Protein AF-A0A2G6JMA1-F1 (afdb_monomer_lite)

Radius of gyration: 48.77 Å; chains: 1; bounding box: 118×67×152 Å

Foldseek 3Di:
DVVQVVLLVQLVVCVVVLVLVSSVVSLPPPVNVPPPSSVVSVVSSLVSLQVVLVVCVVVVVLVVSLVSLVVSCVSPVPPPCSVVSNVVSVVVVVVVVVVVVVQVVLVVQLVVCQQQQVLVSNVCSLVPPPRPDDPVRSVVSVVSSVVLVVQLVVLLVQLLVCLVVVPLVSNLVSLVSNCSSHVNDPVSVVSSCVSLVVSVVVLVVVLVVCVVVLVLLSSQVSLLSNCVSCVPDPCVVVSVVSLVVSLVSLLVVLLVCLLVPPLVVSLVSLVSRDPVSCPPPSSVVSNVLSVQLVCLLPPPQAALVVSLVSLVVSCVVRVRCNSVVSNVVSVVLVVVLVVLLVVLVVCVVVVNNVSSLVSLVVNCVSHVHHVVSVVSNVCSVPCVPPLPPQLVVLVVCQQQQLLVVSLVSLVPNQDDDPSRPSSVPCNVVSVVLVVVLVVQLVVLVVVVVVPDQLVVSVVSLSVSCSNHVPDPSSVVSNVSSVLNVVLVVLLVQLVVCLVVLDQVSNLVSVVVLPPPPSADCPDPVSLVSLLVSLVSNQVSLVVCVVVQQLVSLQSNLVSCVVCCVSNVHPNVVSNVSSVVLLVQLQVLLVVLVVCLVVLNLVSSVVSLVRSVSSHCPRPSSVVSVVVNVLLVVLLVLLVVLQVCLQPPLPSSVVSLVVSPPHRPNCVVSNVNSVVSNLQSAFCQLFWWKQWPQQGIATEHADQKFWEFDCVDPPCTSFHWPDPAHRGFKMWGWDADPPPGIWIKIAGDPPWQKDKPRHGDRMDTDDAQIWIQTNVHWIKGWHQLAPQAPKIKIATPPPIDGVNHGIYIHFYEQDPNRKQKEECDSSHNGHDNPDPPIKIWHHNHRSWIKIAACDWKAKPNDIDHGIDIHDAQIWIGHPPITMGIHGD

Secondary structure (DSSP, 8-state):
-HHHHHHHHHHHHHHHTT-HHHHHHHHTSTTTTT-HHHHHHHHHHHHHHHHHHHHHHHTT-HHHHHHHHHHHHHH-TTSTTHHHHHHHHHHHHHHHHHHHHHHHHHHHHHHHHHHTT-HHHHHHHHH-TT----HHHHHHHHHHHHHHHHHHHHHHHHHHHHHHTT-HHHHHHHHHHHHHH-SS-HHHHHHHHHHHHHHHHHHHHHHHHHHHTT-HHHHHHHHHHHHHH-TT-TTHHHHHHHHHHHHHHHHHHHHHHHHHT-HHHHHHHHHHS-HHHHT-HHHHHHHHHHHHHHHHHH--SS-HHHHHHHHHHHHHHH--TTHHHHHHHHHHHHHHHHHHHHHHHHHHHTT-HHHHHHHHHHHHHHSTT-HHHHHHHHHHTTTTTTTTTHHHHHHHHHHTT-HHHHHHHHTTSTTSSTTHHHHHHHHHHHHHHHHHHHHHHHHHHHHHHTT--HHHHHHHHHHHHTT----THHHHHHHHHHHHHHHHHHHHHHHHHHHTT-HHHHHHHHHHHHHTS-S-TT-HHHHHHHHHHHHHHHHHHHHHHHHT-HHHHHHHHHHTTTTHHHHT--HHHHHHHHHHHHHHHHHHHHHHHHHHHTT-HHHHHHHHHHHHHHHTT-HHHHHHHHHHHHHHHHHHHHHHHHHHTTT-HHHHHHHHHHT-S--GGGHHHHHHHHHHHHHT--GGG-EEEEETTTEEEEEE--SEEEEEETTSSS--SEEE-SSS-SS-EEEEEEEETTTEEEEEEEEPTT--EEETTEE-SEEE--TT-EEEETTTEEEEEE---TT---EEEEE-TT--BTTBSEEEEPPBSSGGGPEEEESSTT-SEE-SS--S-EEEEBSSTT-EEEEEEEEEEETTEEEEEEEEEPTT-EEEETTEEEEEEE-

Structure (mmCIF, N/CA/C/O backbone):
data_AF-A0A2G6JMA1-F1
#
_entry.id   AF-A0A2G6JMA1-F1
#
loop_
_atom_site.group_PDB
_atom_site.id
_atom_site.type_symbol
_atom_site.label_atom_id
_atom_site.label_alt_id
_atom_site.label_comp_id
_atom_site.label_asym_id
_atom_site.label_entity_id
_atom_site.label_seq_id
_atom_site.pdbx_PDB_ins_code
_atom_site.Cartn_x
_atom_site.Cartn_y
_atom_site.Cartn_z
_atom_site.occupancy
_atom_site.B_iso_or_equiv
_atom_site.auth_seq_id
_atom_site.auth_comp_id
_atom_site.auth_asym_id
_atom_site.auth_atom_id
_atom_site.pdbx_PDB_model_num
ATOM 1 N N . MET A 1 1 ? -59.636 -15.702 71.053 1.00 71.50 1 MET A N 1
ATOM 2 C CA . MET A 1 1 ? -58.741 -16.468 71.954 1.00 71.50 1 MET A CA 1
ATOM 3 C C . MET A 1 1 ? -58.230 -17.750 71.284 1.00 71.50 1 MET A C 1
ATOM 5 O O . MET A 1 1 ? -57.023 -17.906 71.169 1.00 71.50 1 MET A O 1
ATOM 9 N N . TRP A 1 2 ? -59.109 -18.609 70.748 1.00 84.81 2 TRP A N 1
ATOM 10 C CA . TRP A 1 2 ? -58.728 -19.860 70.062 1.00 84.81 2 TRP A CA 1
ATOM 11 C C . TRP A 1 2 ? -57.848 -19.692 68.809 1.00 84.81 2 TRP A C 1
ATOM 13 O O . TRP A 1 2 ? -56.889 -20.439 68.635 1.00 84.81 2 TRP A O 1
ATOM 23 N N . SER A 1 3 ? -58.101 -18.677 67.978 1.00 88.56 3 SER A N 1
ATOM 24 C CA . SER A 1 3 ? -57.303 -18.386 66.773 1.00 88.56 3 SER A CA 1
ATOM 25 C C . SER A 1 3 ? -55.820 -18.123 67.071 1.00 88.56 3 SER A C 1
ATOM 27 O O . SER A 1 3 ? -54.951 -18.647 66.378 1.00 88.56 3 SER A O 1
ATOM 29 N N . ARG A 1 4 ? -55.515 -17.398 68.156 1.00 93.81 4 ARG A N 1
ATOM 30 C CA . ARG A 1 4 ? -54.135 -17.143 68.615 1.00 93.81 4 ARG A CA 1
ATOM 31 C C . ARG A 1 4 ? -53.415 -18.421 69.029 1.00 93.81 4 ARG A C 1
ATOM 33 O O . ARG A 1 4 ? -52.266 -18.631 68.654 1.00 93.81 4 ARG A O 1
ATOM 40 N N . LEU A 1 5 ? -54.100 -19.291 69.774 1.00 94.56 5 LEU A N 1
ATOM 41 C CA . LEU A 1 5 ? -53.539 -20.563 70.230 1.00 94.56 5 LEU A CA 1
ATOM 42 C C . LEU A 1 5 ? -53.195 -21.481 69.047 1.00 94.56 5 LEU A C 1
ATOM 44 O O . LEU A 1 5 ? -52.125 -22.089 69.034 1.00 94.56 5 LEU A O 1
ATOM 48 N N . ILE A 1 6 ? -54.072 -21.543 68.038 1.00 94.31 6 ILE A N 1
ATOM 49 C CA . ILE A 1 6 ? -53.854 -22.334 66.818 1.00 94.31 6 ILE A CA 1
ATOM 50 C C . ILE A 1 6 ? -52.633 -21.817 66.047 1.00 94.31 6 ILE A C 1
ATOM 52 O O . ILE A 1 6 ? -51.782 -22.616 65.653 1.00 94.31 6 ILE A O 1
ATOM 56 N N . LEU A 1 7 ? -52.511 -20.498 65.866 1.00 96.25 7 LEU A N 1
ATOM 57 C CA . LEU A 1 7 ? -51.363 -19.901 65.178 1.00 96.25 7 LEU A CA 1
ATOM 58 C C . LEU A 1 7 ? -50.051 -20.138 65.949 1.00 96.25 7 LEU A C 1
ATOM 60 O O . LEU A 1 7 ? -49.067 -20.558 65.343 1.00 96.25 7 LEU A O 1
ATOM 64 N N . LEU A 1 8 ? -50.043 -19.998 67.282 1.00 96.25 8 LEU A N 1
ATOM 65 C CA . LEU A 1 8 ? -48.872 -20.311 68.119 1.00 96.25 8 LEU A CA 1
ATOM 66 C C . LEU A 1 8 ? -48.454 -21.786 68.011 1.00 96.25 8 LEU A C 1
ATOM 68 O O . LEU A 1 8 ? -47.272 -22.092 67.863 1.00 96.25 8 LEU A O 1
ATOM 72 N N . MET A 1 9 ? -49.416 -22.713 68.040 1.00 95.75 9 MET A N 1
ATOM 73 C CA . MET A 1 9 ? -49.160 -24.146 67.850 1.00 95.75 9 MET A CA 1
ATOM 74 C C . MET A 1 9 ? -48.597 -24.443 66.455 1.00 95.75 9 MET A C 1
ATOM 76 O O . MET A 1 9 ? -47.694 -25.270 66.317 1.00 95.75 9 MET A O 1
ATOM 80 N N . ARG A 1 10 ? -49.099 -23.757 65.419 1.00 96.81 10 ARG A N 1
ATOM 81 C CA . ARG A 1 10 ? -48.618 -23.892 64.038 1.00 96.81 10 ARG A CA 1
ATOM 82 C C . ARG A 1 10 ? -47.189 -23.372 63.886 1.00 96.81 10 ARG A C 1
ATOM 84 O O . ARG A 1 10 ? -46.372 -24.084 63.306 1.00 96.81 10 ARG A O 1
ATOM 91 N N . ALA A 1 11 ? -46.880 -22.205 64.454 1.00 96.81 11 ALA A N 1
ATOM 92 C CA . ALA A 1 11 ? -45.528 -21.648 64.491 1.00 96.81 11 ALA A CA 1
ATOM 93 C C . ALA A 1 11 ? -44.555 -22.596 65.207 1.00 96.81 11 ALA A C 1
ATOM 95 O O . ALA A 1 11 ? -43.541 -22.993 64.636 1.00 96.81 11 ALA A O 1
ATOM 96 N N . LYS A 1 12 ? -44.918 -23.070 66.406 1.00 97.12 12 LYS A N 1
ATOM 97 C CA . LYS A 1 12 ? -44.107 -24.013 67.192 1.00 97.12 12 LYS A CA 1
ATOM 98 C C . LYS A 1 12 ? -43.878 -25.344 66.470 1.00 97.12 12 LYS A C 1
ATOM 100 O O . LYS A 1 12 ? -42.779 -25.893 66.510 1.00 97.12 12 LYS A O 1
ATOM 105 N N . ARG A 1 13 ? -44.898 -25.876 65.784 1.00 97.06 13 ARG A N 1
ATOM 106 C CA . ARG A 1 13 ? -44.775 -27.098 64.969 1.00 97.06 13 ARG A CA 1
ATOM 107 C C . ARG A 1 13 ? -43.875 -26.879 63.750 1.00 97.06 13 ARG A C 1
ATOM 109 O O . ARG A 1 13 ? -43.132 -27.788 63.394 1.00 97.06 13 ARG A O 1
ATOM 116 N N . ALA A 1 14 ? -43.949 -25.719 63.098 1.00 96.31 14 ALA A N 1
ATOM 117 C CA . ALA A 1 14 ? -43.073 -25.389 61.977 1.00 96.31 14 ALA A CA 1
ATOM 118 C C . ALA A 1 14 ? -41.609 -25.260 62.426 1.00 96.31 14 ALA A C 1
ATOM 120 O O . ALA A 1 14 ? -40.741 -25.854 61.790 1.00 96.31 14 ALA A O 1
ATOM 121 N N . LEU A 1 15 ? -41.367 -24.589 63.557 1.00 96.81 15 LEU A N 1
ATOM 122 C CA . LEU A 1 15 ? -40.038 -24.406 64.141 1.00 96.81 15 LEU A CA 1
ATOM 123 C C . LEU A 1 15 ? -39.382 -25.745 64.509 1.00 96.81 15 LEU A C 1
ATOM 125 O O . LEU A 1 15 ? -38.291 -26.041 64.036 1.00 96.81 15 LEU A O 1
ATOM 129 N N . ARG A 1 16 ? -40.096 -26.622 65.231 1.00 95.38 16 ARG A N 1
ATOM 130 C CA . ARG A 1 16 ? -39.616 -27.980 65.569 1.00 95.38 16 ARG A CA 1
ATOM 131 C C . ARG A 1 16 ? -39.326 -28.861 64.355 1.00 95.38 16 ARG A C 1
ATOM 133 O O . ARG A 1 16 ? -38.529 -29.783 64.448 1.00 95.38 16 ARG A O 1
ATOM 140 N N . ALA A 1 17 ? -39.998 -28.605 63.236 1.00 95.00 17 ALA A N 1
ATOM 141 C CA . ALA A 1 17 ? -39.770 -29.317 61.984 1.00 95.00 17 ALA A CA 1
ATOM 142 C C . ALA A 1 17 ? -38.612 -28.722 61.156 1.00 95.00 17 ALA A C 1
ATOM 144 O O . ALA A 1 17 ? -38.448 -29.112 60.003 1.00 95.00 17 ALA A O 1
ATOM 145 N N . GLY A 1 18 ? -37.869 -27.735 61.679 1.00 93.81 18 GLY A N 1
ATOM 146 C CA . GLY A 1 18 ? -36.799 -27.041 60.955 1.00 93.81 18 GLY A CA 1
ATOM 147 C C . GLY A 1 18 ? -37.288 -26.166 59.794 1.00 93.81 18 GLY A C 1
ATOM 148 O O . GLY A 1 18 ? -36.485 -25.698 58.990 1.00 93.81 18 GLY A O 1
ATOM 149 N N . ARG A 1 19 ? -38.603 -25.927 59.679 1.00 96.69 19 ARG A N 1
ATOM 150 C CA . ARG A 1 19 ? -39.208 -25.096 58.623 1.00 96.69 19 ARG A CA 1
ATOM 151 C C . ARG A 1 19 ? -39.230 -23.634 59.059 1.00 96.69 19 ARG A C 1
ATOM 153 O O . ARG A 1 19 ? -40.298 -23.079 59.329 1.00 96.69 19 ARG A O 1
ATOM 160 N N . LEU A 1 20 ? -38.041 -23.043 59.160 1.00 95.75 20 LEU A N 1
ATOM 161 C CA . LEU A 1 20 ? -37.810 -21.719 59.747 1.00 95.75 20 LEU A CA 1
ATOM 162 C C . LEU A 1 20 ? -38.608 -20.614 59.030 1.00 95.75 20 LEU A C 1
ATOM 164 O O . LEU A 1 20 ? -39.230 -19.780 59.677 1.00 95.75 20 LEU A O 1
ATOM 168 N N . GLU A 1 21 ? -38.710 -20.671 57.703 1.00 95.25 21 GLU A N 1
ATOM 169 C CA . GLU A 1 21 ? -39.445 -19.704 56.874 1.00 95.25 21 GLU A CA 1
ATOM 170 C C . GLU A 1 21 ? -40.958 -19.788 57.117 1.00 95.25 21 GLU A C 1
ATOM 172 O O . GLU A 1 21 ? -41.652 -18.777 57.197 1.00 95.25 21 GLU A O 1
ATOM 177 N N . SER A 1 22 ? -41.475 -21.011 57.282 1.00 94.88 22 SER A N 1
ATOM 178 C CA . SER A 1 22 ? -42.887 -21.235 57.610 1.00 94.88 22 SER A CA 1
ATOM 179 C C . SER A 1 22 ? -43.213 -20.812 59.042 1.00 94.88 22 SER A C 1
ATOM 181 O O . SER A 1 22 ? -44.308 -20.318 59.293 1.00 94.88 22 SER A O 1
ATOM 183 N N . ALA A 1 23 ? -42.288 -21.018 59.984 1.00 96.44 23 ALA A N 1
ATOM 184 C CA . ALA A 1 23 ? -42.436 -20.547 61.358 1.00 96.44 23 ALA A CA 1
ATOM 185 C C . ALA A 1 23 ? -42.450 -19.014 61.412 1.00 96.44 23 ALA A C 1
ATOM 187 O O . ALA A 1 23 ? -43.322 -18.442 6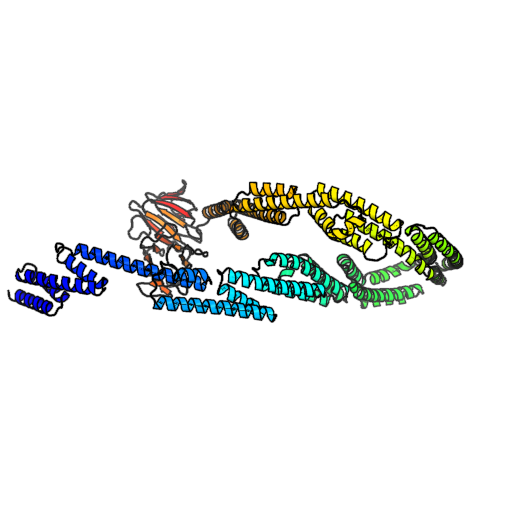2.064 1.00 96.44 23 ALA A O 1
ATOM 188 N N . LEU A 1 24 ? -41.551 -18.365 60.663 1.00 95.38 24 LEU A N 1
ATOM 189 C CA . LEU A 1 24 ? -41.462 -16.913 60.577 1.00 95.38 24 LEU A CA 1
ATOM 190 C C . LEU A 1 24 ? -42.749 -16.279 60.042 1.00 95.38 24 LEU A C 1
ATOM 192 O O . LEU A 1 24 ? -43.324 -15.420 60.704 1.00 95.38 24 LEU A O 1
ATOM 196 N N . ALA A 1 25 ? -43.240 -16.757 58.895 1.00 95.50 25 ALA A N 1
ATOM 197 C CA . ALA A 1 25 ? -44.446 -16.223 58.261 1.00 95.50 25 ALA A CA 1
ATOM 198 C C . ALA A 1 25 ? -45.680 -16.287 59.181 1.00 95.50 25 ALA A C 1
ATOM 200 O O . ALA A 1 25 ? -46.535 -15.408 59.143 1.00 95.50 25 ALA A O 1
ATOM 201 N N . VAL A 1 26 ? -45.771 -17.316 60.035 1.00 96.31 26 VAL A N 1
ATOM 202 C CA . VAL A 1 26 ? -46.852 -17.430 61.029 1.00 96.31 26 VAL A CA 1
ATOM 203 C C . VAL A 1 26 ? -46.634 -16.471 62.207 1.00 96.31 26 VAL A C 1
ATOM 205 O O . VAL A 1 26 ? -47.604 -15.933 62.732 1.00 96.31 26 VAL A O 1
ATOM 208 N N . LEU A 1 27 ? -45.389 -16.242 62.637 1.00 94.94 27 LEU A N 1
ATOM 209 C CA . LEU A 1 27 ? -45.054 -15.341 63.752 1.00 94.94 27 LEU A CA 1
ATOM 210 C C . LEU A 1 27 ? -45.127 -13.847 63.389 1.00 94.94 27 LEU A C 1
ATOM 212 O O . LEU A 1 27 ? -45.235 -13.019 64.301 1.00 94.94 27 LEU A O 1
ATOM 216 N N . GLU A 1 28 ? -45.071 -13.504 62.100 1.00 94.62 28 GLU A N 1
ATOM 217 C CA . GLU A 1 28 ? -45.293 -12.152 61.560 1.00 94.62 28 GLU A CA 1
ATOM 218 C C . GLU A 1 28 ? -46.781 -11.788 61.420 1.00 94.62 28 GLU A C 1
ATOM 220 O O . GLU A 1 28 ? -47.104 -10.619 61.196 1.00 94.62 28 GLU A O 1
ATOM 225 N N . ASP A 1 29 ? -47.694 -12.752 61.597 1.00 95.25 29 ASP A N 1
ATOM 226 C CA . ASP A 1 29 ? -49.136 -12.507 61.544 1.00 95.25 29 ASP A CA 1
ATOM 227 C C . ASP A 1 29 ? -49.530 -11.374 62.527 1.00 95.25 29 ASP A C 1
ATOM 229 O O . ASP A 1 29 ? -49.163 -11.431 63.713 1.00 95.25 29 ASP A O 1
ATOM 233 N N . PRO A 1 30 ? -50.289 -10.347 62.083 1.00 94.69 30 PRO A N 1
ATOM 234 C CA . PRO A 1 30 ? -50.688 -9.213 62.919 1.00 94.69 30 PRO A CA 1
ATOM 235 C C . PRO A 1 30 ? -51.347 -9.623 64.240 1.00 94.69 30 PRO A C 1
ATOM 237 O O . PRO A 1 30 ? -51.216 -8.928 65.248 1.00 94.69 30 PRO A O 1
ATOM 240 N N . VAL A 1 31 ? -52.028 -10.773 64.254 1.00 94.31 31 VAL A N 1
ATOM 241 C CA . VAL A 1 31 ? -52.735 -11.312 65.417 1.00 94.31 31 VAL A CA 1
ATOM 242 C C . VAL A 1 31 ? -51.767 -11.815 66.497 1.00 94.31 31 VAL A C 1
ATOM 244 O O . VAL A 1 31 ? -52.110 -11.779 67.682 1.00 94.31 31 VAL A O 1
ATOM 247 N N . LEU A 1 32 ? -50.565 -12.261 66.115 1.00 94.38 32 LEU A N 1
ATOM 248 C CA . LEU A 1 32 ? -49.519 -12.740 67.025 1.00 94.38 32 LEU A CA 1
ATOM 249 C C . LEU A 1 32 ? -48.448 -11.689 67.334 1.00 94.38 32 LEU A C 1
ATOM 251 O O . LEU A 1 32 ? -47.649 -11.903 68.248 1.00 94.38 32 LEU A O 1
ATOM 255 N N . ARG A 1 33 ? -48.426 -10.556 66.618 1.00 90.00 33 ARG A N 1
ATOM 256 C CA . ARG A 1 33 ? -47.310 -9.597 66.656 1.00 90.00 33 ARG A CA 1
ATOM 257 C C . ARG A 1 33 ? -46.893 -9.186 68.074 1.00 90.00 33 ARG A C 1
ATOM 259 O O . ARG A 1 33 ? -45.696 -9.173 68.363 1.00 90.00 33 ARG A O 1
ATOM 266 N N . ASN A 1 34 ? -47.887 -8.957 68.935 1.00 90.25 34 ASN A N 1
ATOM 267 C CA . ASN A 1 34 ? -47.745 -8.413 70.291 1.00 90.25 34 ASN A CA 1
ATOM 268 C C . ASN A 1 34 ? -47.918 -9.462 71.417 1.00 90.25 34 ASN A C 1
ATOM 270 O O . ASN A 1 34 ? -47.946 -9.101 72.591 1.00 90.25 34 ASN A O 1
ATOM 274 N N . GLU A 1 35 ? -48.076 -10.752 71.097 1.00 95.50 35 GLU A N 1
ATOM 275 C CA . GLU A 1 35 ? -48.242 -11.818 72.100 1.00 95.50 35 GLU A CA 1
ATOM 276 C C . GLU A 1 35 ? -46.899 -12.197 72.744 1.00 95.50 35 GLU A C 1
ATOM 278 O O . GLU A 1 35 ? -45.927 -12.498 72.050 1.00 95.50 35 GLU A O 1
ATOM 283 N N . ARG A 1 36 ? -46.849 -12.281 74.081 1.00 94.38 36 ARG A N 1
ATOM 284 C CA . ARG A 1 36 ? -45.621 -12.646 74.817 1.00 94.38 36 ARG A CA 1
ATOM 285 C C . ARG A 1 36 ? -45.080 -14.017 74.399 1.00 94.38 36 ARG A C 1
ATOM 287 O O . ARG A 1 36 ? -43.899 -14.144 74.121 1.00 94.38 36 ARG A O 1
ATOM 294 N N . ARG A 1 37 ? -45.959 -15.016 74.257 1.00 94.06 37 ARG A N 1
ATOM 295 C CA . ARG A 1 37 ? -45.575 -16.370 73.809 1.00 94.06 37 ARG A CA 1
ATOM 296 C C . ARG A 1 37 ? -45.053 -16.400 72.369 1.00 94.06 37 ARG A C 1
ATOM 298 O O . ARG A 1 37 ? -44.261 -17.271 72.029 1.00 94.06 37 ARG A O 1
ATOM 305 N N . ALA A 1 38 ? -45.515 -15.482 71.516 1.00 94.44 38 ALA A N 1
ATOM 306 C CA . ALA A 1 38 ? -44.993 -15.350 70.159 1.00 94.44 38 ALA A CA 1
ATOM 307 C C . ALA A 1 38 ? -43.583 -14.742 70.172 1.00 94.44 38 ALA A C 1
ATOM 309 O O . ALA A 1 38 ? -42.765 -15.110 69.336 1.00 94.44 38 ALA A O 1
ATOM 310 N N . ARG A 1 39 ? -43.286 -13.865 71.142 1.00 93.88 39 ARG A N 1
ATOM 311 C CA . ARG A 1 39 ? -41.944 -13.312 71.370 1.00 93.88 39 ARG A CA 1
ATOM 312 C C . ARG A 1 39 ? -40.936 -14.406 71.727 1.00 93.88 39 ARG A C 1
ATOM 314 O O . ARG A 1 39 ? -39.900 -14.479 71.083 1.00 93.88 39 ARG A O 1
ATOM 321 N N . ASP A 1 40 ? -41.290 -15.303 72.649 1.00 94.50 40 ASP A N 1
ATOM 322 C CA . ASP A 1 40 ? -40.425 -16.431 73.039 1.00 94.50 40 ASP A CA 1
ATOM 323 C C . ASP A 1 40 ? -40.126 -17.360 71.843 1.00 94.50 40 ASP A C 1
ATOM 325 O O . ASP A 1 40 ? -38.992 -17.778 71.632 1.00 94.50 40 ASP A O 1
ATOM 329 N N . LEU A 1 41 ? -41.137 -17.642 71.006 1.00 95.56 41 LEU A N 1
ATOM 330 C CA . LEU A 1 41 ? -40.956 -18.438 69.784 1.00 95.56 41 LEU A CA 1
ATOM 331 C C . LEU A 1 41 ? -40.134 -17.715 68.706 1.00 95.56 41 LEU A C 1
ATOM 333 O O . LEU A 1 41 ? -39.464 -18.384 67.921 1.00 95.56 41 LEU A O 1
ATOM 337 N N . ARG A 1 42 ? -40.186 -16.375 68.634 1.00 95.50 42 ARG A N 1
ATOM 338 C CA . ARG A 1 42 ? -39.303 -15.603 67.744 1.00 95.50 42 ARG A CA 1
ATOM 339 C C . ARG A 1 42 ? -37.853 -15.717 68.185 1.00 95.50 42 ARG A C 1
ATOM 341 O O . ARG A 1 42 ? -37.015 -15.929 67.323 1.00 95.50 42 ARG A O 1
ATOM 348 N N . GLU A 1 43 ? -37.565 -15.656 69.482 1.00 94.81 43 GLU A N 1
ATOM 349 C CA . GLU A 1 43 ? -36.198 -15.861 69.981 1.00 94.81 43 GLU A CA 1
ATOM 350 C C . GLU A 1 43 ? -35.648 -17.248 69.625 1.00 94.81 43 GLU A C 1
ATOM 352 O O . GLU A 1 43 ? -34.535 -17.369 69.113 1.00 94.81 43 GLU A O 1
ATOM 357 N N . GLU A 1 44 ? -36.452 -18.300 69.805 1.00 95.69 44 GLU A N 1
ATOM 358 C CA . GLU A 1 44 ? -36.069 -19.673 69.437 1.00 95.69 44 GLU A CA 1
ATOM 359 C C . GLU A 1 44 ? -35.843 -19.820 67.914 1.00 95.69 44 GLU A C 1
ATOM 361 O O . GLU A 1 44 ? -34.896 -20.477 67.466 1.00 95.69 44 GLU A O 1
ATOM 366 N N . LEU A 1 45 ? -36.679 -19.164 67.101 1.00 95.69 45 LEU A N 1
ATOM 367 C CA . LEU A 1 45 ? -36.522 -19.095 65.646 1.00 95.69 45 LEU A CA 1
ATOM 368 C C . LEU A 1 45 ? -35.247 -18.351 65.232 1.00 95.69 45 LEU A C 1
ATOM 370 O O . LEU A 1 45 ? -34.530 -18.837 64.356 1.00 95.69 45 LEU A O 1
ATOM 374 N N . LEU A 1 46 ? -34.967 -17.199 65.841 1.00 95.25 46 LEU A N 1
ATOM 375 C CA . LEU A 1 46 ? -33.768 -16.412 65.565 1.00 95.25 46 LEU A CA 1
ATOM 376 C C . LEU A 1 46 ? -32.504 -17.203 65.926 1.00 95.25 46 LEU A C 1
ATOM 378 O O . LEU A 1 46 ? -31.592 -17.275 65.108 1.00 95.25 46 LEU A O 1
ATOM 382 N N . GLY A 1 47 ? -32.481 -17.902 67.067 1.00 94.25 47 GLY A N 1
ATOM 383 C CA . GLY A 1 47 ? -31.370 -18.798 67.421 1.00 94.25 47 GLY A CA 1
ATOM 384 C C . GLY A 1 47 ? -31.166 -19.934 66.408 1.00 94.25 47 GLY A C 1
ATOM 385 O O . GLY A 1 47 ? -30.037 -20.252 66.037 1.00 94.25 47 GLY A O 1
ATOM 386 N N . SER A 1 48 ? -32.257 -20.500 65.883 1.00 95.50 48 SER A N 1
ATOM 387 C CA . SER A 1 48 ? -32.191 -21.547 64.852 1.00 95.50 48 SER A CA 1
ATOM 388 C C . SER A 1 48 ? -31.679 -21.022 63.501 1.00 95.50 48 SER A C 1
ATOM 390 O O . SER A 1 48 ? -30.912 -21.703 62.817 1.00 95.50 48 SER A O 1
ATOM 392 N N . LEU A 1 49 ? -32.094 -19.813 63.101 1.00 94.94 49 LEU A N 1
ATOM 393 C CA . LEU A 1 49 ? -31.596 -19.141 61.895 1.00 94.94 49 LEU A CA 1
ATOM 394 C C . LEU A 1 49 ? -30.109 -18.805 62.022 1.00 94.94 49 LEU A C 1
ATOM 396 O O . LEU A 1 49 ? -29.357 -18.992 61.069 1.00 94.94 49 LEU A O 1
ATOM 400 N N . GLU A 1 50 ? -29.681 -18.365 63.202 1.00 94.62 50 GLU A N 1
ATOM 401 C CA . GLU A 1 50 ? -28.286 -18.063 63.504 1.00 94.62 50 GLU A CA 1
ATOM 402 C C . GLU A 1 50 ? -27.397 -19.306 63.399 1.00 94.62 50 GLU A C 1
ATOM 404 O O . GLU A 1 50 ? -26.376 -19.280 62.711 1.00 94.62 50 GLU A O 1
ATOM 409 N N . GLN A 1 51 ? -27.826 -20.429 63.979 1.00 94.50 51 GLN A N 1
ATOM 410 C CA . GLN A 1 51 ? -27.104 -21.696 63.871 1.00 94.50 51 GLN A CA 1
ATOM 411 C C . GLN A 1 51 ? -27.011 -22.187 62.417 1.00 94.50 51 GLN A C 1
ATOM 413 O O . GLN A 1 51 ? -25.957 -22.653 61.983 1.00 94.50 51 GLN A O 1
ATOM 418 N N . ARG A 1 52 ? -28.091 -22.053 61.633 1.00 95.62 52 ARG A N 1
ATOM 419 C CA . ARG A 1 52 ? -28.098 -22.423 60.207 1.00 95.62 52 ARG A CA 1
ATOM 420 C C . ARG A 1 52 ? -27.177 -21.531 59.375 1.00 95.62 52 ARG A C 1
ATOM 422 O O . ARG A 1 52 ? -26.504 -22.030 58.472 1.00 95.62 52 ARG A O 1
ATOM 429 N N . CYS A 1 53 ? -27.145 -20.237 59.687 1.00 94.88 53 CYS A N 1
ATOM 430 C CA . CYS A 1 53 ? -26.252 -19.265 59.071 1.00 94.88 53 CYS A CA 1
ATOM 431 C C . CYS A 1 53 ? -24.782 -19.665 59.280 1.00 94.88 53 CYS A C 1
ATOM 433 O O . CYS A 1 53 ? -24.055 -19.835 58.300 1.00 94.88 53 CYS A O 1
ATOM 435 N N . LEU A 1 54 ? -24.387 -19.939 60.531 1.00 93.31 54 LEU A N 1
ATOM 436 C CA . LEU A 1 54 ? -23.039 -20.399 60.890 1.00 93.31 54 LEU A CA 1
ATOM 437 C C . LEU A 1 54 ? -22.676 -21.718 60.202 1.00 93.31 54 LEU A C 1
ATOM 439 O O . LEU A 1 54 ? -21.639 -21.817 59.553 1.00 93.31 54 LEU A O 1
ATOM 443 N N . GLN A 1 55 ? -23.575 -22.703 60.235 1.00 94.62 55 GLN A N 1
ATOM 444 C CA . GLN A 1 55 ? -23.344 -23.991 59.580 1.00 94.62 55 GLN A CA 1
ATOM 445 C C . GLN A 1 55 ? -23.130 -23.839 58.063 1.00 94.62 55 GLN A C 1
ATOM 447 O O . GLN A 1 55 ? -22.307 -24.532 57.465 1.00 94.62 55 GLN A O 1
ATOM 452 N N . ARG A 1 56 ? -23.868 -22.937 57.404 1.00 95.31 56 ARG A N 1
ATOM 453 C CA . ARG A 1 56 ? -23.690 -22.656 55.970 1.00 95.31 56 ARG A CA 1
ATOM 454 C C . ARG A 1 56 ? -22.385 -21.915 55.691 1.00 95.31 56 ARG A C 1
ATOM 456 O O . ARG A 1 56 ? -21.782 -22.174 54.651 1.00 95.31 56 ARG A O 1
ATOM 463 N N . GLN A 1 57 ? -21.958 -21.032 56.589 1.00 93.56 57 GLN A N 1
ATOM 464 C CA . GLN A 1 57 ? -20.666 -20.352 56.506 1.00 93.56 57 GLN A CA 1
ATOM 465 C C . GLN A 1 57 ? -19.510 -21.357 56.609 1.00 93.56 57 GLN A C 1
ATOM 467 O O . GLN A 1 57 ? -18.654 -21.368 55.729 1.00 93.56 57 GLN A O 1
AT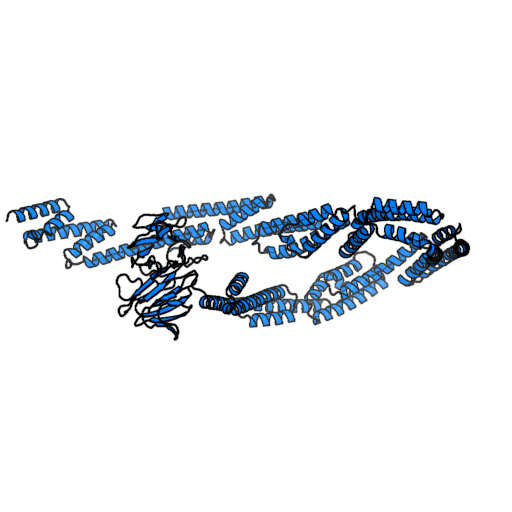OM 472 N N . GLU A 1 58 ? -19.543 -22.265 57.590 1.00 92.31 58 GLU A N 1
ATOM 473 C CA . GLU A 1 58 ? -18.553 -23.345 57.762 1.00 92.31 58 GLU A CA 1
ATOM 474 C C . GLU A 1 58 ? -18.494 -24.291 56.553 1.00 92.31 58 GLU A C 1
ATOM 476 O O . GLU A 1 58 ? -17.431 -24.771 56.175 1.00 92.31 58 GLU A O 1
ATOM 481 N N . GLN A 1 59 ? -19.632 -24.523 55.892 1.00 93.75 59 GLN A N 1
ATOM 482 C CA . GLN A 1 59 ? -19.710 -25.312 54.657 1.00 93.75 59 GLN A CA 1
ATOM 483 C C . GLN A 1 59 ? -19.234 -24.556 53.399 1.00 93.75 59 GLN A C 1
ATOM 485 O O . GLN A 1 59 ? -19.385 -25.078 52.293 1.00 93.75 59 GLN A O 1
ATOM 490 N N . GLY A 1 60 ? -18.753 -23.313 53.518 1.00 90.88 60 GLY A N 1
ATOM 491 C CA . GLY A 1 60 ? -18.370 -22.467 52.379 1.00 90.88 60 GLY A CA 1
ATOM 492 C C . GLY A 1 60 ? -19.553 -21.999 51.517 1.00 90.88 60 GLY A C 1
ATOM 493 O O . GLY A 1 60 ? -19.371 -21.441 50.435 1.00 90.88 60 GLY A O 1
ATOM 494 N N . ARG A 1 61 ? -20.800 -22.187 51.973 1.00 94.44 61 ARG A N 1
ATOM 495 C CA . ARG A 1 61 ? -22.029 -21.799 51.255 1.00 94.44 61 ARG A CA 1
ATOM 496 C C . ARG A 1 61 ? -22.383 -20.334 51.521 1.00 94.44 61 ARG A C 1
ATOM 498 O O . ARG A 1 61 ? -23.513 -20.015 51.898 1.00 94.44 61 ARG A O 1
ATOM 505 N N . LEU A 1 62 ? -21.425 -19.439 51.276 1.00 92.50 62 LEU A N 1
ATOM 506 C CA . LEU A 1 62 ? -21.466 -18.022 51.662 1.00 92.50 62 LEU A CA 1
ATOM 507 C C . LEU A 1 62 ? -22.720 -17.277 51.174 1.00 92.50 62 LEU A C 1
ATOM 509 O O . LEU A 1 62 ? -23.279 -16.481 51.916 1.00 92.50 62 LEU A O 1
ATOM 513 N N . ARG A 1 63 ? -23.237 -17.571 49.970 1.00 93.50 63 ARG A N 1
ATOM 514 C CA . ARG A 1 63 ? -24.482 -16.944 49.467 1.00 93.50 63 ARG A CA 1
ATOM 515 C C . ARG A 1 63 ? -25.717 -17.312 50.292 1.00 93.50 63 ARG A C 1
ATOM 517 O O . ARG A 1 63 ? -26.583 -16.470 50.511 1.00 93.50 63 ARG A O 1
ATOM 524 N N . LEU A 1 64 ? -25.813 -18.571 50.720 1.00 93.38 64 LEU A N 1
ATOM 525 C CA . LEU A 1 64 ? -26.930 -19.053 51.536 1.00 93.38 64 LEU A CA 1
ATOM 526 C C . LEU A 1 64 ? -26.789 -18.602 52.994 1.00 93.38 64 LEU A C 1
ATOM 528 O O . LEU A 1 64 ? -27.801 -18.348 53.641 1.00 93.38 64 LEU A O 1
ATOM 532 N N . ALA A 1 65 ? -25.554 -18.487 53.492 1.00 94.00 65 ALA A N 1
ATOM 533 C CA . ALA A 1 65 ? -25.261 -17.908 54.800 1.00 94.00 65 ALA A CA 1
ATOM 534 C C . ALA A 1 65 ? -25.620 -16.410 54.834 1.00 94.00 65 ALA A C 1
ATOM 536 O O . ALA A 1 65 ? -26.365 -15.984 55.708 1.00 94.00 65 ALA A O 1
ATOM 537 N N . LEU A 1 66 ? -25.228 -15.639 53.810 1.00 94.44 66 LEU A N 1
ATOM 538 C CA . LEU A 1 66 ? -25.569 -14.218 53.679 1.00 94.44 66 LEU A CA 1
ATOM 539 C C . LEU A 1 66 ? -27.087 -13.986 53.631 1.00 94.44 66 LEU A C 1
ATOM 541 O O . LEU A 1 66 ? -27.591 -13.037 54.228 1.00 94.44 66 LEU A O 1
ATOM 545 N N . ALA A 1 67 ? -27.829 -14.856 52.937 1.00 93.44 67 ALA A N 1
ATOM 546 C CA . ALA A 1 67 ? -29.288 -14.790 52.907 1.00 93.44 67 ALA A CA 1
ATOM 547 C C . ALA A 1 67 ? -29.907 -14.989 54.303 1.00 93.44 67 ALA A C 1
ATOM 549 O O . ALA A 1 67 ? -30.831 -14.261 54.663 1.00 93.44 67 ALA A O 1
ATOM 550 N N . ASP A 1 68 ? -29.379 -15.927 55.099 1.00 93.75 68 ASP A N 1
ATOM 551 C CA . ASP A 1 68 ? -29.817 -16.141 56.483 1.00 93.75 68 ASP A CA 1
ATOM 552 C C . ASP A 1 68 ? -29.403 -14.974 57.400 1.00 93.75 68 ASP A C 1
ATOM 554 O O . ASP A 1 68 ? -30.205 -14.543 58.226 1.00 93.75 68 ASP A O 1
ATOM 558 N N . ALA A 1 69 ? -28.202 -14.410 57.223 1.00 93.81 69 ALA A N 1
ATOM 559 C CA . ALA A 1 69 ? -27.705 -13.261 57.986 1.00 93.81 69 ALA A CA 1
ATOM 560 C C . ALA A 1 69 ? -28.534 -11.988 57.743 1.00 93.81 69 ALA A C 1
ATOM 562 O O . ALA A 1 69 ? -28.944 -11.325 58.694 1.00 93.81 69 ALA A O 1
ATOM 563 N N . ARG A 1 70 ? -28.868 -11.683 56.480 1.00 94.56 70 ARG A N 1
ATOM 564 C CA . ARG A 1 70 ? -29.777 -10.576 56.131 1.00 94.56 70 ARG A CA 1
ATOM 565 C C . ARG A 1 70 ? -31.162 -10.777 56.728 1.00 94.56 70 ARG A C 1
ATOM 567 O O . ARG A 1 70 ? -31.725 -9.837 57.275 1.00 94.56 70 ARG A O 1
ATOM 574 N N . ARG A 1 71 ? -31.676 -12.012 56.692 1.00 93.25 71 ARG A N 1
ATOM 575 C CA . ARG A 1 71 ? -32.957 -12.353 57.321 1.00 93.25 71 ARG A CA 1
ATOM 576 C C . ARG A 1 71 ? -32.920 -12.132 58.834 1.00 93.25 71 ARG A C 1
ATOM 578 O O . ARG A 1 71 ? -33.876 -11.603 59.380 1.00 93.25 71 ARG A O 1
ATOM 585 N N . LEU A 1 72 ? -31.835 -12.519 59.508 1.00 93.81 72 LEU A N 1
ATOM 586 C CA . LEU A 1 72 ? -31.639 -12.256 60.938 1.00 93.81 72 LEU A CA 1
ATOM 587 C C . LEU A 1 72 ? -31.646 -10.753 61.236 1.00 93.81 72 LEU A C 1
ATOM 589 O O . LEU A 1 72 ? -32.368 -10.326 62.130 1.00 93.81 72 LEU A O 1
ATOM 593 N N . HIS A 1 73 ? -30.915 -9.959 60.449 1.00 94.75 73 HIS A N 1
ATOM 594 C CA . HIS A 1 73 ? -30.841 -8.506 60.614 1.00 94.75 73 HIS A CA 1
ATOM 595 C C . HIS A 1 73 ? -32.178 -7.791 60.344 1.00 94.75 73 HIS A C 1
ATOM 597 O O . HIS A 1 73 ? -32.528 -6.857 61.057 1.00 94.75 73 HIS A O 1
ATOM 603 N N . GLU A 1 74 ? -32.958 -8.244 59.354 1.00 93.12 74 GLU A N 1
ATOM 604 C CA . GLU A 1 74 ? -34.313 -7.729 59.081 1.00 93.12 74 GLU A CA 1
ATOM 605 C C . GLU A 1 74 ? -35.277 -7.958 60.256 1.00 93.12 74 GLU A C 1
ATOM 607 O O . GLU A 1 74 ? -36.176 -7.148 60.490 1.00 93.12 74 GLU A O 1
ATOM 612 N N . LEU A 1 75 ? -35.116 -9.074 60.972 1.00 92.00 75 LEU A N 1
ATOM 613 C CA . LEU A 1 75 ? -36.000 -9.468 62.068 1.00 92.00 75 LEU A CA 1
ATOM 614 C C . LEU A 1 75 ? -35.615 -8.853 63.408 1.00 92.00 75 LEU A C 1
ATOM 616 O O . LEU A 1 75 ? -36.501 -8.562 64.214 1.00 92.00 75 LEU A O 1
ATOM 620 N N . ASP A 1 76 ? -34.318 -8.686 63.642 1.00 93.88 76 ASP A N 1
ATOM 621 C CA . ASP A 1 76 ? -33.774 -8.100 64.858 1.00 93.88 76 ASP A CA 1
ATOM 622 C C . ASP A 1 76 ? -32.476 -7.331 64.542 1.00 93.88 76 ASP A C 1
ATOM 624 O O . ASP A 1 76 ? -31.385 -7.912 64.546 1.00 93.88 76 ASP A O 1
ATOM 628 N N . PRO A 1 77 ? -32.579 -6.020 64.247 1.00 90.62 77 PRO A N 1
ATOM 629 C CA . PRO A 1 77 ? -31.423 -5.194 63.912 1.00 90.62 77 PRO A CA 1
ATOM 630 C C . PRO A 1 77 ? -30.413 -5.060 65.057 1.00 90.62 77 PRO A C 1
ATOM 632 O O . PRO A 1 77 ? -29.235 -4.828 64.791 1.00 90.62 77 PRO A O 1
ATOM 635 N N . GLU A 1 78 ? -30.865 -5.193 66.311 1.00 88.44 78 GLU A N 1
ATOM 636 C CA . GLU A 1 78 ? -30.036 -5.051 67.515 1.00 88.44 78 GLU A CA 1
ATOM 637 C C . GLU A 1 78 ? -29.334 -6.356 67.908 1.00 88.44 78 GLU A C 1
ATOM 639 O O . GLU A 1 78 ? -28.481 -6.348 68.799 1.00 88.44 78 GLU A O 1
ATOM 644 N N . ARG A 1 79 ? -29.650 -7.477 67.242 1.00 87.94 79 ARG A N 1
ATOM 645 C CA . ARG A 1 79 ? -28.998 -8.761 67.501 1.00 87.94 79 ARG A CA 1
ATOM 646 C C . ARG A 1 79 ? -27.514 -8.658 67.154 1.00 87.94 79 ARG A C 1
ATOM 648 O O . ARG A 1 79 ? -27.117 -8.681 65.986 1.00 87.94 79 ARG A O 1
ATOM 655 N N . LEU A 1 80 ? -26.719 -8.494 68.211 1.00 69.88 80 LEU A N 1
ATOM 656 C CA . LEU A 1 80 ? -25.285 -8.217 68.183 1.00 69.88 80 LEU A CA 1
ATOM 657 C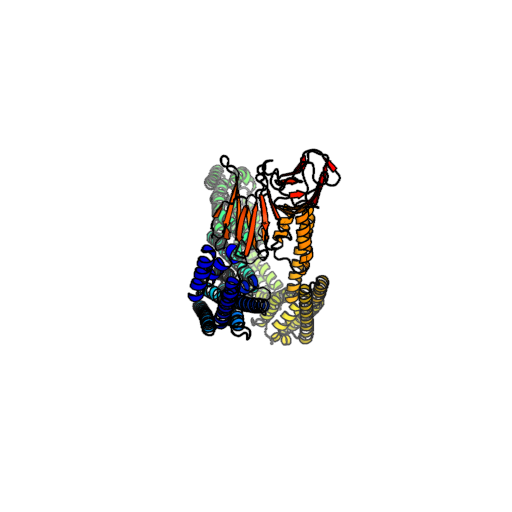 C . LEU A 1 80 ? -24.561 -9.130 67.183 1.00 69.88 80 LEU A C 1
ATOM 659 O O . LEU A 1 80 ? -24.587 -10.353 67.308 1.00 69.88 80 LEU A O 1
ATOM 663 N N . GLY A 1 81 ? -23.933 -8.513 66.180 1.00 85.19 81 GLY A N 1
ATOM 664 C CA . GLY A 1 81 ? -23.095 -9.182 65.181 1.00 85.19 81 GLY A CA 1
ATOM 665 C C . GLY A 1 81 ? -23.778 -9.563 63.861 1.00 85.19 81 GLY A C 1
ATOM 666 O O . GLY A 1 81 ? -23.087 -9.995 62.941 1.00 85.19 81 GLY A O 1
ATOM 667 N N . ALA A 1 82 ? -25.099 -9.397 63.693 1.00 87.00 82 ALA A N 1
ATOM 668 C CA . ALA A 1 82 ? -25.755 -9.721 62.415 1.00 87.00 82 ALA A CA 1
ATOM 669 C C . ALA A 1 82 ? -25.285 -8.810 61.262 1.00 87.00 82 ALA A C 1
ATOM 671 O O . ALA A 1 82 ? -25.017 -9.299 60.166 1.00 87.00 82 ALA A O 1
ATOM 672 N N . ALA A 1 83 ? -25.141 -7.505 61.520 1.00 87.75 83 ALA A N 1
ATOM 673 C CA . ALA A 1 83 ? -24.627 -6.541 60.544 1.00 87.75 83 ALA A CA 1
ATOM 674 C C . ALA A 1 83 ? -23.147 -6.796 60.202 1.00 87.75 83 ALA A C 1
ATOM 676 O O . ALA A 1 83 ? -22.798 -6.847 59.025 1.00 87.75 83 ALA A O 1
ATOM 677 N N . GLU A 1 84 ? -22.310 -7.047 61.214 1.00 91.00 84 GLU A N 1
ATOM 678 C CA . GLU A 1 84 ? -20.887 -7.378 61.039 1.00 91.00 84 GLU A CA 1
ATOM 679 C C . GLU A 1 84 ? -20.712 -8.653 60.197 1.00 91.00 84 GLU A C 1
ATOM 681 O O . GLU A 1 84 ? -19.964 -8.657 59.224 1.00 91.00 84 GLU A O 1
ATOM 686 N N . ARG A 1 85 ? -21.489 -9.712 60.470 1.00 90.44 85 ARG A N 1
ATOM 687 C CA . ARG A 1 85 ? -21.456 -10.951 59.670 1.00 90.44 85 ARG A CA 1
ATOM 688 C C . ARG A 1 85 ? -21.910 -10.752 58.225 1.00 90.44 85 ARG A C 1
ATOM 690 O O . ARG A 1 85 ? -21.374 -11.402 57.330 1.00 90.44 85 ARG A O 1
ATOM 697 N N . ILE A 1 86 ? -22.908 -9.897 57.979 1.00 93.19 86 ILE A N 1
ATOM 698 C CA . ILE A 1 86 ? -23.316 -9.541 56.609 1.00 93.19 86 ILE A CA 1
ATOM 699 C C . ILE A 1 86 ? -22.136 -8.898 55.884 1.00 93.19 86 ILE A C 1
ATOM 701 O O . ILE A 1 86 ? -21.821 -9.311 54.769 1.00 93.19 86 ILE A O 1
ATOM 705 N N . GLU A 1 87 ? -21.469 -7.936 56.521 1.00 91.81 87 GLU A N 1
ATOM 706 C CA . GLU A 1 87 ? -20.316 -7.243 55.950 1.00 91.81 87 GLU A CA 1
ATOM 707 C C . GLU A 1 87 ? -19.145 -8.201 55.682 1.00 91.81 87 GLU A C 1
ATOM 709 O O . GLU A 1 87 ? -18.601 -8.200 54.575 1.00 91.81 87 GLU A O 1
ATOM 714 N N . GLU A 1 88 ? -18.822 -9.091 56.626 1.00 92.25 88 GLU A N 1
ATOM 715 C CA . GLU A 1 88 ? -17.802 -10.137 56.469 1.00 92.25 88 GLU A CA 1
ATOM 716 C C . GLU A 1 88 ? -18.119 -11.091 55.308 1.00 92.25 88 GLU A C 1
ATOM 718 O O . GLU A 1 88 ? -17.258 -11.374 54.472 1.00 92.25 88 GLU A O 1
ATOM 723 N N . MET A 1 89 ? -19.360 -11.580 55.208 1.00 92.44 89 MET A N 1
ATOM 724 C CA . MET A 1 89 ? -19.773 -12.493 54.135 1.00 92.44 89 MET A CA 1
ATOM 725 C C . MET A 1 89 ? -19.821 -11.805 52.771 1.00 92.44 89 MET A C 1
ATOM 727 O O . MET A 1 89 ? -19.480 -12.421 51.761 1.00 92.44 89 MET A O 1
ATOM 731 N N . GLU A 1 90 ? -20.241 -10.540 52.714 1.00 91.75 90 GLU A N 1
ATOM 732 C CA . GLU A 1 90 ? -20.187 -9.736 51.494 1.00 91.75 90 GLU A CA 1
ATOM 733 C C . GLU A 1 90 ? -18.747 -9.462 51.067 1.00 91.75 90 GLU A C 1
ATOM 735 O O . GLU A 1 90 ? -18.442 -9.562 49.879 1.00 91.75 90 GLU A O 1
ATOM 740 N N . ALA A 1 91 ? -17.850 -9.167 52.012 1.00 90.88 91 ALA A N 1
ATOM 741 C CA . ALA A 1 91 ? -16.423 -9.031 51.748 1.00 90.88 91 ALA A CA 1
ATOM 742 C C . ALA A 1 91 ? -15.825 -10.345 51.222 1.00 90.88 91 ALA A C 1
ATOM 744 O O . ALA A 1 91 ? -15.160 -10.328 50.189 1.00 90.88 91 ALA A O 1
ATOM 745 N N . ALA A 1 92 ? -16.142 -11.486 51.841 1.00 89.56 92 ALA A N 1
ATOM 746 C CA . ALA A 1 92 ? -15.693 -12.801 51.387 1.00 89.56 92 ALA A CA 1
ATOM 747 C C . ALA A 1 92 ? -16.247 -13.172 49.997 1.00 89.56 92 ALA A C 1
ATOM 749 O O . ALA A 1 92 ? -15.518 -13.694 49.157 1.00 89.56 92 ALA A O 1
ATOM 750 N N . LEU A 1 93 ? -17.520 -12.869 49.711 1.00 89.56 93 LEU A N 1
ATOM 751 C CA . LEU A 1 93 ? -18.118 -13.085 48.387 1.00 89.56 93 LEU A CA 1
ATOM 752 C C . LEU A 1 93 ? -17.518 -12.171 47.315 1.00 89.56 93 LEU A C 1
ATOM 754 O O . LEU A 1 93 ? -17.352 -12.619 46.180 1.00 89.56 93 LEU A O 1
ATOM 758 N N . ARG A 1 94 ? -17.207 -10.912 47.653 1.00 88.81 94 ARG A N 1
ATOM 759 C CA . ARG A 1 94 ? -16.484 -9.994 46.761 1.00 88.81 94 ARG A CA 1
ATOM 760 C C . ARG A 1 94 ? -15.084 -10.524 46.473 1.00 88.81 94 ARG A C 1
ATOM 762 O O . ARG A 1 94 ? -14.763 -10.683 45.303 1.00 88.81 94 ARG A O 1
ATOM 769 N N . ALA A 1 95 ? -14.328 -10.901 47.504 1.00 87.12 95 ALA A N 1
ATOM 770 C CA . ALA A 1 95 ? -12.992 -11.476 47.359 1.00 87.12 95 ALA A CA 1
ATOM 771 C C . ALA A 1 95 ? -13.002 -12.732 46.469 1.00 87.12 95 ALA A C 1
ATOM 773 O O . ALA A 1 95 ? -12.279 -12.780 45.480 1.00 87.12 95 ALA A O 1
ATOM 774 N N . ALA A 1 96 ? -13.905 -13.687 46.723 1.00 85.50 96 ALA A N 1
ATOM 775 C CA . ALA A 1 96 ? -14.037 -14.894 45.902 1.00 85.50 96 ALA A CA 1
ATOM 776 C C . ALA A 1 96 ? -14.472 -14.595 44.451 1.00 85.50 96 ALA A C 1
ATOM 778 O O . ALA A 1 96 ? -14.050 -15.267 43.510 1.00 85.50 96 ALA A O 1
ATOM 779 N N . SER A 1 97 ? -15.327 -13.586 44.242 1.00 83.12 97 SER A N 1
ATOM 780 C CA . SER A 1 97 ? -15.725 -13.154 42.897 1.00 83.12 97 SER A CA 1
ATOM 781 C C . SER A 1 97 ? -14.589 -12.454 42.151 1.00 83.12 97 SER A C 1
ATOM 783 O O . SER A 1 97 ? -14.488 -12.609 40.936 1.00 83.12 97 SER A O 1
ATOM 785 N N . GLU A 1 98 ? -13.772 -11.662 42.842 1.00 86.62 98 GLU A N 1
ATOM 786 C CA . GLU A 1 98 ? -12.602 -10.982 42.282 1.00 86.62 98 GLU A CA 1
ATOM 787 C C . GLU A 1 98 ? -11.496 -11.981 41.934 1.00 86.62 98 GLU A C 1
ATOM 789 O O . GLU A 1 98 ? -10.913 -11.885 40.856 1.00 86.62 98 GLU A O 1
ATOM 794 N N . GLU A 1 99 ? -11.265 -12.975 42.792 1.00 87.38 99 GLU A N 1
ATOM 795 C CA . GLU A 1 99 ? -10.356 -14.099 42.551 1.00 87.38 99 GLU A CA 1
ATOM 796 C C . GLU A 1 99 ? -10.800 -14.911 41.326 1.00 87.38 99 GLU A C 1
ATOM 798 O O . GLU A 1 99 ? -10.041 -15.065 40.371 1.00 87.38 99 GLU A O 1
ATOM 803 N N . SER A 1 100 ? -12.076 -15.314 41.267 1.00 84.06 100 SER A N 1
ATOM 804 C CA . SER A 1 100 ? -12.628 -16.020 40.103 1.00 84.06 100 SER A CA 1
ATOM 805 C C . SER A 1 100 ? -12.552 -15.188 38.815 1.00 84.06 100 SER A C 1
ATOM 807 O O . SER A 1 100 ? -12.228 -15.728 37.758 1.00 84.06 100 SER A O 1
ATOM 809 N N . ALA A 1 101 ? -12.805 -13.876 38.880 1.00 83.06 101 ALA A N 1
ATOM 810 C CA . ALA A 1 101 ? -12.682 -12.992 37.722 1.00 83.06 101 ALA A CA 1
ATOM 811 C C . ALA A 1 101 ? -11.224 -12.828 37.263 1.00 83.06 101 ALA A C 1
ATOM 813 O O . ALA A 1 101 ? -10.971 -12.789 36.057 1.00 83.06 101 ALA A O 1
ATOM 814 N N . ARG A 1 102 ? -10.267 -12.760 38.201 1.00 87.69 102 ARG A N 1
ATOM 815 C CA . ARG A 1 102 ? -8.828 -12.740 37.900 1.00 87.69 102 ARG A CA 1
ATOM 816 C C . ARG A 1 102 ? -8.381 -14.036 37.236 1.00 87.69 102 ARG A C 1
ATOM 818 O O . ARG A 1 102 ? -7.699 -13.960 36.217 1.00 87.69 102 ARG A O 1
ATOM 825 N N . LEU A 1 103 ? -8.797 -15.190 37.757 1.00 87.25 103 LEU A N 1
ATOM 826 C CA . LEU A 1 103 ? -8.496 -16.500 37.171 1.00 87.25 103 LEU A CA 1
ATOM 827 C C . LEU A 1 103 ? -9.055 -16.629 35.751 1.00 87.25 103 LEU A C 1
ATOM 829 O O . LEU A 1 103 ? -8.329 -17.009 34.833 1.00 87.25 103 LEU A O 1
ATOM 833 N N . GLU A 1 104 ? -10.308 -16.224 35.534 1.00 87.81 104 GLU A N 1
ATOM 834 C CA . GLU A 1 104 ? -10.918 -16.244 34.200 1.00 87.81 104 GLU A CA 1
ATOM 835 C C . GLU A 1 104 ? -10.192 -15.290 33.238 1.00 87.81 104 GLU A C 1
ATOM 837 O O . GLU A 1 104 ? -9.919 -15.641 32.093 1.00 87.81 104 GLU A O 1
ATOM 842 N N . GLN A 1 105 ? -9.802 -14.099 33.702 1.00 88.88 105 GLN A N 1
ATOM 843 C CA . GLN A 1 105 ? -9.021 -13.155 32.901 1.00 88.88 105 GLN A CA 1
ATOM 844 C C . GLN A 1 105 ? -7.628 -13.705 32.552 1.00 88.88 105 GLN A C 1
ATOM 846 O O . GLN A 1 105 ? -7.167 -13.528 31.420 1.00 88.88 105 GLN A O 1
ATOM 851 N N . GLN A 1 106 ? -6.948 -14.367 33.493 1.00 91.00 106 GLN A N 1
ATOM 852 C CA . GLN A 1 106 ? -5.668 -15.038 33.245 1.00 91.00 106 GLN A CA 1
ATOM 853 C C . GLN A 1 106 ? -5.836 -16.164 32.219 1.00 91.00 106 GLN A C 1
ATOM 855 O O . GLN A 1 106 ? -5.040 -16.257 31.284 1.00 91.00 106 GLN A O 1
ATOM 860 N N . ARG A 1 107 ? -6.909 -16.954 32.328 1.00 92.06 107 ARG A N 1
ATOM 861 C CA . ARG A 1 107 ? -7.254 -18.013 31.373 1.00 92.06 107 ARG A CA 1
ATOM 862 C C . ARG A 1 107 ? -7.538 -17.465 29.977 1.00 92.06 107 ARG A C 1
ATOM 864 O O . ARG A 1 107 ? -6.981 -17.961 29.004 1.00 92.06 107 ARG A O 1
ATOM 871 N N . GLU A 1 108 ? -8.349 -16.418 29.859 1.00 91.62 108 GLU A N 1
ATOM 872 C CA . GLU A 1 108 ? -8.608 -15.755 28.575 1.00 91.62 108 GLU A CA 1
ATOM 873 C C . GLU A 1 108 ? -7.334 -15.171 27.963 1.00 91.62 108 GLU A C 1
ATOM 875 O O . GLU A 1 108 ? -7.146 -15.232 26.748 1.00 91.62 108 GLU A O 1
ATOM 880 N N . SER A 1 109 ? -6.452 -14.613 28.795 1.00 91.88 109 SER A N 1
ATOM 881 C CA . SER A 1 109 ? -5.164 -14.079 28.347 1.00 91.88 109 SER A CA 1
ATOM 882 C C . SER A 1 109 ? -4.252 -15.196 27.843 1.00 91.88 109 SER A C 1
ATOM 884 O O . SER A 1 109 ? -3.643 -15.044 26.786 1.00 91.88 109 SER A O 1
ATOM 886 N N . PHE A 1 110 ? -4.224 -16.339 28.536 1.00 95.62 110 PHE A N 1
ATOM 887 C CA . PHE A 1 110 ? -3.503 -17.536 28.110 1.00 95.62 110 PHE A CA 1
ATOM 888 C C . PHE A 1 110 ? -4.035 -18.077 26.778 1.00 95.62 110 PHE A C 1
ATOM 890 O O . PHE A 1 110 ? -3.258 -18.290 25.851 1.00 95.62 110 PHE A O 1
ATOM 897 N N . GLU A 1 111 ? -5.352 -18.256 26.646 1.00 93.88 111 GLU A N 1
ATOM 898 C CA . GLU A 1 111 ? -5.976 -18.767 25.417 1.00 93.88 111 GLU A CA 1
ATOM 899 C C . GLU A 1 111 ? -5.771 -17.807 24.239 1.00 93.88 111 GLU A C 1
ATOM 901 O O . GLU A 1 111 ? -5.481 -18.240 23.123 1.00 93.88 111 GLU A O 1
ATOM 906 N N . ARG A 1 112 ? -5.842 -16.492 24.483 1.00 92.81 112 ARG A N 1
ATOM 907 C CA . ARG A 1 112 ? -5.526 -15.477 23.471 1.00 92.81 112 ARG A CA 1
ATOM 908 C C . ARG A 1 112 ? -4.065 -15.558 23.040 1.00 92.81 112 ARG A C 1
ATOM 910 O O . ARG A 1 112 ? -3.798 -15.600 21.841 1.00 92.81 112 ARG A O 1
ATOM 917 N N . ALA A 1 113 ? -3.135 -15.623 23.994 1.00 91.75 113 ALA A N 1
ATOM 918 C CA . ALA A 1 113 ? -1.716 -15.782 23.699 1.00 91.75 113 ALA A CA 1
ATOM 919 C C . ALA A 1 113 ? -1.465 -17.066 22.885 1.00 91.75 113 ALA A C 1
ATOM 921 O O . ALA A 1 113 ? -0.805 -17.022 21.850 1.00 91.75 113 ALA A O 1
ATOM 922 N N . LEU A 1 114 ? -2.077 -18.192 23.266 1.00 93.50 114 LEU A N 1
ATOM 923 C CA . LEU A 1 114 ? -1.959 -19.469 22.558 1.00 93.50 114 LEU A CA 1
ATOM 924 C C . LEU A 1 114 ? -2.526 -19.415 21.124 1.00 93.50 114 LEU A C 1
ATOM 926 O O . LEU A 1 114 ? -1.924 -19.971 20.196 1.00 93.50 114 LEU A O 1
ATOM 930 N N . ALA A 1 115 ? -3.663 -18.738 20.930 1.00 90.00 115 ALA A N 1
ATOM 931 C CA . ALA A 1 115 ? -4.308 -18.560 19.628 1.00 90.00 115 ALA A CA 1
ATOM 932 C C . ALA A 1 115 ? -3.480 -17.681 18.676 1.00 90.00 115 ALA A C 1
ATOM 934 O O . ALA A 1 115 ? -3.385 -17.985 17.487 1.00 90.00 115 ALA A O 1
ATOM 935 N N . GLU A 1 116 ? -2.836 -16.642 19.205 1.00 89.69 116 GLU A N 1
ATOM 936 C CA . GLU A 1 116 ? -1.959 -15.717 18.469 1.00 89.69 116 GLU A CA 1
ATOM 937 C C . GLU A 1 116 ? -0.529 -16.262 18.271 1.00 89.69 116 GLU A C 1
ATOM 939 O O . GLU A 1 116 ? 0.328 -15.595 17.685 1.00 89.69 116 GLU A O 1
ATOM 944 N N . GLY A 1 117 ? -0.249 -17.473 18.768 1.00 90.62 117 GLY A N 1
ATOM 945 C CA . GLY A 1 117 ? 1.070 -18.100 18.696 1.00 90.62 117 GLY A CA 1
ATOM 946 C C . GLY A 1 117 ? 2.094 -17.510 19.671 1.00 90.62 117 GLY A C 1
ATOM 947 O O . GLY A 1 117 ? 3.286 -17.764 19.520 1.00 90.62 117 GLY A O 1
ATOM 948 N N . ARG A 1 118 ? 1.670 -16.738 20.676 1.00 94.12 118 ARG A N 1
ATOM 949 C CA . ARG A 1 118 ? 2.538 -16.170 21.716 1.00 94.12 118 ARG A CA 1
ATOM 950 C C . ARG A 1 118 ? 2.841 -17.208 22.811 1.00 94.12 118 ARG A C 1
ATOM 952 O O . ARG A 1 118 ? 2.287 -17.178 23.909 1.00 94.12 118 ARG A O 1
ATOM 959 N N . LEU A 1 119 ? 3.660 -18.210 22.479 1.00 93.88 119 LEU A N 1
ATOM 960 C CA . LEU A 1 119 ? 3.914 -19.395 23.311 1.00 93.88 119 LEU A CA 1
ATOM 961 C C . LEU A 1 119 ? 4.827 -19.136 24.516 1.00 93.88 119 LEU A C 1
ATOM 963 O O . LEU A 1 119 ? 4.802 -19.930 25.464 1.00 93.88 119 LEU A O 1
ATOM 967 N N . ASN A 1 120 ? 5.673 -18.105 24.473 1.00 92.12 120 ASN A N 1
ATOM 968 C CA . ASN A 1 120 ? 6.463 -17.692 25.632 1.00 92.12 120 ASN A CA 1
ATOM 969 C C . ASN A 1 120 ? 5.581 -16.928 26.607 1.00 92.12 120 ASN A C 1
ATOM 971 O O . ASN A 1 120 ? 5.564 -17.276 27.778 1.00 92.12 120 ASN A O 1
ATOM 975 N N . GLU A 1 121 ? 4.756 -16.006 26.115 1.00 92.94 121 GLU A N 1
ATOM 976 C CA . GLU A 1 121 ? 3.787 -15.307 26.962 1.00 92.94 121 GLU A CA 1
ATOM 977 C C . GLU A 1 121 ? 2.796 -16.276 27.616 1.00 92.94 121 GLU A C 1
ATOM 979 O O . GLU A 1 121 ? 2.572 -16.211 28.820 1.00 92.94 121 GLU A O 1
ATOM 984 N N . ALA A 1 122 ? 2.273 -17.251 26.864 1.00 94.69 122 ALA A N 1
ATOM 985 C CA . ALA A 1 122 ? 1.436 -18.311 27.424 1.00 94.69 122 ALA A CA 1
ATOM 986 C C . ALA A 1 122 ? 2.176 -19.141 28.497 1.00 94.69 122 ALA A C 1
ATOM 988 O O . ALA A 1 122 ? 1.579 -19.539 29.497 1.00 94.69 122 ALA A O 1
ATOM 989 N N . ARG A 1 123 ? 3.486 -19.387 28.330 1.00 95.50 123 ARG A N 1
ATOM 990 C CA . ARG A 1 123 ? 4.309 -20.053 29.356 1.00 95.50 123 ARG A CA 1
ATOM 991 C C . ARG A 1 123 ? 4.471 -19.178 30.590 1.00 95.50 123 ARG A C 1
ATOM 993 O O . ARG A 1 123 ? 4.335 -19.685 31.696 1.00 95.50 123 ARG A O 1
ATOM 1000 N N . ASP A 1 124 ? 4.777 -17.906 30.396 1.00 94.06 124 ASP A N 1
ATOM 1001 C CA . ASP A 1 124 ? 5.039 -16.962 31.475 1.00 94.06 124 ASP A CA 1
ATOM 1002 C C . ASP A 1 124 ? 3.761 -16.719 32.288 1.00 94.06 124 ASP A C 1
ATOM 1004 O O . ASP A 1 124 ? 3.822 -16.670 33.512 1.00 94.06 124 ASP A O 1
ATOM 1008 N N . LEU A 1 125 ? 2.587 -16.714 31.644 1.00 94.06 125 LEU A N 1
ATOM 1009 C CA . LEU A 1 125 ? 1.286 -16.704 32.320 1.00 94.06 125 LEU A CA 1
ATOM 1010 C C . LEU A 1 125 ? 1.057 -17.951 33.196 1.00 94.06 125 LEU A C 1
ATOM 1012 O O . LEU A 1 125 ? 0.513 -17.815 34.287 1.00 94.06 125 LEU A O 1
ATOM 1016 N N . LEU A 1 126 ? 1.499 -19.142 32.767 1.00 94.12 126 LEU A N 1
ATOM 1017 C CA . LEU A 1 126 ? 1.425 -20.381 33.567 1.00 94.12 126 LEU A CA 1
ATOM 1018 C C . LEU A 1 126 ? 2.500 -20.486 34.660 1.00 94.12 126 LEU A C 1
ATOM 1020 O O . LEU A 1 126 ? 2.321 -21.195 35.649 1.00 94.12 126 LEU A O 1
ATOM 1024 N N . GLN A 1 127 ? 3.657 -19.856 34.454 1.00 93.69 127 GLN A N 1
ATOM 1025 C CA . GLN A 1 127 ? 4.782 -19.882 35.392 1.00 93.69 127 GLN A CA 1
ATOM 1026 C C . GLN A 1 127 ? 4.749 -18.724 36.386 1.00 93.69 127 GLN A C 1
ATOM 1028 O O . GLN A 1 127 ? 5.467 -18.775 37.385 1.00 93.69 127 GLN A O 1
ATOM 1033 N N . SER A 1 128 ? 3.934 -17.700 36.127 1.00 91.19 128 SER A N 1
ATOM 1034 C CA . SER A 1 128 ? 3.811 -16.546 37.002 1.00 91.19 128 SER A CA 1
ATOM 1035 C C . SER A 1 128 ? 3.442 -17.002 38.416 1.00 91.19 128 SER A C 1
ATOM 1037 O O . SER A 1 128 ? 2.467 -17.743 38.577 1.00 91.19 128 SER A O 1
ATOM 1039 N N . PRO A 1 129 ? 4.157 -16.545 39.459 1.00 84.38 129 PRO A N 1
ATOM 1040 C CA . PRO A 1 129 ? 3.813 -16.874 40.841 1.00 84.38 129 PRO A CA 1
ATOM 1041 C C . PRO A 1 129 ? 2.431 -16.339 41.247 1.00 84.38 129 PRO A C 1
ATOM 1043 O O . PRO A 1 129 ? 1.883 -16.779 42.248 1.00 84.38 129 PRO A O 1
ATOM 1046 N N . SER A 1 130 ? 1.858 -15.418 40.464 1.00 81.38 130 SER A N 1
ATOM 1047 C CA . SER A 1 130 ? 0.491 -14.910 40.626 1.00 81.38 130 SER A CA 1
ATOM 1048 C C . SER A 1 130 ? -0.591 -15.746 39.928 1.00 81.38 130 SER A C 1
ATOM 1050 O O . SER A 1 130 ? -1.745 -15.321 39.887 1.00 81.38 130 SER A O 1
ATOM 1052 N N . SER A 1 131 ? -0.237 -16.886 39.327 1.00 79.62 131 SER A N 1
ATOM 1053 C CA . SER A 1 131 ? -1.209 -17.786 38.706 1.00 79.62 131 SER A CA 1
ATOM 1054 C C . SER A 1 131 ? -1.739 -18.786 39.734 1.00 79.62 131 SER A C 1
ATOM 1056 O O . SER A 1 131 ? -1.037 -19.689 40.183 1.00 79.62 131 SER A O 1
ATOM 1058 N N . GLU A 1 132 ? -3.000 -18.614 40.119 1.00 88.44 132 GLU A N 1
ATOM 1059 C CA . GLU A 1 132 ? -3.691 -19.441 41.118 1.00 88.44 132 GLU A CA 1
ATOM 1060 C C . GLU A 1 132 ? -4.472 -20.594 40.454 1.00 88.44 132 GLU A C 1
ATOM 1062 O O . GLU A 1 132 ? -5.545 -20.992 40.905 1.00 88.44 132 GLU A O 1
ATOM 1067 N N . PHE A 1 133 ? -3.961 -21.140 39.345 1.00 89.62 133 PHE A N 1
ATOM 1068 C CA . PHE A 1 133 ? -4.612 -22.268 38.677 1.00 89.62 133 PHE A CA 1
ATOM 1069 C C . PHE A 1 133 ? -4.614 -23.504 39.579 1.00 89.62 133 PHE A C 1
ATOM 1071 O O . PHE A 1 133 ? -3.594 -23.863 40.176 1.00 89.62 133 PHE A O 1
ATOM 1078 N N . SER A 1 134 ? -5.748 -24.207 39.616 1.00 91.50 134 SER A N 1
ATOM 1079 C CA . SER A 1 134 ? -5.815 -25.519 40.264 1.00 91.50 134 SER A CA 1
ATOM 1080 C C . SER A 1 134 ? -4.832 -26.500 39.608 1.00 91.50 134 SER A C 1
ATOM 1082 O O . SER A 1 134 ? -4.496 -26.363 38.431 1.00 91.50 134 SER A O 1
ATOM 1084 N N . GLY A 1 135 ? -4.370 -27.514 40.347 1.00 92.50 135 GLY A N 1
ATOM 1085 C CA . GLY A 1 135 ? -3.397 -28.483 39.823 1.00 92.50 135 GLY A CA 1
ATOM 1086 C C . GLY A 1 135 ? -3.866 -29.191 38.543 1.00 92.50 135 GLY A C 1
ATOM 1087 O O . GLY A 1 135 ? -3.082 -29.345 37.609 1.00 92.50 135 GLY A O 1
ATOM 1088 N N . GLU A 1 136 ? -5.148 -29.559 38.470 1.00 92.50 136 GLU A N 1
ATOM 1089 C CA . GLU A 1 136 ? -5.748 -30.187 37.284 1.00 92.50 136 GLU A CA 1
ATOM 1090 C C . GLU A 1 136 ? -5.855 -29.213 36.104 1.00 92.50 136 GLU A C 1
ATOM 1092 O O . GLU A 1 136 ? -5.511 -29.558 34.972 1.00 92.50 136 GLU A O 1
ATOM 1097 N N . GLU A 1 137 ? -6.289 -27.974 36.355 1.00 91.94 137 GLU A N 1
ATOM 1098 C CA . GLU A 1 137 ? -6.404 -26.952 35.313 1.00 91.94 137 GLU A CA 1
ATOM 1099 C C . GLU A 1 137 ? -5.034 -26.574 34.752 1.00 91.94 137 GLU A C 1
ATOM 1101 O O . GLU A 1 137 ? -4.851 -26.523 33.536 1.00 91.94 137 GLU A O 1
ATOM 1106 N N . ARG A 1 138 ? -4.042 -26.401 35.629 1.00 94.81 138 ARG A N 1
ATOM 1107 C CA . ARG A 1 138 ? -2.658 -26.152 35.233 1.00 94.81 138 ARG A CA 1
ATOM 1108 C C . ARG A 1 138 ? -2.127 -27.275 34.346 1.00 94.81 138 ARG A C 1
ATOM 1110 O O . ARG A 1 138 ? -1.578 -26.980 33.290 1.00 94.81 138 ARG A O 1
ATOM 1117 N N . GLN A 1 139 ? -2.347 -28.539 34.714 1.00 94.00 139 GLN A N 1
ATOM 1118 C CA . GLN A 1 139 ? -1.955 -29.685 33.883 1.00 94.00 139 GLN A CA 1
ATOM 1119 C C . GLN A 1 139 ? -2.647 -29.672 32.511 1.00 94.00 139 GLN A C 1
ATOM 1121 O O . GLN A 1 139 ? -2.004 -29.938 31.495 1.00 94.00 139 GLN A O 1
ATOM 1126 N N . ALA A 1 140 ? -3.936 -29.325 32.451 1.00 93.75 140 ALA A N 1
ATOM 1127 C CA . ALA A 1 140 ? -4.670 -29.229 31.190 1.00 93.75 140 ALA A CA 1
ATOM 1128 C C . ALA A 1 140 ? -4.140 -28.101 30.281 1.00 93.75 140 ALA A C 1
ATOM 1130 O O . ALA A 1 140 ? -3.990 -28.298 29.071 1.00 93.75 140 ALA A O 1
ATOM 1131 N N . LEU A 1 141 ? -3.824 -26.929 30.842 1.00 94.12 141 LEU A N 1
ATOM 1132 C CA . LEU A 1 141 ? -3.245 -25.804 30.098 1.00 94.12 141 LEU A CA 1
ATOM 1133 C C . LEU A 1 141 ? -1.796 -26.090 29.665 1.00 94.12 141 LEU A C 1
ATOM 1135 O O . LEU A 1 141 ? -1.418 -25.780 28.533 1.00 94.12 141 LEU A O 1
ATOM 1139 N N . GLU A 1 142 ? -0.999 -26.740 30.517 1.00 95.75 142 GLU A N 1
ATOM 1140 C CA . GLU A 1 142 ? 0.354 -27.206 30.186 1.00 95.75 142 GLU A CA 1
ATOM 1141 C C . GLU A 1 142 ? 0.332 -28.223 29.036 1.00 95.75 142 GLU A C 1
ATOM 1143 O O . GLU A 1 142 ? 1.143 -28.115 28.112 1.00 95.75 142 GLU A O 1
ATOM 1148 N N . LEU A 1 143 ? -0.632 -29.153 29.033 1.00 95.75 143 LEU A N 1
ATOM 1149 C CA . LEU A 1 143 ? -0.832 -30.102 27.936 1.00 95.75 143 LEU A CA 1
ATOM 1150 C C . LEU A 1 143 ? -1.157 -29.377 26.623 1.00 95.75 143 LEU A C 1
ATOM 1152 O O . LEU A 1 143 ? -0.516 -29.649 25.609 1.00 95.75 143 LEU A O 1
ATOM 1156 N N . ARG A 1 144 ? -2.073 -28.399 26.637 1.00 95.44 144 ARG A N 1
ATOM 1157 C CA . ARG A 1 144 ? -2.402 -27.583 25.450 1.00 95.44 144 ARG A CA 1
ATOM 1158 C C . ARG A 1 144 ? -1.198 -26.804 24.925 1.00 95.44 144 ARG A C 1
ATOM 1160 O O . ARG A 1 144 ? -0.954 -26.776 23.718 1.00 95.44 144 ARG A O 1
ATOM 1167 N N . LEU A 1 145 ? -0.417 -26.192 25.818 1.00 95.38 145 LEU A N 1
ATOM 1168 C CA . LEU A 1 145 ? 0.815 -25.494 25.446 1.00 95.38 145 LEU A CA 1
ATOM 1169 C C . LEU A 1 145 ? 1.834 -26.464 24.828 1.00 95.38 145 LEU A C 1
ATOM 1171 O O . LEU A 1 145 ? 2.468 -26.138 23.820 1.00 95.38 145 LEU A O 1
ATOM 1175 N N . ALA A 1 146 ? 1.980 -27.663 25.399 1.00 93.81 146 ALA A N 1
ATOM 1176 C CA . ALA A 1 146 ? 2.859 -28.707 24.882 1.00 93.81 146 ALA A CA 1
ATOM 1177 C C . ALA A 1 146 ? 2.406 -29.212 23.502 1.00 93.81 146 ALA A C 1
ATOM 1179 O O . ALA A 1 146 ? 3.234 -29.337 22.598 1.00 93.81 146 ALA A O 1
ATOM 1180 N N . GLU A 1 147 ? 1.105 -29.430 23.299 1.00 94.88 147 GLU A N 1
ATOM 1181 C CA . GLU A 1 147 ? 0.519 -29.790 22.004 1.00 94.88 147 GLU A CA 1
ATOM 1182 C C . GLU A 1 147 ? 0.752 -28.700 20.957 1.00 94.88 147 GLU A C 1
ATOM 1184 O O . GLU A 1 147 ? 1.196 -28.999 19.846 1.00 94.88 147 GLU A O 1
ATOM 1189 N N . ARG A 1 148 ? 0.551 -27.426 21.316 1.00 93.94 148 ARG A N 1
ATOM 1190 C CA . ARG A 1 148 ? 0.801 -26.291 20.416 1.00 93.94 148 ARG A CA 1
ATOM 1191 C C . ARG A 1 148 ? 2.278 -26.188 20.035 1.00 93.94 148 ARG A C 1
ATOM 1193 O O . ARG A 1 148 ? 2.588 -26.036 18.856 1.00 93.94 148 ARG A O 1
ATOM 1200 N N . ARG A 1 149 ? 3.202 -26.356 20.992 1.00 93.62 149 ARG A N 1
ATOM 1201 C CA . ARG A 1 149 ? 4.660 -26.408 20.743 1.00 93.62 149 ARG A CA 1
ATOM 1202 C C . ARG A 1 149 ? 5.066 -27.582 19.866 1.00 93.62 149 ARG A C 1
ATOM 1204 O O . ARG A 1 149 ? 5.922 -27.429 18.989 1.00 93.62 149 ARG A O 1
ATOM 1211 N N . LYS A 1 150 ? 4.461 -28.750 20.087 1.00 94.06 150 LYS A N 1
ATOM 1212 C CA . LYS A 1 150 ? 4.660 -29.934 19.250 1.00 94.06 150 LYS A CA 1
ATOM 1213 C C . LYS A 1 150 ? 4.179 -29.656 17.828 1.00 94.06 150 LYS A C 1
ATOM 1215 O O . LYS A 1 150 ? 4.933 -29.912 16.896 1.00 94.06 150 LYS A O 1
ATOM 1220 N N . GLY A 1 151 ? 3.000 -29.054 17.671 1.00 93.31 151 GLY A N 1
ATOM 1221 C CA . GLY A 1 151 ? 2.469 -28.609 16.383 1.00 93.31 151 GLY A CA 1
ATOM 1222 C C . GLY A 1 151 ? 3.400 -27.617 15.686 1.00 93.31 151 GLY A C 1
ATOM 1223 O O . GLY A 1 151 ? 3.752 -27.828 14.530 1.00 93.31 151 GLY A O 1
ATOM 1224 N N . ALA A 1 152 ? 3.881 -26.588 16.396 1.00 91.06 152 ALA A N 1
ATOM 1225 C CA . ALA A 1 152 ? 4.823 -25.599 15.861 1.00 91.06 152 ALA A CA 1
ATOM 1226 C C . ALA A 1 152 ? 6.131 -26.260 15.394 1.00 91.06 152 ALA A C 1
ATOM 1228 O O . ALA A 1 152 ? 6.634 -25.976 14.309 1.00 91.06 152 ALA A O 1
ATOM 1229 N N . SER A 1 153 ? 6.655 -27.198 16.188 1.00 91.06 153 SER A N 1
ATOM 1230 C CA . SER A 1 153 ? 7.861 -27.958 15.843 1.00 91.06 153 SER A CA 1
ATOM 1231 C C . SER A 1 153 ? 7.632 -28.873 14.638 1.00 91.06 153 SER A C 1
ATOM 1233 O O . SER A 1 153 ? 8.482 -28.953 13.757 1.00 91.06 153 SER A O 1
ATOM 1235 N N . GLN A 1 154 ? 6.474 -29.533 14.551 1.00 94.62 154 GLN A N 1
ATOM 1236 C CA . GLN A 1 154 ? 6.093 -30.350 13.397 1.00 94.62 154 GLN A CA 1
ATOM 1237 C C . GLN A 1 154 ? 5.883 -29.504 12.138 1.00 94.62 154 GLN A C 1
ATOM 1239 O O . GLN A 1 154 ? 6.255 -29.941 11.052 1.00 94.62 154 GLN A O 1
ATOM 1244 N N . ALA A 1 155 ? 5.316 -28.301 12.262 1.00 91.56 155 ALA A N 1
ATOM 1245 C CA . ALA A 1 155 ? 5.195 -27.341 11.170 1.00 91.56 155 ALA A CA 1
ATOM 1246 C C . ALA A 1 155 ? 6.577 -26.869 10.698 1.00 91.56 155 ALA A C 1
ATOM 1248 O O . ALA A 1 155 ? 6.827 -26.876 9.501 1.00 91.56 155 ALA A O 1
ATOM 1249 N N . LEU A 1 156 ? 7.521 -26.590 11.608 1.00 89.75 156 LEU A N 1
ATOM 1250 C CA . LEU A 1 156 ? 8.918 -26.317 11.245 1.00 89.75 156 LEU A CA 1
ATOM 1251 C C . LEU A 1 156 ? 9.597 -27.500 10.550 1.00 89.75 156 LEU A C 1
ATOM 1253 O O . LEU A 1 156 ? 10.316 -27.300 9.577 1.00 89.75 156 LEU A O 1
ATOM 1257 N N . VAL A 1 157 ? 9.389 -28.732 11.024 1.00 93.25 157 VAL A N 1
ATOM 1258 C CA . VAL A 1 157 ? 9.937 -29.933 10.372 1.00 93.25 157 VAL A CA 1
ATOM 1259 C C . VAL A 1 157 ? 9.327 -30.115 8.982 1.00 93.25 157 VAL A C 1
ATOM 1261 O O . VAL A 1 157 ? 10.060 -30.418 8.043 1.00 93.25 157 VAL A O 1
ATOM 1264 N N . ARG A 1 158 ? 8.017 -29.883 8.821 1.00 93.69 158 ARG A N 1
ATOM 1265 C CA . ARG A 1 158 ? 7.342 -29.882 7.514 1.00 93.69 158 ARG A CA 1
ATOM 1266 C C . ARG A 1 158 ? 7.864 -28.771 6.611 1.00 93.69 158 ARG A C 1
ATOM 1268 O O . ARG A 1 158 ? 8.150 -29.062 5.460 1.00 93.69 158 ARG A O 1
ATOM 1275 N N . ALA A 1 159 ? 8.064 -27.560 7.128 1.00 87.88 159 ALA A N 1
ATOM 1276 C CA . ALA A 1 159 ? 8.643 -26.443 6.388 1.00 87.88 159 ALA A CA 1
ATOM 1277 C C . ALA A 1 159 ? 10.061 -26.789 5.932 1.00 87.88 159 ALA A C 1
ATOM 1279 O O . ALA A 1 159 ? 10.353 -26.718 4.748 1.00 87.88 159 ALA A O 1
ATOM 1280 N N . ARG A 1 160 ? 10.911 -27.293 6.835 1.00 90.75 160 ARG A N 1
ATOM 1281 C CA . ARG A 1 160 ? 12.268 -27.749 6.507 1.00 90.75 160 ARG A CA 1
ATOM 1282 C C . ARG A 1 160 ? 12.264 -28.859 5.458 1.00 90.75 160 ARG A C 1
ATOM 1284 O O . ARG A 1 160 ? 13.050 -28.790 4.524 1.00 90.75 160 ARG A O 1
ATOM 1291 N N . LYS A 1 161 ? 11.382 -29.856 5.594 1.00 92.56 161 LYS A N 1
ATOM 1292 C CA . LYS A 1 161 ? 11.230 -30.946 4.620 1.00 92.56 161 LYS A CA 1
ATOM 1293 C C . LYS A 1 161 ? 10.728 -30.426 3.272 1.00 92.56 161 LYS A C 1
ATOM 1295 O O . LYS A 1 161 ? 11.199 -30.889 2.243 1.00 92.56 161 LYS A O 1
ATOM 1300 N N . ALA A 1 162 ? 9.779 -29.494 3.262 1.00 88.38 162 ALA A N 1
ATOM 1301 C CA . ALA A 1 162 ? 9.227 -28.914 2.044 1.00 88.38 162 ALA A CA 1
ATOM 1302 C C . ALA A 1 162 ? 10.250 -28.024 1.327 1.00 88.38 162 ALA A C 1
ATOM 1304 O O . ALA A 1 162 ? 10.371 -28.128 0.111 1.00 88.38 162 ALA A O 1
ATOM 1305 N N . VAL A 1 163 ? 11.033 -27.236 2.074 1.00 83.19 163 VAL A N 1
ATOM 1306 C CA . VAL A 1 163 ? 12.191 -26.487 1.561 1.00 83.19 163 VAL A CA 1
ATOM 1307 C C . VAL A 1 163 ? 13.205 -27.460 0.957 1.00 83.19 163 VAL A C 1
ATOM 1309 O O . VAL A 1 163 ? 13.469 -27.380 -0.236 1.00 83.19 163 VAL A O 1
ATOM 1312 N N . SER A 1 164 ? 13.651 -28.476 1.709 1.00 84.94 164 SER A N 1
ATOM 1313 C CA . SER A 1 164 ? 14.637 -29.450 1.211 1.00 84.94 164 SER A CA 1
ATOM 1314 C C . SER A 1 164 ? 14.132 -30.327 0.059 1.00 84.94 164 SER A C 1
ATOM 1316 O O . SER A 1 164 ? 14.935 -30.907 -0.659 1.00 84.94 164 SER A O 1
ATOM 1318 N N . SER A 1 165 ? 12.812 -30.476 -0.090 1.00 88.00 165 SER A N 1
ATOM 1319 C CA . SER A 1 165 ? 12.184 -31.228 -1.189 1.00 88.00 165 SER A CA 1
ATOM 1320 C C . SER A 1 165 ? 11.768 -30.330 -2.360 1.00 88.00 165 SER A C 1
ATOM 1322 O O . SER A 1 165 ? 11.168 -30.826 -3.307 1.00 88.00 165 SER A O 1
ATOM 1324 N N . GLY A 1 166 ? 12.023 -29.017 -2.294 1.00 83.00 166 GLY A N 1
ATOM 1325 C CA . GLY A 1 166 ? 11.684 -28.074 -3.361 1.00 83.00 166 GLY A CA 1
ATOM 1326 C C . GLY A 1 166 ? 10.181 -27.861 -3.585 1.00 83.00 166 GLY A C 1
ATOM 1327 O O . GLY A 1 166 ? 9.784 -27.537 -4.699 1.00 83.00 166 GLY A O 1
ATOM 1328 N N . LEU A 1 167 ? 9.333 -28.025 -2.561 1.00 85.06 167 LEU A N 1
ATOM 1329 C CA . LEU A 1 167 ? 7.867 -27.904 -2.647 1.00 85.06 167 LEU A CA 1
ATOM 1330 C C . LEU A 1 167 ? 7.386 -26.537 -2.102 1.00 85.06 167 LEU A C 1
ATOM 1332 O O . LEU A 1 167 ? 7.035 -26.442 -0.923 1.00 85.06 167 LEU A O 1
ATOM 1336 N N . PRO A 1 168 ? 7.344 -25.460 -2.916 1.00 76.12 168 PRO A N 1
ATOM 1337 C CA . PRO A 1 168 ? 7.149 -24.088 -2.432 1.00 76.12 168 PRO A CA 1
ATOM 1338 C C . PRO A 1 168 ? 5.770 -23.835 -1.816 1.00 76.12 168 PRO A C 1
ATOM 1340 O O . PRO A 1 168 ? 5.664 -23.116 -0.826 1.00 76.12 168 PRO A O 1
ATOM 1343 N N . SER A 1 169 ? 4.710 -24.442 -2.358 1.00 78.38 169 SER A N 1
ATOM 1344 C CA . SER A 1 169 ? 3.353 -24.311 -1.814 1.00 78.38 169 SER A CA 1
ATOM 1345 C C . SER A 1 169 ? 3.243 -24.921 -0.415 1.00 78.38 169 SER A C 1
ATOM 1347 O O . SER A 1 169 ? 2.722 -24.281 0.496 1.00 78.38 169 SER A O 1
ATOM 1349 N N . GLN A 1 170 ? 3.814 -26.113 -0.221 1.00 87.19 170 GLN A N 1
ATOM 1350 C CA . GLN A 1 170 ? 3.857 -26.787 1.078 1.00 87.19 170 GLN A CA 1
ATOM 1351 C C . GLN A 1 170 ? 4.785 -26.070 2.061 1.00 87.19 170 GLN A C 1
ATOM 1353 O O . GLN A 1 170 ? 4.459 -25.977 3.241 1.00 87.19 170 GLN A O 1
ATOM 1358 N N . ALA A 1 171 ? 5.917 -25.533 1.589 1.00 82.31 171 ALA A N 1
ATOM 1359 C CA . ALA A 1 171 ? 6.814 -24.724 2.410 1.00 82.31 171 ALA A CA 1
ATOM 1360 C C . ALA A 1 171 ? 6.090 -23.471 2.912 1.00 82.31 171 ALA A C 1
ATOM 1362 O O . ALA A 1 171 ? 6.103 -23.210 4.110 1.00 82.31 171 ALA A O 1
ATOM 1363 N N . ARG A 1 172 ? 5.367 -22.761 2.034 1.00 79.00 172 ARG A N 1
ATOM 1364 C CA . ARG A 1 172 ? 4.551 -21.593 2.394 1.00 79.00 172 ARG A CA 1
ATOM 1365 C C . ARG A 1 172 ? 3.466 -21.936 3.406 1.00 79.00 172 ARG A C 1
ATOM 1367 O O . ARG A 1 172 ? 3.316 -21.227 4.399 1.00 79.00 172 ARG A O 1
ATOM 1374 N N . GLU A 1 173 ? 2.701 -22.996 3.159 1.00 84.75 173 GLU A N 1
ATOM 1375 C CA . GLU A 1 173 ? 1.652 -23.429 4.080 1.00 84.75 173 GLU A CA 1
ATOM 1376 C C . GLU A 1 173 ? 2.250 -23.773 5.447 1.00 84.75 173 GLU A C 1
ATOM 1378 O O . GLU A 1 173 ? 1.774 -23.270 6.463 1.00 84.75 173 GLU A O 1
ATOM 1383 N N . ALA A 1 174 ? 3.358 -24.517 5.468 1.00 87.19 174 ALA A N 1
ATOM 1384 C CA . ALA A 1 174 ? 4.061 -24.889 6.687 1.00 87.19 174 ALA A CA 1
ATOM 1385 C C . ALA A 1 174 ? 4.711 -23.690 7.400 1.00 87.19 174 ALA A C 1
ATOM 1387 O O . ALA A 1 174 ? 4.676 -23.646 8.626 1.00 87.19 174 ALA A O 1
ATOM 1388 N N . PHE A 1 175 ? 5.249 -22.693 6.684 1.00 82.44 175 PHE A N 1
ATOM 1389 C CA . PHE A 1 175 ? 5.752 -21.441 7.263 1.00 82.44 175 PHE A CA 1
ATOM 1390 C C . PHE A 1 175 ? 4.617 -20.599 7.848 1.00 82.44 175 PHE A C 1
ATOM 1392 O O . PHE A 1 175 ? 4.736 -20.093 8.962 1.00 82.44 175 PHE A O 1
ATOM 1399 N N . GLY A 1 176 ? 3.495 -20.476 7.136 1.00 84.75 176 GLY A N 1
ATOM 1400 C CA . GLY A 1 176 ? 2.309 -19.774 7.622 1.00 84.75 176 GLY A CA 1
ATOM 1401 C C . GLY A 1 176 ? 1.661 -20.479 8.814 1.00 84.75 176 GLY A C 1
ATOM 1402 O O . GLY A 1 176 ? 1.162 -19.825 9.727 1.00 84.75 176 GLY A O 1
ATOM 1403 N N . GLU A 1 177 ? 1.666 -21.810 8.833 1.00 89.88 177 GLU A N 1
ATOM 1404 C CA . GLU A 1 177 ? 1.243 -22.615 9.979 1.00 89.88 177 GLU A CA 1
ATOM 1405 C C . GLU A 1 177 ? 2.219 -22.435 11.153 1.00 89.88 177 GLU A C 1
ATOM 1407 O O . GLU A 1 177 ? 1.788 -22.123 12.258 1.00 89.88 177 GLU A O 1
ATOM 1412 N N . ALA A 1 178 ? 3.530 -22.512 10.909 1.00 87.56 178 ALA A N 1
ATOM 1413 C CA . ALA A 1 178 ? 4.580 -22.294 11.903 1.00 87.56 178 ALA A CA 1
ATOM 1414 C C . ALA A 1 178 ? 4.491 -20.901 12.553 1.00 87.56 178 ALA A C 1
ATOM 1416 O O . ALA A 1 178 ? 4.499 -20.820 13.778 1.00 87.56 178 ALA A O 1
ATOM 1417 N N . ARG A 1 179 ? 4.326 -19.824 11.767 1.00 86.38 179 ARG A N 1
ATOM 1418 C CA . ARG A 1 179 ? 4.153 -18.446 12.275 1.00 86.38 179 ARG A CA 1
ATOM 1419 C C . ARG A 1 179 ? 2.874 -18.287 13.102 1.00 86.38 179 ARG A C 1
ATOM 1421 O O . ARG A 1 179 ? 2.904 -17.649 14.147 1.00 86.38 179 ARG A O 1
ATOM 1428 N N . ARG A 1 180 ? 1.760 -18.894 12.668 1.00 88.00 180 ARG A N 1
ATOM 1429 C CA . ARG A 1 180 ? 0.488 -18.899 13.423 1.00 88.00 180 ARG A CA 1
ATOM 1430 C C . ARG A 1 180 ? 0.578 -19.698 14.722 1.00 88.00 180 ARG A C 1
ATOM 1432 O O . ARG A 1 180 ? -0.120 -19.400 15.686 1.00 88.00 180 ARG A O 1
ATOM 1439 N N . LEU A 1 181 ? 1.398 -20.745 14.735 1.00 90.12 181 LEU A N 1
ATOM 1440 C CA . LEU A 1 181 ? 1.603 -21.595 15.901 1.00 90.12 181 LEU A CA 1
ATOM 1441 C C . LEU A 1 181 ? 2.606 -20.990 16.889 1.00 90.12 181 LEU A C 1
ATOM 1443 O O . LEU A 1 181 ? 2.463 -21.238 18.084 1.00 90.12 181 LEU A O 1
ATOM 1447 N N . CYS A 1 182 ? 3.598 -20.226 16.418 1.00 88.81 182 CYS A N 1
ATOM 1448 C CA . CYS A 1 182 ? 4.622 -19.605 17.252 1.00 88.81 182 CYS A CA 1
ATOM 1449 C C . CYS A 1 182 ? 5.155 -18.291 16.643 1.00 88.81 182 CYS A C 1
ATOM 1451 O O . CYS A 1 182 ? 5.908 -18.303 15.668 1.00 88.81 182 CYS A O 1
ATOM 1453 N N . SER A 1 183 ? 4.779 -17.161 17.240 1.00 85.81 183 SER A N 1
ATOM 1454 C CA . SER A 1 183 ? 5.098 -15.804 16.781 1.00 85.81 183 SER A CA 1
ATOM 1455 C C . SER A 1 183 ? 6.115 -15.075 17.671 1.00 85.81 183 SER A C 1
ATOM 1457 O O . SER A 1 183 ? 6.860 -14.231 17.178 1.00 85.81 183 SER A O 1
ATOM 1459 N N . ASP A 1 184 ? 6.201 -15.419 18.960 1.00 85.75 184 ASP A N 1
ATOM 1460 C CA . ASP A 1 184 ? 6.974 -14.683 19.976 1.00 85.75 184 ASP A CA 1
ATOM 1461 C C . ASP A 1 184 ? 8.286 -15.356 20.414 1.00 85.75 184 ASP A C 1
ATOM 1463 O O . ASP A 1 184 ? 9.072 -14.776 21.167 1.00 85.75 184 ASP A O 1
ATOM 1467 N N . SER A 1 185 ? 8.554 -16.586 19.975 1.00 85.31 185 SER A N 1
ATOM 1468 C CA . SER A 1 185 ? 9.787 -17.273 20.352 1.00 85.31 185 SER A CA 1
ATOM 1469 C C . SER A 1 185 ? 10.943 -16.826 19.475 1.00 85.31 185 SER A C 1
ATOM 1471 O O . SER A 1 185 ? 10.983 -17.150 18.293 1.00 85.31 185 SER A O 1
ATOM 1473 N N . LEU A 1 186 ? 11.915 -16.123 20.066 1.00 76.25 186 LEU A N 1
ATOM 1474 C CA . LEU A 1 186 ? 13.132 -15.683 19.376 1.00 76.25 186 LEU A CA 1
ATOM 1475 C C . LEU A 1 186 ? 13.876 -16.853 18.735 1.00 76.25 186 LEU A C 1
ATOM 1477 O O . LEU A 1 186 ? 14.179 -16.784 17.556 1.00 76.25 186 LEU A O 1
ATOM 1481 N N . SER A 1 187 ? 14.072 -17.967 19.446 1.00 78.25 187 SER A N 1
ATOM 1482 C CA . SER A 1 187 ? 14.759 -19.135 18.872 1.00 78.25 187 SER A CA 1
ATOM 1483 C C . SER A 1 187 ? 13.958 -19.801 17.748 1.00 78.25 187 SER A C 1
ATOM 1485 O O . SER A 1 187 ? 14.533 -20.339 16.802 1.00 78.25 187 SER A O 1
ATOM 1487 N N . PHE A 1 188 ? 12.623 -19.761 17.815 1.00 81.62 188 PHE A N 1
ATOM 1488 C CA . PHE A 1 188 ? 11.761 -20.220 16.728 1.00 81.62 188 PHE A CA 1
ATOM 1489 C C . PHE A 1 188 ? 11.842 -19.279 15.532 1.00 81.62 188 PHE A C 1
ATOM 1491 O O . PHE A 1 188 ? 12.000 -19.743 14.408 1.00 81.62 188 PHE A O 1
ATOM 1498 N N . ARG A 1 189 ? 11.782 -17.968 15.777 1.00 78.75 189 ARG A N 1
ATOM 1499 C CA . ARG A 1 189 ? 11.899 -16.921 14.769 1.00 78.75 189 ARG A CA 1
ATOM 1500 C C . ARG A 1 189 ? 13.268 -16.959 14.113 1.00 78.75 189 ARG A C 1
ATOM 1502 O O . ARG A 1 189 ? 13.309 -16.916 12.904 1.00 78.75 189 ARG A O 1
ATOM 1509 N N . GLU A 1 190 ? 14.357 -17.133 14.849 1.00 80.31 190 GLU A N 1
ATOM 1510 C CA . GLU A 1 190 ? 15.710 -17.310 14.312 1.00 80.31 190 GLU A CA 1
ATOM 1511 C C . GLU A 1 190 ? 15.830 -18.579 13.471 1.00 80.31 190 GLU A C 1
ATOM 1513 O O . GLU A 1 190 ? 16.432 -18.545 12.406 1.00 80.31 190 GLU A O 1
ATOM 1518 N N . ARG A 1 191 ? 15.224 -19.701 13.887 1.00 82.44 191 ARG A N 1
ATOM 1519 C CA . ARG A 1 191 ? 15.184 -20.920 13.057 1.00 82.44 191 ARG A CA 1
ATOM 1520 C C . ARG A 1 191 ? 14.330 -20.734 11.810 1.00 82.44 191 ARG A C 1
ATOM 1522 O O . ARG A 1 191 ? 14.695 -21.235 10.755 1.00 82.44 191 ARG A O 1
ATOM 1529 N N . LEU A 1 192 ? 13.200 -20.042 11.926 1.00 79.12 192 LEU A N 1
ATOM 1530 C CA . LEU A 1 192 ? 12.288 -19.769 10.822 1.00 79.12 192 LEU A CA 1
ATOM 1531 C C . LEU A 1 192 ? 12.885 -18.741 9.857 1.00 79.12 192 LEU A C 1
ATOM 1533 O O . LEU A 1 192 ? 12.764 -18.938 8.661 1.00 79.12 192 LEU A O 1
ATOM 1537 N N . LEU A 1 193 ? 13.570 -17.714 10.360 1.00 76.81 193 LEU A N 1
ATOM 1538 C CA . LEU A 1 193 ? 14.365 -16.751 9.602 1.00 76.81 193 LEU A CA 1
ATOM 1539 C C . LEU A 1 193 ? 15.579 -17.432 8.993 1.00 76.81 193 LEU A C 1
ATOM 1541 O O . LEU A 1 193 ? 15.878 -17.175 7.850 1.00 76.81 193 LEU A O 1
ATOM 1545 N N . GLY A 1 194 ? 16.246 -18.349 9.689 1.00 81.56 194 GLY A N 1
ATOM 1546 C CA . GLY A 1 194 ? 17.330 -19.142 9.117 1.00 81.56 194 GLY A CA 1
ATOM 1547 C C . GLY A 1 194 ? 16.834 -20.046 7.988 1.00 81.56 194 GLY A C 1
ATOM 1548 O O . GLY A 1 194 ? 17.485 -20.147 6.957 1.00 81.56 194 GLY A O 1
ATOM 1549 N N . LEU A 1 195 ? 15.662 -20.672 8.140 1.00 79.81 195 LEU A N 1
ATOM 1550 C CA . LEU A 1 195 ? 15.024 -21.470 7.088 1.00 79.81 195 LEU A CA 1
ATOM 1551 C C . LEU A 1 195 ? 14.485 -20.607 5.943 1.00 79.81 195 LEU A C 1
ATOM 1553 O O . LEU A 1 195 ? 14.641 -21.006 4.801 1.00 79.81 195 LEU A O 1
ATOM 1557 N N . SER A 1 196 ? 13.877 -19.458 6.236 1.00 76.44 196 SER A N 1
ATOM 1558 C CA . SER A 1 196 ? 13.358 -18.500 5.252 1.00 76.44 196 SER A CA 1
ATOM 1559 C C . SER A 1 196 ? 14.502 -17.807 4.527 1.00 76.44 196 SER A C 1
ATOM 1561 O O . SER A 1 196 ? 14.441 -17.741 3.319 1.00 76.44 196 SER A O 1
ATOM 1563 N N . ALA A 1 197 ? 15.596 -17.448 5.195 1.00 78.12 197 ALA A N 1
ATOM 1564 C CA . ALA A 1 197 ? 16.813 -16.921 4.584 1.00 78.12 197 ALA A CA 1
ATOM 1565 C C . ALA A 1 197 ? 17.556 -17.997 3.790 1.00 78.12 197 ALA A C 1
ATOM 1567 O O . ALA A 1 197 ? 18.072 -17.708 2.723 1.00 78.12 197 ALA A O 1
ATOM 1568 N N . ASN A 1 198 ? 17.610 -19.250 4.256 1.00 79.00 198 ASN A N 1
ATOM 1569 C CA . ASN A 1 198 ? 18.157 -20.347 3.452 1.00 79.00 198 ASN A CA 1
ATOM 1570 C C . ASN A 1 198 ? 17.280 -20.623 2.231 1.00 79.00 198 ASN A C 1
ATOM 1572 O O . ASN A 1 198 ? 17.811 -20.831 1.151 1.00 79.00 198 ASN A O 1
ATOM 1576 N N . TRP A 1 199 ? 15.959 -20.576 2.380 1.00 79.50 199 TRP A N 1
ATOM 1577 C CA . TRP A 1 199 ? 15.019 -20.740 1.279 1.00 79.50 199 TRP A CA 1
ATOM 1578 C C . TRP A 1 199 ? 15.053 -19.548 0.321 1.00 79.50 199 TRP A C 1
ATOM 1580 O O . TRP A 1 199 ? 15.064 -19.746 -0.883 1.00 79.50 199 TRP A O 1
ATOM 1590 N N . ALA A 1 200 ? 15.150 -18.324 0.830 1.00 78.81 200 ALA A N 1
ATOM 1591 C CA . ALA A 1 200 ? 15.341 -17.098 0.074 1.00 78.81 200 ALA A CA 1
ATOM 1592 C C . ALA A 1 200 ? 16.685 -17.138 -0.636 1.00 78.81 200 ALA A C 1
ATOM 1594 O O . ALA A 1 200 ? 16.724 -16.826 -1.808 1.00 78.81 200 ALA A O 1
ATOM 1595 N N . ARG A 1 201 ? 17.759 -17.624 -0.000 1.00 81.25 201 ARG A N 1
ATOM 1596 C CA . ARG A 1 201 ? 19.043 -17.897 -0.658 1.00 81.25 201 ARG A CA 1
ATOM 1597 C C . ARG A 1 201 ? 18.904 -18.965 -1.727 1.00 81.25 201 ARG A C 1
ATOM 1599 O O . ARG A 1 201 ? 19.430 -18.764 -2.804 1.00 81.25 201 ARG A O 1
ATOM 1606 N N . GLU A 1 202 ? 18.206 -20.070 -1.482 1.00 82.38 202 GLU A N 1
ATOM 1607 C CA . GLU A 1 202 ? 17.956 -21.110 -2.487 1.00 82.38 202 GLU A CA 1
ATOM 1608 C C . GLU A 1 202 ? 17.143 -20.566 -3.664 1.00 82.38 202 GLU A C 1
ATOM 1610 O O . GLU A 1 202 ? 17.500 -20.833 -4.802 1.00 82.38 202 GLU A O 1
ATOM 1615 N N . ARG A 1 203 ? 16.102 -19.761 -3.421 1.00 83.69 203 ARG A N 1
ATOM 1616 C CA . ARG A 1 203 ? 15.283 -19.112 -4.457 1.00 83.69 203 ARG A CA 1
ATOM 1617 C C . ARG A 1 203 ? 16.030 -17.994 -5.157 1.00 83.69 203 ARG A C 1
ATOM 1619 O O . ARG A 1 203 ? 15.914 -17.854 -6.361 1.00 83.69 203 ARG A O 1
ATOM 1626 N N . PHE A 1 204 ? 16.848 -17.245 -4.441 1.00 83.62 204 PHE A N 1
ATOM 1627 C CA . PHE A 1 204 ? 17.771 -16.264 -4.987 1.00 83.62 204 PHE A CA 1
ATOM 1628 C C . PHE A 1 204 ? 18.820 -16.958 -5.851 1.00 83.62 204 PHE A C 1
ATOM 1630 O O . PHE A 1 204 ? 19.114 -16.484 -6.938 1.00 83.62 204 PHE A O 1
ATOM 1637 N N . HIS A 1 205 ? 19.345 -18.106 -5.421 1.00 83.69 205 HIS A N 1
ATOM 1638 C CA . HIS A 1 205 ? 20.238 -18.948 -6.204 1.00 83.69 205 HIS A CA 1
ATOM 1639 C C . HIS A 1 205 ? 19.515 -19.596 -7.378 1.00 83.69 205 HIS A C 1
ATOM 1641 O O . HIS A 1 205 ? 20.131 -19.701 -8.418 1.00 83.69 205 HIS A O 1
ATOM 1647 N N . GLU A 1 206 ? 18.243 -19.977 -7.270 1.00 86.38 206 GLU A N 1
ATOM 1648 C CA . GLU A 1 206 ? 17.434 -20.501 -8.376 1.00 86.38 206 GLU A CA 1
ATOM 1649 C C . GLU A 1 206 ? 17.149 -19.406 -9.402 1.00 86.38 206 GLU A C 1
ATOM 1651 O O . GLU A 1 206 ? 17.359 -19.622 -10.587 1.00 86.38 206 GLU A O 1
ATOM 1656 N N . VAL A 1 207 ? 16.753 -18.211 -8.953 1.00 85.62 207 VAL A N 1
ATOM 1657 C CA . VAL A 1 207 ? 16.586 -17.024 -9.794 1.00 85.62 207 VAL A CA 1
ATOM 1658 C C . VAL A 1 207 ? 17.926 -16.685 -10.434 1.00 85.62 207 VAL A C 1
ATOM 1660 O O . VAL A 1 207 ? 17.992 -16.573 -11.646 1.00 85.62 207 VAL A O 1
ATOM 1663 N N . ARG A 1 208 ? 19.026 -16.604 -9.679 1.00 84.50 208 ARG A N 1
ATOM 1664 C CA . ARG A 1 208 ? 20.357 -16.313 -10.235 1.00 84.50 208 ARG A CA 1
ATOM 1665 C C . ARG A 1 208 ? 20.908 -17.425 -11.114 1.00 84.50 208 ARG A C 1
ATOM 1667 O O . ARG A 1 208 ? 21.602 -17.093 -12.061 1.00 84.50 208 ARG A O 1
ATOM 1674 N N . ALA A 1 209 ? 20.628 -18.693 -10.833 1.00 85.88 209 ALA A N 1
ATOM 1675 C CA . ALA A 1 209 ? 21.017 -19.825 -11.669 1.00 85.88 209 ALA A CA 1
ATOM 1676 C C . ALA A 1 209 ? 20.212 -19.807 -12.963 1.00 85.88 209 ALA A C 1
ATOM 1678 O O . ALA A 1 209 ? 20.804 -19.878 -14.027 1.00 85.88 209 ALA A O 1
ATOM 1679 N N . ALA A 1 210 ? 18.897 -19.585 -12.893 1.00 85.75 210 ALA A N 1
ATOM 1680 C CA . ALA A 1 210 ? 18.058 -19.379 -14.066 1.00 85.75 210 ALA A CA 1
ATOM 1681 C C . ALA A 1 210 ? 18.542 -18.173 -14.885 1.00 85.75 210 ALA A C 1
ATOM 1683 O O . ALA A 1 210 ? 18.702 -18.300 -16.092 1.00 85.75 210 ALA A O 1
ATOM 1684 N N . LEU A 1 211 ? 18.875 -17.040 -14.255 1.00 82.44 211 LEU A N 1
ATOM 1685 C CA . LEU A 1 211 ? 19.472 -15.887 -14.944 1.00 82.44 211 LEU A CA 1
ATOM 1686 C C . LEU A 1 211 ? 20.856 -16.223 -15.536 1.00 82.44 211 LEU A C 1
ATOM 1688 O O . LEU A 1 211 ? 21.145 -15.829 -16.660 1.00 82.44 211 LEU A O 1
ATOM 1692 N N . ALA A 1 212 ? 21.707 -16.965 -14.819 1.00 82.12 212 ALA A N 1
ATOM 1693 C CA . ALA A 1 212 ? 23.033 -17.381 -15.291 1.00 82.12 212 ALA A CA 1
ATOM 1694 C C . ALA A 1 212 ? 22.959 -18.392 -16.448 1.00 82.12 212 ALA A C 1
ATOM 1696 O O . ALA A 1 212 ? 23.824 -18.395 -17.318 1.00 82.12 212 ALA A O 1
ATOM 1697 N N . GLU A 1 213 ? 21.912 -19.214 -16.478 1.00 87.69 213 GLU A N 1
ATOM 1698 C CA . GLU A 1 213 ? 21.573 -20.145 -17.557 1.00 87.69 213 GLU A CA 1
ATOM 1699 C C . GLU A 1 213 ? 20.782 -19.468 -18.695 1.00 87.69 213 GLU A C 1
ATOM 1701 O O . GLU A 1 213 ? 20.416 -20.129 -19.664 1.00 87.69 213 GLU A O 1
ATOM 1706 N N . GLY A 1 214 ? 20.487 -18.164 -18.593 1.00 84.81 214 GLY A N 1
ATOM 1707 C CA . GLY A 1 214 ? 19.733 -17.405 -19.599 1.00 84.81 214 GLY A CA 1
ATOM 1708 C C . GLY A 1 214 ? 18.218 -17.664 -19.615 1.00 84.81 214 GLY A C 1
ATOM 1709 O O . GLY A 1 214 ? 17.516 -17.204 -20.513 1.00 84.81 214 GLY A O 1
ATOM 1710 N N . ARG A 1 215 ? 17.677 -18.367 -18.616 1.00 89.50 215 ARG A N 1
ATOM 1711 C CA . ARG A 1 215 ? 16.247 -18.673 -18.443 1.00 89.50 215 ARG A CA 1
ATOM 1712 C C . ARG A 1 215 ? 15.514 -17.534 -17.722 1.00 89.50 215 ARG A C 1
ATOM 1714 O O . ARG A 1 215 ? 14.979 -17.714 -16.628 1.00 89.50 215 ARG A O 1
ATOM 1721 N N . ALA A 1 216 ? 15.480 -16.339 -18.318 1.00 87.88 216 ALA A N 1
ATOM 1722 C CA . ALA A 1 216 ? 14.930 -15.145 -17.661 1.00 87.88 216 ALA A CA 1
ATOM 1723 C C . ALA A 1 216 ? 13.424 -15.250 -17.349 1.00 87.88 216 ALA A C 1
ATOM 1725 O O . ALA A 1 216 ? 12.975 -14.734 -16.326 1.00 87.88 216 ALA A O 1
ATOM 1726 N N . PHE A 1 217 ? 12.648 -15.966 -18.168 1.00 87.06 217 PHE A N 1
ATOM 1727 C CA . PHE A 1 217 ? 11.247 -16.273 -17.859 1.00 87.06 217 PHE A CA 1
ATOM 1728 C C . PHE A 1 217 ? 11.090 -17.161 -16.620 1.00 87.06 217 PHE A C 1
ATOM 1730 O O . PHE A 1 217 ? 10.304 -16.826 -15.735 1.00 87.06 217 PHE A O 1
ATOM 1737 N N . ASP A 1 218 ? 11.879 -18.230 -16.502 1.00 87.06 218 ASP A N 1
ATOM 1738 C CA . ASP A 1 218 ? 11.872 -19.085 -15.310 1.00 87.06 218 ASP A CA 1
ATOM 1739 C C . ASP A 1 218 ? 12.323 -18.300 -14.076 1.00 87.06 218 ASP A C 1
ATOM 1741 O O . ASP A 1 218 ? 11.732 -18.446 -13.012 1.00 87.06 218 ASP A O 1
ATOM 1745 N N . ALA A 1 219 ? 13.309 -17.408 -14.223 1.00 87.69 219 ALA A N 1
ATOM 1746 C CA . ALA A 1 219 ? 13.743 -16.506 -13.161 1.00 87.69 219 ALA A CA 1
ATOM 1747 C C . ALA A 1 219 ? 12.629 -15.535 -12.738 1.00 87.69 219 ALA A C 1
ATOM 1749 O O . ALA A 1 219 ? 12.424 -15.308 -11.548 1.00 87.69 219 ALA A O 1
ATOM 1750 N N . ALA A 1 220 ? 11.867 -14.989 -13.687 1.00 86.88 220 ALA A N 1
ATOM 1751 C CA . ALA A 1 220 ? 10.729 -14.120 -13.407 1.00 86.88 220 ALA A CA 1
ATOM 1752 C C . ALA A 1 220 ? 9.558 -14.860 -12.782 1.00 86.88 220 ALA A C 1
ATOM 1754 O O . ALA A 1 220 ? 8.922 -14.332 -11.873 1.00 86.88 220 ALA A O 1
ATOM 1755 N N . GLN A 1 221 ? 9.292 -16.087 -13.224 1.00 85.75 221 GLN A N 1
ATOM 1756 C CA . GLN A 1 221 ? 8.283 -16.946 -12.630 1.00 85.75 221 GLN A CA 1
ATOM 1757 C C . GLN A 1 221 ? 8.703 -17.369 -11.220 1.00 85.75 221 GLN A C 1
ATOM 1759 O O . GLN A 1 221 ? 7.895 -17.275 -10.302 1.00 85.75 221 GLN A O 1
ATOM 1764 N N . ALA A 1 222 ? 9.963 -17.760 -11.013 1.00 84.69 222 ALA A N 1
ATOM 1765 C CA . ALA A 1 222 ? 10.524 -18.095 -9.707 1.00 84.69 222 ALA A CA 1
ATOM 1766 C C . ALA A 1 222 ? 10.498 -16.889 -8.761 1.00 84.69 222 ALA A C 1
ATOM 1768 O O . ALA A 1 222 ? 10.057 -17.026 -7.622 1.00 84.69 222 ALA A O 1
ATOM 1769 N N . LEU A 1 223 ? 10.862 -15.695 -9.239 1.00 86.00 223 LEU A N 1
ATOM 1770 C CA . LEU A 1 223 ? 10.810 -14.459 -8.461 1.00 86.00 223 LEU A CA 1
ATOM 1771 C C . LEU A 1 223 ? 9.368 -14.019 -8.174 1.00 86.00 223 LEU A C 1
ATOM 1773 O O . LEU A 1 223 ? 9.060 -13.626 -7.055 1.00 86.00 223 LEU A O 1
ATOM 1777 N N . ALA A 1 224 ? 8.453 -14.119 -9.140 1.00 84.62 224 ALA A N 1
ATOM 1778 C CA . ALA A 1 224 ? 7.037 -13.833 -8.918 1.00 84.62 224 ALA A CA 1
ATOM 1779 C C . ALA A 1 224 ? 6.419 -14.816 -7.919 1.00 84.62 224 ALA A C 1
ATOM 1781 O O . ALA A 1 224 ? 5.693 -14.394 -7.021 1.00 84.62 224 ALA A O 1
ATOM 1782 N N . ASN A 1 225 ? 6.743 -16.106 -8.037 1.00 81.50 225 ASN A N 1
ATOM 1783 C CA . ASN A 1 225 ? 6.341 -17.139 -7.089 1.00 81.50 225 ASN A CA 1
ATOM 1784 C C . ASN A 1 225 ? 6.931 -16.856 -5.701 1.00 81.50 225 ASN A C 1
ATOM 1786 O O . ASN A 1 225 ? 6.213 -16.982 -4.712 1.00 81.50 225 ASN A O 1
ATOM 1790 N N . TRP A 1 226 ? 8.192 -16.417 -5.622 1.00 82.69 226 TRP A N 1
ATOM 1791 C CA . TRP A 1 226 ? 8.841 -16.013 -4.375 1.00 82.69 226 TRP A CA 1
ATOM 1792 C C . TRP A 1 226 ? 8.117 -14.820 -3.736 1.00 82.69 226 TRP A C 1
ATOM 1794 O O . TRP A 1 226 ? 7.617 -14.959 -2.618 1.00 82.69 226 TRP A O 1
ATOM 1804 N N . ILE A 1 227 ? 7.928 -13.717 -4.471 1.00 81.88 227 ILE A N 1
ATOM 1805 C CA . ILE A 1 227 ? 7.209 -12.511 -4.019 1.00 81.88 227 ILE A CA 1
ATOM 1806 C C . ILE A 1 227 ? 5.779 -12.848 -3.576 1.00 81.88 227 ILE A C 1
ATOM 1808 O O . ILE A 1 227 ? 5.309 -12.365 -2.547 1.00 81.88 227 ILE A O 1
ATOM 1812 N N . GLN A 1 228 ? 5.070 -13.695 -4.327 1.00 78.12 228 GLN A N 1
ATOM 1813 C CA . GLN A 1 228 ? 3.723 -14.132 -3.960 1.00 78.12 228 GLN A CA 1
ATOM 1814 C C . GLN A 1 228 ? 3.716 -15.046 -2.732 1.00 78.12 228 GLN A C 1
ATOM 1816 O O . GLN A 1 228 ? 2.729 -15.039 -1.990 1.00 78.12 228 GLN A O 1
ATOM 1821 N N . SER A 1 229 ? 4.763 -15.851 -2.529 1.00 70.44 229 SER A N 1
ATOM 1822 C CA . SER A 1 229 ? 4.873 -16.793 -1.414 1.00 70.44 229 SER A CA 1
ATOM 1823 C C . SER A 1 229 ? 5.235 -16.126 -0.086 1.00 70.44 229 SER A C 1
ATOM 1825 O O . SER A 1 229 ? 4.709 -16.550 0.943 1.00 70.44 229 SER A O 1
ATOM 1827 N N . GLU A 1 230 ? 6.026 -15.048 -0.109 1.00 72.94 230 GLU A N 1
ATOM 1828 C CA . GLU A 1 230 ? 6.460 -14.306 1.083 1.00 72.94 230 GLU A CA 1
ATOM 1829 C C . GLU A 1 230 ? 6.346 -12.778 0.903 1.00 72.94 230 GLU A C 1
ATOM 1831 O O . GLU A 1 230 ? 7.354 -12.074 0.896 1.00 72.94 230 GLU A O 1
ATOM 1836 N N . PRO A 1 231 ? 5.120 -12.223 0.828 1.00 64.12 231 PRO A N 1
ATOM 1837 C CA . PRO A 1 231 ? 4.896 -10.787 0.618 1.00 64.12 231 PRO A CA 1
ATOM 1838 C C . PRO A 1 231 ? 5.359 -9.892 1.783 1.00 64.12 231 PRO A C 1
ATOM 1840 O O . PRO A 1 231 ? 5.320 -8.671 1.666 1.00 64.12 231 PRO A O 1
ATOM 1843 N N . GLU A 1 232 ? 5.788 -10.484 2.899 1.00 63.56 232 GLU A N 1
ATOM 1844 C CA . GLU A 1 232 ? 6.256 -9.787 4.103 1.00 63.56 232 GLU A CA 1
ATOM 1845 C C . GLU A 1 232 ? 7.730 -10.081 4.433 1.00 63.56 232 GLU A C 1
ATOM 1847 O O . GLU A 1 232 ? 8.183 -9.732 5.521 1.00 63.56 232 GLU A O 1
ATOM 1852 N N . SER A 1 233 ? 8.478 -10.766 3.557 1.00 67.88 233 SER A N 1
ATOM 1853 C CA . SER A 1 233 ? 9.902 -11.013 3.819 1.00 67.88 233 SER A CA 1
ATOM 1854 C C . SER A 1 233 ? 10.687 -9.698 3.796 1.00 67.88 233 SER A C 1
ATOM 1856 O O . SER A 1 233 ? 10.521 -8.891 2.883 1.00 67.88 233 SER A O 1
ATOM 1858 N N . GLU A 1 234 ? 11.554 -9.472 4.786 1.00 65.56 234 GLU A N 1
ATOM 1859 C CA . GLU A 1 234 ? 12.487 -8.333 4.783 1.00 65.56 234 GLU A CA 1
ATOM 1860 C C . GLU A 1 234 ? 13.464 -8.415 3.591 1.00 65.56 234 GLU A C 1
ATOM 1862 O O . GLU A 1 234 ? 13.895 -7.381 3.077 1.00 65.56 234 GLU A O 1
ATOM 1867 N N . ASP A 1 235 ? 13.683 -9.622 3.056 1.00 66.25 235 ASP A N 1
ATOM 1868 C CA . ASP A 1 235 ? 14.486 -9.889 1.856 1.00 66.25 235 ASP A CA 1
ATOM 1869 C C . ASP A 1 235 ? 13.798 -9.418 0.555 1.00 66.25 235 ASP A C 1
ATOM 1871 O O . ASP A 1 235 ? 14.383 -9.477 -0.528 1.00 66.25 235 ASP A O 1
ATOM 1875 N N . LEU A 1 236 ? 12.565 -8.888 0.627 1.00 65.75 236 LEU A N 1
ATOM 1876 C CA . LEU A 1 236 ? 11.883 -8.283 -0.523 1.00 65.75 236 LEU A CA 1
ATOM 1877 C C . LEU A 1 236 ? 12.616 -7.061 -1.084 1.00 65.75 236 LEU A C 1
ATOM 1879 O O . LEU A 1 236 ? 12.353 -6.684 -2.222 1.00 65.75 236 LEU A O 1
ATOM 1883 N N . VAL A 1 237 ? 13.511 -6.438 -0.314 1.00 67.44 237 VAL A N 1
ATOM 1884 C CA . VAL A 1 237 ? 14.356 -5.343 -0.813 1.00 67.44 237 VAL A CA 1
ATOM 1885 C C . VAL A 1 237 ? 15.365 -5.876 -1.835 1.00 67.44 237 VAL A C 1
ATOM 1887 O O . VAL A 1 237 ? 15.427 -5.358 -2.945 1.00 67.44 237 VAL A O 1
ATOM 1890 N N . GLU A 1 238 ? 16.063 -6.974 -1.531 1.00 69.62 238 GLU A N 1
ATOM 1891 C CA . GLU A 1 238 ? 16.940 -7.641 -2.508 1.00 69.62 238 GLU A CA 1
ATOM 1892 C C . GLU A 1 238 ? 16.129 -8.240 -3.667 1.00 69.62 238 GLU A C 1
ATOM 1894 O O . GLU A 1 238 ? 16.549 -8.200 -4.826 1.00 69.62 238 GLU A O 1
ATOM 1899 N N . ALA A 1 239 ? 14.917 -8.734 -3.385 1.00 74.50 239 ALA A N 1
ATOM 1900 C CA . ALA A 1 239 ? 13.994 -9.197 -4.416 1.00 74.50 239 ALA A CA 1
ATOM 1901 C C . ALA A 1 239 ? 13.513 -8.063 -5.342 1.00 74.50 239 ALA A C 1
ATOM 1903 O O . ALA A 1 239 ? 13.175 -8.341 -6.488 1.00 74.50 239 ALA A O 1
ATOM 1904 N N . GLN A 1 240 ? 13.476 -6.803 -4.888 1.00 75.56 240 GLN A N 1
ATOM 1905 C CA . GLN A 1 240 ? 13.130 -5.642 -5.721 1.00 75.56 240 GLN A CA 1
ATOM 1906 C C . GLN A 1 240 ? 14.255 -5.285 -6.694 1.00 75.56 240 GLN A C 1
ATOM 1908 O O . GLN A 1 240 ? 13.977 -5.042 -7.870 1.00 75.56 240 GLN A O 1
ATOM 1913 N N . ASP A 1 241 ? 15.509 -5.326 -6.245 1.00 78.69 241 ASP A N 1
ATOM 1914 C CA . ASP A 1 241 ? 16.666 -5.141 -7.128 1.00 78.69 241 ASP A CA 1
ATOM 1915 C C . ASP A 1 241 ? 16.757 -6.284 -8.148 1.00 78.69 241 ASP A C 1
ATOM 1917 O O . ASP A 1 241 ? 16.948 -6.056 -9.347 1.00 78.69 241 ASP A O 1
ATOM 1921 N N . LEU A 1 242 ? 16.496 -7.521 -7.708 1.00 80.12 242 LEU A N 1
ATOM 1922 C CA . LEU A 1 242 ? 16.316 -8.650 -8.616 1.00 80.12 242 LEU A CA 1
ATOM 1923 C C . LEU A 1 242 ? 15.111 -8.470 -9.534 1.00 80.12 242 LEU A C 1
ATOM 1925 O O . LEU A 1 242 ? 15.183 -8.886 -10.676 1.00 80.12 242 LEU A O 1
ATOM 1929 N N . LEU A 1 243 ? 14.010 -7.864 -9.097 1.00 83.12 243 LEU A N 1
ATOM 1930 C CA . LEU A 1 243 ? 12.836 -7.641 -9.943 1.00 83.12 243 LEU A CA 1
ATOM 1931 C C . LEU A 1 243 ? 13.143 -6.676 -11.082 1.00 83.12 243 LEU A C 1
ATOM 1933 O O . LEU A 1 243 ? 12.674 -6.888 -12.201 1.00 83.12 243 LEU A O 1
ATOM 1937 N N . LEU A 1 244 ? 13.980 -5.671 -10.834 1.00 82.31 244 LEU A N 1
ATOM 1938 C CA . LEU A 1 244 ? 14.514 -4.824 -11.894 1.00 82.31 244 LEU A CA 1
ATOM 1939 C C . LEU A 1 244 ? 15.465 -5.615 -12.798 1.00 82.31 244 LEU A C 1
ATOM 1941 O O . LEU A 1 244 ? 15.256 -5.616 -14.006 1.00 82.31 244 LEU A O 1
ATOM 1945 N N . SER A 1 245 ? 16.423 -6.362 -12.241 1.00 83.50 245 SER A N 1
ATOM 1946 C CA . SER A 1 245 ? 17.393 -7.145 -13.027 1.00 83.50 245 SER A CA 1
ATOM 1947 C C . SER A 1 245 ? 16.738 -8.245 -13.876 1.00 83.50 245 SER A C 1
ATOM 1949 O O . SER A 1 245 ? 17.004 -8.370 -15.067 1.00 83.50 245 SER A O 1
ATOM 1951 N N . VAL A 1 246 ? 15.819 -9.012 -13.294 1.00 86.69 246 VAL A N 1
ATOM 1952 C CA . VAL A 1 246 ? 15.006 -10.033 -13.961 1.00 86.69 246 VAL A CA 1
ATOM 1953 C C . VAL A 1 246 ? 14.065 -9.378 -14.964 1.00 86.69 246 VAL A C 1
ATOM 1955 O O . VAL A 1 246 ? 13.886 -9.910 -16.050 1.00 86.69 246 VAL A O 1
ATOM 1958 N N . GLY A 1 247 ? 13.496 -8.211 -14.648 1.00 86.19 247 GLY A N 1
ATOM 1959 C CA . GLY A 1 247 ? 12.691 -7.433 -15.586 1.00 86.19 247 GLY A CA 1
ATOM 1960 C C . GLY A 1 247 ? 13.499 -6.950 -16.794 1.00 86.19 247 GLY A C 1
ATOM 1961 O O . GLY A 1 247 ? 13.006 -6.996 -17.918 1.00 86.19 247 GLY A O 1
ATOM 1962 N N . GLU A 1 248 ? 14.751 -6.542 -16.586 1.00 86.94 248 GLU A N 1
ATOM 1963 C CA . GLU A 1 248 ? 15.697 -6.169 -17.639 1.00 86.94 248 GLU A CA 1
ATOM 1964 C C . GLU A 1 248 ? 16.142 -7.376 -18.464 1.00 86.94 248 GLU A C 1
ATOM 1966 O O . GLU A 1 248 ? 16.184 -7.273 -19.687 1.00 86.94 248 GLU A O 1
ATOM 1971 N N . GLN A 1 249 ? 16.409 -8.526 -17.837 1.00 86.81 249 GLN A N 1
ATOM 1972 C CA . GLN A 1 249 ? 16.754 -9.760 -18.545 1.00 86.81 249 GLN A CA 1
ATOM 1973 C C . GLN A 1 249 ? 15.562 -10.361 -19.289 1.00 86.81 249 GLN A C 1
ATOM 1975 O O . GLN A 1 249 ? 15.733 -10.813 -20.410 1.00 86.81 249 GLN A O 1
ATOM 1980 N N . LEU A 1 250 ? 14.349 -10.306 -18.736 1.00 87.94 250 LEU A N 1
ATOM 1981 C CA . LEU A 1 250 ? 13.113 -10.626 -19.454 1.00 87.94 250 LEU A CA 1
ATOM 1982 C C . LEU A 1 250 ? 12.923 -9.684 -20.632 1.00 87.94 250 LEU A C 1
ATOM 1984 O O . LEU A 1 250 ? 12.586 -10.121 -21.724 1.00 87.94 250 LEU A O 1
ATOM 1988 N N . ALA A 1 251 ? 13.140 -8.383 -20.426 1.00 88.00 251 ALA A N 1
ATOM 1989 C CA . ALA A 1 251 ? 13.083 -7.422 -21.510 1.00 88.00 251 ALA A CA 1
ATOM 1990 C C . ALA A 1 251 ? 14.151 -7.733 -22.565 1.00 88.00 251 ALA A C 1
ATOM 1992 O O . ALA A 1 251 ? 13.866 -7.607 -23.750 1.00 88.00 251 ALA A O 1
ATOM 1993 N N . ALA A 1 252 ? 15.351 -8.158 -22.163 1.00 88.31 252 ALA A N 1
ATOM 1994 C CA . ALA A 1 252 ? 16.408 -8.593 -23.064 1.00 88.31 252 ALA A CA 1
ATOM 1995 C C . ALA A 1 252 ? 16.034 -9.889 -23.791 1.00 88.31 252 ALA A C 1
ATOM 1997 O O . ALA A 1 252 ? 16.196 -9.928 -24.998 1.00 88.31 252 ALA A O 1
ATOM 1998 N N . GLN A 1 253 ? 15.454 -10.885 -23.116 1.00 89.81 253 GLN A N 1
ATOM 1999 C CA . GLN A 1 253 ? 15.000 -12.147 -23.704 1.00 89.81 253 GLN A CA 1
ATOM 2000 C C . GLN A 1 253 ? 13.842 -11.917 -24.673 1.00 89.81 253 GLN A C 1
ATOM 2002 O O . GLN A 1 253 ? 13.890 -12.398 -25.789 1.00 89.81 253 GLN A O 1
ATOM 2007 N N . ILE A 1 254 ? 12.838 -11.119 -24.306 1.00 89.44 254 ILE A N 1
ATOM 2008 C CA . ILE A 1 254 ? 11.748 -10.726 -25.209 1.00 89.44 254 ILE A CA 1
ATOM 2009 C C . ILE A 1 254 ? 12.315 -9.958 -26.408 1.00 89.44 254 ILE A C 1
ATOM 2011 O O . ILE A 1 254 ? 11.888 -10.193 -27.534 1.00 89.44 254 ILE A O 1
ATOM 2015 N N . ARG A 1 255 ? 13.288 -9.058 -26.193 1.00 90.25 255 ARG A N 1
ATOM 2016 C CA . ARG A 1 255 ? 13.999 -8.396 -27.297 1.00 90.25 255 ARG A CA 1
ATOM 2017 C C . ARG A 1 255 ? 14.791 -9.394 -28.131 1.00 90.25 255 ARG A C 1
ATOM 2019 O O . ARG A 1 255 ? 14.852 -9.184 -29.328 1.00 90.25 255 ARG A O 1
ATOM 2026 N N . GLU A 1 256 ? 15.379 -10.424 -27.536 1.00 89.19 256 GLU A N 1
ATOM 2027 C CA . GLU A 1 256 ? 16.182 -11.435 -28.222 1.00 89.19 256 GLU A CA 1
ATOM 2028 C C . GLU A 1 256 ? 15.303 -12.393 -29.026 1.00 89.19 256 GLU A C 1
ATOM 2030 O O . GLU A 1 256 ? 15.522 -12.546 -30.213 1.00 89.19 256 GLU A O 1
ATOM 2035 N N . THR A 1 257 ? 14.205 -12.904 -28.472 1.00 88.38 257 THR A N 1
ATOM 2036 C CA . THR A 1 257 ? 13.200 -13.681 -29.216 1.00 88.38 257 THR A CA 1
ATOM 2037 C C . THR A 1 257 ? 12.576 -12.848 -30.338 1.00 88.38 257 THR A C 1
ATOM 2039 O O . THR A 1 257 ? 12.378 -13.325 -31.455 1.00 88.38 257 THR A O 1
ATOM 2042 N N . ALA A 1 258 ? 12.323 -11.560 -30.088 1.00 88.00 258 ALA A N 1
ATOM 2043 C CA . ALA A 1 258 ? 11.921 -10.634 -31.141 1.00 88.00 258 ALA A CA 1
ATOM 2044 C C . ALA A 1 258 ? 13.061 -10.379 -32.156 1.00 88.00 258 ALA A C 1
ATOM 2046 O O . ALA A 1 258 ? 12.796 -10.202 -33.343 1.00 88.00 258 ALA A O 1
ATOM 2047 N N . ARG A 1 259 ? 14.335 -10.401 -31.737 1.00 86.81 259 ARG A N 1
ATOM 2048 C CA . ARG A 1 259 ? 15.506 -10.355 -32.634 1.00 86.81 259 ARG A CA 1
ATOM 2049 C C . ARG A 1 259 ? 15.695 -11.636 -33.427 1.00 86.81 259 ARG A C 1
ATOM 2051 O O . ARG A 1 259 ? 16.233 -11.518 -34.518 1.00 86.81 259 ARG A O 1
ATOM 2058 N N . GLU A 1 260 ? 15.253 -12.785 -32.928 1.00 87.69 260 GLU A N 1
ATOM 2059 C CA . GLU A 1 260 ? 15.249 -14.090 -33.603 1.00 87.69 260 GLU A CA 1
ATOM 2060 C C . GLU A 1 260 ? 14.052 -14.246 -34.551 1.00 87.69 260 GLU A C 1
ATOM 2062 O O . GLU A 1 260 ? 14.119 -15.002 -35.519 1.00 87.69 260 GLU A O 1
ATOM 2067 N N . GLY A 1 261 ? 12.994 -13.454 -34.344 1.00 83.88 261 GLY A N 1
ATOM 2068 C CA . GLY A 1 261 ? 11.933 -13.213 -35.334 1.00 83.88 261 GLY A CA 1
ATOM 2069 C C . GLY A 1 261 ? 10.618 -13.857 -35.002 1.00 83.88 261 GLY A C 1
ATOM 2070 O O . GLY A 1 261 ? 9.647 -13.708 -35.743 1.00 83.88 261 GLY A O 1
ATOM 2071 N N . ASP A 1 262 ? 10.573 -14.547 -33.875 1.00 90.44 262 ASP A N 1
ATOM 2072 C CA . ASP A 1 262 ? 9.356 -15.137 -33.377 1.00 90.44 262 ASP A CA 1
ATOM 2073 C C . ASP A 1 262 ? 8.572 -14.082 -32.592 1.00 90.44 262 ASP A C 1
ATOM 2075 O O . ASP A 1 262 ? 8.527 -14.069 -31.366 1.00 90.44 262 ASP A O 1
ATOM 2079 N N . PHE A 1 263 ? 7.975 -13.125 -33.306 1.00 88.69 263 PHE A N 1
ATOM 2080 C CA . PHE A 1 263 ? 7.195 -12.043 -32.693 1.00 88.69 263 PHE A CA 1
ATOM 2081 C C . PHE A 1 263 ? 5.944 -12.553 -31.989 1.00 88.69 263 PHE A C 1
ATOM 2083 O O . PHE A 1 263 ? 5.493 -11.935 -31.028 1.00 88.69 263 PHE A O 1
ATOM 2090 N N . ALA A 1 264 ? 5.401 -13.687 -32.438 1.00 87.00 264 ALA A N 1
ATOM 2091 C CA . ALA A 1 264 ? 4.298 -14.353 -31.766 1.00 87.00 264 ALA A CA 1
ATOM 2092 C C . ALA A 1 264 ? 4.760 -14.938 -30.424 1.00 87.00 264 ALA A C 1
ATOM 2094 O O . ALA A 1 264 ? 4.100 -14.696 -29.412 1.00 87.00 264 ALA A O 1
ATOM 2095 N N . ALA A 1 265 ? 5.913 -15.618 -30.377 1.00 87.56 265 ALA A N 1
ATOM 2096 C CA . ALA A 1 265 ? 6.494 -16.089 -29.124 1.00 87.56 265 ALA A CA 1
ATOM 2097 C C . ALA A 1 265 ? 6.971 -14.938 -28.239 1.00 87.56 265 ALA A C 1
ATOM 2099 O O . ALA A 1 265 ? 6.702 -14.967 -27.046 1.00 87.56 265 ALA A O 1
ATOM 2100 N N . ALA A 1 266 ? 7.587 -13.887 -28.783 1.00 88.56 266 ALA A N 1
ATOM 2101 C CA . ALA A 1 266 ? 7.968 -12.696 -28.026 1.00 88.56 266 ALA A CA 1
ATOM 2102 C C . ALA A 1 266 ? 6.736 -11.989 -27.436 1.00 88.56 266 ALA A C 1
ATOM 2104 O O . ALA A 1 266 ? 6.772 -11.533 -26.292 1.00 88.56 266 ALA A O 1
ATOM 2105 N N . HIS A 1 267 ? 5.625 -11.920 -28.181 1.00 90.19 267 HIS A N 1
ATOM 2106 C CA . HIS A 1 267 ? 4.369 -11.346 -27.696 1.00 90.19 267 HIS A CA 1
ATOM 2107 C C . HIS A 1 267 ? 3.732 -12.246 -26.637 1.00 90.19 267 HIS A C 1
ATOM 2109 O O . HIS A 1 267 ? 3.269 -11.757 -25.606 1.00 90.19 267 HIS A O 1
ATOM 2115 N N . SER A 1 268 ? 3.759 -13.563 -26.858 1.00 89.75 268 SER A N 1
ATOM 2116 C CA . SER A 1 268 ? 3.308 -14.564 -25.895 1.00 89.75 268 SER A CA 1
ATOM 2117 C C . SER A 1 268 ? 4.119 -14.478 -24.601 1.00 89.75 268 SER A C 1
ATOM 2119 O O . SER A 1 268 ? 3.527 -14.376 -23.533 1.00 89.75 268 SER A O 1
ATOM 2121 N N . LEU A 1 269 ? 5.452 -14.409 -24.681 1.00 86.75 269 LEU A N 1
ATOM 2122 C CA . LEU A 1 269 ? 6.358 -14.193 -23.551 1.00 86.75 269 LEU A CA 1
ATOM 2123 C C . LEU A 1 269 ? 6.018 -12.889 -22.826 1.00 86.75 269 LEU A C 1
ATOM 2125 O O . LEU A 1 269 ? 5.839 -12.907 -21.613 1.00 86.75 269 LEU A O 1
ATOM 2129 N N . ALA A 1 270 ? 5.837 -11.781 -23.556 1.00 87.62 270 ALA A N 1
ATOM 2130 C CA . ALA A 1 270 ? 5.446 -10.488 -22.992 1.00 87.62 270 ALA A CA 1
ATOM 2131 C C . ALA A 1 270 ? 4.064 -10.511 -22.307 1.00 87.62 270 ALA A C 1
ATOM 2133 O O . ALA A 1 270 ? 3.852 -9.793 -21.329 1.00 87.62 270 ALA A O 1
ATOM 2134 N N . CYS A 1 271 ? 3.127 -11.331 -22.792 1.00 87.50 271 CYS A N 1
ATOM 2135 C CA . CYS A 1 271 ? 1.806 -11.528 -22.185 1.00 87.50 271 CYS A CA 1
ATOM 2136 C C . CYS A 1 271 ? 1.830 -12.479 -20.982 1.00 87.50 271 CYS A C 1
ATOM 2138 O O . CYS A 1 271 ? 1.005 -12.337 -20.082 1.00 87.50 271 CYS A O 1
ATOM 2140 N N . GLN A 1 272 ? 2.761 -13.433 -20.965 1.00 86.81 272 GLN A N 1
ATOM 2141 C CA . GLN A 1 272 ? 2.958 -14.390 -19.875 1.00 86.81 272 GLN A CA 1
ATOM 2142 C C . GLN A 1 272 ? 3.772 -13.806 -18.712 1.00 86.81 272 GLN A C 1
ATOM 2144 O O . GLN A 1 272 ? 3.831 -14.423 -17.650 1.00 86.81 272 GLN A O 1
ATOM 2149 N N . VAL A 1 273 ? 4.377 -12.621 -18.885 1.00 87.50 273 VAL A N 1
ATOM 2150 C CA . VAL A 1 273 ? 5.085 -11.897 -17.822 1.00 87.50 273 VAL A CA 1
ATOM 2151 C C . VAL A 1 273 ? 4.194 -11.796 -16.570 1.00 87.50 273 VAL A C 1
ATOM 2153 O O . VAL A 1 273 ? 3.106 -11.213 -16.638 1.00 87.50 273 VAL A O 1
ATOM 2156 N N . PRO A 1 274 ? 4.643 -12.309 -15.407 1.00 85.69 274 PRO A N 1
ATOM 2157 C CA . PRO A 1 274 ? 3.846 -12.277 -14.188 1.00 85.69 274 PRO A CA 1
ATOM 2158 C C . PRO A 1 274 ? 3.451 -10.855 -13.764 1.00 85.69 274 PRO A C 1
ATOM 2160 O O . PRO A 1 274 ? 4.201 -9.890 -13.925 1.00 85.69 274 PRO A O 1
ATOM 2163 N N . THR A 1 275 ? 2.286 -10.722 -13.128 1.00 84.56 275 THR A N 1
ATOM 2164 C CA . THR A 1 275 ? 1.664 -9.439 -12.750 1.00 84.56 275 THR A CA 1
ATOM 2165 C C . THR A 1 275 ? 2.571 -8.435 -12.016 1.00 84.56 275 THR A C 1
ATOM 2167 O O . THR A 1 275 ? 2.441 -7.240 -12.296 1.00 84.56 275 THR A O 1
ATOM 2170 N N . PRO A 1 276 ? 3.488 -8.840 -11.104 1.00 79.12 276 PRO A N 1
ATOM 2171 C CA . PRO A 1 276 ? 4.409 -7.904 -10.452 1.00 79.12 276 PRO A CA 1
ATOM 2172 C C . PRO A 1 276 ? 5.262 -7.106 -11.449 1.00 79.12 276 PRO A C 1
ATOM 2174 O O . PRO A 1 276 ? 5.498 -5.917 -11.247 1.00 79.12 276 PRO A O 1
ATOM 2177 N N . PHE A 1 277 ? 5.650 -7.733 -12.561 1.00 80.06 277 PHE A N 1
ATOM 2178 C CA . PHE A 1 277 ? 6.488 -7.144 -13.604 1.00 80.06 277 PHE A CA 1
ATOM 2179 C C . PHE A 1 277 ? 5.685 -6.324 -14.622 1.00 80.06 277 PHE A C 1
ATOM 2181 O O . PHE A 1 277 ? 6.217 -5.386 -15.211 1.00 80.06 277 PHE A O 1
ATOM 2188 N N . GLY A 1 278 ? 4.386 -6.599 -14.789 1.00 70.75 278 GLY A N 1
ATOM 2189 C CA . GLY A 1 278 ? 3.502 -5.836 -15.684 1.00 70.75 278 GLY A CA 1
ATOM 2190 C C . GLY A 1 278 ? 3.337 -4.356 -15.304 1.00 70.75 278 GLY A C 1
ATOM 2191 O O . GLY A 1 278 ? 2.911 -3.547 -16.127 1.00 70.75 278 GLY A O 1
ATOM 2192 N N . LYS A 1 279 ? 3.707 -3.980 -14.071 1.00 74.81 279 LYS A N 1
ATOM 2193 C CA . LYS A 1 279 ? 3.748 -2.585 -13.601 1.00 74.81 279 LYS A CA 1
ATOM 2194 C C . LYS A 1 279 ? 5.048 -1.855 -13.974 1.00 74.81 279 LYS A C 1
ATOM 2196 O O . LYS A 1 279 ? 5.108 -0.635 -13.831 1.00 74.81 279 LYS A O 1
ATOM 2201 N N . ILE A 1 280 ? 6.071 -2.561 -14.467 1.00 83.00 280 ILE A N 1
ATOM 2202 C CA . ILE A 1 280 ? 7.336 -1.961 -14.907 1.00 83.00 280 ILE A CA 1
ATOM 2203 C C . ILE A 1 280 ? 7.124 -1.295 -16.271 1.00 83.00 280 ILE A C 1
ATOM 2205 O O . ILE A 1 280 ? 6.817 -1.953 -17.268 1.00 83.00 280 ILE A O 1
ATOM 2209 N N . ALA A 1 281 ? 7.332 0.024 -16.334 1.00 75.94 281 ALA A N 1
ATOM 2210 C CA . ALA A 1 281 ? 7.078 0.825 -17.533 1.00 75.94 281 ALA A CA 1
ATOM 2211 C C . ALA A 1 281 ? 7.823 0.313 -18.784 1.00 75.94 281 ALA A C 1
ATOM 2213 O O . ALA A 1 281 ? 7.251 0.317 -19.874 1.00 75.94 281 ALA A O 1
ATOM 2214 N N . ALA A 1 282 ? 9.061 -0.170 -18.624 1.00 77.31 282 ALA A N 1
ATOM 2215 C CA . ALA A 1 282 ? 9.879 -0.693 -19.717 1.00 77.31 282 ALA A CA 1
ATOM 2216 C C . ALA A 1 282 ? 9.282 -1.957 -20.365 1.00 77.31 282 ALA A C 1
ATOM 2218 O O . ALA A 1 282 ? 9.249 -2.053 -21.590 1.00 77.31 282 ALA A O 1
ATOM 2219 N N . LEU A 1 283 ? 8.759 -2.898 -19.568 1.00 82.06 283 LEU A N 1
ATOM 2220 C CA . LEU A 1 283 ? 8.124 -4.120 -20.078 1.00 82.06 283 LEU A CA 1
ATOM 2221 C C . LEU A 1 283 ? 6.786 -3.822 -20.754 1.00 82.06 283 LEU A C 1
ATOM 2223 O O . LEU A 1 283 ? 6.471 -4.421 -21.778 1.00 82.06 283 LEU A O 1
ATOM 2227 N N . ARG A 1 284 ? 6.031 -2.843 -20.242 1.00 86.19 284 ARG A N 1
ATOM 2228 C CA . ARG A 1 284 ? 4.800 -2.377 -20.894 1.00 86.19 284 ARG A CA 1
ATOM 2229 C C . ARG A 1 284 ? 5.082 -1.778 -22.274 1.00 86.19 284 ARG A C 1
ATOM 2231 O O . ARG A 1 284 ? 4.458 -2.182 -23.248 1.00 86.19 284 ARG A O 1
ATOM 2238 N N . GLN A 1 285 ? 6.050 -0.864 -22.370 1.00 87.75 285 GLN A N 1
ATOM 2239 C CA . GLN A 1 285 ? 6.463 -0.283 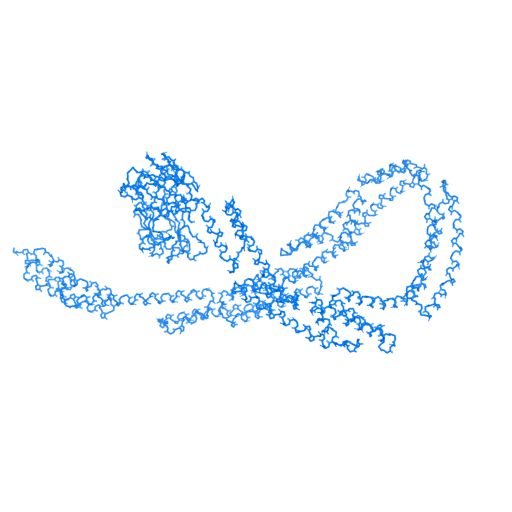-23.655 1.00 87.75 285 GLN A CA 1
ATOM 2240 C C . GLN A 1 285 ? 7.000 -1.348 -24.617 1.00 87.75 285 GLN A C 1
ATOM 2242 O O . GLN A 1 285 ? 6.748 -1.282 -25.818 1.00 87.75 285 GLN A O 1
ATOM 2247 N N . LEU A 1 286 ? 7.740 -2.332 -24.100 1.00 88.25 286 LEU A N 1
ATOM 2248 C CA . LEU A 1 286 ? 8.235 -3.450 -24.892 1.00 88.25 286 LEU A CA 1
ATOM 2249 C C . LEU A 1 286 ? 7.085 -4.300 -25.438 1.00 88.25 286 LEU A C 1
ATOM 2251 O O . LEU A 1 286 ? 7.076 -4.577 -26.631 1.00 88.25 286 LEU A O 1
ATOM 2255 N N . ARG A 1 287 ? 6.094 -4.640 -24.606 1.00 90.12 287 ARG A N 1
ATOM 2256 C CA . ARG A 1 287 ? 4.888 -5.365 -25.023 1.00 90.12 287 ARG A CA 1
ATOM 2257 C C . ARG A 1 287 ? 4.171 -4.650 -26.164 1.00 90.12 287 ARG A C 1
ATOM 2259 O O . ARG A 1 287 ? 3.917 -5.279 -27.181 1.00 90.12 287 ARG A O 1
ATOM 2266 N N . GLU A 1 288 ? 3.931 -3.345 -26.038 1.00 89.31 288 GLU A N 1
ATOM 2267 C CA . GLU A 1 288 ? 3.310 -2.545 -27.107 1.00 89.31 288 GLU A CA 1
ATOM 2268 C C . GLU A 1 288 ? 4.128 -2.578 -28.410 1.00 89.31 288 GLU A C 1
ATOM 2270 O O . GLU A 1 288 ? 3.567 -2.604 -29.503 1.00 89.31 288 GLU A O 1
ATOM 2275 N N . ARG A 1 289 ? 5.465 -2.568 -28.324 1.00 92.00 289 ARG A N 1
ATOM 2276 C CA . ARG A 1 289 ? 6.348 -2.652 -29.500 1.00 92.00 289 ARG A CA 1
ATOM 2277 C C . ARG A 1 289 ? 6.326 -4.041 -30.137 1.00 92.00 289 ARG A C 1
ATOM 2279 O O . ARG A 1 289 ? 6.321 -4.130 -31.361 1.00 92.00 289 ARG A O 1
ATOM 2286 N N . VAL A 1 290 ? 6.303 -5.107 -29.335 1.00 89.69 290 VAL A N 1
ATOM 2287 C CA . VAL A 1 290 ? 6.216 -6.487 -29.835 1.00 89.69 290 VAL A CA 1
ATOM 2288 C C . VAL A 1 290 ? 4.846 -6.743 -30.463 1.00 89.69 290 VAL A C 1
ATOM 2290 O O . VAL A 1 290 ? 4.771 -7.337 -31.529 1.00 89.69 290 VAL A O 1
ATOM 2293 N N . GLU A 1 291 ? 3.772 -6.234 -29.862 1.00 90.75 291 GLU A N 1
ATOM 2294 C CA . GLU A 1 291 ? 2.420 -6.286 -30.426 1.00 90.75 291 GLU A CA 1
ATOM 2295 C C . GLU A 1 291 ? 2.364 -5.579 -31.788 1.00 90.75 291 GLU A C 1
ATOM 2297 O O . GLU A 1 291 ? 1.910 -6.164 -32.770 1.00 90.75 291 GLU A O 1
ATOM 2302 N N . ARG A 1 292 ? 2.928 -4.365 -31.899 1.00 89.62 292 ARG A N 1
ATOM 2303 C CA . ARG A 1 292 ? 3.071 -3.674 -33.195 1.00 89.62 292 ARG A CA 1
ATOM 2304 C C . ARG A 1 292 ? 3.870 -4.497 -34.206 1.00 89.62 292 ARG A C 1
ATOM 2306 O O . ARG A 1 292 ? 3.484 -4.541 -35.368 1.00 89.62 292 ARG A O 1
ATOM 2313 N N . ALA A 1 293 ? 4.960 -5.144 -33.788 1.00 88.19 293 ALA A N 1
ATOM 2314 C CA . ALA A 1 293 ? 5.737 -6.027 -34.658 1.00 88.19 293 ALA A CA 1
ATOM 2315 C C . ALA A 1 293 ? 4.905 -7.220 -35.126 1.00 88.19 293 ALA A C 1
ATOM 2317 O O . ALA A 1 293 ? 4.891 -7.504 -36.315 1.00 88.19 293 ALA A O 1
ATOM 2318 N N . GLN A 1 294 ? 4.174 -7.877 -34.226 1.00 89.31 294 GLN A N 1
ATOM 2319 C CA . GLN A 1 294 ? 3.312 -9.006 -34.559 1.00 89.31 294 GLN A CA 1
ATOM 2320 C C . GLN A 1 294 ? 2.231 -8.606 -35.567 1.00 89.31 294 GLN A C 1
ATOM 2322 O O . GLN A 1 294 ? 2.021 -9.319 -36.544 1.00 89.31 294 GLN A O 1
ATOM 2327 N N . VAL A 1 295 ? 1.585 -7.454 -35.367 1.00 87.81 295 VAL A N 1
ATOM 2328 C CA . VAL A 1 295 ? 0.606 -6.909 -36.317 1.00 87.81 295 VAL A CA 1
ATOM 2329 C C . VAL A 1 295 ? 1.266 -6.666 -37.672 1.00 87.81 295 VAL A C 1
ATOM 2331 O O . VAL A 1 295 ? 0.799 -7.187 -38.678 1.00 87.81 295 VAL A O 1
ATOM 2334 N N . LEU A 1 296 ? 2.400 -5.961 -37.707 1.00 85.12 296 LEU A N 1
ATOM 2335 C CA . LEU A 1 296 ? 3.132 -5.712 -38.950 1.00 85.12 296 LEU A CA 1
ATOM 2336 C C . LEU A 1 296 ? 3.631 -7.003 -39.609 1.00 85.12 296 LEU A C 1
ATOM 2338 O O . LEU A 1 296 ? 3.761 -7.047 -40.822 1.00 85.12 296 LEU A O 1
ATOM 2342 N N . VAL A 1 297 ? 3.891 -8.068 -38.858 1.00 85.19 297 VAL A N 1
ATOM 2343 C CA . VAL A 1 297 ? 4.305 -9.379 -39.382 1.00 85.19 297 VAL A CA 1
ATOM 2344 C C . VAL A 1 297 ? 3.106 -10.208 -39.865 1.00 85.19 297 VAL A C 1
ATOM 2346 O O . VAL A 1 297 ? 3.256 -11.000 -40.792 1.00 85.19 297 VAL A O 1
ATOM 2349 N N . GLY A 1 298 ? 1.909 -9.975 -39.322 1.00 81.56 298 GLY A N 1
ATOM 2350 C CA . GLY A 1 298 ? 0.659 -10.616 -39.745 1.00 81.56 298 GLY A CA 1
ATOM 2351 C C . GLY A 1 298 ? -0.097 -9.902 -40.877 1.00 81.56 298 GLY A C 1
ATOM 2352 O O . GLY A 1 298 ? -0.855 -10.548 -41.595 1.00 81.56 298 GLY A O 1
ATOM 2353 N N . GLU A 1 299 ? 0.095 -8.593 -41.069 1.00 77.44 299 GLU A N 1
ATOM 2354 C CA . GLU A 1 299 ? -0.586 -7.799 -42.108 1.00 77.44 299 GLU A CA 1
ATOM 2355 C C . GLU A 1 299 ? -0.024 -8.078 -43.521 1.00 77.44 299 GLU A C 1
ATOM 2357 O O . GLU A 1 299 ? 0.857 -7.365 -43.992 1.00 77.44 299 GLU A O 1
ATOM 2362 N N . ALA A 1 300 ? -0.541 -9.089 -44.227 1.00 63.34 300 ALA A N 1
ATOM 2363 C CA . ALA A 1 300 ? -0.107 -9.433 -45.592 1.00 63.34 300 ALA A CA 1
ATOM 2364 C C . ALA A 1 300 ? -0.718 -8.560 -46.716 1.00 63.34 300 ALA A C 1
ATOM 2366 O O . ALA A 1 300 ? -0.195 -8.540 -47.826 1.00 63.34 300 ALA A O 1
ATOM 2367 N N . GLU A 1 301 ? -1.810 -7.833 -46.449 1.00 60.53 301 GLU A N 1
ATOM 2368 C CA . GLU A 1 301 ? -2.637 -7.189 -47.493 1.00 60.53 301 GLU A CA 1
ATOM 2369 C C . GLU A 1 301 ? -2.320 -5.699 -47.770 1.00 60.53 301 GLU A C 1
ATOM 2371 O O . GLU A 1 301 ? -2.904 -5.092 -48.669 1.00 60.53 301 GLU A O 1
ATOM 2376 N N . ARG A 1 302 ? -1.404 -5.068 -47.020 1.00 67.81 302 ARG A N 1
ATOM 2377 C CA . ARG A 1 302 ? -0.998 -3.657 -47.223 1.00 67.81 302 ARG A CA 1
ATOM 2378 C C . ARG A 1 302 ? 0.251 -3.538 -48.093 1.00 67.81 302 ARG A C 1
ATOM 2380 O O . ARG A 1 302 ? 0.988 -4.505 -48.205 1.00 67.81 302 ARG A O 1
ATOM 2387 N N . ASP A 1 303 ? 0.507 -2.338 -48.645 1.00 76.69 303 ASP A N 1
ATOM 2388 C CA . ASP A 1 303 ? 1.738 -2.023 -49.395 1.00 76.69 303 ASP A CA 1
ATOM 2389 C C . ASP A 1 303 ? 2.973 -2.545 -48.641 1.00 76.69 303 ASP A C 1
ATOM 2391 O O . ASP A 1 303 ? 3.328 -1.979 -47.591 1.00 76.69 303 ASP A O 1
ATOM 2395 N N . PRO A 1 304 ? 3.643 -3.589 -49.161 1.00 77.94 304 PRO A N 1
ATOM 2396 C CA . PRO A 1 304 ? 4.824 -4.166 -48.543 1.00 77.94 304 PRO A CA 1
ATOM 2397 C C . PRO A 1 304 ? 5.926 -3.131 -48.290 1.00 77.94 304 PRO A C 1
ATOM 2399 O O . PRO A 1 304 ? 6.706 -3.314 -47.363 1.00 77.94 304 PRO A O 1
ATOM 2402 N N . ARG A 1 305 ? 5.948 -1.982 -48.988 1.00 75.62 305 ARG A N 1
ATOM 2403 C CA . ARG A 1 305 ? 6.923 -0.901 -48.744 1.00 75.62 305 ARG A CA 1
ATOM 2404 C C . ARG A 1 305 ? 6.631 -0.042 -47.519 1.00 75.62 305 ARG A C 1
ATOM 2406 O O . ARG A 1 305 ? 7.542 0.235 -46.743 1.00 75.62 305 ARG A O 1
ATOM 2413 N N . ARG A 1 306 ? 5.372 0.337 -47.276 1.00 79.56 306 ARG A N 1
ATOM 2414 C CA . ARG A 1 306 ? 4.982 1.036 -46.030 1.00 79.56 306 ARG A CA 1
ATOM 2415 C C . ARG A 1 306 ? 5.092 0.114 -44.829 1.00 79.56 306 ARG A C 1
ATOM 2417 O O . ARG A 1 306 ? 5.513 0.532 -43.752 1.00 79.56 306 ARG A O 1
ATOM 2424 N N . ARG A 1 307 ? 4.760 -1.160 -45.040 1.00 82.56 307 ARG A N 1
ATOM 2425 C CA . ARG A 1 307 ? 5.017 -2.236 -44.090 1.00 82.56 307 ARG A CA 1
ATOM 2426 C C . ARG A 1 307 ? 6.515 -2.328 -43.789 1.00 82.56 307 ARG A C 1
ATOM 2428 O O . ARG A 1 307 ? 6.872 -2.306 -42.620 1.00 82.56 307 ARG A O 1
ATOM 2435 N N . VAL A 1 308 ? 7.389 -2.294 -44.800 1.00 77.50 308 VAL A N 1
ATOM 2436 C CA . VAL A 1 308 ? 8.856 -2.208 -44.649 1.00 77.50 308 VAL A CA 1
ATOM 2437 C C . VAL A 1 308 ? 9.287 -0.945 -43.897 1.00 77.50 308 VAL A C 1
ATOM 2439 O O . VAL A 1 308 ? 10.152 -1.037 -43.035 1.00 77.50 308 VAL A O 1
ATOM 2442 N N . GLU A 1 309 ? 8.687 0.226 -44.133 1.00 81.69 309 GLU A N 1
ATOM 2443 C CA . GLU A 1 309 ? 9.029 1.461 -43.409 1.00 81.69 309 GLU A CA 1
ATOM 2444 C C . GLU A 1 309 ? 8.611 1.414 -41.935 1.00 81.69 309 GLU A C 1
ATOM 2446 O O . GLU A 1 309 ? 9.399 1.770 -41.057 1.00 81.69 309 GLU A O 1
ATOM 2451 N N . ALA A 1 310 ? 7.403 0.935 -41.643 1.00 81.69 310 ALA A N 1
ATOM 2452 C CA . ALA A 1 310 ? 6.935 0.721 -40.281 1.00 81.69 310 ALA A CA 1
ATOM 2453 C C . ALA A 1 310 ? 7.771 -0.359 -39.576 1.00 81.69 310 ALA A C 1
ATOM 2455 O O . ALA A 1 310 ? 8.191 -0.143 -38.441 1.00 81.69 310 ALA A O 1
ATOM 2456 N N . LEU A 1 311 ? 8.099 -1.459 -40.267 1.00 83.19 311 LEU A N 1
ATOM 2457 C CA . LEU A 1 311 ? 9.013 -2.501 -39.794 1.00 83.19 311 LEU A CA 1
ATOM 2458 C C . LEU A 1 311 ? 10.425 -1.939 -39.570 1.00 83.19 311 LEU A C 1
ATOM 2460 O O . LEU A 1 311 ? 11.039 -2.295 -38.576 1.00 83.19 311 LEU A O 1
ATOM 2464 N N . ARG A 1 312 ? 10.919 -1.002 -40.396 1.00 80.38 312 ARG A N 1
ATOM 2465 C CA . ARG A 1 312 ? 12.218 -0.314 -40.225 1.00 80.38 312 ARG A CA 1
ATOM 2466 C C . ARG A 1 312 ? 12.204 0.723 -39.114 1.00 80.38 312 ARG A C 1
ATOM 2468 O O . ARG A 1 312 ? 13.191 0.873 -38.405 1.00 80.38 312 ARG A O 1
ATOM 2475 N N . ARG A 1 313 ? 11.129 1.496 -38.959 1.00 87.75 313 ARG A N 1
ATOM 2476 C CA . ARG A 1 313 ? 10.962 2.434 -37.839 1.00 87.75 313 ARG A CA 1
ATOM 2477 C C . ARG A 1 313 ? 10.912 1.653 -36.539 1.00 87.75 313 ARG A C 1
ATOM 2479 O O . ARG A 1 313 ? 11.651 1.975 -35.617 1.00 87.75 313 ARG A O 1
ATOM 2486 N N . LEU A 1 314 ? 10.115 0.592 -36.507 1.00 84.50 314 LEU A N 1
ATOM 2487 C CA . LEU A 1 314 ? 10.049 -0.308 -35.375 1.00 84.50 314 LEU A CA 1
ATOM 2488 C C . LEU A 1 314 ? 11.404 -0.981 -35.141 1.00 84.50 314 LEU A C 1
ATOM 2490 O O . LEU A 1 314 ? 11.878 -0.954 -34.014 1.00 84.50 314 LEU A O 1
ATOM 2494 N N . GLN A 1 315 ? 12.091 -1.464 -36.181 1.00 84.88 315 GLN A N 1
ATOM 2495 C CA . GLN A 1 315 ? 13.453 -2.010 -36.107 1.00 84.88 315 GLN A CA 1
ATOM 2496 C C . GLN A 1 315 ? 14.484 -0.971 -35.642 1.00 84.88 315 GLN A C 1
ATOM 2498 O O . GLN A 1 315 ? 15.421 -1.343 -34.955 1.00 84.88 315 GLN A O 1
ATOM 2503 N N . ARG A 1 316 ? 14.321 0.327 -35.923 1.00 83.56 316 ARG A N 1
ATOM 2504 C CA . ARG A 1 316 ? 15.178 1.402 -35.379 1.00 83.56 316 ARG A CA 1
ATOM 2505 C C . ARG A 1 316 ? 14.879 1.699 -33.914 1.00 83.56 316 ARG A C 1
ATOM 2507 O O . ARG A 1 316 ? 15.794 1.875 -33.120 1.00 83.56 316 ARG A O 1
ATOM 2514 N N . GLU A 1 317 ? 13.601 1.749 -33.552 1.00 83.50 317 GLU A N 1
ATOM 2515 C CA . GLU A 1 317 ? 13.152 1.973 -32.175 1.00 83.50 317 GLU A CA 1
ATOM 2516 C C . GLU A 1 317 ? 13.478 0.779 -31.253 1.00 83.50 317 GLU A C 1
ATOM 2518 O O . GLU A 1 317 ? 13.561 0.950 -30.032 1.00 83.50 317 GLU A O 1
ATOM 2523 N N . THR A 1 318 ? 13.644 -0.427 -31.818 1.00 84.00 318 THR A N 1
ATOM 2524 C CA . THR A 1 318 ? 13.799 -1.695 -31.075 1.00 84.00 318 THR A CA 1
ATOM 2525 C C . THR A 1 318 ? 15.128 -2.427 -31.287 1.00 84.00 318 THR A C 1
ATOM 2527 O O . THR A 1 318 ? 15.584 -3.107 -30.370 1.00 84.00 318 THR A O 1
ATOM 2530 N N . GLY A 1 319 ? 15.756 -2.303 -32.457 1.00 85.94 319 GLY A N 1
ATOM 2531 C CA . GLY A 1 319 ? 16.963 -3.034 -32.854 1.00 85.94 319 GLY A CA 1
ATOM 2532 C C . GLY A 1 319 ? 16.745 -4.519 -33.175 1.00 85.94 319 GLY A C 1
ATOM 2533 O O . GLY A 1 319 ? 17.637 -5.317 -32.899 1.00 85.94 319 GLY A O 1
ATOM 2534 N N . TRP A 1 320 ? 15.565 -4.928 -33.661 1.00 89.75 320 TRP A N 1
ATOM 2535 C CA . TRP A 1 320 ? 15.236 -6.345 -33.894 1.00 89.75 320 TRP A CA 1
ATOM 2536 C C . TRP A 1 320 ? 15.607 -6.838 -35.294 1.00 89.75 320 TRP A C 1
ATOM 2538 O O . TRP A 1 320 ? 15.001 -6.451 -36.294 1.00 89.75 320 TRP A O 1
ATOM 2548 N N . GLU A 1 321 ? 16.601 -7.718 -35.375 1.00 81.38 321 GLU A N 1
ATOM 2549 C CA . GLU A 1 321 ? 17.169 -8.160 -36.651 1.00 81.38 321 GLU A CA 1
ATOM 2550 C C . GLU A 1 321 ? 16.286 -9.117 -37.431 1.00 81.38 321 GLU A C 1
ATOM 2552 O O . GLU A 1 321 ? 16.319 -9.084 -38.653 1.00 81.38 321 GLU A O 1
ATOM 2557 N N . ALA A 1 322 ? 15.461 -9.930 -36.786 1.00 81.88 322 ALA A N 1
ATOM 2558 C CA . ALA A 1 322 ? 14.598 -10.854 -37.506 1.00 81.88 322 ALA A CA 1
ATOM 2559 C C . ALA A 1 322 ? 13.240 -10.287 -37.897 1.00 81.88 322 ALA A C 1
ATOM 2561 O O . ALA A 1 322 ? 12.554 -10.899 -38.722 1.00 81.88 322 ALA A O 1
ATOM 2562 N N . LEU A 1 323 ? 12.933 -9.046 -37.483 1.00 84.19 323 LEU A N 1
ATOM 2563 C CA . LEU A 1 323 ? 12.052 -8.233 -38.316 1.00 84.19 323 LEU A CA 1
ATOM 2564 C C . LEU A 1 323 ? 12.648 -8.236 -39.712 1.00 84.19 323 LEU A C 1
ATOM 2566 O O . LEU A 1 323 ? 11.887 -8.401 -40.630 1.00 84.19 323 LEU A O 1
ATOM 2570 N N . GLY A 1 324 ? 13.977 -8.241 -39.854 1.00 78.56 324 GLY A N 1
ATOM 2571 C CA . GLY A 1 324 ? 14.748 -8.454 -41.073 1.00 78.56 324 GLY A CA 1
ATOM 2572 C C . GLY A 1 324 ? 14.399 -9.685 -41.907 1.00 78.56 324 GLY A C 1
ATOM 2573 O O . GLY A 1 324 ? 14.652 -9.628 -43.091 1.00 78.56 324 GLY A O 1
ATOM 2574 N N . ALA A 1 325 ? 13.838 -10.786 -41.390 1.00 72.94 325 ALA A N 1
ATOM 2575 C CA . ALA A 1 325 ? 13.415 -11.916 -42.235 1.00 72.94 325 ALA A CA 1
ATOM 2576 C C . ALA A 1 325 ? 12.040 -11.668 -42.864 1.00 72.94 325 ALA A C 1
ATOM 2578 O O . ALA A 1 325 ? 11.873 -11.874 -44.058 1.00 72.94 325 ALA A O 1
ATOM 2579 N N . VAL A 1 326 ? 11.092 -11.157 -42.075 1.00 79.69 326 VAL A N 1
ATOM 2580 C CA . VAL A 1 326 ? 9.774 -10.694 -42.544 1.00 79.69 326 VAL A CA 1
ATOM 2581 C C . VAL A 1 326 ? 9.906 -9.406 -43.339 1.00 79.69 326 VAL A C 1
ATOM 2583 O O . VAL A 1 326 ? 9.136 -9.168 -44.249 1.00 79.69 326 VAL A O 1
ATOM 2586 N N . LEU A 1 327 ? 10.907 -8.599 -43.019 1.00 82.81 327 LEU A N 1
ATOM 2587 C CA . LEU A 1 327 ? 11.364 -7.444 -43.754 1.00 82.81 327 LEU A CA 1
ATOM 2588 C C . LEU A 1 327 ? 11.984 -7.960 -45.033 1.00 82.81 327 LEU A C 1
ATOM 2590 O O . LEU A 1 327 ? 11.502 -7.525 -46.037 1.00 82.81 327 LEU A O 1
ATOM 2594 N N . ARG A 1 328 ? 12.889 -8.951 -45.043 1.00 78.12 328 ARG A N 1
ATOM 2595 C CA . ARG A 1 328 ? 13.434 -9.586 -46.260 1.00 78.12 328 ARG A CA 1
ATOM 2596 C C . ARG A 1 328 ? 12.358 -10.230 -47.117 1.00 78.12 328 ARG A C 1
ATOM 2598 O O . ARG A 1 328 ? 12.480 -10.202 -48.327 1.00 78.12 328 ARG A O 1
ATOM 2605 N N . GLN A 1 329 ? 11.330 -10.820 -46.513 1.00 82.56 329 GLN A N 1
ATOM 2606 C CA . GLN A 1 329 ? 10.174 -11.365 -47.214 1.00 82.56 329 GLN A CA 1
ATOM 2607 C C . GLN A 1 329 ? 9.294 -10.237 -47.731 1.00 82.56 329 GLN A C 1
ATOM 2609 O O . GLN A 1 329 ? 8.969 -10.251 -48.896 1.00 82.56 329 GLN A O 1
ATOM 2614 N N . SER A 1 330 ? 8.965 -9.237 -46.921 1.00 82.19 330 SER A N 1
ATOM 2615 C CA . SER A 1 330 ? 8.245 -8.029 -47.338 1.00 82.19 330 SER A CA 1
ATOM 2616 C C . SER A 1 330 ? 9.089 -7.180 -48.286 1.00 82.19 330 SER A C 1
ATOM 2618 O O . SER A 1 330 ? 8.530 -6.360 -48.980 1.00 82.19 330 SER A O 1
ATOM 2620 N N . GLU A 1 331 ? 10.407 -7.379 -48.335 1.00 79.81 331 GLU A N 1
ATOM 2621 C CA . GLU A 1 331 ? 11.428 -6.820 -49.231 1.00 79.81 331 GLU A CA 1
ATOM 2622 C C . GLU A 1 331 ? 11.633 -7.747 -50.431 1.00 79.81 331 GLU A C 1
ATOM 2624 O O . GLU A 1 331 ? 12.192 -7.314 -51.423 1.00 79.81 331 GLU A O 1
ATOM 2629 N N . ALA A 1 332 ? 11.179 -9.002 -50.379 1.00 78.88 332 ALA A N 1
ATOM 2630 C CA . ALA A 1 332 ? 11.133 -9.947 -51.490 1.00 78.88 332 ALA A CA 1
ATOM 2631 C C . ALA A 1 332 ? 9.760 -9.940 -52.163 1.00 78.88 332 ALA A C 1
ATOM 2633 O O . ALA A 1 332 ? 9.708 -10.233 -53.343 1.00 78.88 332 ALA A O 1
ATOM 2634 N N . GLU A 1 333 ? 8.701 -9.581 -51.433 1.00 80.69 333 GLU A N 1
ATOM 2635 C CA . GLU A 1 333 ? 7.349 -9.215 -51.855 1.00 80.69 333 GLU A CA 1
ATOM 2636 C C . GLU A 1 333 ? 7.374 -7.775 -52.332 1.00 80.69 333 GLU A C 1
ATOM 2638 O O . GLU A 1 333 ? 7.001 -7.544 -53.462 1.00 80.69 333 GLU A O 1
ATOM 2643 N N . ALA A 1 334 ? 7.931 -6.820 -51.573 1.00 81.56 334 ALA A N 1
ATOM 2644 C CA . ALA A 1 334 ? 8.309 -5.525 -52.136 1.00 81.56 334 ALA A CA 1
ATOM 2645 C C . ALA A 1 334 ? 9.339 -5.725 -53.232 1.00 81.56 334 ALA A C 1
ATOM 2647 O O . ALA A 1 334 ? 9.311 -4.970 -54.171 1.00 81.56 334 ALA A O 1
ATOM 2648 N N . GLY A 1 335 ? 10.164 -6.768 -53.171 1.00 75.00 335 GLY A N 1
ATOM 2649 C CA . GLY A 1 335 ? 11.100 -7.162 -54.216 1.00 75.00 335 GLY A CA 1
ATOM 2650 C C . GLY A 1 335 ? 10.437 -7.867 -55.395 1.00 75.00 335 GLY A C 1
ATOM 2651 O O . GLY A 1 335 ? 11.033 -7.942 -56.457 1.00 75.00 335 GLY A O 1
ATOM 2652 N N . GLU A 1 336 ? 9.233 -8.414 -55.238 1.00 80.31 336 GLU A N 1
ATOM 2653 C CA . GLU A 1 336 ? 8.436 -9.079 -56.273 1.00 80.31 336 GLU A CA 1
ATOM 2654 C C . GLU A 1 336 ? 7.525 -8.052 -56.920 1.00 80.31 336 GLU A C 1
ATOM 2656 O O . GLU A 1 336 ? 7.419 -8.050 -58.133 1.00 80.31 336 GLU A O 1
ATOM 2661 N N . ILE A 1 337 ? 6.955 -7.146 -56.131 1.00 76.81 337 ILE A N 1
ATOM 2662 C CA . ILE A 1 337 ? 6.459 -5.836 -56.526 1.00 76.81 337 ILE A CA 1
ATOM 2663 C C . ILE A 1 337 ? 7.563 -5.152 -57.312 1.00 76.81 337 ILE A C 1
ATOM 2665 O O . ILE A 1 337 ? 7.367 -4.942 -58.485 1.00 76.81 337 ILE A O 1
ATOM 2669 N N . ASP A 1 338 ? 8.746 -4.913 -56.754 1.00 73.38 338 ASP A N 1
ATOM 2670 C CA . ASP A 1 338 ? 9.860 -4.219 -57.402 1.00 73.38 338 ASP A CA 1
ATOM 2671 C C . ASP A 1 338 ? 10.301 -4.964 -58.644 1.00 73.38 338 ASP A C 1
ATOM 2673 O O . ASP A 1 338 ? 10.602 -4.311 -59.622 1.00 73.38 338 ASP A O 1
ATOM 2677 N N . ARG A 1 339 ? 10.319 -6.302 -58.647 1.00 75.38 339 ARG A N 1
ATOM 2678 C CA . ARG A 1 339 ? 10.695 -7.112 -59.812 1.00 75.38 339 ARG A CA 1
ATOM 2679 C C . ARG A 1 339 ? 9.598 -7.184 -60.858 1.00 75.38 339 ARG A C 1
ATOM 2681 O O . ARG A 1 339 ? 9.923 -7.247 -62.021 1.00 75.38 339 ARG A O 1
ATOM 2688 N N . SER A 1 340 ? 8.329 -7.157 -60.486 1.00 75.50 340 SER A N 1
ATOM 2689 C CA . SER A 1 340 ? 7.192 -7.116 -61.411 1.00 75.50 340 SER A CA 1
ATOM 2690 C C . SER A 1 340 ? 6.980 -5.700 -61.941 1.00 75.50 340 SER A C 1
ATOM 2692 O O . SER A 1 340 ? 6.613 -5.517 -63.088 1.00 75.50 340 SER A O 1
ATOM 2694 N N . LEU A 1 341 ? 7.292 -4.695 -61.132 1.00 74.81 341 LEU A N 1
ATOM 2695 C CA . LEU A 1 341 ? 7.476 -3.302 -61.497 1.00 74.81 341 LEU A CA 1
ATOM 2696 C C . LEU A 1 341 ? 8.762 -3.102 -62.296 1.00 74.81 341 LEU A C 1
ATOM 2698 O O . LEU A 1 341 ? 8.830 -2.199 -63.116 1.00 74.81 341 LEU A O 1
ATOM 2702 N N . GLN A 1 342 ? 9.762 -3.958 -62.104 1.00 69.81 342 GLN A N 1
ATOM 2703 C CA . GLN A 1 342 ? 10.971 -4.011 -62.911 1.00 69.81 342 GLN A CA 1
ATOM 2704 C C . GLN A 1 342 ? 10.692 -4.725 -64.221 1.00 69.81 342 GLN A C 1
ATOM 2706 O O . GLN A 1 342 ? 11.139 -4.245 -65.230 1.00 69.81 342 GLN A O 1
ATOM 2711 N N . GLU A 1 343 ? 9.916 -5.803 -64.250 1.00 73.12 343 GLU A N 1
ATOM 2712 C CA . GLU A 1 343 ? 9.455 -6.472 -65.468 1.00 73.12 343 GLU A CA 1
ATOM 2713 C C . GLU A 1 343 ? 8.547 -5.543 -66.251 1.00 73.12 343 GLU A C 1
ATOM 2715 O O . GLU A 1 343 ? 8.650 -5.472 -67.471 1.00 73.12 343 GLU A O 1
ATOM 2720 N N . ALA A 1 344 ? 7.693 -4.813 -65.529 1.00 65.75 344 ALA A N 1
ATOM 2721 C CA . ALA A 1 344 ? 6.986 -3.678 -66.055 1.00 65.75 344 ALA A CA 1
ATOM 2722 C C . ALA A 1 344 ? 7.987 -2.747 -66.719 1.00 65.75 344 ALA A C 1
ATOM 2724 O O . ALA A 1 344 ? 8.020 -2.751 -67.942 1.00 65.75 344 ALA A O 1
ATOM 2725 N N . ARG A 1 345 ? 8.853 -2.066 -65.947 1.00 66.38 345 ARG A N 1
ATOM 2726 C CA . ARG A 1 345 ? 9.930 -1.171 -66.424 1.00 66.38 345 ARG A CA 1
ATOM 2727 C C . ARG A 1 345 ? 10.717 -1.765 -67.599 1.00 66.38 345 ARG A C 1
ATOM 2729 O O . ARG A 1 345 ? 10.931 -1.060 -68.566 1.00 66.38 345 ARG A O 1
ATOM 2736 N N . ASP A 1 346 ? 11.070 -3.046 -67.581 1.00 64.69 346 ASP A N 1
ATOM 2737 C CA . ASP A 1 346 ? 11.870 -3.773 -68.575 1.00 64.69 346 ASP A CA 1
ATOM 2738 C C . ASP A 1 346 ? 11.125 -3.924 -69.906 1.00 64.69 346 ASP A C 1
ATOM 2740 O O . ASP A 1 346 ? 11.719 -3.861 -70.985 1.00 64.69 346 ASP A O 1
ATOM 2744 N N . LEU A 1 347 ? 9.812 -4.138 -69.849 1.00 59.09 347 LEU A N 1
ATOM 2745 C CA . LEU A 1 347 ? 8.954 -4.118 -71.025 1.00 59.09 347 LEU A CA 1
ATOM 2746 C C . LEU A 1 347 ? 8.875 -2.693 -71.590 1.00 59.09 347 LEU A C 1
ATOM 2748 O O . LEU A 1 347 ? 9.048 -2.515 -72.794 1.00 59.09 347 LEU A O 1
ATOM 2752 N N . LEU A 1 348 ? 8.775 -1.654 -70.756 1.00 53.00 348 LEU A N 1
ATOM 2753 C CA . LEU A 1 348 ? 8.865 -0.278 -71.277 1.00 53.00 348 LEU A CA 1
ATOM 2754 C C . LEU A 1 348 ? 10.276 0.095 -71.749 1.00 53.00 348 LEU A C 1
ATOM 2756 O O . LEU A 1 348 ? 10.419 0.850 -72.710 1.00 53.00 348 LEU A O 1
ATOM 2760 N N . GLU A 1 349 ? 11.328 -0.481 -71.163 1.00 48.50 349 GLU A N 1
ATOM 2761 C CA . GLU A 1 349 ? 12.723 -0.296 -71.570 1.00 48.50 349 GLU A CA 1
ATOM 2762 C C . GLU A 1 349 ? 12.985 -0.880 -72.961 1.00 48.50 349 GLU A C 1
ATOM 2764 O O . GLU A 1 349 ? 13.761 -0.297 -73.724 1.00 48.50 349 GLU A O 1
ATOM 2769 N N . LYS A 1 350 ? 12.295 -1.962 -73.337 1.00 51.94 350 LYS A N 1
ATOM 2770 C CA . LYS A 1 350 ? 12.293 -2.520 -74.702 1.00 51.94 350 LYS A CA 1
ATOM 2771 C C . LYS A 1 350 ? 11.509 -1.662 -75.703 1.00 51.94 350 LYS A C 1
ATOM 2773 O O . LYS A 1 350 ? 11.500 -1.962 -76.892 1.00 51.94 350 LYS A O 1
ATOM 2778 N N . GLY A 1 351 ? 10.892 -0.574 -75.235 1.00 52.84 351 GLY A N 1
ATOM 2779 C CA . GLY A 1 351 ? 9.974 0.266 -76.005 1.00 52.84 351 GLY A CA 1
ATOM 2780 C C . GLY A 1 351 ? 8.569 -0.328 -76.090 1.00 52.84 351 GLY A C 1
ATOM 2781 O O . GLY A 1 351 ? 7.699 0.231 -76.753 1.00 52.84 351 GLY A O 1
ATOM 2782 N N . GLU A 1 352 ? 8.339 -1.443 -75.399 1.00 52.03 352 GLU A N 1
ATOM 2783 C CA . GLU A 1 352 ? 7.082 -2.185 -75.361 1.00 52.03 352 GLU A CA 1
ATOM 2784 C C . GLU A 1 352 ? 6.244 -1.694 -74.175 1.00 52.03 352 GLU A C 1
ATOM 2786 O O . GLU A 1 352 ? 5.929 -2.416 -73.227 1.00 52.03 352 GLU A O 1
ATOM 2791 N N . VAL A 1 353 ? 5.911 -0.404 -74.239 1.00 60.97 353 VAL A N 1
ATOM 2792 C CA . VAL A 1 353 ? 5.320 0.394 -73.155 1.00 60.97 353 VAL A CA 1
ATOM 2793 C C . VAL A 1 353 ? 4.061 -0.258 -72.554 1.00 60.97 353 VAL A C 1
ATOM 2795 O O . VAL A 1 353 ? 3.863 -0.277 -71.341 1.00 60.97 353 VAL A O 1
ATOM 2798 N N . GLU A 1 354 ? 3.240 -0.870 -73.403 1.00 56.88 354 GLU A N 1
ATOM 2799 C CA . GLU A 1 354 ? 1.965 -1.510 -73.051 1.00 56.88 354 GLU A CA 1
ATOM 2800 C C . GLU A 1 354 ? 2.131 -2.798 -72.238 1.00 56.88 354 GLU A C 1
ATOM 2802 O O . GLU A 1 354 ? 1.402 -3.040 -71.275 1.00 56.88 354 GLU A O 1
ATOM 2807 N N . ALA A 1 355 ? 3.130 -3.613 -72.585 1.00 61.66 355 ALA A N 1
ATOM 2808 C CA . ALA A 1 355 ? 3.408 -4.835 -71.846 1.00 61.66 355 ALA A CA 1
ATOM 2809 C C . ALA A 1 355 ? 3.943 -4.493 -70.447 1.00 61.66 355 ALA A C 1
ATOM 2811 O O . ALA A 1 355 ? 3.617 -5.163 -69.465 1.00 61.66 355 ALA A O 1
ATOM 2812 N N . GLY A 1 356 ? 4.686 -3.388 -70.344 1.00 61.47 356 GLY A N 1
ATOM 2813 C CA . GLY A 1 356 ? 5.169 -2.902 -69.070 1.00 61.47 356 GLY A CA 1
ATOM 2814 C C . GLY A 1 356 ? 4.072 -2.353 -68.170 1.00 61.47 356 GLY A C 1
ATOM 2815 O O . GLY A 1 356 ? 4.032 -2.670 -66.986 1.00 61.47 356 GLY A O 1
ATOM 2816 N N . ARG A 1 357 ? 3.090 -1.649 -68.735 1.00 66.62 357 ARG A N 1
ATOM 2817 C CA . ARG A 1 357 ? 1.911 -1.183 -67.994 1.00 66.62 357 ARG A CA 1
ATOM 2818 C C . ARG A 1 357 ? 1.085 -2.333 -67.408 1.00 66.62 357 ARG A C 1
ATOM 2820 O O . ARG A 1 357 ? 0.749 -2.305 -66.229 1.00 66.62 357 ARG A O 1
ATOM 2827 N N . ALA A 1 358 ? 0.847 -3.385 -68.191 1.00 72.44 358 ALA A N 1
ATOM 2828 C CA . ALA A 1 358 ? 0.089 -4.554 -67.739 1.00 72.44 358 ALA A CA 1
ATOM 2829 C C . ALA A 1 358 ? 0.761 -5.277 -66.557 1.00 72.44 358 ALA A C 1
ATOM 2831 O O . ALA A 1 358 ? 0.095 -5.871 -65.706 1.00 72.44 358 ALA A O 1
ATOM 2832 N N . LYS A 1 359 ? 2.093 -5.205 -66.475 1.00 75.56 359 LYS A N 1
ATOM 2833 C CA . LYS A 1 359 ? 2.845 -5.742 -65.342 1.00 75.56 359 LYS A CA 1
ATOM 2834 C C . LYS A 1 359 ? 2.745 -4.880 -64.087 1.00 75.56 359 LYS A C 1
ATOM 2836 O O . LYS A 1 359 ? 2.724 -5.443 -62.997 1.00 75.56 359 LYS A O 1
ATOM 2841 N N . VAL A 1 360 ? 2.602 -3.562 -64.225 1.00 68.94 360 VAL A N 1
ATOM 2842 C CA . VAL A 1 360 ? 2.298 -2.669 -63.096 1.00 68.94 360 VAL A CA 1
ATOM 2843 C C . VAL A 1 360 ? 0.900 -2.937 -62.524 1.00 68.94 360 VAL A C 1
ATOM 2845 O O . VAL A 1 360 ? 0.744 -2.986 -61.306 1.00 68.94 360 VAL A O 1
ATOM 2848 N N . ASP A 1 361 ? -0.097 -3.203 -63.371 1.00 71.19 361 ASP A N 1
ATOM 2849 C CA . ASP A 1 361 ? -1.467 -3.516 -62.928 1.00 71.19 361 ASP A CA 1
ATOM 2850 C C . ASP A 1 361 ? -1.547 -4.875 -62.207 1.00 71.19 361 ASP A C 1
ATOM 2852 O O . ASP A 1 361 ? -2.195 -5.001 -61.168 1.00 71.19 361 ASP A O 1
ATOM 2856 N N . ALA A 1 362 ? -0.778 -5.869 -62.668 1.00 78.94 362 ALA A N 1
ATOM 2857 C CA . ALA A 1 362 ? -0.658 -7.162 -61.989 1.00 78.94 362 ALA A CA 1
ATOM 2858 C C . ALA A 1 362 ? -0.030 -7.055 -60.582 1.00 78.94 362 ALA A C 1
ATOM 2860 O O . ALA A 1 362 ? -0.330 -7.864 -59.700 1.00 78.94 362 ALA A O 1
ATOM 2861 N N . VAL A 1 363 ? 0.828 -6.054 -60.351 1.00 76.75 363 VAL A N 1
ATOM 2862 C CA . VAL A 1 363 ? 1.379 -5.742 -59.022 1.00 76.75 363 VAL A CA 1
ATOM 2863 C C . VAL A 1 363 ? 0.321 -5.138 -58.102 1.00 76.75 363 VAL A C 1
ATOM 2865 O O . VAL A 1 363 ? 0.292 -5.453 -56.911 1.00 76.75 363 VAL A O 1
ATOM 2868 N N . LEU A 1 364 ? -0.571 -4.311 -58.646 1.00 72.75 364 LEU A N 1
ATOM 2869 C CA . LEU A 1 364 ? -1.645 -3.663 -57.897 1.00 72.75 364 LEU A CA 1
ATOM 2870 C C . LEU A 1 364 ? -2.789 -4.626 -57.556 1.00 72.75 364 LEU A C 1
ATOM 2872 O O . LEU A 1 364 ? -3.372 -4.491 -56.489 1.00 72.75 364 LEU A O 1
ATOM 2876 N N . ASP A 1 365 ? -3.059 -5.644 -58.371 1.00 77.81 365 ASP A N 1
ATOM 2877 C CA . ASP A 1 365 ? -4.070 -6.666 -58.049 1.00 77.81 365 ASP A CA 1
ATOM 2878 C C . ASP A 1 365 ? -3.635 -7.598 -56.912 1.00 77.81 365 ASP A C 1
ATOM 2880 O O . ASP A 1 365 ? -4.448 -8.013 -56.084 1.00 77.81 365 ASP A O 1
ATOM 2884 N N . ARG A 1 366 ? -2.339 -7.923 -56.847 1.00 75.94 366 ARG A N 1
ATOM 2885 C CA . ARG A 1 366 ? -1.796 -8.794 -55.798 1.00 75.94 366 ARG A CA 1
ATOM 2886 C C . ARG A 1 366 ? -1.476 -8.039 -54.505 1.00 75.94 366 ARG A C 1
ATOM 2888 O O . ARG A 1 366 ? -1.586 -8.624 -53.432 1.00 75.94 366 ARG A O 1
ATOM 2895 N N . TRP A 1 367 ? -1.146 -6.749 -54.593 1.00 83.19 367 TRP A N 1
ATOM 2896 C CA . TRP A 1 367 ? -0.931 -5.867 -53.443 1.00 83.19 367 TRP A CA 1
ATOM 2897 C C . TRP A 1 367 ? -1.575 -4.499 -53.687 1.00 83.19 367 TRP A C 1
ATOM 2899 O O . TRP A 1 367 ? -0.908 -3.515 -54.020 1.00 83.19 367 TRP A O 1
ATOM 2909 N N . ALA A 1 368 ? -2.889 -4.435 -53.449 1.00 76.00 368 ALA A N 1
ATOM 2910 C CA . ALA A 1 368 ? -3.756 -3.282 -53.731 1.00 76.00 368 ALA A CA 1
ATOM 2911 C C . ALA A 1 368 ? -3.281 -1.942 -53.152 1.00 76.00 368 ALA A C 1
ATOM 2913 O O . ALA A 1 368 ? -3.659 -0.878 -53.650 1.00 76.00 368 ALA A O 1
ATOM 2914 N N . GLY A 1 369 ? -2.445 -1.971 -52.112 1.00 74.00 369 GLY A N 1
ATOM 2915 C CA . GLY A 1 369 ? -1.890 -0.781 -51.479 1.00 74.00 369 GLY A CA 1
ATOM 2916 C C . GLY A 1 369 ? -0.670 -0.155 -52.164 1.00 74.00 369 GLY A C 1
ATOM 2917 O O . GLY A 1 369 ? -0.287 0.922 -51.724 1.00 74.00 369 GLY A O 1
ATOM 2918 N N . CYS A 1 370 ? -0.047 -0.783 -53.171 1.00 74.69 370 CYS A N 1
ATOM 2919 C CA . CYS A 1 370 ? 1.314 -0.430 -53.593 1.00 74.69 370 CYS A CA 1
ATOM 2920 C C . CYS A 1 370 ? 1.443 0.938 -54.292 1.00 74.69 370 CYS A C 1
ATOM 2922 O O . CYS A 1 370 ? 1.138 1.089 -55.476 1.00 74.69 370 CYS A O 1
ATOM 2924 N N . GLU A 1 371 ? 1.932 1.949 -53.570 1.00 72.62 371 GLU A N 1
ATOM 2925 C CA . GLU A 1 371 ? 1.925 3.335 -54.051 1.00 72.62 371 GLU A CA 1
ATOM 2926 C C . GLU A 1 371 ? 2.951 3.615 -55.142 1.00 72.62 371 GLU A C 1
ATOM 2928 O O . GLU A 1 371 ? 2.678 4.450 -55.987 1.00 72.62 371 GLU A O 1
ATOM 2933 N N . GLU A 1 372 ? 4.089 2.921 -55.192 1.00 68.94 372 GLU A N 1
ATOM 2934 C CA . GLU A 1 372 ? 5.042 3.104 -56.301 1.00 68.94 372 GLU A CA 1
ATOM 2935 C C . GLU A 1 372 ? 4.651 2.294 -57.520 1.00 68.94 372 GLU A C 1
ATOM 2937 O O . GLU A 1 372 ? 5.085 2.637 -58.596 1.00 68.94 372 GLU A O 1
ATOM 2942 N N . ALA A 1 373 ? 3.876 1.218 -57.383 1.00 71.19 373 ALA A N 1
ATOM 2943 C CA . ALA A 1 373 ? 3.261 0.597 -58.545 1.00 71.19 373 ALA A CA 1
ATOM 2944 C C . ALA A 1 373 ? 2.282 1.591 -59.171 1.00 71.19 373 ALA A C 1
ATOM 2946 O O . ALA A 1 373 ? 2.378 1.868 -60.360 1.00 71.19 373 ALA A O 1
ATOM 2947 N N . ARG A 1 374 ? 1.450 2.251 -58.349 1.00 70.75 374 ARG A N 1
ATOM 2948 C CA . ARG A 1 374 ? 0.665 3.413 -58.798 1.00 70.75 374 ARG A CA 1
ATOM 2949 C C . ARG A 1 374 ? 1.577 4.500 -59.376 1.00 70.75 374 ARG A C 1
ATOM 2951 O O . ARG A 1 374 ? 1.337 4.926 -60.492 1.00 70.75 374 ARG A O 1
ATOM 2958 N N . ALA A 1 375 ? 2.681 4.836 -58.705 1.00 63.56 375 ALA A N 1
ATOM 2959 C CA . ALA A 1 375 ? 3.619 5.868 -59.144 1.00 63.56 375 ALA A CA 1
ATOM 2960 C C . ALA A 1 375 ? 4.541 5.457 -60.302 1.00 63.56 375 ALA A C 1
ATOM 2962 O O . ALA A 1 375 ? 5.236 6.305 -60.826 1.00 63.56 375 ALA A O 1
ATOM 2963 N N . LEU A 1 376 ? 4.594 4.185 -60.694 1.00 62.00 376 LEU A N 1
ATOM 2964 C CA . LEU A 1 376 ? 5.253 3.661 -61.890 1.00 62.00 376 LEU A CA 1
ATOM 2965 C C . LEU A 1 376 ? 4.265 3.587 -63.026 1.00 62.00 376 LEU A C 1
ATOM 2967 O O . LEU A 1 376 ? 4.619 3.875 -64.150 1.00 62.00 376 LEU A O 1
ATOM 2971 N N . LEU A 1 377 ? 3.010 3.262 -62.745 1.00 64.25 377 LEU A N 1
ATOM 2972 C CA . LEU A 1 377 ? 1.940 3.535 -63.684 1.00 64.25 377 LEU A CA 1
ATOM 2973 C C . LEU A 1 377 ? 1.965 5.033 -64.026 1.00 64.25 377 LEU A C 1
ATOM 2975 O O . LEU A 1 377 ? 1.951 5.367 -65.202 1.00 64.25 377 LEU A O 1
ATOM 2979 N N . ASP A 1 378 ? 2.165 5.898 -63.021 1.00 54.81 378 ASP A N 1
ATOM 2980 C CA . ASP A 1 378 ? 2.418 7.343 -63.164 1.00 54.81 378 ASP A CA 1
ATOM 2981 C C . ASP A 1 378 ? 3.850 7.674 -63.639 1.00 54.81 378 ASP A C 1
ATOM 2983 O O . ASP A 1 378 ? 4.097 8.729 -64.211 1.00 54.81 378 ASP A O 1
ATOM 2987 N N . GLY A 1 379 ? 4.794 6.763 -63.412 1.00 52.00 379 GLY A N 1
ATOM 2988 C CA . GLY A 1 379 ? 6.242 6.901 -63.576 1.00 52.00 379 GLY A CA 1
ATOM 2989 C C . GLY A 1 379 ? 6.746 6.378 -64.905 1.00 52.00 379 GLY A C 1
ATOM 2990 O O . GLY A 1 379 ? 7.857 6.642 -65.284 1.00 52.00 379 GLY A O 1
ATOM 2991 N N . LEU A 1 380 ? 5.946 5.645 -65.653 1.00 54.50 380 LEU A N 1
ATOM 2992 C CA . LEU A 1 380 ? 6.142 5.217 -67.039 1.00 54.50 380 LEU A CA 1
ATOM 2993 C C . LEU A 1 380 ? 5.446 6.147 -68.000 1.00 54.50 380 LEU A C 1
ATOM 2995 O O . LEU A 1 380 ? 5.892 6.352 -69.124 1.00 54.50 380 LEU A O 1
ATOM 2999 N N . LEU A 1 381 ? 4.441 6.820 -67.455 1.00 45.41 381 LEU A N 1
ATOM 3000 C CA . LEU A 1 381 ? 4.123 8.172 -67.840 1.00 45.41 381 LEU A CA 1
ATOM 3001 C C . LEU A 1 381 ? 5.329 9.140 -67.551 1.00 45.41 381 LEU A C 1
ATOM 3003 O O . LEU A 1 381 ? 5.223 10.309 -67.916 1.00 45.41 381 LEU A O 1
ATOM 3007 N N . GLU A 1 382 ? 6.488 8.678 -66.995 1.00 41.22 382 GLU A N 1
ATOM 3008 C CA . GLU A 1 382 ? 7.681 9.470 -66.575 1.00 41.22 382 GLU A CA 1
ATOM 3009 C C . GLU A 1 382 ? 9.135 8.949 -66.944 1.00 41.22 382 GLU A C 1
ATOM 3011 O O . GLU A 1 382 ? 9.957 9.806 -67.241 1.00 41.22 382 GLU A O 1
ATOM 3016 N N . ASP A 1 383 ? 9.496 7.637 -67.010 1.00 51.75 383 ASP A N 1
ATOM 3017 C CA . ASP A 1 383 ? 10.817 6.928 -67.196 1.00 51.75 383 ASP A CA 1
ATOM 3018 C C . ASP A 1 383 ? 11.415 7.094 -68.606 1.00 51.75 383 ASP A C 1
ATOM 3020 O O . ASP A 1 383 ? 12.579 6.821 -68.910 1.00 51.75 383 ASP A O 1
ATOM 3024 N N . GLU A 1 384 ? 10.643 7.727 -69.472 1.00 48.62 384 GLU A N 1
ATOM 3025 C CA . GLU A 1 384 ? 11.199 8.526 -70.554 1.00 48.62 384 GLU A CA 1
ATOM 3026 C C . GLU A 1 384 ? 12.242 9.564 -70.068 1.00 48.62 384 GLU A C 1
ATOM 3028 O O . GLU A 1 384 ? 13.080 9.992 -70.865 1.00 48.62 384 GLU A O 1
ATOM 3033 N N . ARG A 1 385 ? 12.244 9.938 -68.775 1.00 40.19 385 ARG A N 1
ATOM 3034 C CA . ARG A 1 385 ? 13.153 10.912 -68.143 1.00 40.19 385 ARG A CA 1
ATOM 3035 C C . ARG A 1 385 ? 14.462 10.325 -67.562 1.00 40.19 385 ARG A C 1
ATOM 3037 O O . ARG A 1 385 ? 15.429 11.082 -67.505 1.00 40.19 385 ARG A O 1
ATOM 3044 N N . ASP A 1 386 ? 14.556 9.036 -67.184 1.00 44.66 386 ASP A N 1
ATOM 3045 C CA . ASP A 1 386 ? 15.594 8.524 -66.243 1.00 44.66 386 ASP A CA 1
ATOM 3046 C C . ASP A 1 386 ? 16.727 7.650 -66.839 1.00 44.66 386 ASP A C 1
ATOM 3048 O O . ASP A 1 386 ? 17.790 7.496 -66.226 1.00 44.66 386 ASP A O 1
ATOM 3052 N N . ARG A 1 387 ? 16.609 7.172 -68.094 1.00 54.47 387 ARG A N 1
ATOM 3053 C CA . ARG A 1 387 ? 17.715 6.540 -68.876 1.00 54.47 387 ARG A CA 1
ATOM 3054 C C . ARG A 1 387 ? 19.056 7.318 -68.824 1.00 54.47 387 ARG A C 1
ATOM 3056 O O . ARG A 1 387 ? 20.107 6.770 -69.153 1.00 54.47 387 ARG A O 1
ATOM 3063 N N . GLN A 1 388 ? 19.031 8.579 -68.404 1.00 47.75 388 GLN A N 1
ATOM 3064 C CA . GLN A 1 388 ? 20.149 9.485 -68.151 1.00 47.75 388 GLN A CA 1
ATOM 3065 C C . GLN A 1 388 ? 21.049 9.121 -66.944 1.00 47.75 388 GLN A C 1
ATOM 3067 O O . GLN A 1 388 ? 22.261 9.328 -67.022 1.00 47.75 388 GLN A O 1
ATOM 3072 N N . GLN A 1 389 ? 20.501 8.596 -65.840 1.00 49.19 389 GLN A N 1
ATOM 3073 C CA . GLN A 1 389 ? 21.187 8.563 -64.533 1.00 49.19 389 GLN A CA 1
ATOM 3074 C C . GLN A 1 389 ? 22.105 7.335 -64.346 1.00 49.19 389 GLN A C 1
ATOM 3076 O O . GLN A 1 389 ? 23.183 7.420 -63.759 1.00 49.19 389 GLN A O 1
ATOM 3081 N N . ARG A 1 390 ? 21.749 6.170 -64.912 1.00 58.62 390 ARG A N 1
ATOM 3082 C CA . ARG A 1 390 ? 22.528 4.909 -64.788 1.00 58.62 390 ARG A CA 1
ATOM 3083 C C . ARG A 1 390 ? 23.938 4.981 -65.373 1.00 58.62 390 ARG A C 1
ATOM 3085 O O . ARG A 1 390 ? 24.859 4.317 -64.899 1.00 58.62 390 ARG A O 1
ATOM 3092 N N . LEU A 1 391 ? 24.128 5.823 -66.376 1.00 57.44 391 LEU A N 1
ATOM 3093 C CA . LEU A 1 391 ? 25.433 6.161 -66.930 1.00 57.44 391 LEU A CA 1
ATOM 3094 C C . LEU A 1 391 ? 26.406 6.727 -65.876 1.00 57.44 391 LEU A C 1
ATOM 3096 O O . LEU A 1 391 ? 27.622 6.666 -66.059 1.00 57.44 391 LEU A O 1
ATOM 3100 N N . GLU A 1 392 ? 25.886 7.257 -64.767 1.00 54.44 392 GLU A N 1
ATOM 3101 C CA . GLU A 1 392 ? 26.642 7.885 -63.685 1.00 54.44 392 GLU A CA 1
ATOM 3102 C C . GLU A 1 392 ? 27.078 6.892 -62.593 1.00 54.44 392 GLU A C 1
ATOM 3104 O O . GLU A 1 392 ? 28.208 6.985 -62.126 1.00 54.44 392 GLU A O 1
ATOM 3109 N N . SER A 1 393 ? 26.278 5.878 -62.240 1.00 63.00 393 SER A N 1
ATOM 3110 C CA . SER A 1 393 ? 26.642 4.867 -61.217 1.00 63.00 393 SER A CA 1
ATOM 3111 C C . SER A 1 393 ? 27.774 3.939 -61.664 1.00 63.00 393 SER A C 1
ATOM 3113 O O . SER A 1 393 ? 28.631 3.538 -60.883 1.00 63.00 393 SER A O 1
ATOM 3115 N N . ALA A 1 394 ? 27.845 3.671 -62.958 1.00 63.66 394 ALA A N 1
ATOM 3116 C CA . ALA A 1 394 ? 28.881 2.839 -63.534 1.00 63.66 394 ALA A CA 1
ATOM 3117 C C . ALA A 1 394 ? 30.231 3.614 -63.630 1.00 63.66 394 ALA A C 1
ATOM 3119 O O . ALA A 1 394 ? 31.311 3.022 -63.622 1.00 63.66 394 ALA A O 1
ATOM 3120 N N . ARG A 1 395 ? 30.184 4.959 -63.593 1.00 59.12 395 ARG A N 1
ATOM 3121 C CA . ARG A 1 395 ? 31.335 5.824 -63.258 1.00 59.12 395 ARG A CA 1
ATOM 3122 C C . ARG A 1 395 ? 31.672 5.764 -61.766 1.00 59.12 395 ARG A C 1
ATOM 3124 O O . ARG A 1 395 ? 32.823 5.991 -61.414 1.00 59.12 395 ARG A O 1
ATOM 3131 N N . GLU A 1 396 ? 30.697 5.461 -60.912 1.00 62.31 396 GLU A N 1
ATOM 3132 C CA . GLU A 1 396 ? 30.828 5.431 -59.453 1.00 62.31 396 GLU A CA 1
ATOM 3133 C C . GLU A 1 396 ? 31.501 4.161 -58.931 1.00 62.31 396 GLU A C 1
ATOM 3135 O O . GLU A 1 396 ? 32.437 4.273 -58.157 1.00 62.31 396 GLU A O 1
ATOM 3140 N N . ASP A 1 397 ? 31.172 2.964 -59.419 1.00 62.03 397 ASP A N 1
ATOM 3141 C CA . ASP A 1 397 ? 31.894 1.734 -59.028 1.00 62.03 397 ASP A CA 1
ATOM 3142 C C . ASP A 1 397 ? 33.384 1.772 -59.418 1.00 62.03 397 ASP A C 1
ATOM 3144 O O . ASP A 1 397 ? 34.255 1.180 -58.772 1.00 62.03 397 ASP A O 1
ATOM 3148 N N . LEU A 1 398 ? 33.672 2.512 -60.489 1.00 63.75 398 LEU A N 1
ATOM 3149 C CA . LEU A 1 398 ? 35.009 2.852 -60.974 1.00 63.75 398 LEU A CA 1
ATOM 3150 C C . LEU A 1 398 ? 35.729 3.767 -59.987 1.00 63.75 398 LEU A C 1
ATOM 3152 O O . LEU A 1 398 ? 36.936 3.642 -59.784 1.00 63.75 398 LEU A O 1
ATOM 3156 N N . ARG A 1 399 ? 34.961 4.687 -59.389 1.00 55.50 399 ARG A N 1
ATOM 3157 C CA . ARG A 1 399 ? 35.403 5.621 -58.355 1.00 55.50 399 ARG A CA 1
ATOM 3158 C C . ARG A 1 399 ? 35.578 4.933 -56.997 1.00 55.50 399 ARG A C 1
ATOM 3160 O O . ARG A 1 399 ? 36.563 5.241 -56.338 1.00 55.50 399 ARG A O 1
ATOM 3167 N N . VAL A 1 400 ? 34.720 3.985 -56.596 1.00 58.56 400 VAL A N 1
ATOM 3168 C CA . VAL A 1 400 ? 34.882 3.184 -55.354 1.00 58.56 400 VAL A CA 1
ATOM 3169 C C . VAL A 1 400 ? 35.777 1.954 -55.531 1.00 58.56 400 VAL A C 1
ATOM 3171 O O . VAL A 1 400 ? 35.876 1.117 -54.635 1.00 58.56 400 VAL A O 1
ATOM 3174 N N . GLY A 1 401 ? 36.423 1.849 -56.695 1.00 65.44 401 GLY A N 1
ATOM 3175 C CA . GLY A 1 401 ? 37.470 0.885 -57.010 1.00 65.44 401 GLY A CA 1
ATOM 3176 C C . GLY A 1 401 ? 37.086 -0.558 -56.761 1.00 65.44 401 GLY A C 1
ATOM 3177 O O . GLY A 1 401 ? 37.929 -1.417 -56.559 1.00 65.44 401 GLY A O 1
ATOM 3178 N N . ARG A 1 402 ? 35.813 -0.897 -56.906 1.00 72.81 402 ARG A N 1
ATOM 3179 C CA . ARG A 1 402 ? 35.436 -2.279 -57.194 1.00 72.81 402 ARG A CA 1
ATOM 3180 C C . ARG A 1 402 ? 35.676 -2.489 -58.664 1.00 72.81 402 ARG A C 1
ATOM 3182 O O . ARG A 1 402 ? 34.745 -2.606 -59.449 1.00 72.81 402 ARG A O 1
ATOM 3189 N N . LEU A 1 403 ? 36.945 -2.454 -59.052 1.00 71.44 403 LEU A N 1
ATOM 3190 C CA . LEU A 1 403 ? 37.326 -2.348 -60.453 1.00 71.44 403 LEU A CA 1
ATOM 3191 C C . LEU A 1 403 ? 36.725 -3.496 -61.256 1.00 71.44 403 LEU A C 1
ATOM 3193 O O . LEU A 1 403 ? 36.153 -3.277 -62.313 1.00 71.44 403 LEU A O 1
ATOM 3197 N N . ARG A 1 404 ? 36.717 -4.706 -60.700 1.00 66.00 404 ARG A N 1
ATOM 3198 C CA . ARG A 1 404 ? 36.089 -5.863 -61.350 1.00 66.00 404 ARG A CA 1
ATOM 3199 C C . ARG A 1 404 ? 34.560 -5.751 -61.495 1.00 66.00 404 ARG A C 1
ATOM 3201 O O . ARG A 1 404 ? 33.966 -6.450 -62.310 1.00 66.00 404 ARG A O 1
ATOM 3208 N N . GLN A 1 405 ? 33.916 -4.876 -60.727 1.00 65.69 405 GLN A N 1
ATOM 3209 C CA . GLN A 1 405 ? 32.466 -4.683 -60.651 1.00 65.69 405 GLN A CA 1
ATOM 3210 C C . GLN A 1 405 ? 31.981 -3.464 -61.456 1.00 65.69 405 GLN A C 1
ATOM 3212 O O . GLN A 1 405 ? 30.980 -3.571 -62.160 1.00 65.69 405 GLN A O 1
ATOM 3217 N N . ALA A 1 406 ? 32.742 -2.366 -61.472 1.00 70.50 406 ALA A N 1
ATOM 3218 C CA . ALA A 1 406 ? 32.518 -1.198 -62.332 1.00 70.50 406 ALA A CA 1
ATOM 3219 C C . ALA A 1 406 ? 32.543 -1.556 -63.818 1.00 70.50 406 ALA A C 1
ATOM 3221 O O . ALA A 1 406 ? 31.678 -1.166 -64.605 1.00 70.50 406 ALA A O 1
ATOM 3222 N N . GLU A 1 407 ? 33.538 -2.364 -64.187 1.00 72.12 407 GLU A N 1
ATOM 3223 C CA . GLU A 1 407 ? 33.708 -2.898 -65.537 1.00 72.12 407 GLU A CA 1
ATOM 3224 C C . GLU A 1 407 ? 32.484 -3.695 -65.955 1.00 72.12 407 GLU A C 1
ATOM 3226 O O . GLU A 1 407 ? 31.987 -3.604 -67.073 1.00 72.12 407 GLU A O 1
ATOM 3231 N N . LYS A 1 408 ? 31.915 -4.404 -64.989 1.00 63.94 408 LYS A N 1
ATOM 3232 C CA . LYS A 1 408 ? 30.729 -5.217 -65.177 1.00 63.94 408 LYS A CA 1
ATOM 3233 C C . LYS A 1 408 ? 29.458 -4.385 -65.390 1.00 63.94 408 LYS A C 1
ATOM 3235 O O . LYS A 1 408 ? 28.553 -4.875 -66.060 1.00 63.94 408 LYS A O 1
ATOM 3240 N N . GLN A 1 409 ? 29.361 -3.168 -64.844 1.00 65.69 409 GLN A N 1
ATOM 3241 C CA . GLN A 1 409 ? 28.178 -2.297 -64.951 1.00 65.69 409 GLN A CA 1
ATOM 3242 C C . GLN A 1 409 ? 28.160 -1.453 -66.230 1.00 65.69 409 GLN A C 1
ATOM 3244 O O . GLN A 1 409 ? 27.142 -1.394 -66.916 1.00 65.69 409 GLN A O 1
ATOM 3249 N N . LEU A 1 410 ? 29.283 -0.830 -66.592 1.00 65.19 410 LEU A N 1
ATOM 3250 C CA . LEU A 1 410 ? 29.375 0.038 -67.771 1.00 65.19 410 LEU A CA 1
ATOM 3251 C C . LEU A 1 410 ? 29.176 -0.710 -69.090 1.00 65.19 410 LEU A C 1
ATOM 3253 O O . LEU A 1 410 ? 28.615 -0.160 -70.030 1.00 65.19 410 LEU A O 1
ATOM 3257 N N . LEU A 1 411 ? 29.563 -1.985 -69.158 1.00 60.97 411 LEU A N 1
ATOM 3258 C CA . LEU A 1 411 ? 29.304 -2.846 -70.318 1.00 60.97 411 LEU A CA 1
ATOM 3259 C C . LEU A 1 411 ? 27.805 -3.001 -70.621 1.00 60.97 411 LEU A C 1
ATOM 3261 O O . LEU A 1 411 ? 27.458 -3.346 -71.746 1.00 60.97 411 LEU A O 1
ATOM 3265 N N . ARG A 1 412 ? 26.914 -2.727 -69.656 1.00 59.88 412 ARG A N 1
ATOM 3266 C CA . ARG A 1 412 ? 25.471 -3.018 -69.744 1.00 59.88 412 ARG A CA 1
ATOM 3267 C C . ARG A 1 412 ? 24.622 -1.899 -70.339 1.00 59.88 412 ARG A C 1
ATOM 3269 O O . ARG A 1 412 ? 23.522 -2.162 -70.797 1.00 59.88 412 ARG A O 1
ATOM 3276 N N . LEU A 1 413 ? 25.115 -0.664 -70.361 1.00 61.66 413 LEU A N 1
ATOM 3277 C CA . LEU A 1 413 ? 24.374 0.488 -70.898 1.00 61.66 413 LEU A CA 1
ATOM 3278 C C . LEU A 1 413 ? 24.556 0.666 -72.411 1.00 61.66 413 LEU A C 1
ATOM 3280 O O . LEU A 1 413 ? 23.918 1.503 -73.024 1.00 61.66 413 LEU A O 1
ATOM 3284 N N . VAL A 1 414 ? 25.415 -0.143 -73.018 1.00 61.09 414 VAL A N 1
ATOM 3285 C CA . VAL A 1 414 ? 26.000 0.011 -74.355 1.00 61.09 414 VAL A CA 1
ATOM 3286 C C . VAL A 1 414 ? 25.065 -0.365 -75.519 1.00 61.09 414 VAL A C 1
ATOM 3288 O O . VAL A 1 414 ? 25.392 -0.095 -76.679 1.00 61.09 414 VAL A O 1
ATOM 3291 N N . SER A 1 415 ? 23.906 -0.960 -75.231 1.00 50.88 415 SER A N 1
ATOM 3292 C CA . SER A 1 415 ? 23.138 -1.795 -76.168 1.00 50.88 415 SER A CA 1
ATOM 3293 C C . SER A 1 415 ? 21.786 -1.251 -76.671 1.00 50.88 415 SER A C 1
ATOM 3295 O O . SER A 1 415 ? 21.076 -1.993 -77.339 1.00 50.88 415 SER A O 1
ATOM 3297 N N . GLY A 1 416 ? 21.441 0.026 -76.474 1.00 53.50 416 GLY A N 1
ATOM 3298 C CA . GLY A 1 416 ? 20.309 0.666 -77.178 1.00 53.50 416 GLY A CA 1
ATOM 3299 C C . GLY A 1 416 ? 19.472 1.608 -76.310 1.00 53.50 416 GLY A C 1
ATOM 3300 O O . GLY A 1 416 ? 19.258 1.350 -75.132 1.00 53.50 416 GLY A O 1
ATOM 3301 N N . GLY A 1 417 ? 19.026 2.723 -76.901 1.00 56.88 417 GLY A N 1
ATOM 3302 C CA . GLY A 1 417 ? 18.501 3.908 -76.203 1.00 56.88 417 GLY A CA 1
ATOM 3303 C C . GLY A 1 417 ? 19.530 5.055 -76.166 1.00 56.88 417 GLY A C 1
ATOM 3304 O O . GLY A 1 417 ? 20.723 4.827 -76.359 1.00 56.88 417 GLY A O 1
ATOM 3305 N N . ARG A 1 418 ? 19.098 6.309 -75.942 1.00 50.53 418 ARG A N 1
ATOM 3306 C CA . ARG A 1 418 ? 19.932 7.531 -76.109 1.00 50.53 418 ARG A CA 1
ATOM 3307 C C . ARG A 1 418 ? 21.226 7.604 -75.259 1.00 50.53 418 ARG A C 1
ATOM 3309 O O . ARG A 1 418 ? 22.076 8.430 -75.566 1.00 50.53 418 ARG A O 1
ATOM 3316 N N . ALA A 1 419 ? 21.415 6.766 -74.234 1.00 49.53 419 ALA A N 1
ATOM 3317 C CA . ALA A 1 419 ? 22.563 6.820 -73.311 1.00 49.53 419 ALA A CA 1
ATOM 3318 C C . ALA A 1 419 ? 23.731 5.852 -73.639 1.00 49.53 419 ALA A C 1
ATOM 3320 O O . ALA A 1 419 ? 24.726 5.806 -72.914 1.00 49.53 419 ALA A O 1
ATOM 3321 N N . ALA A 1 420 ? 23.652 5.079 -74.724 1.00 53.06 420 ALA A N 1
ATOM 3322 C CA . ALA A 1 420 ? 24.502 3.904 -74.930 1.00 53.06 420 ALA A CA 1
ATOM 3323 C C . ALA A 1 420 ? 25.989 4.143 -75.260 1.00 53.06 420 ALA A C 1
ATOM 3325 O O . ALA A 1 420 ? 26.844 3.298 -74.974 1.00 53.06 420 ALA A O 1
ATOM 3326 N N . ASP A 1 421 ? 26.345 5.293 -75.824 1.00 56.44 421 ASP A N 1
ATOM 3327 C CA . ASP A 1 421 ? 27.720 5.538 -76.275 1.00 56.44 421 ASP A CA 1
ATOM 3328 C C . ASP A 1 421 ? 28.682 5.922 -75.139 1.00 56.44 421 ASP A C 1
ATOM 3330 O O . ASP A 1 421 ? 29.857 5.545 -75.154 1.00 56.44 421 ASP A O 1
ATOM 3334 N N . ALA A 1 422 ? 28.198 6.606 -74.101 1.00 59.78 422 ALA A N 1
ATOM 3335 C CA . ALA A 1 422 ? 29.045 7.087 -73.010 1.00 59.78 422 ALA A CA 1
ATOM 3336 C C . ALA A 1 422 ? 29.505 5.976 -72.044 1.00 59.78 422 ALA A C 1
ATOM 3338 O O . ALA A 1 422 ? 30.533 6.115 -71.379 1.00 59.78 422 ALA A O 1
ATOM 3339 N N . ALA A 1 423 ? 28.809 4.842 -72.013 1.00 61.66 423 ALA A N 1
ATOM 3340 C CA . ALA A 1 423 ? 29.178 3.702 -71.185 1.00 61.66 423 ALA A CA 1
ATOM 3341 C C . ALA A 1 423 ? 30.364 2.905 -71.768 1.00 61.66 423 ALA A C 1
ATOM 3343 O O . ALA A 1 423 ? 31.192 2.375 -71.027 1.00 61.66 423 ALA A O 1
ATOM 3344 N N . ARG A 1 424 ? 30.534 2.916 -73.102 1.00 65.44 424 ARG A N 1
ATOM 3345 C CA . ARG A 1 424 ? 31.662 2.269 -73.809 1.00 65.44 424 ARG A CA 1
ATOM 3346 C C . ARG A 1 424 ? 33.020 2.917 -73.505 1.00 65.44 424 ARG A C 1
ATOM 3348 O O . ARG A 1 424 ? 34.060 2.284 -73.680 1.00 65.44 424 ARG A O 1
ATOM 3355 N N . ALA A 1 425 ? 33.037 4.191 -73.110 1.00 67.44 425 ALA A N 1
ATOM 3356 C CA . ALA A 1 425 ? 34.265 4.949 -72.858 1.00 67.44 425 ALA A CA 1
ATOM 3357 C C . ALA A 1 425 ? 34.946 4.551 -71.537 1.00 67.44 425 ALA A C 1
ATOM 3359 O O . ALA A 1 425 ? 36.143 4.282 -71.518 1.00 67.44 425 ALA A O 1
ATOM 3360 N N . LEU A 1 426 ? 34.178 4.437 -70.456 1.00 69.31 426 LEU A N 1
ATOM 3361 C CA . LEU A 1 426 ? 34.701 4.259 -69.096 1.00 69.31 426 LEU A CA 1
ATOM 3362 C C . LEU A 1 426 ? 35.262 2.856 -68.823 1.00 69.31 426 LEU A C 1
ATOM 3364 O O . LEU A 1 426 ? 36.124 2.673 -67.970 1.00 69.31 426 LEU A O 1
ATOM 3368 N N . LEU A 1 427 ? 34.843 1.859 -69.597 1.00 68.44 427 LEU A N 1
ATOM 3369 C CA . LEU A 1 427 ? 35.367 0.492 -69.517 1.00 68.44 427 LEU A CA 1
ATOM 3370 C C . LEU A 1 427 ? 36.859 0.390 -69.810 1.00 68.44 427 LEU A C 1
ATOM 3372 O O . LEU A 1 427 ? 37.553 -0.458 -69.255 1.00 68.44 427 LEU A O 1
ATOM 3376 N N . ARG A 1 428 ? 37.369 1.287 -70.655 1.00 70.12 428 ARG A N 1
ATOM 3377 C CA . ARG A 1 428 ? 38.794 1.340 -70.987 1.00 70.12 428 ARG A CA 1
ATOM 3378 C C . ARG A 1 428 ? 39.647 1.860 -69.825 1.00 70.12 428 ARG A C 1
ATOM 3380 O O . ARG A 1 428 ? 40.826 1.511 -69.750 1.00 70.12 428 ARG A O 1
ATOM 3387 N N . ASP A 1 429 ? 39.068 2.632 -68.904 1.00 71.94 429 ASP A N 1
ATOM 3388 C CA . ASP A 1 429 ? 39.781 3.217 -67.762 1.00 71.94 429 ASP A CA 1
ATOM 3389 C C . ASP A 1 429 ? 39.993 2.213 -66.615 1.00 71.94 429 ASP A C 1
ATOM 3391 O O . ASP A 1 429 ? 41.026 2.230 -65.942 1.00 71.94 429 ASP A O 1
ATOM 3395 N N . ILE A 1 430 ? 39.082 1.258 -66.440 1.00 74.88 430 ILE A N 1
ATOM 3396 C CA . ILE A 1 430 ? 39.123 0.265 -65.351 1.00 74.88 430 ILE A CA 1
ATOM 3397 C C . ILE A 1 430 ? 40.276 -0.720 -65.506 1.00 74.88 430 ILE A C 1
ATOM 3399 O O . ILE A 1 430 ? 41.023 -0.981 -64.559 1.00 74.88 430 ILE A O 1
ATOM 3403 N N . SER A 1 431 ? 40.476 -1.200 -66.733 1.00 68.56 431 SER A N 1
ATOM 3404 C CA . SER A 1 431 ? 41.578 -2.091 -67.095 1.00 68.56 431 SER A CA 1
ATOM 3405 C C . SER A 1 431 ? 42.968 -1.475 -66.826 1.00 68.56 431 SER A C 1
ATOM 3407 O O . SER A 1 431 ? 43.949 -2.203 -66.658 1.00 68.56 431 SER A O 1
ATOM 3409 N N . ARG A 1 432 ? 43.094 -0.138 -66.732 1.00 69.62 432 ARG A N 1
ATOM 3410 C CA . ARG A 1 432 ? 44.346 0.542 -66.331 1.00 69.62 432 ARG A CA 1
ATOM 3411 C C . ARG A 1 432 ? 44.546 0.578 -64.812 1.00 69.62 432 ARG A C 1
ATOM 3413 O O . ARG A 1 432 ? 45.681 0.448 -64.354 1.00 69.62 432 ARG A O 1
ATOM 3420 N N . LEU A 1 433 ? 43.475 0.723 -64.031 1.00 73.12 433 LEU A N 1
ATOM 3421 C CA . LEU A 1 433 ? 43.529 0.840 -62.567 1.00 73.12 433 LEU A CA 1
ATOM 3422 C C . LEU A 1 433 ? 43.922 -0.480 -61.876 1.00 73.12 433 LEU A C 1
ATOM 3424 O O . LEU A 1 433 ? 44.687 -0.456 -60.911 1.00 73.12 433 LEU A O 1
ATOM 3428 N N . GLN A 1 434 ? 43.525 -1.635 -62.421 1.00 69.50 434 GLN A N 1
ATOM 3429 C CA . GLN A 1 434 ? 43.862 -2.955 -61.855 1.00 69.50 434 GLN A CA 1
ATOM 3430 C C . GLN A 1 434 ? 45.380 -3.239 -61.859 1.00 69.50 434 GLN A C 1
ATOM 3432 O O . GLN A 1 434 ? 45.905 -3.869 -60.945 1.00 69.50 434 GLN A O 1
ATOM 3437 N N . LYS A 1 435 ? 46.130 -2.705 -62.838 1.00 70.19 435 LYS A N 1
ATOM 3438 C CA . LYS A 1 435 ? 47.602 -2.838 -62.901 1.00 70.19 435 LYS A CA 1
ATOM 3439 C C . LYS A 1 435 ? 48.342 -1.965 -61.876 1.00 70.19 435 LYS A C 1
ATOM 3441 O O . LYS A 1 435 ? 49.482 -2.271 -61.536 1.00 70.19 435 LYS A O 1
ATOM 3446 N N . LYS A 1 436 ? 47.720 -0.880 -61.395 1.00 74.69 436 LYS A N 1
ATOM 3447 C CA . LYS A 1 436 ? 48.294 0.035 -60.391 1.00 74.69 436 LYS A CA 1
ATOM 3448 C C . LYS A 1 436 ? 48.211 -0.551 -58.975 1.00 74.69 436 LYS A C 1
ATOM 3450 O O . LYS A 1 436 ? 49.171 -0.429 -58.221 1.00 74.69 436 LYS A O 1
ATOM 3455 N N . MET A 1 437 ? 47.116 -1.243 -58.655 1.00 76.12 437 MET A N 1
ATOM 3456 C CA . MET A 1 437 ? 46.873 -1.899 -57.362 1.00 76.12 437 MET A CA 1
ATOM 3457 C C . MET A 1 437 ? 48.015 -2.817 -56.910 1.00 76.12 437 MET A C 1
ATOM 3459 O O . MET A 1 437 ? 48.504 -2.719 -55.786 1.00 76.12 437 MET A O 1
ATOM 3463 N N . ALA A 1 438 ? 48.480 -3.678 -57.817 1.00 69.00 438 ALA A N 1
ATOM 3464 C CA . ALA A 1 438 ? 49.475 -4.703 -57.516 1.00 69.00 438 ALA A CA 1
ATOM 3465 C C . ALA A 1 438 ? 50.835 -4.138 -57.054 1.00 69.00 438 ALA A C 1
ATOM 3467 O O . ALA A 1 438 ? 51.585 -4.838 -56.387 1.00 69.00 438 ALA A O 1
ATOM 3468 N N . ARG A 1 439 ? 51.161 -2.877 -57.384 1.00 72.00 439 ARG A N 1
ATOM 3469 C CA . ARG A 1 439 ? 52.427 -2.229 -56.989 1.00 72.00 439 ARG A CA 1
ATOM 3470 C C . ARG A 1 439 ? 52.367 -1.580 -55.603 1.00 72.00 439 ARG A C 1
ATOM 3472 O O . ARG A 1 439 ? 53.373 -1.539 -54.905 1.00 72.00 439 ARG A O 1
ATOM 3479 N N . GLU A 1 440 ? 51.206 -1.073 -55.203 1.00 76.69 440 GLU A N 1
ATOM 3480 C CA . GLU A 1 440 ? 51.032 -0.336 -53.944 1.00 76.69 440 GLU A CA 1
ATOM 3481 C C . GLU A 1 440 ? 50.893 -1.265 -52.724 1.00 76.69 440 GLU A C 1
ATOM 3483 O O . GLU A 1 440 ? 51.364 -0.936 -51.634 1.00 76.69 440 GLU A O 1
ATOM 3488 N N . LEU A 1 441 ? 50.327 -2.464 -52.905 1.00 76.88 441 LEU A N 1
ATOM 3489 C CA . LEU A 1 441 ? 50.252 -3.490 -51.852 1.00 76.88 441 LEU A CA 1
ATOM 3490 C C . LEU A 1 441 ? 51.637 -3.860 -51.301 1.00 76.88 441 LEU A C 1
ATOM 3492 O O . LEU A 1 441 ? 51.810 -4.019 -50.092 1.00 76.88 441 LEU A O 1
ATOM 3496 N N . SER A 1 442 ? 52.650 -3.906 -52.168 1.00 72.25 442 SER A N 1
ATOM 3497 C CA . SER A 1 442 ? 54.041 -4.153 -51.777 1.00 72.25 442 SER A CA 1
ATOM 3498 C C . SER A 1 442 ? 54.630 -3.025 -50.916 1.00 72.25 442 SER A C 1
ATOM 3500 O O . SER A 1 442 ? 55.462 -3.289 -50.052 1.00 72.25 442 SER A O 1
ATOM 3502 N N . SER A 1 443 ? 54.175 -1.777 -51.086 1.00 76.88 443 SER A N 1
ATOM 3503 C CA . SER A 1 443 ? 54.648 -0.629 -50.298 1.00 76.88 443 SER A CA 1
ATOM 3504 C C . SER A 1 443 ? 54.049 -0.572 -48.890 1.00 76.88 443 SER A C 1
ATOM 3506 O O . SER A 1 443 ? 54.705 -0.068 -47.976 1.00 76.88 443 SER A O 1
ATOM 3508 N N . VAL A 1 444 ? 52.818 -1.055 -48.687 1.00 81.31 444 VAL A N 1
ATOM 3509 C CA . VAL A 1 444 ? 52.177 -1.063 -47.358 1.00 81.31 444 VAL A CA 1
ATOM 3510 C C . VAL A 1 444 ? 52.855 -2.059 -46.412 1.00 81.31 444 VAL A C 1
ATOM 3512 O O . VAL A 1 444 ? 52.998 -1.756 -45.228 1.00 81.31 444 VAL A O 1
ATOM 3515 N N . ARG A 1 445 ? 53.373 -3.180 -46.935 1.00 74.88 445 ARG A N 1
ATOM 3516 C CA . ARG A 1 445 ? 54.159 -4.163 -46.162 1.00 74.88 445 ARG A CA 1
ATOM 3517 C C . ARG A 1 445 ? 55.414 -3.540 -45.537 1.00 74.88 445 ARG A C 1
ATOM 3519 O O . ARG A 1 445 ? 55.600 -3.634 -44.330 1.00 74.88 445 ARG A O 1
ATOM 3526 N N . ALA A 1 446 ? 56.188 -2.784 -46.316 1.00 73.44 446 ALA A N 1
ATOM 3527 C CA . ALA A 1 446 ? 57.410 -2.130 -45.833 1.00 73.44 446 ALA A CA 1
ATOM 3528 C C . ALA A 1 446 ? 57.162 -1.052 -44.750 1.00 73.44 446 ALA A C 1
ATOM 3530 O O . ALA A 1 446 ? 58.007 -0.813 -43.894 1.00 73.44 446 ALA A O 1
ATOM 3531 N N . ARG A 1 447 ? 55.993 -0.391 -44.756 1.00 75.88 447 ARG A N 1
ATOM 3532 C CA . ARG A 1 447 ? 55.635 0.649 -43.763 1.00 75.88 447 ARG A CA 1
ATOM 3533 C C . ARG A 1 447 ? 55.145 0.080 -42.432 1.00 75.88 447 ARG A C 1
ATOM 3535 O O . ARG A 1 447 ? 55.267 0.739 -41.399 1.00 75.88 447 ARG A O 1
ATOM 3542 N N . LEU A 1 448 ? 54.566 -1.116 -42.451 1.00 78.25 448 LEU A N 1
ATOM 3543 C CA . LEU A 1 448 ? 54.178 -1.839 -41.241 1.00 78.25 448 LEU A CA 1
ATOM 3544 C C . LEU A 1 448 ? 55.420 -2.176 -40.393 1.00 78.25 448 LEU A C 1
ATOM 3546 O O . LEU A 1 448 ? 55.400 -2.005 -39.171 1.00 78.25 448 LEU A O 1
ATOM 3550 N N . GLU A 1 449 ? 56.511 -2.562 -41.061 1.00 72.94 449 GLU A N 1
ATOM 3551 C CA . GLU A 1 449 ? 57.810 -2.913 -40.468 1.00 72.94 449 GLU A CA 1
ATOM 3552 C C . GLU A 1 449 ? 58.549 -1.704 -39.868 1.00 72.94 449 GLU A C 1
ATOM 3554 O O . GLU A 1 449 ? 59.272 -1.850 -38.888 1.00 72.94 449 GLU A O 1
ATOM 3559 N N . SER A 1 450 ? 58.308 -0.490 -40.374 1.00 72.12 450 SER A N 1
ATOM 3560 C CA . SER A 1 450 ? 58.916 0.746 -39.862 1.00 72.12 450 SER A CA 1
ATOM 3561 C C . SER A 1 450 ? 58.129 1.423 -38.724 1.00 72.12 450 SER A C 1
ATOM 3563 O O . SER A 1 450 ? 58.398 2.581 -38.410 1.00 72.12 450 SER A O 1
ATOM 3565 N N . GLY A 1 451 ? 57.119 0.760 -38.143 1.00 72.06 451 GLY A N 1
ATOM 3566 C CA . GLY A 1 451 ? 56.384 1.265 -36.971 1.00 72.06 451 GLY A CA 1
ATOM 3567 C C . GLY A 1 451 ? 55.338 2.355 -37.249 1.00 72.06 451 GLY A C 1
ATOM 3568 O O . GLY A 1 451 ? 55.029 3.148 -36.364 1.00 72.06 451 GLY A O 1
ATOM 3569 N N . ALA A 1 452 ? 54.782 2.430 -38.463 1.00 77.62 452 ALA A N 1
ATOM 3570 C CA . ALA A 1 452 ? 53.724 3.398 -38.769 1.00 77.62 452 ALA A CA 1
ATOM 3571 C C . ALA A 1 452 ? 52.455 3.182 -37.912 1.00 77.62 452 ALA A C 1
ATOM 3573 O O . ALA A 1 452 ? 52.163 2.059 -37.494 1.00 77.62 452 ALA A O 1
ATOM 3574 N N . SER A 1 453 ? 51.688 4.258 -37.668 1.00 74.12 453 SER A N 1
ATOM 3575 C CA . SER A 1 453 ? 50.489 4.179 -36.822 1.00 74.12 453 SER A CA 1
ATOM 3576 C C . SER A 1 453 ? 49.440 3.213 -37.400 1.00 74.12 453 SER A C 1
ATOM 3578 O O . SER A 1 453 ? 49.302 3.128 -38.630 1.00 74.12 453 SER A O 1
ATOM 3580 N N . PRO A 1 454 ? 48.674 2.499 -36.552 1.00 78.31 454 PRO A N 1
ATOM 3581 C CA . PRO A 1 454 ? 47.701 1.502 -36.999 1.00 78.31 454 PRO A CA 1
ATOM 3582 C C . PRO A 1 454 ? 46.640 2.091 -37.924 1.00 78.31 454 PRO A C 1
ATOM 3584 O O . PRO A 1 454 ? 46.279 1.472 -38.918 1.00 78.31 454 PRO A O 1
ATOM 3587 N N . GLU A 1 455 ? 46.200 3.320 -37.667 1.00 77.00 455 GLU A N 1
ATOM 3588 C CA . GLU A 1 455 ? 45.219 4.031 -38.487 1.00 77.00 455 GLU A CA 1
ATOM 3589 C C . GLU A 1 455 ? 45.823 4.461 -39.820 1.00 77.00 455 GLU A C 1
ATOM 3591 O O . GLU A 1 455 ? 45.143 4.421 -40.834 1.00 77.00 455 GLU A O 1
ATOM 3596 N N . SER A 1 456 ? 47.106 4.835 -39.862 1.00 76.00 456 SER A N 1
ATOM 3597 C CA . SER A 1 456 ? 47.790 5.186 -41.114 1.00 76.00 456 SER A CA 1
ATOM 3598 C C . SER A 1 456 ? 47.963 3.965 -42.013 1.00 76.00 456 SER A C 1
ATOM 3600 O O . SER A 1 456 ? 47.834 4.057 -43.240 1.00 76.00 456 SER A O 1
ATOM 3602 N N . LEU A 1 457 ? 48.225 2.812 -41.402 1.00 77.69 457 LEU A N 1
ATOM 3603 C CA . LEU A 1 457 ? 48.323 1.525 -42.075 1.00 77.69 457 LEU A CA 1
ATOM 3604 C C . LEU A 1 457 ? 46.950 1.041 -42.536 1.00 77.69 457 LEU A C 1
ATOM 3606 O O . LEU A 1 457 ? 46.800 0.760 -43.719 1.00 77.69 457 LEU A O 1
ATOM 3610 N N . LEU A 1 458 ? 45.937 1.056 -41.666 1.00 80.69 458 LEU A N 1
ATOM 3611 C CA . LEU A 1 458 ? 44.554 0.728 -42.017 1.00 80.69 458 LEU A CA 1
ATOM 3612 C C . LEU A 1 458 ? 43.997 1.689 -43.066 1.00 80.69 458 LEU A C 1
ATOM 3614 O O . LEU A 1 458 ? 43.388 1.227 -44.009 1.00 80.69 458 LEU A O 1
ATOM 3618 N N . ALA A 1 459 ? 44.297 2.987 -43.015 1.00 78.94 459 ALA A N 1
ATOM 3619 C CA . ALA A 1 459 ? 43.886 3.951 -44.036 1.00 78.94 459 ALA A CA 1
ATOM 3620 C C . ALA A 1 459 ? 44.636 3.772 -45.362 1.00 78.94 459 ALA A C 1
ATOM 3622 O O . ALA A 1 459 ? 44.149 4.172 -46.419 1.00 78.94 459 ALA A O 1
ATOM 3623 N N . SER A 1 460 ? 45.862 3.242 -45.329 1.00 76.69 460 SER A N 1
ATOM 3624 C CA . SER A 1 460 ? 46.584 2.873 -46.550 1.00 76.69 460 SER A CA 1
ATOM 3625 C C . SER A 1 460 ? 45.993 1.590 -47.135 1.00 76.69 460 SER A C 1
ATOM 3627 O O . SER A 1 460 ? 45.723 1.550 -48.328 1.00 76.69 460 SER A O 1
ATOM 3629 N N . LEU A 1 461 ? 45.694 0.597 -46.294 1.00 79.94 461 LEU A N 1
ATOM 3630 C CA . LEU A 1 461 ? 44.995 -0.629 -46.676 1.00 79.94 461 LEU A CA 1
ATOM 3631 C C . LEU A 1 461 ? 43.580 -0.336 -47.190 1.00 79.94 461 LEU A C 1
ATOM 3633 O O . LEU A 1 461 ? 43.237 -0.843 -48.241 1.00 79.94 461 LEU A O 1
ATOM 3637 N N . GLU A 1 462 ? 42.820 0.560 -46.561 1.00 77.44 462 GLU A N 1
ATOM 3638 C CA . GLU A 1 462 ? 41.505 1.039 -47.005 1.00 77.44 462 GLU A CA 1
ATOM 3639 C C . GLU A 1 462 ? 41.600 1.856 -48.293 1.00 77.44 462 GLU A C 1
ATOM 3641 O O . GLU A 1 462 ? 40.699 1.806 -49.117 1.00 77.44 462 GLU A O 1
ATOM 3646 N N . ARG A 1 463 ? 42.671 2.635 -48.507 1.00 78.00 463 ARG A N 1
ATOM 3647 C CA . ARG A 1 463 ? 42.898 3.324 -49.792 1.00 78.00 463 ARG A CA 1
ATOM 3648 C C . ARG A 1 463 ? 43.123 2.332 -50.919 1.00 78.00 463 ARG A C 1
ATOM 3650 O O . ARG A 1 463 ? 42.662 2.563 -52.033 1.00 78.00 463 ARG A O 1
ATOM 3657 N N . LEU A 1 464 ? 43.819 1.243 -50.624 1.00 74.56 464 LEU A N 1
ATOM 3658 C CA . LEU A 1 464 ? 43.964 0.135 -51.551 1.00 74.56 464 LEU A CA 1
ATOM 3659 C C . LEU A 1 464 ? 42.659 -0.643 -51.670 1.00 74.56 464 LEU A C 1
ATOM 3661 O O . LEU A 1 464 ? 42.252 -0.948 -52.774 1.00 74.56 464 LEU A O 1
ATOM 3665 N N . GLU A 1 465 ? 41.892 -0.813 -50.607 1.00 73.31 465 GLU A N 1
ATOM 3666 C CA . GLU A 1 465 ? 40.553 -1.397 -50.665 1.00 73.31 465 GLU A CA 1
ATOM 3667 C C . GLU A 1 465 ? 39.601 -0.515 -51.506 1.00 73.31 465 GLU A C 1
ATOM 3669 O O . GLU A 1 465 ? 38.817 -1.026 -52.290 1.00 73.31 465 GLU A O 1
ATOM 3674 N N . ARG A 1 466 ? 39.734 0.818 -51.477 1.00 69.88 466 ARG A N 1
ATOM 3675 C CA . ARG A 1 466 ? 38.985 1.765 -52.334 1.00 69.88 466 ARG A CA 1
ATOM 3676 C C . ARG A 1 466 ? 39.390 1.740 -53.792 1.00 69.88 466 ARG A C 1
ATOM 3678 O O . ARG A 1 466 ? 38.669 2.297 -54.605 1.00 69.88 466 ARG A O 1
ATOM 3685 N N . ILE A 1 467 ? 40.573 1.226 -54.112 1.00 69.25 467 ILE A N 1
ATOM 3686 C CA . ILE A 1 467 ? 40.999 1.051 -55.499 1.00 69.25 467 ILE A CA 1
ATOM 3687 C C . ILE A 1 467 ? 40.732 -0.398 -55.934 1.00 69.25 467 ILE A C 1
ATOM 3689 O O . ILE A 1 467 ? 40.494 -0.609 -57.111 1.00 69.25 467 ILE A O 1
ATOM 3693 N N . GLN A 1 468 ? 40.764 -1.386 -55.035 1.00 73.00 468 GLN A N 1
ATOM 3694 C CA . GLN A 1 468 ? 40.383 -2.775 -55.274 1.00 73.00 468 GLN A CA 1
ATOM 3695 C C . GLN A 1 468 ? 39.975 -3.457 -53.968 1.00 73.00 468 GLN A C 1
ATOM 3697 O O . GLN A 1 468 ? 40.808 -3.958 -53.215 1.00 73.00 468 GLN A O 1
ATOM 3702 N N . SER A 1 469 ? 38.667 -3.515 -53.731 1.00 70.44 469 SER A N 1
ATOM 3703 C CA . SER A 1 469 ? 38.119 -3.987 -52.456 1.00 70.44 469 SER A CA 1
ATOM 3704 C C . SER A 1 469 ? 37.992 -5.512 -52.344 1.00 70.44 469 SER A C 1
ATOM 3706 O O . SER A 1 469 ? 37.363 -5.986 -51.408 1.00 70.44 469 SER A O 1
ATOM 3708 N N . ASP A 1 470 ? 38.491 -6.290 -53.313 1.00 65.50 470 ASP A N 1
ATOM 3709 C CA . ASP A 1 470 ? 38.214 -7.731 -53.459 1.00 65.50 470 ASP A CA 1
ATOM 3710 C C . ASP A 1 470 ? 39.472 -8.632 -53.416 1.00 65.50 470 ASP A C 1
ATOM 3712 O O . ASP A 1 470 ? 39.511 -9.677 -54.069 1.00 65.50 470 ASP A O 1
ATOM 3716 N N . SER A 1 471 ? 40.515 -8.241 -52.665 1.00 73.62 471 SER A N 1
ATOM 3717 C CA . SER A 1 471 ? 41.803 -8.965 -52.583 1.00 73.62 471 SER A CA 1
ATOM 3718 C C . SER A 1 471 ? 42.074 -9.608 -51.204 1.00 73.62 471 SER A C 1
ATOM 3720 O O . SER A 1 471 ? 42.039 -8.890 -50.206 1.00 73.62 471 SER A O 1
ATOM 3722 N N . PRO A 1 472 ? 42.438 -10.909 -51.122 1.00 63.28 472 PRO A N 1
ATOM 3723 C CA . PRO A 1 472 ? 42.680 -11.616 -49.853 1.00 63.28 472 PRO A CA 1
ATOM 3724 C C . PRO A 1 472 ? 43.997 -11.232 -49.150 1.00 63.28 472 PRO A C 1
ATOM 3726 O O . PRO A 1 472 ? 44.091 -11.301 -47.931 1.00 63.28 472 PRO A O 1
ATOM 3729 N N . GLU A 1 473 ? 45.021 -10.759 -49.869 1.00 65.75 473 GLU A N 1
ATOM 3730 C CA . GLU A 1 473 ? 46.291 -10.332 -49.244 1.00 65.75 473 GLU A CA 1
ATOM 3731 C C . GLU A 1 473 ? 46.170 -9.033 -48.423 1.00 65.75 473 GLU A C 1
ATOM 3733 O O . GLU A 1 473 ? 47.009 -8.760 -47.562 1.00 65.75 473 GLU A O 1
ATOM 3738 N N . LEU A 1 474 ? 45.136 -8.223 -48.675 1.00 74.31 474 LEU A N 1
ATOM 3739 C CA . LEU A 1 474 ? 44.818 -7.052 -47.851 1.00 74.31 474 LEU A CA 1
ATOM 3740 C C . LEU A 1 474 ? 44.346 -7.458 -46.449 1.00 74.31 474 LEU A C 1
ATOM 3742 O O . LEU A 1 474 ? 44.550 -6.711 -45.494 1.00 74.31 474 LEU A O 1
ATOM 3746 N N . GLU A 1 475 ? 43.752 -8.643 -46.316 1.00 74.94 475 GLU A N 1
ATOM 3747 C CA . GLU A 1 475 ? 43.130 -9.133 -45.086 1.00 74.94 475 GLU A CA 1
ATOM 3748 C C . GLU A 1 475 ? 44.167 -9.541 -44.027 1.00 74.94 475 GLU A C 1
ATOM 3750 O O . GLU A 1 475 ? 44.037 -9.211 -42.849 1.00 74.94 475 GLU A O 1
ATOM 3755 N N . GLU A 1 476 ? 45.266 -10.170 -44.439 1.00 73.31 476 GLU A N 1
ATOM 3756 C CA . GLU A 1 476 ? 46.335 -10.599 -43.529 1.00 73.31 476 GLU A CA 1
ATOM 3757 C C . GLU A 1 476 ? 47.089 -9.409 -42.904 1.00 73.31 476 GLU A C 1
ATOM 3759 O O . GLU A 1 476 ? 47.296 -9.351 -41.689 1.00 73.31 476 GLU A O 1
ATOM 3764 N N . LEU A 1 477 ? 47.432 -8.396 -43.708 1.00 76.19 477 LEU A N 1
ATOM 3765 C CA . LEU A 1 477 ? 48.071 -7.165 -43.216 1.00 76.19 477 LEU A CA 1
ATOM 3766 C C . LEU A 1 477 ? 47.122 -6.325 -42.360 1.00 76.19 477 LEU A C 1
ATOM 3768 O O . LEU A 1 477 ? 47.555 -5.647 -41.422 1.00 76.19 477 LEU A O 1
ATOM 3772 N N . ARG A 1 478 ? 45.820 -6.404 -42.650 1.00 80.75 478 ARG A N 1
ATOM 3773 C CA . ARG A 1 478 ? 44.774 -5.809 -41.825 1.00 80.75 478 ARG A CA 1
ATOM 3774 C C . ARG A 1 478 ? 44.761 -6.443 -40.437 1.00 80.75 478 ARG A C 1
ATOM 3776 O O . ARG A 1 478 ? 44.724 -5.695 -39.471 1.00 80.75 478 ARG A O 1
ATOM 3783 N N . ASN A 1 479 ? 44.898 -7.763 -40.303 1.00 76.44 479 ASN A N 1
ATOM 3784 C CA . ASN A 1 479 ? 44.909 -8.441 -38.996 1.00 76.44 479 ASN A CA 1
ATOM 3785 C C . ASN A 1 479 ? 46.064 -7.991 -38.082 1.00 76.44 479 ASN A C 1
ATOM 3787 O O . ASN A 1 479 ? 45.864 -7.771 -36.885 1.00 76.44 479 ASN A O 1
ATOM 3791 N N . ILE A 1 480 ? 47.259 -7.771 -38.636 1.00 74.88 480 ILE A N 1
ATOM 3792 C CA . ILE A 1 480 ? 48.413 -7.273 -37.866 1.00 74.88 480 ILE A CA 1
ATOM 3793 C C . ILE A 1 480 ? 48.189 -5.817 -37.420 1.00 74.88 480 ILE A C 1
ATOM 3795 O O . ILE A 1 480 ? 48.453 -5.469 -36.265 1.00 74.88 480 ILE A O 1
ATOM 3799 N N . ALA A 1 481 ? 47.642 -4.969 -38.297 1.00 78.69 481 ALA A N 1
ATOM 3800 C CA . ALA A 1 481 ? 47.276 -3.597 -37.943 1.00 78.69 481 ALA A CA 1
ATOM 3801 C C . ALA A 1 481 ? 46.110 -3.543 -36.932 1.00 78.69 481 ALA A C 1
ATOM 3803 O O . ALA A 1 481 ? 46.121 -2.710 -36.025 1.00 78.69 481 ALA A O 1
ATOM 3804 N N . LEU A 1 482 ? 45.149 -4.469 -37.027 1.00 78.88 482 LEU A N 1
ATOM 3805 C CA . LEU A 1 482 ? 44.029 -4.619 -36.095 1.00 78.88 482 LEU A CA 1
ATOM 3806 C C . LEU A 1 482 ? 44.496 -5.009 -34.689 1.00 78.88 482 LEU A C 1
ATOM 3808 O O . LEU A 1 482 ? 43.946 -4.495 -33.721 1.00 78.88 482 LEU A O 1
ATOM 3812 N N . ARG A 1 483 ? 45.542 -5.835 -34.540 1.00 76.31 483 ARG A N 1
ATOM 3813 C CA . ARG A 1 483 ? 46.113 -6.155 -33.219 1.00 76.31 483 ARG A CA 1
ATOM 3814 C C . ARG A 1 483 ? 46.678 -4.910 -32.528 1.00 76.31 483 ARG A C 1
ATOM 3816 O O . ARG A 1 483 ? 46.333 -4.658 -31.374 1.00 76.31 483 ARG A O 1
ATOM 3823 N N . ARG A 1 484 ? 47.461 -4.087 -33.238 1.00 77.44 484 ARG A N 1
ATOM 3824 C CA . ARG A 1 484 ? 47.968 -2.808 -32.696 1.00 77.44 484 ARG A CA 1
ATOM 3825 C C . ARG A 1 484 ? 46.842 -1.808 -32.421 1.00 77.44 484 ARG A C 1
ATOM 3827 O O . ARG A 1 484 ? 46.866 -1.121 -31.404 1.00 77.44 484 ARG A O 1
ATOM 3834 N N . ARG A 1 485 ? 45.821 -1.769 -33.285 1.00 81.25 485 ARG A N 1
ATOM 3835 C CA . ARG A 1 485 ? 44.610 -0.973 -33.054 1.00 81.25 485 ARG A CA 1
ATOM 3836 C C . ARG A 1 485 ? 43.868 -1.437 -31.799 1.00 81.25 485 ARG A C 1
ATOM 3838 O O . ARG A 1 485 ? 43.492 -0.595 -31.003 1.00 81.25 485 ARG A O 1
ATOM 3845 N N . SER A 1 486 ? 43.732 -2.742 -31.569 1.00 80.00 486 SER A N 1
ATOM 3846 C CA . SER A 1 486 ? 43.033 -3.289 -30.399 1.00 80.00 486 SER A CA 1
ATOM 3847 C C . SER A 1 486 ? 43.720 -2.945 -29.073 1.00 80.00 486 SER A C 1
ATOM 3849 O O . SER A 1 486 ? 43.044 -2.679 -28.084 1.00 80.00 486 SER A O 1
ATOM 3851 N N . GLN A 1 487 ? 45.057 -2.885 -29.047 1.00 79.38 487 GLN A N 1
ATOM 3852 C CA . GLN A 1 487 ? 45.813 -2.399 -27.887 1.00 79.38 487 GLN A CA 1
ATOM 3853 C C . GLN A 1 487 ? 45.521 -0.911 -27.636 1.00 79.38 487 GLN A C 1
ATOM 3855 O O . GLN A 1 487 ? 45.208 -0.530 -26.508 1.00 79.38 487 GLN A O 1
ATOM 3860 N N . GLY A 1 488 ? 45.528 -0.088 -28.691 1.00 81.44 488 GLY A N 1
ATOM 3861 C CA . GLY A 1 488 ? 45.135 1.323 -28.613 1.00 81.44 488 GLY A CA 1
ATOM 3862 C C . GLY A 1 488 ? 43.677 1.525 -28.186 1.00 81.44 488 GLY A C 1
ATOM 3863 O O . GLY A 1 488 ? 43.395 2.381 -27.353 1.00 81.44 488 GLY A O 1
ATOM 3864 N N . GLU A 1 489 ? 42.758 0.695 -28.683 1.00 82.81 489 GLU A N 1
ATOM 3865 C CA . GLU A 1 489 ? 41.337 0.711 -28.327 1.00 82.81 489 GLU A CA 1
ATOM 3866 C C . GLU A 1 489 ? 41.108 0.313 -26.875 1.00 82.81 489 GLU A C 1
ATOM 3868 O O . GLU A 1 489 ? 40.256 0.910 -26.243 1.00 82.81 489 GLU A O 1
ATOM 3873 N N . ARG A 1 490 ? 41.863 -0.629 -26.302 1.00 82.62 490 ARG A N 1
ATOM 3874 C CA . ARG A 1 490 ? 41.730 -0.994 -24.877 1.00 82.62 490 ARG A CA 1
ATOM 3875 C C . ARG A 1 490 ? 42.260 0.079 -23.944 1.00 82.62 490 ARG A C 1
ATOM 3877 O O . ARG A 1 490 ? 41.635 0.371 -22.930 1.00 82.62 490 ARG A O 1
ATOM 3884 N N . VAL A 1 491 ? 43.376 0.708 -24.308 1.00 86.38 491 VAL A N 1
ATOM 3885 C CA . VAL A 1 491 ? 43.857 1.918 -23.625 1.00 86.38 491 VAL A CA 1
ATOM 3886 C C . VAL A 1 491 ? 42.814 3.037 -23.755 1.00 86.38 491 VAL A C 1
ATOM 3888 O O . VAL A 1 491 ? 42.541 3.744 -22.786 1.00 86.38 491 VAL A O 1
ATOM 3891 N N . GLY A 1 492 ? 42.172 3.147 -24.920 1.00 84.12 492 GLY A N 1
ATOM 3892 C CA . GLY A 1 492 ? 41.016 4.009 -25.160 1.00 84.12 492 GLY A CA 1
ATOM 3893 C C . GLY A 1 492 ? 39.825 3.672 -24.262 1.00 84.12 492 GLY A C 1
ATOM 3894 O O . GLY A 1 492 ? 39.343 4.553 -23.571 1.00 84.12 492 GLY A O 1
ATOM 3895 N N . GLN A 1 493 ? 39.412 2.407 -24.180 1.00 86.00 493 GLN A N 1
ATOM 3896 C CA . GLN A 1 493 ? 38.314 1.913 -23.344 1.00 86.00 493 GLN A CA 1
ATOM 3897 C C . GLN A 1 493 ? 38.594 2.127 -21.863 1.00 86.00 493 GLN A C 1
ATOM 3899 O O . GLN A 1 493 ? 37.685 2.462 -21.115 1.00 86.00 493 GLN A O 1
ATOM 3904 N N . PHE A 1 494 ? 39.844 1.967 -21.429 1.00 91.12 494 PHE A N 1
ATOM 3905 C CA . PHE A 1 494 ? 40.257 2.333 -20.084 1.00 91.12 494 PHE A CA 1
ATOM 3906 C C . PHE A 1 494 ? 40.064 3.831 -19.844 1.00 91.12 494 PHE A C 1
ATOM 3908 O O . PHE A 1 494 ? 39.436 4.206 -18.860 1.00 91.12 494 PHE A O 1
ATOM 3915 N N . ARG A 1 495 ? 40.550 4.686 -20.751 1.00 91.56 495 ARG A N 1
ATOM 3916 C CA . ARG A 1 495 ? 40.396 6.144 -20.643 1.00 91.56 495 ARG A CA 1
ATOM 3917 C C . ARG A 1 495 ? 38.941 6.588 -20.733 1.00 91.56 495 ARG A C 1
ATOM 3919 O O . ARG A 1 495 ? 38.546 7.496 -20.015 1.00 91.56 495 ARG A O 1
ATOM 3926 N N . GLU A 1 496 ? 38.137 5.941 -21.563 1.00 87.44 496 GLU A N 1
ATOM 3927 C CA . GLU A 1 496 ? 36.698 6.165 -21.669 1.00 87.44 496 GLU A CA 1
ATOM 3928 C C . GLU A 1 496 ? 35.976 5.700 -20.407 1.00 87.44 496 GLU A C 1
ATOM 3930 O O . GLU A 1 496 ? 35.149 6.437 -19.884 1.00 87.44 496 GLU A O 1
ATOM 3935 N N . ALA A 1 497 ? 36.309 4.527 -19.865 1.00 88.50 497 ALA A N 1
ATOM 3936 C CA . ALA A 1 497 ? 35.759 4.039 -18.602 1.00 88.50 497 ALA A CA 1
ATOM 3937 C C . ALA A 1 497 ? 36.167 4.935 -17.424 1.00 88.50 497 ALA A C 1
ATOM 3939 O O . ALA A 1 497 ? 35.358 5.186 -16.527 1.00 88.50 497 ALA A O 1
ATOM 3940 N N . LEU A 1 498 ? 37.396 5.457 -17.457 1.00 91.50 498 LEU A N 1
ATOM 3941 C CA . LEU A 1 498 ? 37.916 6.418 -16.494 1.00 91.50 498 LEU A CA 1
ATOM 3942 C C . LEU A 1 498 ? 37.174 7.751 -16.614 1.00 91.50 498 LEU A C 1
ATOM 3944 O O . LEU A 1 498 ? 36.714 8.278 -15.610 1.00 91.50 498 LEU A O 1
ATOM 3948 N N . ALA A 1 499 ? 36.972 8.257 -17.831 1.00 88.69 499 ALA A N 1
ATOM 3949 C CA . ALA A 1 499 ? 36.195 9.466 -18.092 1.00 88.69 499 ALA A CA 1
ATOM 3950 C C . ALA A 1 499 ? 34.707 9.297 -17.744 1.00 88.69 499 ALA A C 1
ATOM 3952 O O . ALA A 1 499 ? 34.070 10.245 -17.293 1.00 88.69 499 ALA A O 1
ATOM 3953 N N . ALA A 1 500 ? 34.159 8.091 -17.910 1.00 88.12 500 ALA A N 1
ATOM 3954 C CA . ALA A 1 500 ? 32.784 7.747 -17.562 1.00 88.12 500 ALA A CA 1
ATOM 3955 C C . ALA A 1 500 ? 32.559 7.593 -16.049 1.00 88.12 500 ALA A C 1
ATOM 3957 O O . ALA A 1 500 ? 31.404 7.474 -15.639 1.00 88.12 500 ALA A O 1
ATOM 3958 N N . ARG A 1 501 ? 33.631 7.584 -15.238 1.00 89.62 501 ARG A N 1
ATOM 3959 C CA . ARG A 1 501 ? 33.595 7.512 -13.766 1.00 89.62 501 ARG A CA 1
ATOM 3960 C C . ARG A 1 501 ? 32.757 6.335 -13.241 1.00 89.62 501 ARG A C 1
ATOM 3962 O O . ARG A 1 501 ? 31.948 6.477 -12.333 1.00 89.62 501 ARG A O 1
ATOM 3969 N N . ARG A 1 502 ? 32.921 5.142 -13.831 1.00 88.25 502 ARG A N 1
ATOM 3970 C CA . ARG A 1 502 ? 32.227 3.914 -13.386 1.00 88.25 502 ARG A CA 1
ATOM 3971 C C . ARG A 1 502 ? 33.221 2.873 -12.892 1.00 88.25 502 ARG A C 1
ATOM 3973 O O . ARG A 1 502 ? 34.074 2.438 -13.661 1.00 88.25 502 ARG A O 1
ATOM 3980 N N . SER A 1 503 ? 33.083 2.439 -11.639 1.00 90.69 503 SER A N 1
ATOM 3981 C CA . SER A 1 503 ? 34.069 1.577 -10.973 1.00 90.69 503 SER A CA 1
ATOM 3982 C C . SER A 1 503 ? 34.224 0.218 -11.664 1.00 90.69 503 SER A C 1
ATOM 3984 O O . SER A 1 503 ? 35.328 -0.149 -12.054 1.00 90.69 503 SER A O 1
ATOM 3986 N N . GLN A 1 504 ? 33.125 -0.503 -11.910 1.00 91.12 504 GLN A N 1
ATOM 3987 C CA . GLN A 1 504 ? 33.168 -1.847 -12.511 1.00 91.12 504 GLN A CA 1
ATOM 3988 C C . GLN A 1 504 ? 33.726 -1.879 -13.949 1.00 91.12 504 GLN A C 1
ATOM 3990 O O . GLN A 1 504 ? 34.649 -2.657 -14.194 1.00 91.12 504 GLN A O 1
ATOM 3995 N N . PRO A 1 505 ? 33.260 -1.044 -14.903 1.00 90.81 505 PRO A N 1
ATOM 3996 C CA . PRO A 1 505 ? 33.851 -0.981 -16.242 1.00 90.81 505 PRO A CA 1
ATOM 3997 C C . PRO A 1 505 ? 35.325 -0.585 -16.228 1.00 90.81 505 PRO A C 1
ATOM 3999 O O . PRO A 1 505 ? 36.097 -1.113 -17.019 1.00 90.81 505 PRO A O 1
ATOM 4002 N N . LEU A 1 506 ? 35.727 0.306 -15.320 1.00 92.44 506 LEU A N 1
ATOM 4003 C CA . LEU A 1 506 ? 37.116 0.731 -15.182 1.00 92.44 506 LEU A CA 1
ATOM 4004 C C . LEU A 1 506 ? 38.011 -0.409 -14.682 1.00 92.44 506 LEU A C 1
ATOM 4006 O O . LEU A 1 506 ? 39.063 -0.671 -15.267 1.00 92.44 506 LEU A O 1
ATOM 4010 N N . ILE A 1 507 ? 37.566 -1.128 -13.645 1.00 92.25 507 ILE A N 1
ATOM 4011 C CA . ILE A 1 507 ? 38.247 -2.324 -13.130 1.00 92.25 507 ILE A CA 1
ATOM 4012 C C . ILE A 1 507 ? 38.323 -3.395 -14.227 1.00 92.25 507 ILE A C 1
ATOM 4014 O O . ILE A 1 507 ? 39.383 -3.982 -14.435 1.00 92.25 507 ILE A O 1
ATOM 4018 N N . ALA A 1 508 ? 37.231 -3.630 -14.958 1.00 90.06 508 ALA A N 1
ATOM 4019 C CA . ALA A 1 508 ? 37.176 -4.604 -16.046 1.00 90.06 508 ALA A CA 1
ATOM 4020 C C . ALA A 1 508 ? 38.081 -4.222 -17.228 1.00 90.06 508 ALA A C 1
ATOM 4022 O O . ALA A 1 508 ? 38.784 -5.083 -17.753 1.00 90.06 508 ALA A O 1
ATOM 4023 N N . ALA A 1 509 ? 38.117 -2.945 -17.619 1.00 89.25 509 ALA A N 1
ATOM 4024 C CA . ALA A 1 509 ? 38.998 -2.443 -18.672 1.00 89.25 509 ALA A CA 1
ATOM 4025 C C . ALA A 1 509 ? 40.473 -2.620 -18.286 1.00 89.25 509 ALA A C 1
ATOM 4027 O O . ALA A 1 509 ? 41.256 -3.133 -19.082 1.00 89.25 509 ALA A O 1
ATOM 4028 N N . LEU A 1 510 ? 40.837 -2.300 -17.038 1.00 88.75 510 LEU A N 1
ATOM 4029 C CA . LEU A 1 510 ? 42.185 -2.554 -16.521 1.00 88.75 510 LEU A CA 1
ATOM 4030 C C . LEU A 1 510 ? 42.530 -4.040 -16.506 1.00 88.75 510 LEU A C 1
ATOM 4032 O O . LEU A 1 510 ? 43.596 -4.418 -16.983 1.00 88.75 510 LEU A O 1
ATOM 4036 N N . ARG A 1 511 ? 41.634 -4.897 -16.006 1.00 88.62 511 ARG A N 1
ATOM 4037 C CA . ARG A 1 511 ? 41.847 -6.354 -16.013 1.00 88.62 511 ARG A CA 1
ATOM 4038 C C . ARG A 1 511 ? 41.993 -6.901 -17.431 1.00 88.62 511 ARG A C 1
ATOM 4040 O O . ARG A 1 511 ? 42.891 -7.698 -17.669 1.00 88.62 511 ARG A O 1
ATOM 4047 N N . SER A 1 512 ? 41.205 -6.409 -18.387 1.00 86.38 512 SER A N 1
ATOM 4048 C CA . SER A 1 512 ? 41.303 -6.765 -19.812 1.00 86.38 512 SER A CA 1
ATOM 4049 C C . SER A 1 512 ? 42.659 -6.398 -20.429 1.00 86.38 512 SER A C 1
ATOM 4051 O O . SER A 1 512 ? 43.164 -7.119 -21.297 1.00 86.38 512 SER A O 1
ATOM 4053 N N . CYS A 1 513 ? 43.289 -5.318 -19.955 1.00 85.50 513 CYS A N 1
ATOM 4054 C CA . CYS A 1 513 ? 44.667 -4.997 -20.317 1.00 85.50 513 CYS A CA 1
ATOM 4055 C C . CYS A 1 513 ? 45.681 -6.002 -19.731 1.00 85.50 513 CYS A C 1
ATOM 4057 O O . CYS A 1 513 ? 46.694 -6.255 -20.372 1.00 85.50 513 CYS A O 1
ATOM 4059 N N . PHE A 1 514 ? 45.422 -6.614 -18.566 1.00 81.12 514 PHE A N 1
ATOM 4060 C CA . PHE A 1 514 ? 46.358 -7.536 -17.897 1.00 81.12 514 PHE A CA 1
ATOM 4061 C C . PHE A 1 514 ? 46.163 -9.030 -18.222 1.00 81.12 514 PHE A C 1
ATOM 4063 O O . PHE A 1 514 ? 47.144 -9.768 -18.266 1.00 81.12 514 PHE A O 1
ATOM 4070 N N . GLU A 1 515 ? 44.933 -9.509 -18.417 1.00 80.75 515 GLU A N 1
ATOM 4071 C CA . GLU A 1 515 ? 44.624 -10.952 -18.424 1.00 80.75 515 GLU A CA 1
ATOM 4072 C C . GLU A 1 515 ? 44.786 -11.633 -19.796 1.00 80.75 515 GLU A C 1
ATOM 4074 O O . GLU A 1 515 ? 44.984 -12.843 -19.855 1.00 80.75 515 GLU A O 1
ATOM 4079 N N . GLN A 1 516 ? 44.740 -10.897 -20.912 1.00 72.56 516 GLN A N 1
ATOM 4080 C CA . GLN A 1 516 ? 44.680 -11.504 -22.256 1.00 72.56 516 GLN A CA 1
ATOM 4081 C C . GLN A 1 516 ? 46.041 -11.719 -22.947 1.00 72.56 516 GLN A C 1
ATOM 4083 O O . GLN A 1 516 ? 46.082 -11.964 -24.150 1.00 72.56 516 GLN A O 1
ATOM 4088 N N . GLY A 1 517 ? 47.163 -11.620 -22.224 1.00 62.38 517 GLY A N 1
ATOM 4089 C CA . GLY A 1 517 ? 48.501 -11.932 -22.762 1.00 62.38 517 GLY A CA 1
ATOM 4090 C C . GLY A 1 517 ? 48.941 -11.073 -23.959 1.00 62.38 517 GLY A C 1
ATOM 4091 O O . GLY A 1 517 ? 49.865 -11.436 -24.681 1.00 62.38 517 GLY A O 1
ATOM 4092 N N . HIS A 1 518 ? 48.258 -9.953 -24.211 1.00 65.56 518 HIS A N 1
ATOM 4093 C CA . HIS A 1 518 ? 48.574 -9.029 -25.303 1.00 65.56 518 HIS A CA 1
ATOM 4094 C C . HIS A 1 518 ? 49.624 -7.986 -24.933 1.00 65.56 518 HIS A C 1
ATOM 4096 O O . HIS A 1 518 ? 50.077 -7.278 -25.830 1.00 65.56 518 HIS A O 1
ATOM 4102 N N . PHE A 1 519 ? 49.970 -7.904 -23.651 1.00 69.88 519 PHE A N 1
ATOM 4103 C CA . PHE A 1 519 ? 51.061 -7.096 -23.140 1.00 69.88 519 PHE A CA 1
ATOM 4104 C C . PHE A 1 519 ? 52.110 -8.037 -22.564 1.00 69.88 519 PHE A C 1
ATOM 4106 O O . PHE A 1 519 ? 51.784 -8.893 -21.734 1.00 69.88 519 PHE A O 1
ATOM 4113 N N . ASP A 1 520 ? 53.344 -7.894 -23.023 1.00 71.75 520 ASP A N 1
ATOM 4114 C CA . ASP A 1 520 ? 54.471 -8.633 -22.475 1.00 71.75 520 ASP A CA 1
ATOM 4115 C C . ASP A 1 520 ? 55.064 -7.801 -21.334 1.00 71.75 520 ASP A C 1
ATOM 4117 O O . ASP A 1 520 ? 55.489 -6.663 -21.523 1.00 71.75 520 ASP A O 1
ATOM 4121 N N . ALA A 1 521 ? 55.046 -8.340 -20.113 1.00 65.38 521 ALA A N 1
ATOM 4122 C CA . ALA A 1 521 ? 55.524 -7.618 -18.934 1.00 65.38 521 ALA A CA 1
ATOM 4123 C C . ALA A 1 521 ? 57.029 -7.290 -19.010 1.00 65.38 521 ALA A C 1
ATOM 4125 O O . ALA A 1 521 ? 57.490 -6.381 -18.309 1.00 65.38 521 ALA A O 1
ATOM 4126 N N . ASP A 1 522 ? 57.764 -8.007 -19.865 1.00 68.50 522 ASP A N 1
ATOM 4127 C CA . ASP A 1 522 ? 59.181 -7.787 -20.138 1.00 68.50 522 ASP A CA 1
ATOM 4128 C C . ASP A 1 522 ? 59.420 -6.823 -21.319 1.00 68.50 522 ASP A C 1
ATOM 4130 O O . ASP A 1 522 ? 60.540 -6.324 -21.489 1.00 68.50 522 ASP A O 1
ATOM 4134 N N . ASP A 1 523 ? 58.377 -6.479 -22.087 1.00 79.44 523 ASP A N 1
ATOM 4135 C CA . ASP A 1 523 ? 58.456 -5.462 -23.132 1.00 79.44 523 ASP A CA 1
ATOM 4136 C C . ASP A 1 523 ? 58.485 -4.046 -22.527 1.00 79.44 523 ASP A C 1
ATOM 4138 O O . ASP A 1 523 ? 57.682 -3.638 -21.678 1.00 79.44 523 ASP A O 1
ATOM 4142 N N . ARG A 1 524 ? 59.488 -3.269 -22.948 1.00 74.94 524 ARG A N 1
ATOM 4143 C CA . ARG A 1 524 ? 59.756 -1.936 -22.391 1.00 74.94 524 ARG A CA 1
ATOM 4144 C C . ARG A 1 524 ? 58.694 -0.906 -22.774 1.00 74.94 524 ARG A C 1
ATOM 4146 O O . ARG A 1 524 ? 58.514 0.049 -22.014 1.00 74.94 524 ARG A O 1
ATOM 4153 N N . GLU A 1 525 ? 58.039 -1.051 -23.925 1.00 75.12 525 GLU A N 1
ATOM 4154 C CA . GLU A 1 525 ? 56.985 -0.131 -24.362 1.00 75.12 525 GLU A CA 1
ATOM 4155 C C . GLU A 1 525 ? 55.697 -0.393 -23.581 1.00 75.12 525 GLU A C 1
ATOM 4157 O O . GLU A 1 525 ? 55.120 0.546 -23.024 1.00 75.12 525 GLU A O 1
ATOM 4162 N N . ASP A 1 526 ? 55.331 -1.661 -23.411 1.00 80.19 526 ASP A N 1
ATOM 4163 C CA . ASP A 1 526 ? 54.154 -2.079 -22.645 1.00 80.19 526 ASP A CA 1
ATOM 4164 C C . ASP A 1 526 ? 54.232 -1.622 -21.178 1.00 80.19 526 ASP A C 1
ATOM 4166 O O . ASP A 1 526 ? 53.296 -1.015 -20.645 1.00 80.19 526 ASP A O 1
ATOM 4170 N N . ARG A 1 527 ? 55.391 -1.796 -20.528 1.00 82.31 527 ARG A N 1
ATOM 4171 C CA . ARG A 1 527 ? 55.611 -1.331 -19.146 1.00 82.31 527 ARG A CA 1
ATOM 4172 C C . ARG A 1 527 ? 55.465 0.186 -18.989 1.00 82.31 527 ARG A C 1
ATOM 4174 O O . ARG A 1 527 ? 55.003 0.653 -17.946 1.00 82.31 527 ARG A O 1
ATOM 4181 N N . ARG A 1 528 ? 55.865 0.967 -19.997 1.00 84.50 528 ARG A N 1
ATOM 4182 C CA . ARG A 1 528 ? 55.737 2.432 -19.973 1.00 84.50 528 ARG A CA 1
ATOM 4183 C C . ARG A 1 528 ? 54.273 2.858 -20.051 1.00 84.50 528 ARG A C 1
ATOM 4185 O O . ARG A 1 528 ? 53.867 3.722 -19.278 1.00 84.50 528 ARG A O 1
ATOM 4192 N N . VAL A 1 529 ? 53.489 2.218 -20.920 1.00 85.88 529 VAL A N 1
ATOM 4193 C CA . VAL A 1 529 ? 52.050 2.487 -21.062 1.00 85.88 529 VAL A CA 1
ATOM 4194 C C . VAL A 1 529 ? 51.322 2.268 -19.731 1.00 85.88 529 VAL A C 1
ATOM 4196 O O . VAL A 1 529 ? 50.537 3.120 -19.326 1.00 85.88 529 VAL A O 1
ATOM 4199 N N . PHE A 1 530 ? 51.630 1.202 -18.985 1.00 87.31 530 PHE A N 1
ATOM 4200 C CA . PHE A 1 530 ? 50.974 0.935 -17.696 1.00 87.31 530 PHE A CA 1
ATOM 4201 C C . PHE A 1 530 ? 51.234 1.990 -16.614 1.00 87.31 530 PHE A C 1
ATOM 4203 O O . PHE A 1 530 ? 50.312 2.345 -15.880 1.00 87.31 530 PHE A O 1
ATOM 4210 N N . LEU A 1 531 ? 52.460 2.508 -16.514 1.00 88.75 531 LEU A N 1
ATOM 4211 C CA . LEU A 1 531 ? 52.786 3.553 -15.536 1.00 88.75 531 LEU A CA 1
ATOM 4212 C C . LEU A 1 531 ? 52.068 4.872 -15.848 1.00 88.75 531 LEU A C 1
ATOM 4214 O O . LEU A 1 531 ? 51.660 5.585 -14.931 1.00 88.75 531 LEU A O 1
ATOM 4218 N N . ASP A 1 532 ? 51.882 5.189 -17.131 1.00 88.38 532 ASP A N 1
ATOM 4219 C CA . ASP A 1 532 ? 51.139 6.382 -17.540 1.00 88.38 532 ASP A CA 1
ATOM 4220 C C . ASP A 1 532 ? 49.638 6.238 -17.225 1.00 88.38 532 ASP A C 1
ATOM 4222 O O . ASP A 1 532 ? 49.043 7.162 -16.665 1.00 88.38 532 ASP A O 1
ATOM 4226 N N . LEU A 1 533 ? 49.045 5.057 -17.449 1.00 91.62 533 LEU A N 1
ATOM 4227 C CA . LEU A 1 533 ? 47.658 4.777 -17.043 1.00 91.62 533 LEU A CA 1
ATOM 4228 C C . LEU A 1 533 ? 47.470 4.840 -15.519 1.00 91.62 533 LEU A C 1
ATOM 4230 O O . LEU A 1 533 ? 46.452 5.347 -15.049 1.00 91.62 533 LEU A O 1
ATOM 4234 N N . GLY A 1 534 ? 48.452 4.370 -14.744 1.00 93.25 534 GLY A N 1
ATOM 4235 C CA . GLY A 1 534 ? 48.438 4.464 -13.282 1.00 93.25 534 GLY A CA 1
ATOM 4236 C C . GLY A 1 534 ? 48.377 5.908 -12.779 1.00 93.25 534 GLY A C 1
ATOM 4237 O O . GLY A 1 534 ? 47.571 6.223 -11.905 1.00 93.25 534 GLY A O 1
ATOM 4238 N N . ARG A 1 535 ? 49.152 6.817 -13.384 1.00 93.94 535 ARG A N 1
ATOM 4239 C CA . ARG A 1 535 ? 49.125 8.253 -13.045 1.00 93.94 535 ARG A CA 1
ATOM 4240 C C . ARG A 1 535 ? 47.808 8.926 -13.428 1.00 93.94 535 ARG A C 1
ATOM 4242 O O . ARG A 1 535 ? 47.300 9.746 -12.663 1.00 93.94 535 ARG A O 1
ATOM 4249 N N . GLU A 1 536 ? 47.260 8.597 -14.601 1.00 93.75 536 GLU A N 1
ATOM 4250 C CA . GLU A 1 536 ? 45.948 9.097 -15.039 1.00 93.75 536 GLU A CA 1
ATOM 4251 C C . GLU A 1 536 ? 44.844 8.661 -14.062 1.00 93.75 536 GLU A C 1
ATOM 4253 O O . GLU A 1 536 ? 44.036 9.489 -13.633 1.00 93.75 536 GLU A O 1
ATOM 4258 N N . LEU A 1 537 ? 44.859 7.389 -13.649 1.00 95.06 537 LEU A N 1
ATOM 4259 C CA . LEU A 1 537 ? 43.929 6.842 -12.664 1.00 95.06 537 LEU A CA 1
ATOM 4260 C C . LEU A 1 537 ? 44.048 7.535 -11.307 1.00 95.06 537 LEU A C 1
ATOM 4262 O O . LEU A 1 537 ? 43.042 7.930 -10.727 1.00 95.06 537 LEU A O 1
ATOM 4266 N N . GLU A 1 538 ? 45.266 7.695 -10.793 1.00 94.69 538 GLU A N 1
ATOM 4267 C CA . GLU A 1 538 ? 45.486 8.304 -9.481 1.00 94.69 538 GLU A CA 1
ATOM 4268 C C . GLU A 1 538 ? 44.964 9.744 -9.428 1.00 94.69 538 GLU A C 1
ATOM 4270 O O . GLU A 1 538 ? 44.287 10.136 -8.474 1.00 94.69 538 GLU A O 1
ATOM 4275 N N . LYS A 1 539 ? 45.227 10.524 -10.482 1.00 94.81 539 LYS A N 1
ATOM 4276 C CA . LYS A 1 539 ? 44.703 11.886 -10.611 1.00 94.81 539 LYS A CA 1
ATOM 4277 C C . LYS A 1 539 ? 43.173 11.890 -10.594 1.00 94.81 539 LYS A C 1
ATOM 4279 O O . LYS A 1 539 ? 42.575 12.650 -9.836 1.00 94.81 539 LYS A O 1
ATOM 4284 N N . ALA A 1 540 ? 42.554 11.016 -11.384 1.00 94.62 540 ALA A N 1
ATOM 4285 C CA . ALA A 1 540 ? 41.106 10.882 -11.460 1.00 94.62 540 ALA A CA 1
ATOM 4286 C C . ALA A 1 540 ? 40.480 10.493 -10.107 1.00 94.62 540 ALA A C 1
ATOM 4288 O O . ALA A 1 540 ? 39.468 11.073 -9.720 1.00 94.62 540 ALA A O 1
ATOM 4289 N N . LEU A 1 541 ? 41.095 9.570 -9.362 1.00 95.19 541 LEU A N 1
ATOM 4290 C CA . LEU A 1 541 ? 40.629 9.161 -8.033 1.00 95.19 541 LEU A CA 1
ATOM 4291 C C . LEU A 1 541 ? 40.724 10.299 -7.008 1.00 95.19 541 LEU A C 1
ATOM 4293 O O . LEU A 1 541 ? 39.820 10.462 -6.193 1.00 95.19 541 LEU A O 1
ATOM 4297 N N . ARG A 1 542 ? 41.781 11.120 -7.060 1.00 95.44 542 ARG A N 1
ATOM 4298 C CA . ARG A 1 542 ? 41.909 12.316 -6.206 1.00 95.44 542 ARG A CA 1
ATOM 4299 C C . ARG A 1 542 ? 40.834 13.359 -6.513 1.00 95.44 542 ARG A C 1
ATOM 4301 O O . ARG A 1 542 ? 40.280 13.940 -5.584 1.00 95.44 542 ARG A O 1
ATOM 4308 N N . GLU A 1 543 ? 40.536 13.581 -7.792 1.00 94.12 543 GLU A N 1
ATOM 4309 C CA . GLU A 1 543 ? 39.459 14.480 -8.223 1.00 94.12 543 GLU A CA 1
ATOM 4310 C C . GLU A 1 543 ? 38.088 13.993 -7.732 1.00 94.12 543 GLU A C 1
ATOM 4312 O O . GLU A 1 543 ? 37.329 14.794 -7.193 1.00 94.12 543 GLU A O 1
ATOM 4317 N N . GLU A 1 544 ? 37.788 12.691 -7.832 1.00 93.12 544 GLU A N 1
ATOM 4318 C CA . GLU A 1 544 ? 36.505 12.155 -7.343 1.00 93.12 544 GLU A CA 1
ATOM 4319 C C . GLU A 1 544 ? 36.389 12.161 -5.824 1.00 93.12 544 GLU A C 1
ATOM 4321 O O . GLU A 1 544 ? 35.333 12.447 -5.257 1.00 93.12 544 GLU A O 1
ATOM 4326 N N . LEU A 1 545 ? 37.499 11.925 -5.128 1.00 93.56 545 LEU A N 1
ATOM 4327 C CA . LEU A 1 545 ? 37.515 12.081 -3.685 1.00 93.56 545 LEU A CA 1
ATOM 4328 C C . LEU A 1 545 ? 37.195 13.533 -3.296 1.00 93.56 545 LEU A C 1
ATOM 4330 O O . LEU A 1 545 ? 36.467 13.759 -2.335 1.00 93.56 545 LEU A O 1
ATOM 4334 N N . GLN A 1 546 ? 37.676 14.527 -4.047 1.00 91.94 546 GLN A N 1
ATOM 4335 C CA . GLN A 1 546 ? 37.350 15.940 -3.816 1.00 91.94 546 GLN A CA 1
ATOM 4336 C C . GLN A 1 546 ? 35.914 16.301 -4.225 1.00 91.94 546 GLN A C 1
ATOM 4338 O O . GLN A 1 546 ? 35.288 17.110 -3.540 1.00 91.94 546 GLN A O 1
ATOM 4343 N N . SER A 1 547 ? 35.384 15.694 -5.292 1.00 88.25 547 SER A N 1
ATOM 4344 C CA . SER A 1 547 ? 34.005 15.899 -5.765 1.00 88.25 547 SER A CA 1
ATOM 4345 C C . SER A 1 547 ? 32.955 15.306 -4.811 1.00 88.25 547 SER A C 1
ATOM 4347 O O . SER A 1 547 ? 31.817 15.776 -4.783 1.00 88.25 547 SER A O 1
ATOM 4349 N N . GLY A 1 548 ? 33.346 14.317 -3.997 1.00 88.75 548 GLY A N 1
ATOM 4350 C CA . GLY A 1 548 ? 32.484 13.635 -3.031 1.00 88.75 548 GLY A CA 1
ATOM 4351 C C . GLY A 1 548 ? 32.000 12.249 -3.475 1.00 88.75 548 GLY A C 1
ATOM 4352 O O . GLY A 1 548 ? 31.226 11.631 -2.740 1.00 88.75 548 GLY A O 1
ATOM 4353 N N . ASP A 1 549 ? 32.463 11.720 -4.615 1.00 90.38 549 ASP A N 1
ATOM 4354 C CA . ASP A 1 549 ? 32.166 10.344 -5.046 1.00 90.38 549 ASP A CA 1
ATOM 4355 C C . ASP A 1 549 ? 33.113 9.322 -4.396 1.00 90.38 549 ASP A C 1
ATOM 4357 O O . ASP A 1 549 ? 33.959 8.667 -5.009 1.00 90.38 549 ASP A O 1
ATOM 4361 N N . VAL A 1 550 ? 32.982 9.222 -3.077 1.00 93.00 550 VAL A N 1
ATOM 4362 C CA . VAL A 1 550 ? 33.883 8.446 -2.222 1.00 93.00 550 VAL A CA 1
ATOM 4363 C C . VAL A 1 550 ? 33.790 6.934 -2.483 1.00 93.00 550 VAL A C 1
ATOM 4365 O O . VAL A 1 550 ? 34.797 6.229 -2.393 1.00 93.00 550 VAL A O 1
ATOM 4368 N N . LEU A 1 551 ? 32.604 6.424 -2.839 1.00 89.94 551 LEU A N 1
ATOM 4369 C CA . LEU A 1 551 ? 32.398 4.994 -3.099 1.00 89.94 551 LEU A CA 1
ATOM 4370 C C . LEU A 1 551 ? 33.084 4.535 -4.385 1.00 89.94 551 LEU A C 1
ATOM 4372 O O . LEU A 1 551 ? 33.681 3.462 -4.392 1.00 89.94 551 LEU A O 1
ATOM 4376 N N . PHE A 1 552 ? 33.073 5.355 -5.442 1.00 93.06 552 PHE A N 1
ATOM 4377 C CA . PHE A 1 552 ? 33.832 5.060 -6.657 1.00 93.06 552 PHE A CA 1
ATOM 4378 C C . PHE A 1 552 ? 35.320 4.861 -6.343 1.00 93.06 552 PHE A C 1
ATOM 4380 O O . PHE A 1 552 ? 35.924 3.884 -6.789 1.00 93.06 552 PHE A O 1
ATOM 4387 N N . VAL A 1 553 ? 35.898 5.751 -5.528 1.00 94.38 553 VAL A N 1
ATOM 4388 C CA . VAL A 1 553 ? 37.307 5.670 -5.120 1.00 94.38 553 VAL A CA 1
ATOM 4389 C C . VAL A 1 553 ? 37.578 4.397 -4.319 1.00 94.38 553 VAL A C 1
ATOM 4391 O O . VAL A 1 553 ? 38.532 3.677 -4.617 1.00 94.38 553 VAL A O 1
ATOM 4394 N N . TYR A 1 554 ? 36.718 4.090 -3.345 1.00 94.88 554 TYR A N 1
ATOM 4395 C CA . TYR A 1 554 ? 36.817 2.880 -2.529 1.00 94.88 554 TYR A CA 1
ATOM 4396 C C . TYR A 1 554 ? 36.765 1.598 -3.377 1.00 94.88 554 TYR A C 1
ATOM 4398 O O . TYR A 1 554 ? 37.660 0.754 -3.285 1.00 94.88 554 TYR A O 1
ATOM 4406 N N . ASP A 1 555 ? 35.762 1.482 -4.252 1.00 92.88 555 ASP A N 1
ATOM 4407 C CA . ASP A 1 555 ? 35.535 0.307 -5.097 1.00 92.88 555 ASP A CA 1
ATOM 4408 C C . ASP A 1 555 ? 36.683 0.070 -6.078 1.00 92.88 555 ASP A C 1
ATOM 4410 O O . ASP A 1 555 ? 37.131 -1.064 -6.255 1.00 92.88 555 ASP A O 1
ATOM 4414 N N . VAL A 1 556 ? 37.171 1.135 -6.723 1.00 94.12 556 VAL A N 1
ATOM 4415 C CA . VAL A 1 556 ? 38.270 1.042 -7.691 1.00 94.12 556 VAL A CA 1
ATOM 4416 C C . VAL A 1 556 ? 39.559 0.611 -6.999 1.00 94.12 556 VAL A C 1
ATOM 4418 O O . VAL A 1 556 ? 40.221 -0.309 -7.477 1.00 94.12 556 VAL A O 1
ATOM 4421 N N . LEU A 1 557 ? 39.905 1.210 -5.856 1.00 94.31 557 LEU A N 1
ATOM 4422 C CA . LEU A 1 557 ? 41.128 0.860 -5.129 1.00 94.31 557 LEU A CA 1
ATOM 4423 C C . LEU A 1 557 ? 41.086 -0.571 -4.578 1.00 94.31 557 LEU A C 1
ATOM 4425 O O . LEU A 1 557 ? 42.065 -1.303 -4.724 1.00 94.31 557 LEU A O 1
ATOM 4429 N N . ARG A 1 558 ? 39.946 -1.010 -4.027 1.00 93.12 558 ARG A N 1
ATOM 4430 C CA . ARG A 1 558 ? 39.745 -2.405 -3.591 1.00 93.12 558 ARG A CA 1
ATOM 4431 C C . ARG A 1 558 ? 39.758 -3.385 -4.761 1.00 93.12 558 ARG A C 1
ATOM 4433 O O . ARG A 1 558 ? 40.388 -4.435 -4.685 1.00 93.12 558 ARG A O 1
ATOM 4440 N N . GLY A 1 559 ? 39.102 -3.045 -5.869 1.00 90.94 559 GLY A N 1
ATOM 4441 C CA . GLY A 1 559 ? 39.026 -3.894 -7.059 1.00 90.94 559 GLY A CA 1
ATOM 4442 C C . GLY A 1 559 ? 40.365 -4.096 -7.775 1.00 90.94 559 GLY A C 1
ATOM 4443 O O . GLY A 1 559 ? 40.523 -5.083 -8.509 1.00 90.94 559 GLY A O 1
ATOM 4444 N N . LEU A 1 560 ? 41.316 -3.184 -7.547 1.00 90.62 560 LEU A N 1
ATOM 4445 C CA . LEU A 1 560 ? 42.648 -3.164 -8.146 1.00 90.62 560 LEU A CA 1
ATOM 4446 C C . LEU A 1 560 ? 43.772 -3.589 -7.199 1.00 90.62 560 LEU A C 1
ATOM 4448 O O . LEU A 1 560 ? 44.923 -3.525 -7.618 1.00 90.62 560 LEU A O 1
ATOM 4452 N N . GLU A 1 561 ? 43.482 -4.059 -5.982 1.00 89.56 561 GLU A N 1
ATOM 4453 C CA . GLU A 1 561 ? 44.474 -4.359 -4.931 1.00 89.56 561 GLU A CA 1
ATOM 4454 C C . GLU A 1 561 ? 45.690 -5.172 -5.436 1.00 89.56 561 GLU A C 1
ATOM 4456 O O . GLU A 1 561 ? 46.834 -4.864 -5.109 1.00 89.56 561 GLU A O 1
ATOM 4461 N N . VAL A 1 562 ? 45.467 -6.139 -6.335 1.00 86.50 562 VAL A N 1
ATOM 4462 C CA . VAL A 1 562 ? 46.512 -6.999 -6.933 1.00 86.50 562 VAL A CA 1
ATOM 4463 C C . VAL A 1 562 ? 47.370 -6.282 -7.997 1.00 86.50 562 VAL A C 1
ATOM 4465 O O . VAL A 1 562 ? 48.503 -6.682 -8.267 1.00 86.50 562 VAL A O 1
ATOM 4468 N N . PHE A 1 563 ? 46.851 -5.218 -8.612 1.00 86.81 563 PHE A N 1
ATOM 4469 C CA . PHE A 1 563 ? 47.474 -4.484 -9.720 1.00 86.81 563 PHE A CA 1
ATOM 4470 C C . PHE A 1 563 ? 48.097 -3.144 -9.305 1.00 86.81 563 PHE A C 1
ATOM 4472 O O . PHE A 1 563 ? 48.860 -2.575 -10.087 1.00 86.81 563 PHE A O 1
ATOM 4479 N N . VAL A 1 564 ? 47.832 -2.654 -8.086 1.00 88.56 564 VAL A N 1
ATOM 4480 C CA . VAL A 1 564 ? 48.333 -1.358 -7.580 1.00 88.56 564 VAL A CA 1
ATOM 4481 C C . VAL A 1 564 ? 49.852 -1.224 -7.747 1.00 88.56 564 VAL A C 1
ATOM 4483 O O . VAL A 1 564 ? 50.335 -0.204 -8.237 1.00 88.56 564 VAL A O 1
ATOM 4486 N N . SER A 1 565 ? 50.609 -2.277 -7.421 1.00 85.00 565 SER A N 1
ATOM 4487 C CA . SER A 1 565 ? 52.074 -2.276 -7.537 1.00 85.00 565 SER A CA 1
ATOM 4488 C C . SER A 1 565 ? 52.572 -2.226 -8.986 1.00 85.00 565 SER A C 1
ATOM 4490 O O . SER A 1 565 ? 53.617 -1.635 -9.250 1.00 85.00 565 SER A O 1
ATOM 4492 N N . LYS A 1 566 ? 51.818 -2.795 -9.938 1.00 87.44 566 LYS A N 1
ATOM 4493 C CA . LYS A 1 566 ? 52.147 -2.781 -11.376 1.00 87.44 566 LYS A CA 1
ATOM 4494 C C . LYS A 1 566 ? 51.844 -1.433 -12.033 1.00 87.44 566 LYS A C 1
ATOM 4496 O O . LYS A 1 566 ? 52.524 -1.060 -12.982 1.00 87.44 566 LYS A O 1
ATOM 4501 N N . LEU A 1 567 ? 50.849 -0.710 -11.519 1.00 89.25 567 LEU A N 1
ATOM 4502 C CA . LEU A 1 567 ? 50.464 0.626 -11.985 1.00 89.25 567 LEU A CA 1
ATOM 4503 C C . LEU A 1 567 ? 51.286 1.751 -11.333 1.00 89.25 567 LEU A C 1
ATOM 4505 O O . LEU A 1 567 ? 51.265 2.875 -11.823 1.00 89.25 567 LEU A O 1
ATOM 4509 N N . GLY A 1 568 ? 52.013 1.463 -10.247 1.00 89.25 568 GLY A N 1
ATOM 4510 C CA . GLY A 1 568 ? 52.802 2.461 -9.517 1.00 89.25 568 GLY A CA 1
ATOM 4511 C C . GLY A 1 568 ? 51.950 3.490 -8.763 1.00 89.25 568 GLY A C 1
ATOM 4512 O O . GLY A 1 568 ? 52.375 4.632 -8.630 1.00 89.25 568 GLY A O 1
ATOM 4513 N N . LEU A 1 569 ? 50.753 3.098 -8.312 1.00 92.06 569 LEU A N 1
ATOM 4514 C CA . LEU A 1 569 ? 49.758 3.981 -7.692 1.00 92.06 569 LEU A CA 1
ATOM 4515 C C . LEU A 1 569 ? 49.881 3.985 -6.154 1.00 92.06 569 LEU A C 1
ATOM 4517 O O . LEU A 1 569 ? 49.950 2.924 -5.531 1.00 92.06 569 LEU A O 1
ATOM 4521 N N . GLU A 1 570 ? 49.848 5.160 -5.515 1.00 91.56 570 GLU A N 1
ATOM 4522 C CA . GLU A 1 570 ? 49.869 5.294 -4.045 1.00 91.56 570 GLU A CA 1
ATOM 4523 C C . GLU A 1 570 ? 48.466 5.099 -3.427 1.00 91.56 570 GLU A C 1
ATOM 4525 O O . GLU A 1 570 ? 47.812 6.037 -2.974 1.00 91.56 570 GLU A O 1
ATOM 4530 N N . ALA A 1 571 ? 47.969 3.857 -3.415 1.00 91.88 571 ALA A N 1
ATOM 4531 C CA . ALA A 1 571 ? 46.572 3.556 -3.061 1.00 91.88 571 ALA A CA 1
ATOM 4532 C C . ALA A 1 571 ? 46.223 3.783 -1.578 1.00 91.88 571 ALA A C 1
ATOM 4534 O O . ALA A 1 571 ? 45.081 4.111 -1.258 1.00 91.88 571 ALA A O 1
ATOM 4535 N N . GLY A 1 572 ? 47.189 3.594 -0.673 1.00 93.44 572 GLY A N 1
ATOM 4536 C CA . GLY A 1 572 ? 46.953 3.559 0.776 1.00 93.44 572 GLY A CA 1
ATOM 4537 C C . GLY A 1 572 ? 46.283 4.822 1.339 1.00 93.44 572 GLY A C 1
ATOM 4538 O O . GLY A 1 572 ? 45.213 4.710 1.938 1.00 93.44 572 GLY A O 1
ATOM 4539 N N . PRO A 1 573 ? 46.851 6.026 1.129 1.00 95.44 573 PRO A N 1
ATOM 4540 C CA . PRO A 1 573 ? 46.267 7.271 1.635 1.00 95.44 573 PRO A CA 1
ATOM 4541 C C . PRO A 1 573 ? 44.873 7.582 1.069 1.00 95.44 573 PRO A C 1
ATOM 4543 O O . PRO A 1 573 ? 44.012 8.079 1.794 1.00 95.44 573 PRO A O 1
ATOM 4546 N N . LEU A 1 574 ? 44.634 7.272 -0.212 1.00 94.56 574 LEU A N 1
ATOM 4547 C CA . LEU A 1 574 ? 43.340 7.504 -0.863 1.00 94.56 574 LEU A CA 1
ATOM 4548 C C . LEU A 1 574 ? 42.256 6.576 -0.310 1.00 94.56 574 LEU A C 1
ATOM 4550 O O . LEU A 1 574 ? 41.144 7.028 -0.044 1.00 94.56 574 LEU A O 1
ATOM 4554 N N . LEU A 1 575 ? 42.593 5.301 -0.095 1.00 94.56 575 LEU A N 1
ATOM 4555 C CA . LEU A 1 575 ? 41.671 4.326 0.477 1.00 94.56 575 LEU A CA 1
ATOM 4556 C C . LEU A 1 575 ? 41.295 4.692 1.918 1.00 94.56 575 LEU A C 1
ATOM 4558 O O . LEU A 1 575 ? 40.112 4.694 2.247 1.00 94.56 575 LEU A O 1
ATOM 4562 N N . ALA A 1 576 ? 42.275 5.075 2.744 1.00 94.38 576 ALA A N 1
ATOM 4563 C CA . ALA A 1 576 ? 42.030 5.466 4.134 1.00 94.38 576 ALA A CA 1
ATOM 4564 C C . ALA A 1 576 ? 41.109 6.696 4.238 1.00 94.38 576 ALA A C 1
ATOM 4566 O O . ALA A 1 576 ? 40.177 6.717 5.039 1.00 94.38 576 ALA A O 1
ATOM 4567 N N . SER A 1 577 ? 41.326 7.703 3.384 1.00 95.56 577 SER A N 1
ATOM 4568 C CA . SER A 1 577 ? 40.466 8.891 3.338 1.00 95.56 577 SER A CA 1
ATOM 4569 C C . SER A 1 577 ? 39.048 8.568 2.852 1.00 95.56 577 SER A C 1
ATOM 4571 O O . SER A 1 577 ? 38.080 9.153 3.342 1.00 95.56 577 SER A O 1
ATOM 4573 N N . ALA A 1 578 ? 38.902 7.623 1.917 1.00 95.19 578 ALA A N 1
ATOM 4574 C CA . ALA A 1 578 ? 37.590 7.178 1.470 1.00 95.19 578 ALA A CA 1
ATOM 4575 C C . ALA A 1 578 ? 36.823 6.426 2.573 1.00 95.19 578 ALA A C 1
ATOM 4577 O O . ALA A 1 578 ? 35.649 6.715 2.810 1.00 95.19 578 ALA A O 1
ATOM 4578 N N . GLU A 1 579 ? 37.491 5.519 3.290 1.00 95.31 579 GLU A N 1
ATOM 4579 C CA . GLU A 1 579 ? 36.918 4.789 4.430 1.00 95.31 579 GLU A CA 1
ATOM 4580 C C . GLU A 1 579 ? 36.425 5.748 5.529 1.00 95.31 579 GLU A C 1
ATOM 4582 O O . GLU A 1 579 ? 35.276 5.647 5.961 1.00 95.31 579 GLU A O 1
ATOM 4587 N N . GLU A 1 580 ? 37.227 6.751 5.905 1.00 96.56 580 GLU A N 1
ATOM 4588 C CA . GLU A 1 580 ? 36.853 7.743 6.924 1.00 96.56 580 GLU A CA 1
ATOM 4589 C C . GLU A 1 580 ? 35.570 8.515 6.563 1.00 96.56 580 GLU A C 1
ATOM 4591 O O . GLU A 1 580 ? 34.692 8.714 7.411 1.00 96.56 580 GLU A O 1
ATOM 4596 N N . ARG A 1 581 ? 35.423 8.934 5.298 1.00 97.12 581 ARG A N 1
ATOM 4597 C CA . ARG A 1 581 ? 34.236 9.677 4.839 1.00 97.12 581 ARG A CA 1
ATOM 4598 C C . ARG A 1 581 ? 32.995 8.790 4.733 1.00 97.12 581 ARG A C 1
ATOM 4600 O O . ARG A 1 581 ? 31.902 9.262 5.046 1.00 97.12 581 ARG A O 1
ATOM 4607 N N . ILE A 1 582 ? 33.146 7.521 4.345 1.00 95.19 582 ILE A N 1
ATOM 4608 C CA . ILE A 1 582 ? 32.046 6.539 4.353 1.00 95.19 582 ILE A CA 1
ATOM 4609 C C . ILE A 1 582 ? 31.540 6.326 5.785 1.00 95.19 582 ILE A C 1
ATOM 4611 O O . ILE A 1 582 ? 30.332 6.381 6.028 1.00 95.19 582 ILE A O 1
ATOM 4615 N N . ASP A 1 583 ? 32.443 6.147 6.750 1.00 95.50 583 ASP A N 1
ATOM 4616 C CA . ASP A 1 583 ? 32.070 5.949 8.153 1.00 95.50 583 ASP A CA 1
ATOM 4617 C C . ASP A 1 583 ? 31.437 7.202 8.771 1.00 95.50 583 ASP A C 1
ATOM 4619 O O . ASP A 1 583 ? 30.468 7.105 9.530 1.00 95.50 583 ASP A O 1
ATOM 4623 N N . ALA A 1 584 ? 31.924 8.397 8.422 1.00 96.00 584 ALA A N 1
ATOM 4624 C CA . ALA A 1 584 ? 31.281 9.650 8.810 1.00 96.00 584 ALA A CA 1
ATOM 4625 C C . ALA A 1 584 ? 29.845 9.752 8.262 1.00 96.00 584 ALA A C 1
ATOM 4627 O O . ALA A 1 584 ? 28.926 10.046 9.028 1.00 96.00 584 ALA A O 1
ATOM 4628 N N . ALA A 1 585 ? 29.636 9.436 6.978 1.00 95.94 585 ALA A N 1
ATOM 4629 C CA . ALA A 1 585 ? 28.315 9.452 6.349 1.00 95.94 585 ALA A CA 1
ATOM 4630 C C . ALA A 1 585 ? 27.335 8.471 7.015 1.00 95.94 585 ALA A C 1
ATOM 4632 O O . ALA A 1 585 ? 26.186 8.828 7.278 1.00 95.94 585 ALA A O 1
ATOM 4633 N N . ARG A 1 586 ? 27.796 7.257 7.352 1.00 96.38 586 ARG A N 1
ATOM 4634 C CA . ARG A 1 586 ? 26.997 6.256 8.079 1.00 96.38 586 ARG A CA 1
ATOM 4635 C C . ARG A 1 586 ? 26.536 6.761 9.436 1.00 96.38 586 ARG A C 1
ATOM 4637 O O . ARG A 1 586 ? 25.343 6.709 9.727 1.00 96.38 586 ARG A O 1
ATOM 4644 N N . ARG A 1 587 ? 27.465 7.287 10.241 1.00 97.75 587 ARG A N 1
ATOM 4645 C CA . ARG A 1 587 ? 27.152 7.814 11.578 1.00 97.75 587 ARG A CA 1
ATOM 4646 C C . ARG A 1 587 ? 26.108 8.927 11.514 1.00 97.75 587 ARG A C 1
ATOM 4648 O O . ARG A 1 587 ? 25.131 8.882 12.259 1.00 97.75 587 ARG A O 1
ATOM 4655 N N . GLU A 1 588 ? 26.266 9.888 10.605 1.00 97.69 588 GLU A N 1
ATOM 4656 C CA . GLU A 1 588 ? 25.290 10.975 10.447 1.00 97.69 588 GLU A CA 1
ATOM 4657 C C . GLU A 1 588 ? 23.928 10.471 9.948 1.00 97.69 588 GLU A C 1
ATOM 4659 O O . GLU A 1 588 ? 22.881 10.883 10.455 1.00 97.69 588 GLU A O 1
ATOM 4664 N N . ALA A 1 589 ? 23.902 9.510 9.020 1.00 95.94 589 ALA A N 1
ATOM 4665 C CA . ALA A 1 589 ? 22.654 8.902 8.567 1.00 95.94 589 ALA A CA 1
ATOM 4666 C C . ALA A 1 589 ? 21.906 8.181 9.705 1.00 95.94 589 ALA A C 1
ATOM 4668 O O . ALA A 1 589 ? 20.685 8.314 9.827 1.00 95.94 589 ALA A O 1
ATOM 4669 N N . GLU A 1 590 ? 22.618 7.448 10.563 1.00 95.88 590 GLU A N 1
ATOM 4670 C CA . GLU A 1 590 ? 22.048 6.786 11.743 1.00 95.88 590 GLU A CA 1
ATOM 4671 C C . GLU A 1 590 ? 21.482 7.794 12.751 1.00 95.88 590 GLU A C 1
ATOM 4673 O O . GLU A 1 590 ? 20.356 7.620 13.232 1.00 95.88 590 GLU A O 1
ATOM 4678 N N . LEU A 1 591 ? 22.202 8.891 13.011 1.00 97.25 591 LEU A N 1
ATOM 4679 C CA . LEU A 1 591 ? 21.713 9.993 13.845 1.00 97.25 591 LEU A CA 1
ATOM 4680 C C . LEU A 1 591 ? 20.446 10.633 13.259 1.00 97.25 591 LEU A C 1
ATOM 4682 O O . LEU A 1 591 ? 19.495 10.905 13.999 1.00 97.25 591 LEU A O 1
ATOM 4686 N N . GLY A 1 592 ? 20.386 10.821 11.938 1.00 96.12 592 GLY A N 1
ATOM 4687 C CA . GLY A 1 592 ? 19.205 11.347 11.251 1.00 96.12 592 GLY A CA 1
ATOM 4688 C C . GLY A 1 592 ? 18.000 10.402 11.312 1.00 96.12 592 GLY A C 1
ATOM 4689 O O . GLY A 1 592 ? 16.866 10.845 11.520 1.00 96.12 592 GLY A O 1
ATOM 4690 N N . LEU A 1 593 ? 18.227 9.090 11.206 1.00 92.62 593 LEU A N 1
ATOM 4691 C CA . LEU A 1 593 ? 17.181 8.077 11.384 1.00 92.62 593 LEU A CA 1
ATOM 4692 C C . LEU A 1 593 ? 16.628 8.087 12.816 1.00 92.62 593 LEU A C 1
ATOM 4694 O O . LEU A 1 593 ? 15.410 8.113 12.994 1.00 92.62 593 LEU A O 1
ATOM 4698 N N . ALA A 1 594 ? 17.501 8.147 13.824 1.00 93.69 594 ALA A N 1
ATOM 4699 C CA . ALA A 1 594 ? 17.091 8.259 15.223 1.00 93.69 594 ALA A CA 1
ATOM 4700 C C . ALA A 1 594 ? 16.322 9.566 15.498 1.00 93.69 594 ALA A C 1
ATOM 4702 O O . ALA A 1 594 ? 15.327 9.568 16.227 1.00 93.69 594 ALA A O 1
ATOM 4703 N N . ALA A 1 595 ? 16.727 10.678 14.873 1.00 93.50 595 ALA A N 1
ATOM 4704 C CA . ALA A 1 595 ? 16.024 11.956 14.968 1.00 93.50 595 ALA A CA 1
ATOM 4705 C C . ALA A 1 595 ? 14.599 11.884 14.386 1.00 93.50 595 ALA A C 1
ATOM 4707 O O . ALA A 1 595 ? 13.668 12.427 14.987 1.00 93.50 595 ALA A O 1
ATOM 4708 N N . LEU A 1 596 ? 14.392 11.178 13.267 1.00 91.69 596 LEU A N 1
ATOM 4709 C CA . LEU A 1 596 ? 13.051 10.934 12.718 1.00 91.69 596 LEU A CA 1
ATOM 4710 C C . LEU A 1 596 ? 12.156 10.162 13.691 1.00 91.69 596 LEU A C 1
ATOM 4712 O O . LEU A 1 596 ? 11.001 10.550 13.902 1.00 91.69 596 LEU A O 1
ATOM 4716 N N . ASP A 1 597 ? 12.687 9.112 14.315 1.00 86.25 597 ASP A N 1
ATOM 4717 C CA . ASP A 1 597 ? 11.948 8.308 15.293 1.00 86.25 597 ASP A CA 1
ATOM 4718 C C . ASP A 1 597 ? 11.592 9.128 16.547 1.00 86.25 597 ASP A C 1
ATOM 4720 O O . ASP A 1 597 ? 10.491 8.996 17.097 1.00 86.25 597 ASP A O 1
ATOM 4724 N N . ALA A 1 598 ? 12.471 10.061 16.928 1.00 88.69 598 ALA A N 1
ATOM 4725 C CA . ALA A 1 598 ? 12.267 11.048 17.989 1.00 88.69 598 ALA A CA 1
ATOM 4726 C C . ALA A 1 598 ? 11.410 12.267 17.577 1.00 88.69 598 ALA A C 1
ATOM 4728 O O . ALA A 1 598 ? 11.235 13.187 18.376 1.00 88.69 598 ALA A O 1
ATOM 4729 N N . ARG A 1 599 ? 10.831 12.283 16.365 1.00 90.31 599 ARG A N 1
ATOM 4730 C CA . ARG A 1 599 ? 9.987 13.370 15.817 1.00 90.31 599 ARG A CA 1
ATOM 4731 C C . ARG A 1 599 ? 10.711 14.706 15.584 1.00 90.31 599 ARG A C 1
ATOM 4733 O O . ARG A 1 599 ? 10.080 15.759 15.589 1.00 90.31 599 ARG A O 1
ATOM 4740 N N . GLN A 1 600 ? 12.015 14.678 15.329 1.00 93.12 600 GLN A N 1
ATOM 4741 C CA . GLN A 1 600 ? 12.850 15.857 15.072 1.00 93.12 600 GLN A CA 1
ATOM 4742 C C . GLN A 1 600 ? 13.193 15.979 13.577 1.00 93.12 600 GLN A C 1
ATOM 4744 O O . GLN A 1 600 ? 14.327 15.746 13.164 1.00 93.12 600 GLN A O 1
ATOM 4749 N N . ALA A 1 601 ? 12.208 16.342 12.747 1.00 91.19 601 ALA A N 1
ATOM 4750 C CA . ALA A 1 601 ? 12.368 16.376 11.286 1.00 91.19 601 ALA A CA 1
ATOM 4751 C C . ALA A 1 601 ? 13.439 17.372 10.793 1.00 91.19 601 ALA A C 1
ATOM 4753 O O . ALA A 1 601 ? 14.150 17.071 9.840 1.00 91.19 601 ALA A O 1
ATOM 4754 N N . SER A 1 602 ? 13.595 18.526 11.453 1.00 93.00 602 SER A N 1
ATOM 4755 C CA . SER A 1 602 ? 14.641 19.506 11.118 1.00 93.00 602 SER A CA 1
ATOM 4756 C C . SER A 1 602 ? 16.046 18.963 11.380 1.00 93.00 602 SER A C 1
ATOM 4758 O O . SER A 1 602 ? 16.915 19.075 10.524 1.00 93.00 602 SER A O 1
ATOM 4760 N N . LYS A 1 603 ? 16.251 18.302 12.527 1.00 95.81 603 LYS A N 1
ATOM 4761 C CA . LYS A 1 603 ? 17.521 17.646 12.859 1.00 95.81 603 LYS A CA 1
ATOM 4762 C C . LYS A 1 603 ? 17.835 16.510 11.883 1.00 95.81 603 LYS A C 1
ATOM 4764 O O . LYS A 1 603 ? 18.965 16.393 11.436 1.00 95.81 603 LYS A O 1
ATOM 4769 N N . ALA A 1 604 ? 16.835 15.710 11.514 1.00 94.94 604 ALA A N 1
ATOM 4770 C CA . ALA A 1 604 ? 17.009 14.653 10.520 1.00 94.94 604 ALA A CA 1
ATOM 4771 C C . ALA A 1 604 ? 17.400 15.192 9.134 1.00 94.94 604 ALA A C 1
ATOM 4773 O O . ALA A 1 604 ? 18.213 14.574 8.451 1.00 94.94 604 ALA A O 1
ATOM 4774 N N . GLN A 1 605 ? 16.844 16.340 8.732 1.00 96.12 605 GLN A N 1
ATOM 4775 C CA . GLN A 1 605 ? 17.225 17.024 7.495 1.00 96.12 605 GLN A CA 1
ATOM 4776 C C . GLN A 1 605 ? 18.677 17.512 7.548 1.00 96.12 605 GLN A C 1
ATOM 4778 O O . GLN A 1 605 ? 19.415 17.285 6.596 1.00 96.12 605 GLN A O 1
ATOM 4783 N N . GLN A 1 606 ? 19.095 18.110 8.667 1.00 97.44 606 GLN A N 1
ATOM 4784 C CA . GLN A 1 606 ? 20.478 18.546 8.863 1.00 97.44 606 GLN A CA 1
ATOM 4785 C C . GLN A 1 606 ? 21.458 17.363 8.807 1.00 97.44 606 GLN A C 1
ATOM 4787 O O . GLN A 1 606 ? 22.379 17.378 8.001 1.00 97.44 606 GLN A O 1
ATOM 4792 N N . CYS A 1 607 ? 21.190 16.283 9.551 1.00 97.62 607 CYS A N 1
ATOM 4793 C CA . CYS A 1 607 ? 21.998 15.061 9.488 1.00 97.62 607 CYS A CA 1
ATOM 4794 C C . CYS A 1 607 ? 22.059 14.468 8.071 1.00 97.62 607 CYS A C 1
ATOM 4796 O O . CYS A 1 607 ? 23.081 13.922 7.673 1.00 97.62 607 CYS A O 1
ATOM 4798 N N . LEU A 1 608 ? 20.982 14.567 7.281 1.00 97.25 608 LEU A N 1
ATOM 4799 C CA . LEU A 1 608 ? 20.997 14.121 5.888 1.00 97.25 608 LEU A CA 1
ATOM 4800 C C . LEU A 1 608 ? 21.911 14.991 5.008 1.00 97.25 608 LEU A C 1
ATOM 4802 O O . LEU A 1 608 ? 22.560 14.464 4.105 1.00 97.25 608 LEU A O 1
ATOM 4806 N N . GLU A 1 609 ? 21.943 16.303 5.231 1.00 96.44 609 GLU A N 1
ATOM 4807 C CA . GLU A 1 609 ? 22.837 17.227 4.524 1.00 96.44 609 GLU A CA 1
ATOM 4808 C C . GLU A 1 609 ? 24.302 16.961 4.887 1.00 96.44 609 GLU A C 1
ATOM 4810 O O . GLU A 1 609 ? 25.123 16.794 3.983 1.00 96.44 609 GLU A O 1
ATOM 4815 N N . ASP A 1 610 ? 24.595 16.793 6.177 1.00 96.56 610 ASP A N 1
ATOM 4816 C CA . ASP A 1 610 ? 25.930 16.457 6.683 1.00 96.56 610 ASP A CA 1
ATOM 4817 C C . ASP A 1 610 ? 26.402 15.091 6.150 1.00 96.56 610 ASP A C 1
ATOM 4819 O O . ASP A 1 610 ? 27.513 14.956 5.629 1.00 96.56 610 ASP A O 1
ATOM 4823 N N . ALA A 1 611 ? 25.525 14.082 6.165 1.00 95.44 611 ALA A N 1
ATOM 4824 C CA . ALA A 1 611 ? 25.840 12.761 5.634 1.00 95.44 611 ALA A CA 1
ATOM 4825 C C . ALA A 1 611 ? 26.072 12.778 4.113 1.00 95.44 611 ALA A C 1
ATOM 4827 O O . ALA A 1 611 ? 26.962 12.089 3.613 1.00 95.44 611 ALA A O 1
ATOM 4828 N N . ARG A 1 612 ? 25.322 13.601 3.364 1.00 95.19 612 ARG A N 1
ATOM 4829 C CA . ARG A 1 612 ? 25.537 13.795 1.919 1.00 95.19 612 ARG A CA 1
ATOM 4830 C C . ARG A 1 612 ? 26.841 14.515 1.606 1.00 95.19 612 ARG A C 1
ATOM 4832 O O . ARG A 1 612 ? 27.469 14.177 0.606 1.00 95.19 612 ARG A O 1
ATOM 4839 N N . ALA A 1 613 ? 27.247 15.470 2.442 1.00 94.19 613 ALA A N 1
ATOM 4840 C CA . ALA A 1 613 ? 28.530 16.157 2.310 1.00 94.19 613 ALA A CA 1
ATOM 4841 C C . ALA A 1 613 ? 29.724 15.213 2.557 1.00 94.19 613 ALA A C 1
ATOM 4843 O O . ALA A 1 613 ? 30.799 15.395 1.977 1.00 94.19 613 ALA A O 1
ATOM 4844 N N . ALA A 1 614 ? 29.532 14.187 3.393 1.00 94.06 614 ALA A N 1
ATOM 4845 C CA . ALA A 1 614 ? 30.515 13.133 3.614 1.00 94.06 614 ALA A CA 1
ATOM 4846 C C . ALA A 1 614 ? 30.530 12.097 2.474 1.00 94.06 614 ALA A C 1
ATOM 4848 O O . ALA A 1 614 ? 31.579 11.889 1.864 1.00 94.06 614 ALA A O 1
ATOM 4849 N N . CYS A 1 615 ? 29.387 11.470 2.169 1.00 95.69 615 CYS A N 1
ATOM 4850 C CA . CYS A 1 615 ? 29.231 10.512 1.071 1.00 95.69 615 CYS A CA 1
ATOM 4851 C C . CYS A 1 615 ? 27.751 10.360 0.663 1.00 95.69 615 CYS A C 1
ATOM 4853 O O . CYS A 1 615 ? 26.983 9.626 1.284 1.00 95.69 615 CYS A O 1
ATOM 4855 N N . ALA A 1 616 ? 27.335 11.027 -0.417 1.00 91.12 616 ALA A N 1
ATOM 4856 C CA . ALA A 1 616 ? 25.930 11.071 -0.840 1.00 91.12 616 ALA A CA 1
ATOM 4857 C C . ALA A 1 616 ? 25.328 9.716 -1.259 1.00 91.12 616 ALA A C 1
ATOM 4859 O O . ALA A 1 616 ? 24.119 9.518 -1.115 1.00 91.12 616 ALA A O 1
ATOM 4860 N N . ASN A 1 617 ? 26.158 8.806 -1.772 1.00 89.00 617 ASN A N 1
ATOM 4861 C CA . ASN A 1 617 ? 25.731 7.530 -2.351 1.00 89.00 617 ASN A CA 1
ATOM 4862 C C . ASN A 1 617 ? 25.770 6.361 -1.351 1.00 89.00 617 ASN A C 1
ATOM 4864 O O . ASN A 1 617 ? 25.496 5.224 -1.728 1.00 89.00 617 ASN A O 1
ATOM 4868 N N . GLU A 1 618 ? 26.106 6.609 -0.082 1.00 94.12 618 GLU A N 1
ATOM 4869 C CA . GLU A 1 618 ? 26.159 5.560 0.937 1.00 94.12 618 GLU A CA 1
ATOM 4870 C C . GLU A 1 618 ? 24.739 5.007 1.232 1.00 94.12 618 GLU A C 1
ATOM 4872 O O . GLU A 1 618 ? 23.785 5.786 1.359 1.00 94.12 618 GLU A O 1
ATOM 4877 N N . PRO A 1 619 ? 24.544 3.672 1.318 1.00 89.38 619 PRO A N 1
ATOM 4878 C CA . PRO A 1 619 ? 23.214 3.064 1.455 1.00 89.38 619 PRO A CA 1
ATOM 4879 C C . PRO A 1 619 ? 22.349 3.594 2.611 1.00 89.38 619 PRO A C 1
ATOM 4881 O O . PRO A 1 619 ? 21.133 3.756 2.461 1.00 89.38 619 PRO A O 1
ATOM 4884 N N . SER A 1 620 ? 22.947 3.899 3.760 1.00 89.50 620 SER A N 1
ATOM 4885 C CA . SER A 1 620 ? 22.265 4.464 4.930 1.00 89.50 620 SER A CA 1
ATOM 4886 C C . SER A 1 620 ? 21.816 5.903 4.669 1.00 89.50 620 SER A C 1
ATOM 4888 O O . SER A 1 620 ? 20.697 6.272 5.040 1.00 89.50 620 SER A O 1
ATOM 4890 N N . VAL A 1 621 ? 22.626 6.693 3.954 1.00 93.69 621 VAL A N 1
ATOM 4891 C CA . VAL A 1 621 ? 22.269 8.049 3.493 1.00 93.69 621 VAL A CA 1
ATOM 4892 C C . VAL A 1 621 ? 21.095 7.999 2.519 1.00 93.69 621 VAL A C 1
ATOM 4894 O O . VAL A 1 621 ? 20.120 8.739 2.683 1.00 93.69 621 VAL A O 1
ATOM 4897 N N . LEU A 1 622 ? 21.128 7.085 1.545 1.00 91.69 622 LEU A N 1
ATOM 4898 C CA . LEU A 1 622 ? 20.026 6.872 0.600 1.00 91.69 622 LEU A CA 1
ATOM 4899 C C . LEU A 1 622 ? 18.738 6.441 1.318 1.00 91.69 622 LEU A C 1
ATOM 4901 O O . LEU A 1 622 ? 17.653 6.945 1.009 1.00 91.69 622 LEU A O 1
ATOM 4905 N N . ARG A 1 623 ? 18.848 5.571 2.330 1.00 90.44 623 ARG A N 1
ATOM 4906 C CA . ARG A 1 623 ? 17.722 5.143 3.173 1.00 90.44 623 ARG A CA 1
ATOM 4907 C C . ARG A 1 623 ? 17.107 6.310 3.946 1.00 90.44 623 ARG A C 1
ATOM 4909 O O . ARG A 1 623 ? 15.879 6.450 3.954 1.00 90.44 623 ARG A O 1
ATOM 4916 N N . LEU A 1 624 ? 17.927 7.151 4.581 1.00 94.69 624 LEU A N 1
ATOM 4917 C CA . LEU A 1 624 ? 17.462 8.358 5.271 1.00 94.69 624 LEU A CA 1
ATOM 4918 C C . LEU A 1 624 ? 16.802 9.334 4.284 1.00 94.69 624 LEU A C 1
ATOM 4920 O O . LEU A 1 624 ? 15.685 9.792 4.534 1.00 94.69 624 LEU A O 1
ATOM 4924 N N . ALA A 1 625 ? 17.428 9.580 3.129 1.00 92.19 625 ALA A N 1
ATOM 4925 C CA . ALA A 1 625 ? 16.888 10.436 2.073 1.00 92.19 625 ALA A CA 1
ATOM 4926 C C . ALA A 1 625 ? 15.513 9.965 1.583 1.00 92.19 625 ALA A C 1
ATOM 4928 O O . ALA A 1 625 ? 14.600 10.774 1.408 1.00 92.19 625 ALA A O 1
ATOM 4929 N N . HIS A 1 626 ? 15.347 8.657 1.382 1.00 90.12 626 HIS A N 1
ATOM 4930 C CA . HIS A 1 626 ? 14.075 8.071 0.975 1.00 90.12 626 HIS A CA 1
ATOM 4931 C C . HIS A 1 626 ? 12.989 8.277 2.041 1.00 90.12 626 HIS A C 1
ATOM 4933 O O . HIS A 1 626 ? 11.886 8.725 1.715 1.00 90.12 626 HIS A O 1
ATOM 4939 N N . LYS A 1 627 ? 13.296 8.013 3.321 1.00 91.00 627 LYS A N 1
ATOM 4940 C CA . LYS A 1 627 ? 12.357 8.261 4.430 1.00 91.00 627 LYS A CA 1
ATOM 4941 C C . LYS A 1 627 ? 11.954 9.736 4.518 1.00 91.00 627 LYS A C 1
ATOM 4943 O O . LYS A 1 627 ? 10.767 10.019 4.676 1.00 91.00 627 LYS A O 1
ATOM 4948 N N . MET A 1 628 ? 12.908 10.655 4.368 1.00 95.00 628 MET A N 1
ATOM 4949 C CA . MET A 1 628 ? 12.651 12.099 4.370 1.00 95.00 628 MET A CA 1
ATOM 4950 C C . MET A 1 628 ? 11.744 12.522 3.211 1.00 95.00 628 MET A C 1
ATOM 4952 O O . MET A 1 628 ? 10.742 13.197 3.440 1.00 95.00 628 MET A O 1
ATOM 4956 N N . ARG A 1 629 ? 12.018 12.054 1.986 1.00 93.75 629 ARG A N 1
ATOM 4957 C CA . ARG A 1 629 ? 11.181 12.344 0.810 1.00 93.75 629 ARG A CA 1
ATOM 4958 C C . ARG A 1 629 ? 9.749 11.836 0.990 1.00 93.75 629 ARG A C 1
ATOM 4960 O O . ARG A 1 629 ? 8.797 12.545 0.678 1.00 93.75 629 ARG A O 1
ATOM 4967 N N . ARG A 1 630 ? 9.581 10.624 1.530 1.00 90.12 630 ARG A N 1
ATOM 4968 C CA . ARG A 1 630 ? 8.255 10.060 1.830 1.00 90.12 630 ARG A CA 1
ATOM 4969 C C . ARG A 1 630 ? 7.507 10.890 2.874 1.00 90.12 630 ARG A C 1
ATOM 4971 O O . ARG A 1 630 ? 6.308 11.117 2.725 1.00 90.12 630 ARG A O 1
ATOM 4978 N N . LEU A 1 631 ? 8.202 11.339 3.919 1.00 92.19 631 LEU A N 1
ATOM 4979 C CA . LEU A 1 631 ? 7.625 12.194 4.954 1.00 92.19 631 LEU A CA 1
ATOM 4980 C C . LEU A 1 631 ? 7.181 13.546 4.379 1.00 92.19 631 LEU A C 1
ATOM 4982 O O . LEU A 1 631 ? 6.071 13.975 4.672 1.00 92.19 631 LEU A O 1
ATOM 4986 N N . GLN A 1 632 ? 7.985 14.164 3.512 1.00 92.62 632 GLN A N 1
ATOM 4987 C CA . GLN A 1 632 ? 7.631 15.409 2.819 1.00 92.62 632 GLN A CA 1
ATOM 4988 C C . GLN A 1 632 ? 6.394 15.242 1.928 1.00 92.62 632 GLN A C 1
ATOM 4990 O O . GLN A 1 632 ? 5.441 15.998 2.089 1.00 92.62 632 GLN A O 1
ATOM 4995 N N . GLY A 1 633 ? 6.348 14.204 1.083 1.00 91.88 633 GLY A N 1
ATOM 4996 C CA . GLY A 1 633 ? 5.169 13.935 0.247 1.00 91.88 633 GLY A CA 1
ATOM 4997 C C . GLY A 1 633 ? 3.901 13.700 1.078 1.00 91.88 633 GLY A C 1
ATOM 4998 O O . GLY A 1 633 ? 2.858 14.288 0.815 1.00 91.88 633 GLY A O 1
ATOM 4999 N N . THR A 1 634 ? 4.012 12.938 2.172 1.00 90.81 634 THR A N 1
ATOM 5000 C CA . THR A 1 634 ? 2.891 12.726 3.110 1.00 90.81 634 THR A CA 1
ATOM 5001 C C . THR A 1 634 ? 2.436 14.042 3.758 1.00 90.81 634 THR A C 1
ATOM 5003 O O . THR A 1 634 ? 1.247 14.266 3.974 1.00 90.81 634 THR A O 1
ATOM 5006 N N . GLN A 1 635 ? 3.375 14.926 4.097 1.00 94.56 635 GLN A N 1
ATOM 5007 C CA . GLN A 1 635 ? 3.072 16.227 4.686 1.00 94.56 635 GLN A CA 1
ATOM 5008 C C . GLN A 1 635 ? 2.346 17.148 3.697 1.00 94.56 635 GLN A C 1
ATOM 5010 O O . GLN A 1 635 ? 1.414 17.844 4.098 1.00 94.56 635 GLN A O 1
ATOM 5015 N N . GLU A 1 636 ? 2.761 17.159 2.431 1.00 95.00 636 GLU A N 1
ATOM 5016 C CA . GLU A 1 636 ? 2.096 17.902 1.354 1.00 95.00 636 GLU A CA 1
ATOM 5017 C C . GLU A 1 636 ? 0.672 17.390 1.129 1.00 95.00 636 GLU A C 1
ATOM 5019 O O . GLU A 1 636 ? -0.266 18.187 1.133 1.00 95.00 636 GLU A O 1
ATOM 5024 N N . ASP A 1 637 ? 0.489 16.070 1.062 1.00 92.38 637 ASP A N 1
ATOM 5025 C CA . ASP A 1 637 ? -0.828 15.446 0.908 1.00 92.38 637 ASP A CA 1
ATOM 5026 C C . ASP A 1 637 ? -1.784 15.805 2.046 1.00 92.38 637 ASP A C 1
ATOM 5028 O O . ASP A 1 637 ? -2.955 16.104 1.809 1.00 92.38 637 ASP A O 1
ATOM 5032 N N . LEU A 1 638 ? -1.291 15.815 3.286 1.00 92.56 638 LEU A N 1
ATOM 5033 C CA . LEU A 1 638 ? -2.088 16.195 4.451 1.00 92.56 638 LEU A CA 1
ATOM 5034 C C . LEU A 1 638 ? -2.416 17.692 4.478 1.00 92.56 638 LEU A C 1
ATOM 5036 O O . LEU A 1 638 ? -3.524 18.059 4.864 1.00 92.56 638 LEU A O 1
ATOM 5040 N N . ARG A 1 639 ? -1.492 18.567 4.065 1.00 95.00 639 ARG A N 1
ATOM 5041 C CA . ARG A 1 639 ? -1.770 20.010 3.942 1.00 95.00 639 ARG A CA 1
ATOM 5042 C C . ARG A 1 639 ? -2.815 20.287 2.869 1.00 95.00 639 ARG A C 1
ATOM 5044 O O . ARG A 1 639 ? -3.700 21.111 3.085 1.00 95.00 639 ARG A O 1
ATOM 5051 N N . GLU A 1 640 ? -2.736 19.580 1.750 1.00 94.56 640 GLU A N 1
ATOM 5052 C CA . GLU A 1 640 ? -3.726 19.688 0.687 1.00 94.56 640 GLU A CA 1
ATOM 5053 C C . GLU A 1 640 ? -5.089 19.155 1.142 1.00 94.56 640 GLU A C 1
ATOM 5055 O O . GLU A 1 640 ? -6.100 19.827 0.956 1.00 94.56 640 GLU A O 1
ATOM 5060 N N . ALA A 1 641 ? -5.125 18.017 1.842 1.00 91.75 641 ALA A N 1
ATOM 5061 C CA . ALA A 1 641 ? -6.352 17.508 2.453 1.00 91.75 641 ALA A CA 1
ATOM 5062 C C . ALA A 1 641 ? -6.959 18.513 3.450 1.00 91.75 641 ALA A C 1
ATOM 5064 O O . ALA A 1 641 ? -8.176 18.691 3.480 1.00 91.75 641 ALA A O 1
ATOM 5065 N N . LEU A 1 642 ? -6.128 19.213 4.234 1.00 93.69 642 LEU A N 1
ATOM 5066 C CA . LEU A 1 642 ? -6.582 20.255 5.160 1.00 93.69 642 LEU A CA 1
ATOM 5067 C C . LEU A 1 642 ? -7.214 21.443 4.421 1.00 93.69 642 LEU A C 1
ATOM 5069 O O . LEU A 1 642 ? -8.240 21.957 4.860 1.00 93.69 642 LEU A O 1
ATOM 5073 N N . ARG A 1 643 ? -6.616 21.861 3.299 1.00 94.69 643 ARG A N 1
ATOM 5074 C CA . ARG A 1 643 ? -7.128 22.933 2.431 1.00 94.69 643 ARG A CA 1
ATOM 5075 C C . ARG A 1 643 ? -8.453 22.537 1.776 1.00 94.69 643 ARG A C 1
ATOM 5077 O O . ARG A 1 643 ? -9.400 23.322 1.759 1.00 94.69 643 ARG A O 1
ATOM 5084 N N . LEU A 1 644 ? -8.537 21.308 1.269 1.00 91.81 644 LEU A N 1
ATOM 5085 C CA . LEU A 1 644 ? -9.751 20.764 0.660 1.00 91.81 644 LEU A CA 1
ATOM 5086 C C . LEU A 1 644 ? -10.876 20.593 1.687 1.00 91.81 644 LEU A C 1
ATOM 5088 O O . LEU A 1 644 ? -12.030 20.791 1.337 1.00 91.81 644 LEU A O 1
ATOM 5092 N N . ALA A 1 645 ? -10.577 20.326 2.962 1.00 87.31 645 ALA A N 1
ATOM 5093 C CA . ALA A 1 645 ? -11.600 20.116 3.993 1.00 87.31 645 ALA A CA 1
ATOM 5094 C C . ALA A 1 645 ? -12.579 21.299 4.177 1.00 87.31 645 ALA A C 1
ATOM 5096 O O . ALA A 1 645 ? -13.665 21.101 4.726 1.00 87.31 645 ALA A O 1
ATOM 5097 N N . GLU A 1 646 ? -12.214 22.505 3.722 1.00 82.50 646 GLU A N 1
ATOM 5098 C CA . GLU A 1 646 ? -13.067 23.703 3.729 1.00 82.50 646 GLU A CA 1
ATOM 5099 C C . GLU A 1 646 ? -13.944 23.865 2.474 1.00 82.50 646 GLU A C 1
ATOM 5101 O O . GLU A 1 646 ? -14.958 24.555 2.537 1.00 82.50 646 GLU A O 1
ATOM 5106 N N . SER A 1 647 ? -13.566 23.264 1.341 1.00 86.06 647 SER A N 1
ATOM 5107 C CA . SER A 1 647 ? -14.169 23.534 0.021 1.00 86.06 647 SER A CA 1
ATOM 5108 C C . SER A 1 647 ? -14.683 22.286 -0.703 1.00 86.06 647 SER A C 1
ATOM 5110 O O . SER A 1 647 ? -15.729 22.341 -1.343 1.00 86.06 647 SER A O 1
ATOM 5112 N N . ASP A 1 648 ? -13.983 21.162 -0.569 1.00 86.75 648 ASP A N 1
ATOM 5113 C CA . ASP A 1 648 ? -14.301 19.861 -1.152 1.00 86.75 648 ASP A CA 1
ATOM 5114 C C . ASP A 1 648 ? -13.995 18.743 -0.142 1.00 86.75 648 ASP A C 1
ATOM 5116 O O . ASP A 1 648 ? -12.904 18.166 -0.075 1.00 86.75 648 ASP A O 1
ATOM 5120 N N . ARG A 1 649 ? -15.007 18.427 0.668 1.00 80.62 649 ARG A N 1
ATOM 5121 C CA . ARG A 1 649 ? -14.948 17.368 1.681 1.00 80.62 649 ARG A CA 1
ATOM 5122 C C . ARG A 1 649 ? -14.632 16.002 1.071 1.00 80.62 649 ARG A C 1
ATOM 5124 O O . ARG A 1 649 ? -13.883 15.237 1.678 1.00 80.62 649 ARG A O 1
ATOM 5131 N N . ALA A 1 650 ? -15.208 15.684 -0.089 1.00 79.62 650 ALA A N 1
ATOM 5132 C CA . ALA A 1 650 ? -15.015 14.386 -0.728 1.00 79.62 650 ALA A CA 1
ATOM 5133 C C . ALA A 1 650 ? -13.554 14.221 -1.164 1.00 79.62 650 ALA A C 1
ATOM 5135 O O . ALA A 1 650 ? -12.916 13.239 -0.777 1.00 79.62 650 ALA A O 1
ATOM 5136 N N . GLY A 1 651 ? -13.000 15.230 -1.845 1.00 86.75 651 GLY A N 1
ATOM 5137 C CA . GLY A 1 651 ? -11.588 15.263 -2.230 1.00 86.75 651 GLY A CA 1
ATOM 5138 C C . GLY A 1 651 ? -10.641 15.210 -1.027 1.00 86.75 651 GLY A C 1
ATOM 5139 O O . GLY A 1 651 ? -9.650 14.480 -1.041 1.00 86.75 651 GLY A O 1
ATOM 5140 N N . ALA A 1 652 ? -10.968 15.902 0.067 1.00 88.12 652 ALA A N 1
ATOM 5141 C CA . ALA A 1 652 ? -10.190 15.840 1.305 1.00 88.12 652 ALA A CA 1
ATOM 5142 C C . ALA A 1 652 ? -10.199 14.445 1.959 1.00 88.12 652 ALA A C 1
ATOM 5144 O O . ALA A 1 652 ? -9.156 13.969 2.417 1.00 88.12 652 ALA A O 1
ATOM 5145 N N . CYS A 1 653 ? -11.353 13.768 1.994 1.00 82.06 653 CYS A N 1
ATOM 5146 C CA . CYS A 1 653 ? -11.466 12.399 2.501 1.00 82.06 653 CYS A CA 1
ATOM 5147 C C . CYS A 1 653 ? -10.694 11.397 1.635 1.00 82.06 653 CYS A C 1
ATOM 5149 O O . CYS A 1 653 ? -9.995 10.542 2.181 1.00 82.06 653 CYS A O 1
ATOM 5151 N N . GLU A 1 654 ? -10.790 11.510 0.309 1.00 86.50 654 GLU A N 1
ATOM 5152 C CA . GLU A 1 654 ? -10.042 10.667 -0.629 1.00 86.50 654 GLU A CA 1
ATOM 5153 C C . GLU A 1 654 ? -8.532 10.861 -0.460 1.00 86.50 654 GLU A C 1
ATOM 5155 O O . GLU A 1 654 ? -7.787 9.887 -0.315 1.00 86.50 654 GLU A O 1
ATOM 5160 N N . ARG A 1 655 ? -8.075 12.117 -0.375 1.00 89.81 655 ARG A N 1
ATOM 5161 C CA . ARG A 1 655 ? -6.657 12.428 -0.174 1.00 89.81 655 ARG A CA 1
ATOM 5162 C C . ARG A 1 655 ? -6.144 11.873 1.149 1.00 89.81 655 ARG A C 1
ATOM 5164 O O . ARG A 1 655 ? -5.101 11.225 1.168 1.00 89.81 655 ARG A O 1
ATOM 5171 N N . LEU A 1 656 ? -6.899 12.047 2.236 1.00 89.94 656 LEU A N 1
ATOM 5172 C CA . LEU A 1 656 ? -6.553 11.492 3.546 1.00 89.94 656 LEU A CA 1
ATOM 5173 C C . LEU A 1 656 ? -6.498 9.953 3.533 1.00 89.94 656 LEU A C 1
ATOM 5175 O O . LEU A 1 656 ? -5.643 9.374 4.201 1.00 89.94 656 LEU A O 1
ATOM 5179 N N . ALA A 1 657 ? -7.372 9.284 2.774 1.00 85.12 657 ALA A N 1
ATOM 5180 C CA . ALA A 1 657 ? -7.342 7.830 2.617 1.00 85.12 657 ALA A CA 1
ATOM 5181 C C . ALA A 1 657 ? -6.103 7.347 1.836 1.00 85.12 657 ALA A C 1
ATOM 5183 O O . ALA A 1 657 ? -5.547 6.295 2.158 1.00 85.12 657 ALA A O 1
ATOM 5184 N N . GLY A 1 658 ? -5.631 8.131 0.859 1.00 86.25 658 GLY A N 1
ATOM 5185 C CA . GLY A 1 658 ? -4.431 7.835 0.067 1.00 86.25 658 GLY A CA 1
ATOM 5186 C C . GLY A 1 658 ? -3.104 7.929 0.834 1.00 86.25 658 GLY A C 1
ATOM 5187 O O . GLY A 1 658 ? -2.128 7.298 0.435 1.00 86.25 658 GLY A O 1
ATOM 5188 N N . VAL A 1 659 ? -3.064 8.653 1.959 1.00 85.38 659 VAL A N 1
ATOM 5189 C CA . VAL A 1 659 ? -1.845 8.896 2.762 1.00 85.38 659 VAL A CA 1
ATOM 5190 C C . VAL A 1 659 ? -1.292 7.626 3.448 1.00 85.38 659 VAL A C 1
ATOM 5192 O O . VAL A 1 659 ? -0.127 7.582 3.852 1.00 85.38 659 VAL A O 1
ATOM 5195 N N . GLY A 1 660 ? -2.076 6.548 3.549 1.00 82.19 660 GLY A N 1
ATOM 5196 C CA . GLY A 1 660 ? -1.655 5.321 4.234 1.00 82.19 660 GLY A CA 1
ATOM 5197 C C . GLY A 1 660 ? -1.388 5.540 5.738 1.00 82.19 660 GLY A C 1
ATOM 5198 O O . GLY A 1 660 ? -1.899 6.496 6.329 1.00 82.19 660 GLY A O 1
ATOM 5199 N N . PRO A 1 661 ? -0.622 4.658 6.413 1.00 81.19 661 PRO A N 1
ATOM 5200 C CA . PRO A 1 661 ? -0.303 4.831 7.829 1.00 81.19 661 PRO A CA 1
ATOM 5201 C C . PRO A 1 661 ? 0.537 6.097 8.041 1.00 81.19 661 PRO A C 1
ATOM 5203 O O . PRO A 1 661 ? 1.687 6.179 7.607 1.00 81.19 661 PRO A O 1
ATOM 5206 N N . THR A 1 662 ? -0.045 7.084 8.725 1.00 81.75 662 THR A N 1
ATOM 5207 C CA . THR A 1 662 ? 0.585 8.385 8.956 1.00 81.75 662 THR A CA 1
ATOM 5208 C C . THR A 1 662 ? 1.859 8.235 9.800 1.00 81.75 662 THR A C 1
ATOM 5210 O O . THR A 1 662 ? 1.798 7.710 10.916 1.00 81.75 662 THR A O 1
ATOM 5213 N N . PRO A 1 663 ? 3.020 8.723 9.324 1.00 78.69 663 PRO A N 1
ATOM 5214 C CA . PRO A 1 663 ? 4.241 8.757 10.120 1.00 78.69 663 PRO A CA 1
ATOM 5215 C C . PRO A 1 663 ? 4.034 9.532 11.428 1.00 78.69 663 PRO A C 1
ATOM 5217 O O . PRO A 1 663 ? 3.392 10.583 11.436 1.00 78.69 663 PRO A O 1
ATOM 5220 N N . ARG A 1 664 ? 4.631 9.063 12.534 1.00 77.12 664 ARG A N 1
ATOM 5221 C CA . ARG A 1 664 ? 4.505 9.698 13.865 1.00 77.12 664 ARG A CA 1
ATOM 5222 C C . ARG A 1 664 ? 4.711 11.226 13.873 1.00 77.12 664 ARG A C 1
ATOM 5224 O O . ARG A 1 664 ? 3.930 11.884 14.559 1.00 77.12 664 ARG A O 1
ATOM 5231 N N . PRO A 1 665 ? 5.684 11.810 13.139 1.00 78.88 665 PRO A N 1
ATOM 5232 C CA . PRO A 1 665 ? 5.881 13.264 13.121 1.00 78.88 665 PRO A CA 1
ATOM 5233 C C . PRO A 1 665 ? 4.709 14.058 12.521 1.00 78.88 665 PRO A C 1
ATOM 5235 O O . PRO A 1 665 ? 4.577 15.244 12.798 1.00 78.88 665 PRO A O 1
ATOM 5238 N N . LEU A 1 666 ? 3.846 13.420 11.723 1.00 87.88 666 LEU A N 1
ATOM 5239 C CA . LEU A 1 666 ? 2.725 14.056 11.020 1.00 87.88 666 LEU A CA 1
ATOM 5240 C C . LEU A 1 666 ? 1.358 13.758 11.652 1.00 87.88 666 LEU A C 1
ATOM 5242 O O . LEU A 1 666 ? 0.335 14.219 11.150 1.00 87.88 666 LEU A O 1
ATOM 5246 N N . MET A 1 667 ? 1.322 13.022 12.768 1.00 82.75 667 MET A N 1
ATOM 5247 C CA . MET A 1 667 ? 0.074 12.639 13.439 1.00 82.75 667 MET A CA 1
ATOM 5248 C C . MET A 1 667 ? -0.775 13.841 13.869 1.00 82.75 667 MET A C 1
ATOM 5250 O O . MET A 1 667 ? -1.995 13.766 13.770 1.00 82.75 667 MET A O 1
ATOM 5254 N N . SER A 1 668 ? -0.150 14.944 14.301 1.00 82.75 668 SER A N 1
ATOM 5255 C CA . SER A 1 668 ? -0.879 16.174 14.652 1.00 82.75 668 SER A CA 1
ATOM 5256 C C . SER A 1 668 ? -1.605 16.754 13.441 1.00 82.75 668 SER A C 1
ATOM 5258 O O . SER A 1 668 ? -2.795 17.010 13.512 1.00 82.75 668 SER A O 1
ATOM 5260 N N . LEU A 1 669 ? -0.922 16.865 12.298 1.00 86.12 669 LEU A N 1
ATOM 5261 C CA . LEU A 1 669 ? -1.519 17.411 11.080 1.00 86.12 669 LEU A CA 1
ATOM 5262 C C . LEU A 1 669 ? -2.651 16.515 10.555 1.00 86.12 669 LEU A C 1
ATOM 5264 O O . LEU A 1 669 ? -3.698 17.006 10.151 1.00 86.12 669 LEU A O 1
ATOM 5268 N N . ALA A 1 670 ? -2.476 15.191 10.598 1.00 86.19 670 ALA A N 1
ATOM 5269 C CA . ALA A 1 670 ? -3.549 14.263 10.246 1.00 86.19 670 ALA A CA 1
ATOM 5270 C C . ALA A 1 670 ? -4.745 14.351 11.208 1.00 86.19 670 ALA A C 1
ATOM 5272 O O . ALA A 1 670 ? -5.883 14.151 10.784 1.00 86.19 670 ALA A O 1
ATOM 5273 N N . PHE A 1 671 ? -4.506 14.647 12.490 1.00 79.12 671 PHE A N 1
ATOM 5274 C CA . PHE A 1 671 ? -5.569 14.929 13.451 1.00 79.12 671 PHE A CA 1
ATOM 5275 C C . PHE A 1 671 ? -6.297 16.233 13.105 1.00 79.12 671 PHE A C 1
ATOM 5277 O O . PHE A 1 671 ? -7.523 16.228 13.064 1.00 79.12 671 PHE A O 1
ATOM 5284 N N . ASP A 1 672 ? -5.572 17.294 12.749 1.00 82.38 672 ASP A N 1
ATOM 5285 C CA . ASP A 1 672 ? -6.158 18.577 12.344 1.00 82.38 672 ASP A CA 1
ATOM 5286 C C . ASP A 1 672 ? -7.044 18.432 11.098 1.00 82.38 672 ASP A C 1
ATOM 5288 O O . ASP A 1 672 ? -8.157 18.953 11.068 1.00 82.38 672 ASP A O 1
ATOM 5292 N N . VAL A 1 673 ? -6.606 17.661 10.091 1.00 85.62 673 VAL A N 1
ATOM 5293 C CA . VAL A 1 673 ? -7.423 17.339 8.902 1.00 85.62 673 VAL A CA 1
ATOM 5294 C C . VAL A 1 673 ? -8.710 16.622 9.311 1.00 85.62 673 VAL A C 1
ATOM 5296 O O . VAL A 1 673 ? -9.790 16.972 8.839 1.00 85.62 673 VAL A O 1
ATOM 5299 N N . LYS A 1 674 ? -8.618 15.632 10.209 1.00 81.25 674 LYS A N 1
ATOM 5300 C CA . LYS A 1 674 ? -9.784 14.879 10.696 1.00 81.25 674 LYS A CA 1
ATOM 5301 C C . LYS A 1 674 ? -10.746 15.753 11.496 1.00 81.25 674 LYS A C 1
ATOM 5303 O O . LYS A 1 674 ? -11.949 15.639 11.289 1.00 81.25 674 LYS A O 1
ATOM 5308 N N . ASP A 1 675 ? -10.240 16.620 12.369 1.00 78.00 675 ASP A N 1
ATOM 5309 C CA . ASP A 1 675 ? -11.054 17.554 13.153 1.00 78.00 675 ASP A CA 1
ATOM 5310 C C . ASP A 1 675 ? -11.737 18.588 12.247 1.00 78.00 675 ASP A C 1
ATOM 5312 O O . ASP A 1 675 ? -12.939 18.830 12.359 1.00 78.00 675 ASP A O 1
ATOM 5316 N N . LYS A 1 676 ? -11.009 19.138 11.269 1.00 78.06 676 LYS A N 1
ATOM 5317 C CA . LYS A 1 676 ? -11.564 20.068 10.278 1.00 78.06 676 LYS A CA 1
ATOM 5318 C C . LYS A 1 676 ? -12.675 19.415 9.457 1.00 78.06 676 LYS A C 1
ATOM 5320 O O . LYS A 1 676 ? -13.746 20.001 9.320 1.00 78.06 676 LYS A O 1
ATOM 5325 N N . LEU A 1 677 ? -12.446 18.188 8.980 1.00 77.00 677 LEU A N 1
ATOM 5326 C CA . LEU A 1 677 ? -13.467 17.394 8.300 1.00 77.00 677 LEU A CA 1
ATOM 5327 C C . LEU A 1 677 ? -14.651 17.100 9.221 1.00 77.00 677 LEU A C 1
ATOM 5329 O O . LEU A 1 677 ? -15.789 17.197 8.786 1.00 77.00 677 LEU A O 1
ATOM 5333 N N . ALA A 1 678 ? -14.443 16.783 10.496 1.00 68.56 678 ALA A N 1
ATOM 5334 C CA . ALA A 1 678 ? -15.560 16.583 11.417 1.00 68.56 678 ALA A CA 1
ATOM 5335 C C . ALA A 1 678 ? -16.434 17.847 11.520 1.00 68.56 678 ALA A C 1
ATOM 5337 O O . ALA A 1 678 ? -17.655 17.757 11.426 1.00 68.56 678 ALA A O 1
ATOM 5338 N N . ARG A 1 679 ? -15.820 19.034 11.609 1.00 67.81 679 ARG A N 1
ATOM 5339 C CA . ARG A 1 679 ? -16.528 20.322 11.722 1.00 67.81 679 ARG A CA 1
ATOM 5340 C C . ARG A 1 679 ? -17.242 20.767 10.444 1.00 67.81 679 ARG A C 1
ATOM 5342 O O . ARG A 1 679 ? -18.260 21.441 10.550 1.00 67.81 679 ARG A O 1
ATOM 5349 N N . SER A 1 680 ? -16.729 20.418 9.262 1.00 67.12 680 SER A N 1
ATOM 5350 C CA . SER A 1 680 ? -17.327 20.799 7.971 1.00 67.12 680 SER A CA 1
ATOM 5351 C C . SER A 1 680 ? -18.409 19.834 7.465 1.00 67.12 680 SER A C 1
ATOM 5353 O O . SER A 1 680 ? -18.917 20.012 6.360 1.00 67.12 680 SER A O 1
ATOM 5355 N N . GLY A 1 681 ? -18.749 18.794 8.234 1.00 61.25 681 GLY A N 1
ATOM 5356 C CA . GLY A 1 681 ? -19.640 17.720 7.792 1.00 61.25 681 GLY A CA 1
ATOM 5357 C C . GLY A 1 681 ? -21.130 18.017 7.893 1.00 61.25 681 GLY A C 1
ATOM 5358 O O . GLY A 1 681 ? -21.580 18.692 8.805 1.00 61.25 681 GLY A O 1
ATOM 5359 N N . ASP A 1 682 ? -21.890 17.424 6.982 1.00 69.19 682 ASP A N 1
ATOM 5360 C CA . ASP A 1 682 ? -23.324 17.163 7.084 1.00 69.19 682 ASP A CA 1
ATOM 5361 C C . ASP A 1 682 ? -23.669 16.214 8.253 1.00 69.19 682 ASP A C 1
ATOM 5363 O O . ASP A 1 682 ? -22.824 15.500 8.796 1.00 69.19 682 ASP A O 1
ATOM 5367 N N . PHE A 1 683 ? -24.945 16.166 8.651 1.00 80.44 683 PHE A N 1
ATOM 5368 C CA . PHE A 1 683 ? -25.424 15.276 9.720 1.00 80.44 683 PHE A CA 1
ATOM 5369 C C . PHE A 1 683 ? -25.627 13.821 9.256 1.00 80.44 683 PHE A C 1
ATOM 5371 O O . PHE A 1 683 ? -26.451 13.098 9.824 1.00 80.44 683 PHE A O 1
ATOM 5378 N N . GLU A 1 684 ? -24.937 13.382 8.194 1.00 82.50 684 GLU A N 1
ATOM 5379 C CA . GLU A 1 684 ? -25.165 12.071 7.568 1.00 82.50 684 GLU A CA 1
ATOM 5380 C C . GLU A 1 684 ? -24.888 10.934 8.550 1.00 82.50 684 GLU A C 1
ATOM 5382 O O . GLU A 1 684 ? -25.702 10.026 8.695 1.00 82.50 684 GLU A O 1
ATOM 5387 N N . ARG A 1 685 ? -23.791 11.047 9.306 1.00 83.50 685 ARG A N 1
ATOM 5388 C CA . ARG A 1 685 ? -23.402 10.083 10.349 1.00 83.50 685 ARG A CA 1
ATOM 5389 C C . ARG A 1 685 ? -24.078 10.336 11.698 1.00 83.50 685 ARG A C 1
ATOM 5391 O O . ARG A 1 685 ? -23.764 9.659 12.676 1.00 83.50 685 ARG A O 1
ATOM 5398 N N . GLY A 1 686 ? -24.991 11.306 11.753 1.00 90.69 686 GLY A N 1
ATOM 5399 C CA . GLY A 1 686 ? -25.625 11.812 12.965 1.00 90.69 686 GLY A CA 1
ATOM 5400 C C . GLY A 1 686 ? -24.961 13.069 13.538 1.00 90.69 686 GLY A C 1
ATOM 5401 O O . GLY A 1 686 ? -24.037 13.636 12.959 1.00 90.69 686 GLY A O 1
ATOM 5402 N N . CYS A 1 687 ? -25.462 13.526 14.683 1.00 94.44 687 CYS A N 1
ATOM 5403 C CA . CYS A 1 687 ? -24.976 14.713 15.387 1.00 94.44 687 CYS A CA 1
ATOM 5404 C C . CYS A 1 687 ? -25.127 14.567 16.907 1.00 94.44 687 CYS A C 1
ATOM 5406 O O . CYS A 1 687 ? -25.970 13.819 17.389 1.00 94.44 687 CYS A O 1
ATOM 5408 N N . ARG A 1 688 ? -24.341 15.295 17.693 1.00 95.88 688 ARG A N 1
ATOM 5409 C CA . ARG A 1 688 ? -24.557 15.502 19.126 1.00 95.88 688 ARG A CA 1
ATOM 5410 C C . ARG A 1 688 ? -25.452 16.726 19.321 1.00 95.88 688 ARG A C 1
ATOM 5412 O O . ARG A 1 688 ? -25.182 17.794 18.785 1.00 95.88 688 ARG A O 1
ATOM 5419 N N . LEU A 1 689 ? -26.536 16.555 20.063 1.00 97.75 689 LEU A N 1
ATOM 5420 C CA . LEU A 1 689 ? -27.490 17.597 20.421 1.00 97.75 689 LEU A CA 1
ATOM 5421 C C . LEU A 1 689 ? -27.304 17.934 21.902 1.00 97.75 689 LEU A C 1
ATOM 5423 O O . LEU A 1 689 ? -27.586 17.103 22.766 1.00 97.75 689 LEU A O 1
ATOM 5427 N N . GLU A 1 690 ? -26.839 19.142 22.188 1.00 97.94 690 GLU A N 1
ATOM 5428 C CA . GLU A 1 690 ? -26.621 19.643 23.547 1.00 97.94 690 GLU A CA 1
ATOM 5429 C C . GLU A 1 690 ? -27.774 20.568 23.915 1.00 97.94 690 GLU A C 1
ATOM 5431 O O . GLU A 1 690 ? -27.934 21.620 23.306 1.00 97.94 690 GLU A O 1
ATOM 5436 N N . VAL A 1 691 ? -28.606 20.167 24.875 1.00 97.88 691 VAL A N 1
ATOM 5437 C CA . VAL A 1 691 ? -29.792 20.926 25.293 1.00 97.88 691 VAL A CA 1
ATOM 5438 C C . VAL A 1 691 ? -29.580 21.398 26.723 1.00 97.88 691 VAL A C 1
ATOM 5440 O O . VAL A 1 691 ? -29.430 20.567 27.616 1.00 97.88 691 VAL A O 1
ATOM 5443 N N . GLU A 1 692 ? -29.600 22.711 26.950 1.00 96.31 692 GLU A N 1
ATOM 5444 C CA . GLU A 1 692 ? -29.116 23.333 28.194 1.00 96.31 692 GLU A CA 1
ATOM 5445 C C . GLU A 1 692 ? -29.747 22.732 29.466 1.00 96.31 692 GLU A C 1
ATOM 5447 O O . GLU A 1 692 ? -29.034 22.262 30.350 1.00 96.31 692 GLU A O 1
ATOM 5452 N N . GLU A 1 693 ? -31.080 22.619 29.532 1.00 95.75 693 GLU A N 1
ATOM 5453 C CA . GLU A 1 693 ? -31.763 22.016 30.693 1.00 95.75 693 GLU A CA 1
ATOM 5454 C C . GLU A 1 693 ? -31.853 20.480 30.659 1.00 95.75 693 GLU A C 1
ATOM 5456 O O . GLU A 1 693 ? -32.138 19.841 31.678 1.00 95.75 693 GLU A O 1
ATOM 5461 N N . ALA A 1 694 ? -31.695 19.863 29.485 1.00 96.31 694 ALA A N 1
ATOM 5462 C CA . ALA A 1 694 ? -32.027 18.452 29.280 1.00 96.31 694 ALA A CA 1
ATOM 5463 C C . ALA A 1 694 ? -30.803 17.546 29.085 1.00 96.31 694 ALA A C 1
ATOM 5465 O O . ALA A 1 694 ? -30.972 16.320 29.035 1.00 96.31 694 ALA A O 1
ATOM 5466 N N . GLY A 1 695 ? -29.599 18.113 29.015 1.00 97.06 695 GLY A N 1
ATOM 5467 C CA . GLY A 1 695 ? -28.339 17.415 28.784 1.00 97.06 695 GLY A CA 1
ATOM 5468 C C . GLY A 1 695 ? -28.108 17.058 27.316 1.00 97.06 695 GLY A C 1
ATOM 5469 O O . GLY A 1 695 ? -28.671 17.659 26.402 1.00 97.06 695 GLY A O 1
ATOM 5470 N N . GLU A 1 696 ? -27.268 16.053 27.097 1.00 97.88 696 GLU A N 1
ATOM 5471 C CA . GLU A 1 696 ? -26.727 15.725 25.778 1.00 97.88 696 GLU A CA 1
ATOM 5472 C C . GLU A 1 696 ? -27.369 14.470 25.181 1.00 97.88 696 GLU A C 1
ATOM 5474 O O . GLU A 1 696 ? -27.736 13.528 25.896 1.00 97.88 696 GLU A O 1
ATOM 5479 N N . TYR A 1 697 ? -27.489 14.455 23.854 1.00 98.38 697 TYR A N 1
ATOM 5480 C CA . TYR A 1 697 ? -28.065 13.359 23.080 1.00 98.38 697 TYR A CA 1
ATOM 5481 C C . TYR A 1 697 ? -27.221 13.092 21.834 1.00 98.38 697 TYR A C 1
ATOM 5483 O O . TYR A 1 697 ? -26.784 14.026 21.173 1.00 98.38 697 TYR A O 1
ATOM 5491 N N . LEU A 1 698 ? -27.046 11.826 21.458 1.00 97.38 698 LEU A N 1
ATOM 5492 C CA . LEU A 1 698 ? -26.589 11.474 20.110 1.00 97.38 698 LEU A CA 1
ATOM 5493 C C . LEU A 1 698 ? -27.798 11.292 19.203 1.00 97.38 698 LEU A C 1
ATOM 5495 O O . LEU A 1 698 ? -28.676 10.495 19.501 1.00 97.38 698 LEU A O 1
ATOM 5499 N N . LEU A 1 699 ? -27.861 12.007 18.099 1.00 97.12 699 LEU A N 1
ATOM 5500 C CA . LEU A 1 699 ? -28.932 11.930 17.125 1.00 97.12 699 LEU A CA 1
ATOM 5501 C C . LEU A 1 699 ? -28.433 11.168 15.903 1.00 97.12 699 LEU A C 1
ATOM 5503 O O . LEU A 1 699 ? -27.451 11.560 15.285 1.00 97.12 699 LEU A O 1
ATOM 5507 N N . PHE A 1 700 ? -29.137 10.105 15.532 1.00 96.69 700 PHE A N 1
ATOM 5508 C CA . PHE A 1 700 ? -28.853 9.313 14.340 1.00 96.69 700 PHE A CA 1
ATOM 5509 C C . PHE A 1 700 ? -30.063 9.302 13.415 1.00 96.69 700 PHE A C 1
ATOM 5511 O O . PHE A 1 700 ? -31.197 9.149 13.878 1.00 96.69 700 PHE A O 1
ATOM 5518 N N . THR A 1 701 ? -29.825 9.428 12.112 1.00 94.69 701 THR A N 1
ATOM 5519 C CA . THR A 1 701 ? -30.888 9.436 11.096 1.00 94.69 701 THR A CA 1
ATOM 5520 C C . THR A 1 701 ? -30.910 8.162 10.246 1.00 94.69 701 THR A C 1
ATOM 5522 O O . THR A 1 701 ? -31.952 7.843 9.681 1.00 94.69 701 THR A O 1
ATOM 5525 N N . GLU A 1 702 ? -29.807 7.406 10.200 1.00 94.06 702 GLU A N 1
ATOM 5526 C CA . GLU A 1 702 ? -29.698 6.135 9.470 1.00 94.06 702 GLU A CA 1
ATOM 5527 C C . GLU A 1 702 ? -30.759 5.125 9.930 1.00 94.06 702 GLU A C 1
ATOM 5529 O O . GLU A 1 702 ? -31.003 4.973 11.125 1.00 94.06 702 GLU A O 1
ATOM 5534 N N . ASP A 1 703 ? -31.349 4.366 9.005 1.00 95.38 703 ASP A N 1
ATOM 5535 C CA . ASP A 1 703 ? -32.301 3.297 9.343 1.00 95.38 703 ASP A CA 1
ATOM 5536 C C . ASP A 1 703 ? -31.630 2.045 9.921 1.00 95.38 703 ASP A C 1
ATOM 5538 O O . ASP A 1 703 ? -32.311 1.142 10.401 1.00 95.38 703 ASP A O 1
ATOM 5542 N N . ARG A 1 704 ? -30.297 1.975 9.917 1.00 96.88 704 ARG A N 1
ATOM 5543 C CA . ARG A 1 704 ? -29.541 0.844 10.453 1.00 96.88 704 ARG A CA 1
ATOM 5544 C C . ARG A 1 704 ? -28.367 1.340 11.289 1.00 96.88 704 ARG A C 1
ATOM 5546 O O . ARG A 1 704 ? -27.426 1.895 10.745 1.00 96.88 704 ARG A O 1
ATOM 5553 N N . LEU A 1 705 ? -28.390 1.088 12.595 1.00 97.12 705 LEU A N 1
ATOM 5554 C CA . LEU A 1 705 ? -27.329 1.487 13.524 1.00 97.12 705 LEU A CA 1
ATOM 5555 C C . LEU A 1 705 ? -26.585 0.262 14.039 1.00 97.12 705 LEU A C 1
ATOM 5557 O O . LEU A 1 705 ? -27.214 -0.677 14.523 1.00 97.12 705 LEU A O 1
ATOM 5561 N N . ARG A 1 706 ? -25.251 0.269 13.993 1.00 97.56 706 ARG A N 1
ATOM 5562 C CA . ARG A 1 706 ? -24.441 -0.773 14.636 1.00 97.56 706 ARG A CA 1
ATOM 5563 C C . ARG A 1 706 ? -23.937 -0.310 15.993 1.00 97.56 706 ARG A C 1
ATOM 5565 O O . ARG A 1 706 ? -23.497 0.829 16.153 1.00 97.56 706 ARG A O 1
ATOM 5572 N N . ILE A 1 707 ? -23.965 -1.231 16.948 1.00 97.94 707 ILE A N 1
ATOM 5573 C CA . ILE A 1 707 ? -23.457 -1.055 18.307 1.00 97.94 707 ILE A CA 1
ATOM 5574 C C . ILE A 1 707 ? -22.316 -2.042 18.525 1.00 97.94 707 ILE A C 1
ATOM 5576 O O . ILE A 1 707 ? -22.432 -3.225 18.188 1.00 97.94 707 ILE A O 1
ATOM 5580 N N . GLY A 1 708 ? -21.221 -1.575 19.117 1.00 97.00 708 GLY A N 1
ATOM 5581 C CA . GLY A 1 708 ? -20.092 -2.444 19.418 1.00 97.00 708 GLY A CA 1
ATOM 5582 C C . GLY A 1 708 ? -18.966 -1.757 20.175 1.00 97.00 708 GLY A C 1
ATOM 5583 O O . GLY A 1 708 ? -19.113 -0.640 20.674 1.00 97.00 708 GLY A O 1
ATOM 5584 N N . ASN A 1 709 ? -17.847 -2.464 20.293 1.00 95.31 709 ASN A N 1
ATOM 5585 C CA . ASN A 1 709 ? -16.711 -2.036 21.096 1.00 95.31 709 ASN A CA 1
ATOM 5586 C C . ASN A 1 709 ? -15.927 -0.889 20.438 1.00 95.31 709 ASN A C 1
ATOM 5588 O O . ASN A 1 709 ? -15.477 -1.002 19.294 1.00 95.31 709 ASN A O 1
ATOM 5592 N N . ALA A 1 710 ? -15.711 0.185 21.200 1.00 89.12 710 ALA A N 1
ATOM 5593 C CA . ALA A 1 710 ? -14.962 1.363 20.768 1.00 89.12 710 ALA A CA 1
ATOM 5594 C C . ALA A 1 710 ? -13.461 1.110 20.505 1.00 89.12 710 ALA A C 1
ATOM 5596 O O . ALA A 1 710 ? -12.832 1.919 19.832 1.00 89.12 710 ALA A O 1
ATOM 5597 N N . SER A 1 711 ? -12.877 0.013 21.006 1.00 82.38 711 SER A N 1
ATOM 5598 C CA . SER A 1 711 ? -11.452 -0.311 20.808 1.00 82.38 711 SER A CA 1
ATOM 5599 C C . SER A 1 711 ? -11.118 -0.909 19.435 1.00 82.38 711 SER A C 1
ATOM 5601 O O . SER A 1 711 ? -9.949 -1.159 19.142 1.00 82.38 711 SER A O 1
ATOM 5603 N N . SER A 1 712 ? -12.122 -1.174 18.598 1.00 76.19 712 SER A N 1
ATOM 5604 C CA . SER A 1 712 ? -11.926 -1.844 17.314 1.00 76.19 712 SER A CA 1
ATOM 5605 C C . SER A 1 712 ? -11.589 -0.891 16.166 1.00 76.19 712 SER A C 1
ATOM 5607 O O . SER A 1 712 ? -11.965 0.278 16.170 1.00 76.19 712 SER A O 1
ATOM 5609 N N . THR A 1 713 ? -10.910 -1.411 15.141 1.00 68.31 713 THR A N 1
ATOM 5610 C CA . THR A 1 713 ? -10.591 -0.673 13.906 1.00 68.31 713 THR A CA 1
ATOM 5611 C C . THR A 1 713 ? -11.824 -0.374 13.050 1.00 68.31 713 THR A C 1
ATOM 5613 O O . THR A 1 713 ? -11.827 0.603 12.303 1.00 68.31 713 THR A O 1
ATOM 5616 N N . SER A 1 714 ? -12.889 -1.175 13.167 1.00 68.62 714 SER A N 1
ATOM 5617 C CA . SER A 1 714 ? -14.181 -0.903 12.534 1.00 68.62 714 SER A CA 1
ATOM 5618 C C . SER A 1 714 ? -15.074 -0.120 13.496 1.00 68.62 714 SER A C 1
ATOM 5620 O O . SER A 1 714 ? -15.817 -0.726 14.261 1.00 68.62 714 SER A O 1
ATOM 5622 N N . TYR A 1 715 ? -15.000 1.211 13.483 1.00 78.44 715 TYR A N 1
ATOM 5623 C CA . TYR A 1 715 ? -15.809 2.055 14.368 1.00 78.44 715 TYR A CA 1
ATOM 5624 C C . TYR A 1 715 ? -17.318 1.840 14.118 1.00 78.44 715 TYR A C 1
ATOM 5626 O O . TYR A 1 715 ? -17.809 2.248 13.062 1.00 78.44 715 TYR A O 1
ATOM 5634 N N . PRO A 1 716 ? -18.075 1.216 15.047 1.00 90.81 716 PRO A N 1
ATOM 5635 C CA . PRO A 1 716 ? -19.530 1.144 14.922 1.00 90.81 716 PRO A CA 1
ATOM 5636 C C . PRO A 1 716 ? -20.139 2.549 15.077 1.00 90.81 716 PRO A C 1
ATOM 5638 O O . PRO A 1 716 ? -19.519 3.432 15.678 1.00 90.81 716 PRO A O 1
ATOM 5641 N N . GLN A 1 717 ? -21.364 2.769 14.580 1.00 93.69 717 GLN A N 1
ATOM 5642 C CA . GLN A 1 717 ? -22.055 4.060 14.736 1.00 93.69 717 GLN A CA 1
ATOM 5643 C C . GLN A 1 717 ? -22.218 4.444 16.214 1.00 93.69 717 GLN A C 1
ATOM 5645 O O . GLN A 1 717 ? -22.025 5.605 16.579 1.00 93.69 717 GLN A O 1
ATOM 5650 N N . ILE A 1 718 ? -22.512 3.455 17.064 1.00 96.12 718 ILE A N 1
ATOM 5651 C CA . ILE A 1 718 ? -22.621 3.597 18.518 1.00 96.12 718 ILE A CA 1
ATOM 5652 C C . ILE A 1 718 ? -21.449 2.837 19.170 1.00 96.12 718 ILE A C 1
ATOM 5654 O O . ILE A 1 718 ? -21.584 1.654 19.509 1.00 96.12 718 ILE A O 1
ATOM 5658 N N . PRO A 1 719 ? -20.274 3.479 19.313 1.00 95.75 719 PRO A N 1
ATOM 5659 C CA . PRO A 1 719 ? -19.124 2.885 19.978 1.00 95.75 719 PRO A CA 1
ATOM 5660 C C . PRO A 1 719 ? -19.272 2.977 21.497 1.00 95.75 719 PRO A C 1
ATOM 5662 O O . PRO A 1 719 ? -19.437 4.061 22.051 1.00 95.75 719 PRO A O 1
ATOM 5665 N N . VAL A 1 720 ? -19.164 1.839 22.182 1.00 95.19 720 VAL A N 1
ATOM 5666 C CA . VAL A 1 720 ? -19.229 1.758 23.648 1.00 95.19 720 VAL A CA 1
ATOM 5667 C C . VAL A 1 720 ? -17.993 1.038 24.176 1.00 95.19 720 VAL A C 1
ATOM 5669 O O . VAL A 1 720 ? -17.588 -0.000 23.652 1.00 95.19 720 VAL A O 1
ATOM 5672 N N . LEU A 1 721 ? -17.393 1.568 25.241 1.00 95.00 721 LEU A N 1
ATOM 5673 C CA . LEU A 1 721 ? -16.330 0.888 25.984 1.00 95.00 721 LEU A CA 1
ATOM 5674 C C . LEU A 1 721 ? -16.950 -0.147 26.933 1.00 95.00 721 LEU A C 1
ATOM 5676 O O . LEU A 1 721 ? -17.155 0.104 28.117 1.00 95.00 721 LEU A O 1
ATOM 5680 N N . ALA A 1 722 ? -17.289 -1.315 26.392 1.00 94.94 722 ALA A N 1
ATOM 5681 C CA . ALA A 1 722 ? -17.844 -2.440 27.142 1.00 94.94 722 ALA A CA 1
ATOM 5682 C C . ALA A 1 722 ? -17.209 -3.762 26.691 1.00 94.94 722 ALA A C 1
ATOM 5684 O O . ALA A 1 722 ? -16.649 -3.850 25.597 1.00 94.94 722 ALA A O 1
ATOM 5685 N N . ARG A 1 723 ? -17.332 -4.821 27.505 1.00 95.69 723 ARG A N 1
ATOM 5686 C CA . ARG A 1 723 ? -16.907 -6.192 27.155 1.00 95.69 723 ARG A CA 1
ATOM 5687 C C . ARG A 1 723 ? -17.884 -6.832 26.156 1.00 95.69 723 ARG A C 1
ATOM 5689 O O . ARG A 1 723 ? -18.549 -7.818 26.444 1.00 95.69 723 ARG A O 1
ATOM 5696 N N . ILE A 1 724 ? -17.993 -6.220 24.983 1.00 96.69 724 ILE A N 1
ATOM 5697 C CA . ILE A 1 724 ? -18.789 -6.660 23.835 1.00 96.69 724 ILE A CA 1
ATOM 5698 C C . ILE A 1 724 ? -17.885 -6.764 22.600 1.00 96.69 724 ILE A C 1
ATOM 5700 O O . ILE A 1 724 ? -16.731 -6.327 22.620 1.00 96.69 724 ILE A O 1
ATOM 5704 N N . ARG A 1 725 ? -18.398 -7.353 21.517 1.00 95.75 725 ARG A N 1
ATOM 5705 C CA . ARG A 1 725 ? -17.654 -7.498 20.254 1.00 95.75 725 ARG A CA 1
ATOM 5706 C C . ARG A 1 725 ? -17.515 -6.149 19.518 1.00 95.75 725 ARG A C 1
ATOM 5708 O O . ARG A 1 725 ? -18.358 -5.274 19.716 1.00 95.75 725 ARG A O 1
ATOM 5715 N N . PRO A 1 726 ? -16.499 -5.977 18.646 1.00 94.25 726 PRO A N 1
ATOM 5716 C CA . PRO A 1 726 ? -16.359 -4.827 17.740 1.00 94.25 726 PRO A CA 1
ATOM 5717 C C . PRO A 1 726 ? -17.640 -4.419 17.004 1.00 94.25 726 PRO A C 1
ATOM 5719 O O . PRO A 1 726 ? -17.994 -3.246 16.974 1.00 94.25 726 PRO A O 1
ATOM 5722 N N . GLN A 1 727 ? -18.361 -5.402 16.466 1.00 96.06 727 GLN A N 1
ATOM 5723 C CA . GLN A 1 727 ? -19.697 -5.265 15.890 1.00 96.06 727 GLN A CA 1
ATOM 5724 C C . GLN A 1 727 ? -20.559 -6.308 16.595 1.00 96.06 727 GLN A C 1
ATOM 5726 O O . GLN A 1 727 ? -20.359 -7.503 16.395 1.00 96.06 727 GLN A O 1
ATOM 5731 N N . HIS A 1 728 ? -21.407 -5.872 17.524 1.00 97.50 728 HIS A N 1
ATOM 5732 C CA . HIS A 1 728 ? -22.085 -6.785 18.445 1.00 97.50 728 HIS A CA 1
ATOM 5733 C C . HIS A 1 728 ? -23.568 -6.951 18.122 1.00 97.50 728 HIS A C 1
ATOM 5735 O O . HIS A 1 728 ? -24.099 -8.058 18.159 1.00 97.50 728 HIS A O 1
ATOM 5741 N N . ALA A 1 729 ? -24.242 -5.848 17.811 1.00 98.31 729 ALA A N 1
ATOM 5742 C CA . ALA A 1 729 ? -25.642 -5.866 17.427 1.00 98.31 729 ALA A CA 1
ATOM 5743 C C . ALA A 1 729 ? -25.953 -4.750 16.432 1.00 98.31 729 ALA A C 1
ATOM 5745 O O . ALA A 1 729 ? -25.281 -3.715 16.383 1.00 98.31 729 ALA A O 1
ATOM 5746 N N . VAL A 1 730 ? -27.019 -4.961 15.673 1.00 98.38 730 VAL A N 1
ATOM 5747 C CA . VAL A 1 730 ? -27.586 -4.024 14.712 1.00 98.38 730 VAL A CA 1
ATOM 5748 C C . VAL A 1 730 ? -28.998 -3.675 15.155 1.00 98.38 730 VAL A C 1
ATOM 5750 O O . VAL A 1 730 ? -29.812 -4.561 15.401 1.00 98.38 730 VAL A O 1
ATOM 5753 N N . LEU A 1 731 ? -29.303 -2.386 15.221 1.00 98.38 731 LEU A N 1
ATOM 5754 C CA . LEU A 1 731 ? -30.663 -1.877 15.315 1.00 98.38 731 LEU A CA 1
ATOM 5755 C C . LEU A 1 731 ? -31.127 -1.504 13.909 1.00 98.38 731 LEU A C 1
ATOM 5757 O O . LEU A 1 731 ? -30.474 -0.712 13.237 1.00 98.38 731 LEU A O 1
ATOM 5761 N N . GLU A 1 732 ? -32.236 -2.075 13.457 1.00 98.12 732 GLU A N 1
ATOM 5762 C CA . GLU A 1 732 ? -32.781 -1.858 12.116 1.00 98.12 732 GLU A CA 1
ATOM 5763 C C . GLU A 1 732 ? -34.200 -1.290 12.217 1.00 98.12 732 GLU A C 1
ATOM 5765 O O . GLU A 1 732 ? -35.053 -1.818 12.933 1.00 98.12 732 GLU A O 1
ATOM 5770 N N . ARG A 1 733 ? -34.454 -0.186 11.517 1.00 97.25 733 ARG A N 1
ATOM 5771 C CA . ARG A 1 733 ? -35.780 0.389 11.327 1.00 97.25 733 ARG A CA 1
ATOM 5772 C C . ARG A 1 733 ? -36.278 -0.038 9.958 1.00 97.25 733 ARG A C 1
ATOM 5774 O O . ARG A 1 733 ? -35.651 0.236 8.943 1.00 97.25 733 ARG A O 1
ATOM 5781 N N . ARG A 1 734 ? -37.445 -0.670 9.925 1.00 96.25 734 ARG A N 1
ATOM 5782 C CA . ARG A 1 734 ? -38.109 -1.086 8.692 1.00 96.25 734 ARG A CA 1
ATOM 5783 C C . ARG A 1 734 ? -39.341 -0.241 8.469 1.00 96.25 734 ARG A C 1
ATOM 5785 O O . ARG A 1 734 ? -40.257 -0.239 9.290 1.00 96.25 734 ARG A O 1
ATOM 5792 N N . VAL A 1 735 ? -39.363 0.464 7.346 1.00 92.19 735 VAL A N 1
ATOM 5793 C CA . VAL A 1 735 ? -40.531 1.217 6.895 1.00 92.19 735 VAL A CA 1
ATOM 5794 C C . VAL A 1 735 ? -41.260 0.357 5.873 1.00 92.19 735 VAL A C 1
ATOM 5796 O O . VAL A 1 735 ? -40.708 0.004 4.837 1.00 92.19 735 VAL A O 1
ATOM 5799 N N . SER A 1 736 ? -42.498 -0.013 6.179 1.00 90.44 736 SER A N 1
ATOM 5800 C CA . SER A 1 736 ? -43.357 -0.765 5.267 1.00 90.44 736 SER A CA 1
ATOM 5801 C C . SER A 1 736 ? -44.522 0.106 4.815 1.00 90.44 736 SER A C 1
ATOM 5803 O O . SER A 1 736 ? -45.088 0.853 5.612 1.00 90.44 736 SER A O 1
ATOM 5805 N N . PHE A 1 737 ? -44.894 -0.003 3.538 1.00 84.12 737 PHE A N 1
ATOM 5806 C CA . PHE A 1 737 ? -45.944 0.829 2.945 1.00 84.12 737 PHE A CA 1
ATOM 5807 C C . PHE A 1 737 ? -47.309 0.640 3.636 1.00 84.12 737 PHE A C 1
ATOM 5809 O O . PHE A 1 737 ? -48.021 1.611 3.867 1.00 84.12 737 PHE A O 1
ATOM 5816 N N . HIS A 1 738 ? -47.643 -0.593 4.035 1.00 86.19 738 HIS A N 1
ATOM 5817 C CA . HIS A 1 738 ? -48.916 -0.915 4.696 1.00 86.19 738 HIS A CA 1
ATOM 5818 C C . HIS A 1 738 ? -48.810 -1.142 6.213 1.00 86.19 738 HIS A C 1
ATOM 5820 O O . HIS A 1 738 ? -49.799 -0.977 6.921 1.00 86.19 738 HIS A O 1
ATOM 5826 N N . GLY A 1 739 ? -47.640 -1.534 6.727 1.00 80.62 739 GLY A N 1
ATOM 5827 C CA . GLY A 1 739 ? -47.457 -1.925 8.132 1.00 80.62 739 GLY A CA 1
ATOM 5828 C C . GLY A 1 739 ? -46.854 -0.839 9.026 1.00 80.62 739 GLY A C 1
ATOM 5829 O O . GLY A 1 739 ? -46.628 -1.083 10.209 1.00 80.62 739 GLY A O 1
ATOM 5830 N N . GLY A 1 740 ? -46.571 0.350 8.486 1.00 91.69 740 GLY A N 1
ATOM 5831 C CA . GLY A 1 740 ? -45.930 1.433 9.227 1.00 91.69 740 GLY A CA 1
ATOM 5832 C C . GLY A 1 740 ? -44.452 1.158 9.526 1.00 91.69 740 GLY A C 1
ATOM 5833 O O . GLY A 1 740 ? -43.761 0.486 8.754 1.00 91.69 740 GLY A O 1
ATOM 5834 N N . VAL A 1 741 ? -43.963 1.727 10.632 1.00 95.62 741 VAL A N 1
ATOM 5835 C CA . VAL A 1 741 ? -42.556 1.652 11.055 1.00 95.62 741 VAL A CA 1
ATOM 5836 C C . VAL A 1 741 ? -42.384 0.588 12.134 1.00 95.62 741 VAL A C 1
ATOM 5838 O O . VAL A 1 741 ? -42.966 0.700 13.214 1.00 95.62 741 VAL A O 1
ATOM 5841 N N . ASN A 1 742 ? -41.537 -0.397 11.850 1.00 96.94 742 ASN A N 1
ATOM 5842 C CA . ASN A 1 742 ? -41.118 -1.437 12.783 1.00 96.94 742 ASN A CA 1
ATOM 5843 C C . ASN A 1 742 ? -39.646 -1.251 13.154 1.00 96.94 742 ASN A C 1
ATOM 5845 O O . ASN A 1 742 ? -38.855 -0.745 12.359 1.00 96.94 742 ASN A O 1
ATOM 5849 N N . TYR A 1 743 ? -39.279 -1.681 14.357 1.00 98.31 743 TYR A N 1
ATOM 5850 C CA . TYR A 1 743 ? -37.901 -1.653 14.840 1.00 98.31 743 TYR A CA 1
ATOM 5851 C C . TYR A 1 743 ? -37.506 -3.059 15.235 1.00 98.31 743 TYR A C 1
ATOM 5853 O O . TYR A 1 743 ? -38.289 -3.780 15.854 1.00 98.31 743 TYR A O 1
ATOM 5861 N N . GLU A 1 744 ? -36.288 -3.432 14.897 1.00 98.38 744 GLU A N 1
ATOM 5862 C CA . GLU A 1 744 ? -35.739 -4.750 15.149 1.00 98.38 744 GLU A CA 1
ATOM 5863 C C . GLU A 1 744 ? -34.333 -4.596 15.728 1.00 98.38 744 GLU A C 1
ATOM 5865 O O . GLU A 1 744 ? -33.605 -3.653 15.412 1.00 98.38 744 GLU A O 1
ATOM 5870 N N . VAL A 1 745 ? -33.953 -5.532 16.588 1.00 98.50 745 VAL A N 1
ATOM 5871 C CA . VAL A 1 745 ? -32.566 -5.755 16.987 1.00 98.50 745 VAL A CA 1
ATOM 5872 C C . VAL A 1 745 ? -32.120 -7.089 16.408 1.00 98.50 745 VAL A C 1
ATOM 5874 O O . VAL A 1 745 ? -32.840 -8.084 16.492 1.00 98.50 745 VAL A O 1
ATOM 5877 N N . GLN A 1 746 ? -30.933 -7.102 15.819 1.00 98.38 746 GLN A N 1
ATOM 5878 C CA . GLN A 1 746 ? -30.272 -8.284 15.293 1.00 98.38 746 GLN A CA 1
ATOM 5879 C C . GLN A 1 746 ? -28.916 -8.441 15.980 1.00 98.38 746 GLN A C 1
ATOM 5881 O O . GLN A 1 746 ? -28.156 -7.481 16.089 1.00 98.38 746 GLN A O 1
ATOM 5886 N N . SER A 1 747 ? -28.619 -9.645 16.453 1.00 98.00 747 SER A N 1
ATOM 5887 C CA . SER A 1 747 ? -27.302 -9.995 16.970 1.00 98.00 747 SER A CA 1
ATOM 5888 C C . SER A 1 747 ? -26.347 -10.268 15.809 1.00 98.00 747 SER A C 1
ATOM 5890 O O . SER A 1 747 ? -26.720 -10.940 14.848 1.00 98.00 747 SER A O 1
ATOM 5892 N N . GLU A 1 748 ? -25.129 -9.731 15.878 1.00 97.56 748 GLU A N 1
ATOM 5893 C CA . GLU A 1 748 ? -24.064 -10.089 14.933 1.00 97.56 748 GLU A CA 1
ATOM 5894 C C . GLU A 1 748 ? -23.523 -11.485 15.261 1.00 97.56 748 GLU A C 1
ATOM 5896 O O . GLU A 1 748 ? -23.537 -11.904 16.422 1.00 97.56 748 GLU A O 1
ATOM 5901 N N . GLU A 1 749 ? -23.028 -12.203 14.251 1.00 92.62 749 GLU A N 1
ATOM 5902 C CA . GLU A 1 749 ? -22.634 -13.609 14.388 1.00 92.62 749 GLU A CA 1
ATOM 5903 C C . GLU A 1 749 ? -21.710 -13.838 15.600 1.00 92.62 749 GLU A C 1
ATOM 5905 O O . GLU A 1 749 ? -20.693 -13.162 15.789 1.00 92.62 749 GLU A O 1
ATOM 5910 N N . GLY A 1 750 ? -22.107 -14.782 16.461 1.00 90.19 750 GLY A N 1
ATOM 5911 C CA . GLY A 1 750 ? -21.418 -15.152 17.700 1.00 90.19 750 GLY A CA 1
ATOM 5912 C C . GLY A 1 750 ? -21.506 -14.143 18.858 1.00 90.19 750 GLY A C 1
ATOM 5913 O O . GLY A 1 750 ? -20.789 -14.297 19.848 1.00 90.19 750 GLY A O 1
ATOM 5914 N N . SER A 1 751 ? -22.345 -13.111 18.774 1.00 96.00 751 SER A N 1
ATOM 5915 C CA . SER A 1 751 ? -22.595 -12.175 19.879 1.00 96.00 751 SER A CA 1
ATOM 5916 C C . SER A 1 751 ? -23.694 -12.677 20.830 1.00 96.00 751 SER A C 1
ATOM 5918 O O . SER A 1 751 ? -24.698 -13.228 20.398 1.00 96.00 751 SER A O 1
ATOM 5920 N N . ASP A 1 752 ? -23.538 -12.467 22.145 1.00 97.50 752 ASP A N 1
ATOM 5921 C CA . ASP A 1 752 ? -24.604 -12.723 23.135 1.00 97.50 752 ASP A CA 1
ATOM 5922 C C . ASP A 1 752 ? -25.492 -11.479 23.268 1.00 97.50 752 ASP A C 1
ATOM 5924 O O . ASP A 1 752 ? -25.189 -10.559 24.029 1.00 97.50 752 ASP A O 1
ATOM 5928 N N . THR A 1 753 ? -26.577 -11.421 22.495 1.00 98.50 753 THR A N 1
ATOM 5929 C CA . THR A 1 753 ? -27.599 -10.371 22.603 1.00 98.50 753 THR A CA 1
ATOM 5930 C C . THR A 1 753 ? -28.873 -10.946 23.196 1.00 98.50 753 THR A C 1
ATOM 5932 O O . THR A 1 753 ? -29.447 -11.891 22.657 1.00 98.50 753 THR A O 1
ATOM 5935 N N . ARG A 1 754 ? -29.356 -10.355 24.294 1.00 98.56 754 ARG A N 1
ATOM 5936 C CA . ARG A 1 754 ? -30.576 -10.806 24.970 1.00 98.56 754 ARG A CA 1
ATOM 5937 C C . ARG A 1 754 ? -31.651 -9.735 24.984 1.00 98.56 754 ARG A C 1
ATOM 5939 O O . ARG A 1 754 ? -31.383 -8.591 25.332 1.00 98.56 754 ARG A O 1
ATOM 5946 N N . LEU A 1 755 ? -32.890 -10.120 24.708 1.00 98.19 755 LEU A N 1
ATOM 5947 C CA . LEU A 1 755 ? -34.072 -9.273 24.864 1.00 98.19 755 LEU A CA 1
ATOM 5948 C C . LEU A 1 755 ? -34.969 -9.885 25.940 1.00 98.19 755 LEU A C 1
ATOM 5950 O O . LEU A 1 755 ? -35.345 -11.055 25.850 1.00 98.19 755 LEU A O 1
ATOM 5954 N N . ARG A 1 756 ? -35.282 -9.115 26.993 1.00 94.94 756 ARG A N 1
ATOM 5955 C CA . ARG A 1 756 ? -36.062 -9.601 28.155 1.00 94.94 756 ARG A CA 1
ATOM 5956 C C . ARG A 1 756 ? -35.481 -10.901 28.754 1.00 94.94 756 ARG A C 1
ATOM 5958 O O . ARG A 1 756 ? -36.209 -11.821 29.115 1.00 94.94 756 ARG A O 1
ATOM 5965 N N . GLY A 1 757 ? -34.149 -10.989 28.806 1.00 94.88 757 GLY A N 1
ATOM 5966 C CA . GLY A 1 757 ? -33.404 -12.130 29.353 1.00 94.88 757 GLY A CA 1
ATOM 5967 C C . GLY A 1 757 ? -33.240 -13.338 28.421 1.00 94.88 757 GLY A C 1
ATOM 5968 O O . GLY A 1 757 ? -32.497 -14.252 28.772 1.00 94.88 757 GLY A O 1
ATOM 5969 N N . ARG A 1 758 ? -33.869 -13.352 27.238 1.00 97.75 758 ARG A N 1
ATOM 5970 C CA . ARG A 1 758 ? -33.745 -14.441 26.253 1.00 97.75 758 ARG A CA 1
ATOM 5971 C C . ARG A 1 758 ? -32.705 -14.099 25.197 1.00 97.75 758 ARG A C 1
ATOM 5973 O O . ARG A 1 758 ? -32.743 -12.986 24.684 1.00 97.75 758 ARG A O 1
ATOM 5980 N N . LEU A 1 759 ? -31.824 -15.044 24.869 1.00 97.88 759 LEU A N 1
ATOM 5981 C CA . LEU A 1 759 ? -30.897 -14.921 23.741 1.00 97.88 759 LEU A CA 1
ATOM 5982 C C . LEU A 1 759 ? -31.693 -14.800 22.437 1.00 97.88 759 LEU A C 1
ATOM 5984 O O . LEU A 1 759 ? -32.668 -15.528 22.241 1.00 97.88 759 LEU A O 1
ATOM 5988 N N . ILE A 1 760 ? -31.295 -13.870 21.577 1.00 98.19 760 ILE A N 1
ATOM 5989 C CA . ILE A 1 760 ? -31.950 -13.612 20.298 1.00 98.19 760 ILE A CA 1
ATOM 5990 C C . ILE A 1 760 ? -30.917 -13.543 19.177 1.00 98.19 760 ILE A C 1
ATOM 5992 O O . ILE A 1 760 ? -29.859 -12.943 19.336 1.00 98.19 760 ILE A O 1
ATOM 5996 N N . GLU A 1 761 ? -31.257 -14.095 18.018 1.00 97.69 761 GLU A N 1
ATOM 5997 C CA . GLU A 1 761 ? -30.567 -13.766 16.765 1.00 97.69 761 GLU A CA 1
ATOM 5998 C C . GLU A 1 761 ? -31.172 -12.504 16.155 1.00 97.69 761 GLU A C 1
ATOM 6000 O O . GLU A 1 761 ? -30.466 -11.605 15.708 1.00 97.69 761 GLU A O 1
ATOM 6005 N N . LYS A 1 762 ? -32.504 -12.411 16.186 1.00 98.19 762 LYS A N 1
ATOM 6006 C CA . LYS A 1 762 ? -33.264 -11.267 15.701 1.00 98.19 762 LYS A CA 1
ATOM 6007 C C . LYS A 1 762 ? -34.603 -11.166 16.428 1.00 98.19 762 LYS A C 1
ATOM 6009 O O . LYS A 1 762 ? -35.266 -12.181 16.627 1.00 98.19 762 LYS A O 1
ATOM 6014 N N . ALA A 1 763 ? -35.013 -9.962 16.825 1.00 98.12 763 ALA A N 1
ATOM 6015 C CA . ALA A 1 763 ? -36.297 -9.743 17.492 1.00 98.12 763 ALA A CA 1
ATOM 6016 C C . ALA A 1 763 ? -36.854 -8.326 17.264 1.00 98.12 763 ALA A C 1
ATOM 6018 O O . ALA A 1 763 ? -36.075 -7.374 17.168 1.00 98.12 763 ALA A O 1
ATOM 6019 N N . PRO A 1 764 ? -38.190 -8.155 17.220 1.00 98.06 764 PRO A N 1
ATOM 6020 C CA . PRO A 1 764 ? -38.810 -6.836 17.182 1.00 98.06 764 PRO A CA 1
ATOM 6021 C C . PRO A 1 764 ? -38.651 -6.108 18.525 1.00 98.06 764 PRO A C 1
ATOM 6023 O O . PRO A 1 764 ? -38.716 -6.728 19.587 1.00 98.06 764 PRO A O 1
ATOM 6026 N N . LEU A 1 765 ? -38.491 -4.786 18.473 1.00 98.31 765 LEU A N 1
ATOM 6027 C CA . LEU A 1 765 ? -38.384 -3.904 19.637 1.00 98.31 765 LEU A CA 1
ATOM 6028 C C . LEU A 1 765 ? -39.699 -3.164 19.900 1.00 98.31 765 LEU A C 1
ATOM 6030 O O . LEU A 1 765 ? -40.308 -2.581 19.001 1.00 98.31 765 LEU A O 1
ATOM 6034 N N . GLN A 1 766 ? -40.109 -3.141 21.164 1.00 97.81 766 GLN A N 1
ATOM 6035 C CA . GLN A 1 766 ? -41.300 -2.461 21.664 1.00 97.81 766 GLN A CA 1
ATOM 6036 C C . GLN A 1 766 ? -40.936 -1.409 22.714 1.00 97.81 766 GLN A C 1
ATOM 6038 O O . GLN A 1 766 ? -39.915 -1.490 23.394 1.00 97.81 766 GLN A O 1
ATOM 6043 N N . HIS A 1 767 ? -41.798 -0.402 22.882 1.00 97.50 767 HIS A N 1
ATOM 6044 C CA . HIS A 1 767 ? -41.607 0.613 23.918 1.00 97.50 767 HIS A CA 1
ATOM 6045 C C . HIS A 1 767 ? -41.462 -0.021 25.310 1.00 97.50 767 HIS A C 1
ATOM 6047 O O . HIS A 1 767 ? -42.346 -0.744 25.758 1.00 97.50 767 HIS A O 1
ATOM 6053 N N . GLY A 1 768 ? -40.372 0.316 26.003 1.00 97.44 768 GLY A N 1
ATOM 6054 C CA . GLY A 1 768 ? -40.062 -0.185 27.339 1.00 97.44 768 GLY A CA 1
ATOM 6055 C C . GLY A 1 768 ? -39.124 -1.391 27.341 1.00 97.44 768 GLY A C 1
ATOM 6056 O O . GLY A 1 768 ? -38.695 -1.799 28.417 1.00 97.44 768 GLY A O 1
ATOM 6057 N N . ASP A 1 769 ? -38.774 -1.932 26.172 1.00 98.38 769 ASP A N 1
ATOM 6058 C CA . ASP A 1 769 ? -37.856 -3.059 26.080 1.00 98.38 769 ASP A CA 1
ATOM 6059 C C . ASP A 1 769 ? -36.457 -2.734 26.595 1.00 98.38 769 ASP A C 1
ATOM 6061 O O . ASP A 1 769 ? -35.957 -1.612 26.479 1.00 98.38 769 ASP A O 1
ATOM 6065 N N . GLN A 1 770 ? -35.820 -3.769 27.140 1.00 98.19 770 GLN A N 1
ATOM 6066 C CA . GLN A 1 770 ? -34.433 -3.742 27.567 1.00 98.19 770 GLN A CA 1
ATOM 6067 C C . GLN A 1 770 ? -33.654 -4.823 26.818 1.00 98.19 770 GLN A C 1
ATOM 6069 O O . GLN A 1 770 ? -33.948 -6.019 26.937 1.00 98.19 770 GLN A O 1
ATOM 6074 N N . VAL A 1 771 ? -32.662 -4.379 26.053 1.00 98.44 771 VAL A N 1
ATOM 6075 C CA . VAL A 1 771 ? -31.707 -5.222 25.333 1.00 98.44 771 VAL A CA 1
ATOM 6076 C C . VAL A 1 771 ? -30.432 -5.302 26.164 1.00 98.44 771 VAL A C 1
ATOM 6078 O O . VAL A 1 771 ? -29.932 -4.278 26.614 1.00 98.44 771 VAL A O 1
ATOM 6081 N N . LEU A 1 772 ? -29.898 -6.495 26.388 1.00 98.44 772 LEU A N 1
ATOM 6082 C CA . LEU A 1 772 ? -28.644 -6.717 27.102 1.00 98.44 772 LEU A CA 1
ATOM 6083 C C . LEU A 1 772 ? -27.603 -7.269 26.125 1.00 98.44 772 LEU A C 1
ATOM 6085 O O . LEU A 1 772 ? -27.780 -8.366 25.599 1.00 98.44 772 LEU A O 1
ATOM 6089 N N . LEU A 1 773 ? -26.531 -6.512 25.894 1.00 98.31 773 LEU A N 1
ATOM 6090 C CA . LEU A 1 773 ? -25.432 -6.877 24.997 1.00 98.31 773 LEU A CA 1
ATOM 6091 C C . LEU A 1 773 ? -24.251 -7.449 25.797 1.00 98.31 773 LEU A C 1
ATOM 6093 O O . LEU A 1 773 ? -23.823 -6.856 26.792 1.00 98.31 773 LEU A O 1
ATOM 6097 N N . GLY A 1 774 ? -23.743 -8.611 25.386 1.00 96.81 774 GLY A N 1
ATOM 6098 C CA . GLY A 1 774 ? -22.617 -9.323 26.003 1.00 96.81 774 GLY A CA 1
ATOM 6099 C C . GLY A 1 774 ? -22.801 -9.623 27.491 1.00 96.81 774 GLY A C 1
ATOM 6100 O O . GLY A 1 774 ? -21.822 -9.680 28.225 1.00 96.81 774 GLY A O 1
ATOM 6101 N N . GLY A 1 775 ? -24.045 -9.702 27.973 1.00 95.69 775 GLY A N 1
ATOM 6102 C CA . GLY A 1 775 ? -24.364 -9.860 29.398 1.00 95.69 775 GLY A CA 1
ATOM 6103 C C . GLY A 1 775 ? -24.072 -8.637 30.286 1.00 95.69 775 GLY A C 1
ATOM 6104 O O . GLY A 1 775 ? -24.430 -8.653 31.463 1.00 95.69 775 GLY A O 1
ATOM 6105 N N . VAL A 1 776 ? -23.476 -7.567 29.748 1.00 96.69 776 VAL A N 1
ATOM 6106 C CA . VAL A 1 776 ? -22.948 -6.441 30.541 1.00 96.69 776 VAL A CA 1
ATOM 6107 C C . VAL A 1 776 ? -23.585 -5.095 30.216 1.00 96.69 776 VAL A C 1
ATOM 6109 O O . VAL A 1 776 ? -23.753 -4.292 31.130 1.00 96.69 776 VAL A O 1
ATOM 6112 N N . LEU A 1 777 ? -23.973 -4.854 28.958 1.00 97.69 777 LEU A N 1
ATOM 6113 C CA . LEU A 1 777 ? -24.418 -3.547 28.467 1.00 97.69 777 LEU A CA 1
ATOM 6114 C C . LEU A 1 777 ? -25.942 -3.517 28.247 1.00 97.69 777 LEU A C 1
ATOM 6116 O O . LEU A 1 777 ? -26.422 -3.938 27.192 1.00 97.69 777 LEU A O 1
ATOM 6120 N N . PRO A 1 778 ? -26.728 -3.054 29.234 1.00 98.00 778 PRO A N 1
ATOM 6121 C CA . PRO A 1 778 ? -28.159 -2.826 29.078 1.00 98.00 778 PRO A CA 1
ATOM 6122 C C . PRO A 1 778 ? -28.466 -1.547 28.287 1.00 98.00 778 PRO A C 1
ATOM 6124 O O . PRO A 1 778 ? -27.984 -0.463 28.615 1.00 98.00 778 PRO A O 1
ATOM 6127 N N . ILE A 1 779 ? -29.360 -1.673 27.311 1.00 98.44 779 ILE A N 1
ATOM 6128 C CA . ILE A 1 779 ? -29.906 -0.592 26.492 1.00 98.44 779 ILE A CA 1
ATOM 6129 C C . ILE A 1 779 ? -31.423 -0.589 26.660 1.00 98.44 779 ILE A C 1
ATOM 6131 O O . ILE A 1 779 ? -32.072 -1.608 26.411 1.00 98.44 779 ILE A O 1
ATOM 6135 N N . SER A 1 780 ? -32.004 0.536 27.075 1.00 98.25 780 SER A N 1
ATOM 6136 C CA . SER A 1 780 ? -33.458 0.699 27.117 1.00 98.25 780 SER A CA 1
ATOM 6137 C C . SER A 1 780 ? -33.979 1.361 25.840 1.00 98.25 780 SER A C 1
ATOM 6139 O O . SER A 1 780 ? -33.430 2.355 25.365 1.00 98.25 780 SER A O 1
ATOM 6141 N N . PHE A 1 781 ? -35.044 0.793 25.273 1.00 98.56 781 PHE A N 1
ATOM 6142 C CA . PHE A 1 781 ? -35.700 1.263 24.057 1.00 98.56 781 PHE A CA 1
ATOM 6143 C C . PHE A 1 781 ? -37.032 1.926 24.409 1.00 98.56 781 PHE A C 1
ATOM 6145 O O . PHE A 1 781 ? -37.916 1.312 25.015 1.00 98.56 781 PHE A O 1
ATOM 6152 N N . ARG A 1 782 ? -37.224 3.194 24.033 1.00 98.12 782 ARG A N 1
ATOM 6153 C CA . ARG A 1 782 ? -38.464 3.926 24.315 1.00 98.12 782 ARG A CA 1
ATOM 6154 C C . ARG A 1 782 ? -38.993 4.664 23.093 1.00 98.12 782 ARG A C 1
ATOM 6156 O O . ARG A 1 782 ? -38.236 5.255 22.340 1.00 98.12 782 ARG A O 1
ATOM 6163 N N . ARG A 1 783 ? -40.322 4.721 22.971 1.00 97.62 783 ARG A N 1
ATOM 6164 C CA . ARG A 1 783 ? -41.049 5.570 22.027 1.00 97.62 783 ARG A CA 1
ATOM 6165 C C . ARG A 1 783 ? -41.903 6.565 22.827 1.00 97.62 783 ARG A C 1
ATOM 6167 O O . ARG A 1 783 ? -43.039 6.237 23.163 1.00 97.62 783 ARG A O 1
ATOM 6174 N N . PRO A 1 784 ? -41.344 7.727 23.217 1.00 96.88 784 PRO A N 1
ATOM 6175 C CA . PRO A 1 784 ? -41.994 8.649 24.152 1.00 96.88 784 PRO A CA 1
ATOM 6176 C C . PRO A 1 784 ? -43.328 9.205 23.646 1.00 96.88 784 PRO A C 1
ATOM 6178 O O . PRO A 1 784 ? -44.263 9.344 24.431 1.00 96.88 784 PRO A O 1
ATOM 6181 N N . SER A 1 785 ? -43.434 9.475 22.340 1.00 96.38 785 SER A N 1
ATOM 6182 C CA . SER A 1 785 ? -44.648 10.012 21.726 1.00 96.38 785 SER A CA 1
ATOM 6183 C C . SER A 1 785 ? -45.292 9.030 20.760 1.00 96.38 785 SER A C 1
ATOM 6185 O O . SER A 1 785 ? -44.625 8.426 19.923 1.00 96.38 785 SER A O 1
ATOM 6187 N N . ARG A 1 786 ? -46.626 8.957 20.789 1.00 94.81 786 ARG A N 1
ATOM 6188 C CA . ARG A 1 786 ? -47.411 8.312 19.722 1.00 94.81 786 ARG A CA 1
ATOM 6189 C C . ARG A 1 786 ? -47.491 9.175 18.459 1.00 94.81 786 ARG A C 1
ATOM 6191 O O . ARG A 1 786 ? -47.716 8.633 17.384 1.00 94.81 786 ARG A O 1
ATOM 6198 N N . ARG A 1 787 ? -47.260 10.492 18.584 1.00 94.88 787 ARG A N 1
ATOM 6199 C CA . ARG A 1 787 ? -47.247 11.473 17.481 1.00 94.88 787 ARG A CA 1
ATOM 6200 C C . ARG A 1 787 ? -45.990 11.374 16.608 1.00 94.88 787 ARG A C 1
ATOM 6202 O O . ARG A 1 787 ? -45.869 12.124 15.644 1.00 94.88 787 ARG A O 1
ATOM 6209 N N . SER A 1 788 ? -45.044 10.516 16.991 1.00 96.44 788 SER A N 1
ATOM 6210 C CA . SER A 1 788 ? -43.758 10.355 16.332 1.00 96.44 788 SER A CA 1
ATOM 6211 C C . SER A 1 788 ? -43.352 8.885 16.228 1.00 96.44 788 SER A C 1
ATOM 6213 O O . SER A 1 788 ? -43.754 8.046 17.042 1.00 96.44 788 SER A O 1
ATOM 6215 N N . VAL A 1 789 ? -42.559 8.579 15.206 1.00 96.75 789 VAL A N 1
ATOM 6216 C CA . VAL A 1 789 ? -41.843 7.308 15.011 1.00 96.75 789 VAL A CA 1
ATOM 6217 C C . VAL A 1 789 ? -40.339 7.461 15.283 1.00 96.75 789 VAL A C 1
ATOM 6219 O O . VAL A 1 789 ? -39.527 6.628 14.887 1.00 96.75 789 VAL A O 1
ATOM 6222 N N . SER A 1 790 ? -39.934 8.520 15.972 1.00 97.56 790 SER A N 1
ATOM 6223 C CA . SER A 1 790 ? -38.590 8.616 16.536 1.00 97.56 790 SER A CA 1
ATOM 6224 C C . SER A 1 790 ? -38.539 7.934 17.895 1.00 97.56 790 SER A C 1
ATOM 6226 O O . SER A 1 790 ? -39.535 7.857 18.622 1.00 97.56 790 SER A O 1
ATOM 6228 N N . VAL A 1 791 ? -37.380 7.371 18.221 1.00 98.19 791 VAL A N 1
ATOM 6229 C CA . VAL A 1 791 ? -37.199 6.580 19.443 1.00 98.19 791 VAL A CA 1
ATOM 6230 C C . VAL A 1 791 ? -36.026 7.105 20.253 1.00 98.19 791 VAL A C 1
ATOM 6232 O O . VAL A 1 791 ? -35.078 7.676 19.719 1.00 98.19 791 VAL A O 1
ATOM 6235 N N . LEU A 1 792 ? -36.126 6.932 21.566 1.00 98.38 792 LEU A N 1
ATOM 6236 C CA . LEU A 1 792 ? -35.093 7.254 22.534 1.00 98.38 792 LEU A CA 1
ATOM 6237 C C . LEU A 1 792 ? -34.457 5.945 23.001 1.00 98.38 792 LEU A C 1
ATOM 6239 O O . LEU A 1 792 ? -35.131 5.101 23.599 1.00 98.38 792 LEU A O 1
ATOM 6243 N N . LEU A 1 793 ? -33.165 5.803 22.744 1.00 98.50 793 LEU A N 1
ATOM 6244 C CA . LEU A 1 793 ? -32.323 4.749 23.290 1.00 98.50 793 LEU A CA 1
ATOM 6245 C C . LEU A 1 793 ? -31.554 5.311 24.483 1.00 98.50 793 LEU A C 1
ATOM 6247 O O . LEU A 1 793 ? -31.099 6.458 24.449 1.00 98.50 793 LEU A O 1
ATOM 6251 N N . ARG A 1 794 ? -31.382 4.517 25.537 1.00 98.31 794 ARG A N 1
ATOM 6252 C CA . ARG A 1 794 ? -30.547 4.901 26.677 1.00 98.31 794 ARG A CA 1
ATOM 6253 C C . ARG A 1 794 ? -29.623 3.765 27.076 1.00 98.31 794 ARG A C 1
ATOM 6255 O O . ARG A 1 794 ? -30.076 2.646 27.303 1.00 98.31 794 ARG A O 1
ATOM 6262 N N . LEU A 1 795 ? -28.339 4.082 27.182 1.00 98.06 795 LEU A N 1
ATOM 6263 C CA . LEU A 1 795 ? -27.347 3.232 27.824 1.00 98.06 795 LEU A CA 1
ATOM 6264 C C . LEU A 1 795 ? -27.545 3.344 29.337 1.00 98.06 795 LEU A C 1
ATOM 6266 O O . LEU A 1 795 ? -27.549 4.442 29.898 1.00 98.06 795 LEU A O 1
ATOM 6270 N N . GLU A 1 796 ? -27.785 2.214 29.992 1.00 97.56 796 GLU A N 1
ATOM 6271 C CA . GLU A 1 796 ? -27.985 2.167 31.442 1.00 97.56 796 GLU A CA 1
ATOM 6272 C C . GLU A 1 796 ? -26.663 1.825 32.154 1.00 97.56 796 GLU A C 1
ATOM 6274 O O . GLU A 1 796 ? -25.653 1.545 31.515 1.00 97.56 796 GLU A O 1
ATOM 6279 N N . LYS A 1 797 ? -26.653 1.831 33.493 1.00 94.44 797 LYS A N 1
ATOM 6280 C CA . LYS A 1 797 ? -25.491 1.440 34.324 1.00 94.44 797 LYS A CA 1
ATOM 6281 C C . LYS A 1 797 ? -24.195 2.237 34.069 1.00 94.44 797 LYS A C 1
ATOM 6283 O O . LYS A 1 797 ? -23.108 1.710 34.270 1.00 94.44 797 LYS A O 1
ATOM 6288 N N . GLY A 1 798 ? -24.310 3.501 33.658 1.00 93.44 798 GLY A N 1
ATOM 6289 C CA . GLY A 1 798 ? -23.159 4.398 33.490 1.00 93.44 798 GLY A CA 1
ATOM 6290 C C . GLY A 1 798 ? -22.340 4.163 32.220 1.00 93.44 798 GLY A C 1
ATOM 6291 O O . GLY A 1 798 ? -21.276 4.750 32.076 1.00 93.44 798 GLY A O 1
ATOM 6292 N N . PHE A 1 799 ? -22.817 3.327 31.293 1.00 96.81 799 PHE A N 1
ATOM 6293 C CA . PHE A 1 799 ? -22.186 3.212 29.982 1.00 96.81 799 PHE A CA 1
ATOM 6294 C C . PHE A 1 799 ? -22.477 4.438 29.126 1.00 96.81 799 PHE A C 1
ATOM 6296 O O . PHE A 1 799 ? -23.599 4.941 29.094 1.00 96.81 799 PHE A O 1
ATOM 6303 N N . GLU A 1 800 ? -21.473 4.865 28.374 1.00 96.56 800 GLU A N 1
ATOM 6304 C CA . GLU A 1 800 ? -21.539 6.038 27.514 1.00 96.56 800 GLU A CA 1
ATOM 6305 C C . GLU A 1 800 ? -21.030 5.700 26.114 1.00 96.56 800 GLU A C 1
ATOM 6307 O O . GLU A 1 800 ? -20.138 4.868 25.930 1.00 96.56 800 GLU A O 1
ATOM 6312 N N . SER A 1 801 ? -21.600 6.374 25.120 1.00 95.44 801 SER A N 1
ATOM 6313 C CA . SER A 1 801 ? -21.097 6.417 23.752 1.00 95.44 801 SER A CA 1
ATOM 6314 C C . SER A 1 801 ? -20.734 7.862 23.462 1.00 95.44 801 SER A C 1
ATOM 6316 O O . SER A 1 801 ? -21.591 8.737 23.552 1.00 95.44 801 SER A O 1
ATOM 6318 N N . ARG A 1 802 ? -19.463 8.128 23.143 1.00 92.25 802 ARG A N 1
ATOM 6319 C CA . ARG A 1 802 ? -18.951 9.492 22.893 1.00 92.25 802 ARG A CA 1
ATOM 6320 C C . ARG A 1 802 ? -19.295 10.491 24.021 1.00 92.25 802 ARG A C 1
ATOM 6322 O O . ARG A 1 802 ? -19.634 11.639 23.749 1.00 92.25 802 ARG A O 1
ATOM 6329 N N . GLY A 1 803 ? -19.238 10.029 25.274 1.00 93.56 803 GLY A N 1
ATOM 6330 C CA . GLY A 1 803 ? -19.560 10.820 26.474 1.00 93.56 803 GLY A CA 1
ATOM 6331 C C . GLY A 1 803 ? -21.057 10.996 26.752 1.00 93.56 803 GLY A C 1
ATOM 6332 O O . GLY A 1 803 ? -21.435 11.751 27.639 1.00 93.56 803 GLY A O 1
ATOM 6333 N N . VAL A 1 804 ? -21.930 10.326 25.991 1.00 96.75 804 VAL A N 1
ATOM 6334 C CA . VAL A 1 804 ? -23.381 10.524 26.058 1.00 96.75 804 VAL A CA 1
ATOM 6335 C C . VAL A 1 804 ? -24.102 9.203 26.338 1.00 96.75 804 VAL A C 1
ATOM 6337 O O . VAL A 1 804 ? -23.811 8.163 25.745 1.00 96.75 804 VAL A O 1
ATOM 6340 N N . THR A 1 805 ? -25.093 9.241 27.234 1.00 97.75 805 THR A N 1
ATOM 6341 C CA . THR A 1 805 ? -25.901 8.064 27.624 1.00 97.75 805 THR A CA 1
ATOM 6342 C C . THR A 1 805 ? -27.208 7.925 26.838 1.00 97.75 805 THR A C 1
ATOM 6344 O O . THR A 1 805 ? -27.844 6.872 26.879 1.00 97.75 805 THR A O 1
ATOM 6347 N N . ARG A 1 806 ? -27.653 8.979 26.145 1.00 98.31 806 ARG A N 1
ATOM 6348 C CA . ARG A 1 806 ? -28.974 9.069 25.501 1.00 98.31 806 ARG A CA 1
ATOM 6349 C C . ARG A 1 806 ? -28.829 9.250 24.002 1.00 98.31 806 ARG A C 1
ATOM 6351 O O . ARG A 1 806 ? -28.009 10.041 23.548 1.00 98.31 806 ARG A O 1
ATOM 6358 N N . MET A 1 807 ? -29.651 8.552 23.232 1.00 98.31 807 MET A N 1
ATOM 6359 C CA . MET A 1 807 ? -29.605 8.630 21.777 1.00 98.31 807 MET A CA 1
ATOM 6360 C C . MET A 1 807 ? -31.004 8.768 21.199 1.00 98.31 807 MET A C 1
ATOM 6362 O O . MET A 1 807 ? -31.926 8.051 21.582 1.00 98.31 807 MET A O 1
ATOM 6366 N N . LEU A 1 808 ? -31.153 9.688 20.263 1.00 98.31 808 LEU A N 1
ATOM 6367 C CA . LEU A 1 808 ? -32.347 9.921 19.479 1.00 98.31 808 LEU A CA 1
ATOM 6368 C C . LEU A 1 808 ? -32.157 9.245 18.128 1.00 98.31 808 LEU A C 1
ATOM 6370 O O . LEU A 1 808 ? -31.289 9.621 17.349 1.00 98.31 808 LEU A O 1
ATOM 6374 N N . TRP A 1 809 ? -32.980 8.249 17.837 1.00 97.62 809 TRP A N 1
ATOM 6375 C CA . TRP A 1 809 ? -32.966 7.588 16.543 1.00 97.62 809 TRP A CA 1
ATOM 6376 C C . TRP A 1 809 ? -34.158 8.082 15.728 1.00 97.62 809 TRP A C 1
ATOM 6378 O O . TRP A 1 809 ? -35.310 7.707 15.975 1.00 97.62 809 TRP A O 1
ATOM 6388 N N . VAL A 1 810 ? -33.856 8.963 14.778 1.00 96.94 810 VAL A N 1
ATOM 6389 C CA . VAL A 1 810 ? -34.799 9.813 14.044 1.00 96.94 810 VAL A CA 1
ATOM 6390 C C . VAL A 1 810 ? -35.118 9.201 12.687 1.00 96.94 810 VAL A C 1
ATOM 6392 O O . VAL A 1 810 ? -34.216 8.706 12.013 1.00 96.94 810 VAL A O 1
ATOM 6395 N N . LYS A 1 811 ? -36.394 9.180 12.294 1.00 95.44 811 LYS A N 1
ATOM 6396 C CA . LYS A 1 811 ? -36.801 8.736 10.951 1.00 95.44 811 LYS A CA 1
ATOM 6397 C C . LYS A 1 811 ? -36.604 9.863 9.938 1.00 95.44 811 LYS A C 1
ATOM 6399 O O . LYS A 1 811 ? -37.064 10.978 10.174 1.00 95.44 811 LYS A O 1
ATOM 6404 N N . GLN A 1 812 ? -35.956 9.550 8.818 1.00 93.25 812 GLN A N 1
ATOM 6405 C CA . GLN A 1 812 ? -35.804 10.464 7.685 1.00 93.25 812 GLN A CA 1
ATOM 6406 C C . GLN A 1 812 ? -37.093 10.572 6.849 1.00 93.25 812 GLN A C 1
ATOM 6408 O O . GLN A 1 812 ? -37.938 9.673 6.846 1.00 93.25 812 GLN A O 1
ATOM 6413 N N . GLY A 1 813 ? -37.224 11.664 6.093 1.00 84.25 813 GLY A N 1
ATOM 6414 C CA . GLY A 1 813 ? -38.183 11.757 4.986 1.00 84.25 813 GLY A CA 1
ATOM 6415 C C . GLY A 1 813 ? -39.635 12.028 5.390 1.00 84.25 813 GLY A C 1
ATOM 6416 O O . GLY A 1 813 ? -40.552 11.660 4.660 1.00 84.25 813 GLY A O 1
ATOM 6417 N N . GLY A 1 814 ? -39.881 12.658 6.543 1.00 85.00 814 GLY A N 1
ATOM 6418 C CA . GLY A 1 814 ? -41.235 13.061 6.925 1.00 85.00 814 GLY A CA 1
ATOM 6419 C C . GLY A 1 814 ? -41.360 13.672 8.319 1.00 85.00 814 GLY A C 1
ATOM 6420 O O . GLY A 1 814 ? -40.550 13.429 9.212 1.00 85.00 814 GLY A O 1
ATOM 6421 N N . ARG A 1 815 ? -42.437 14.444 8.530 1.00 87.62 815 ARG A N 1
ATOM 6422 C CA . ARG A 1 815 ? -42.754 15.075 9.828 1.00 87.62 815 ARG A CA 1
ATOM 6423 C C . ARG A 1 815 ? -43.220 14.072 10.892 1.00 87.62 815 ARG A C 1
ATOM 6425 O O . ARG A 1 815 ? -43.312 14.422 12.067 1.00 87.62 815 ARG A O 1
ATOM 6432 N N . ASP A 1 816 ? -43.522 12.833 10.507 1.00 93.00 816 ASP A N 1
ATOM 6433 C CA . ASP A 1 816 ? -43.833 11.749 11.440 1.00 93.00 816 ASP A CA 1
ATOM 6434 C C . ASP A 1 816 ? -42.587 11.274 12.205 1.00 93.00 816 ASP A C 1
ATOM 6436 O O . ASP A 1 816 ? -42.707 10.792 13.327 1.00 93.00 816 ASP A O 1
ATOM 6440 N N . GLY A 1 817 ? -41.384 11.493 11.664 1.00 93.31 817 GLY A N 1
ATOM 6441 C CA . GLY A 1 817 ? -40.098 11.273 12.333 1.00 93.31 817 GLY A CA 1
ATOM 6442 C C . GLY A 1 817 ? -39.683 12.374 13.314 1.00 93.31 817 GLY A C 1
ATOM 6443 O O . GLY A 1 817 ? -38.520 12.449 13.698 1.00 93.31 817 GLY A O 1
ATOM 6444 N N . LYS A 1 818 ? -40.581 13.267 13.732 1.00 96.62 818 LYS A N 1
ATOM 6445 C CA . LYS A 1 818 ? -40.191 14.434 14.536 1.00 96.62 818 LYS A CA 1
ATOM 6446 C C . LYS A 1 818 ? -39.772 14.092 15.972 1.00 96.62 818 LYS A C 1
ATOM 6448 O O . LYS A 1 818 ? -40.459 13.356 16.679 1.00 96.62 818 LYS A O 1
ATOM 6453 N N . VAL A 1 819 ? -38.682 14.671 16.450 1.00 97.94 819 VAL A N 1
ATOM 6454 C CA . VAL A 1 819 ? -38.277 14.675 17.858 1.00 97.94 819 VAL A CA 1
ATOM 6455 C C . VAL A 1 819 ? -38.936 15.866 18.534 1.00 97.94 819 VAL A C 1
ATOM 6457 O O . VAL A 1 819 ? -38.679 17.008 18.175 1.00 97.94 819 VAL A O 1
ATOM 646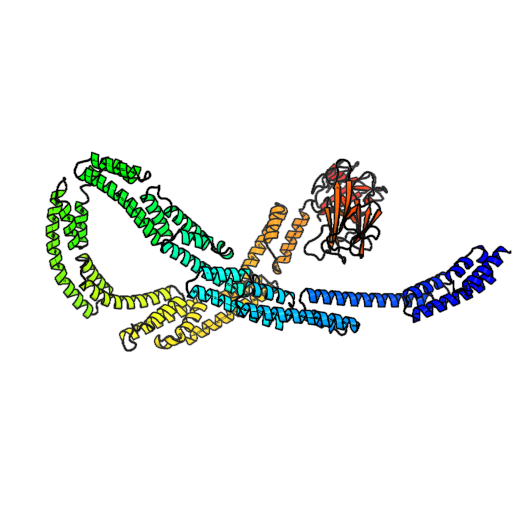0 N N . LEU A 1 820 ? -39.786 15.592 19.516 1.00 97.88 820 LEU A N 1
ATOM 6461 C CA . LEU A 1 820 ? -40.460 16.620 20.311 1.00 97.88 820 LEU A CA 1
ATOM 6462 C C . LEU A 1 820 ? -39.576 17.056 21.484 1.00 97.88 820 LEU A C 1
ATOM 6464 O O . LEU A 1 820 ? -39.119 16.193 22.246 1.00 97.88 820 LEU A O 1
ATOM 6468 N N . ILE A 1 821 ? -39.395 18.366 21.642 1.00 98.12 821 ILE A N 1
ATOM 6469 C CA . ILE A 1 821 ? -38.669 18.988 22.751 1.00 98.12 821 ILE A CA 1
ATOM 6470 C C . ILE A 1 821 ? -39.619 19.959 23.458 1.00 98.12 821 ILE A C 1
ATOM 6472 O O . ILE A 1 821 ? -40.169 20.866 22.833 1.00 98.12 821 ILE A O 1
ATOM 6476 N N . GLY A 1 822 ? -39.840 19.757 24.756 1.00 97.31 822 GLY A N 1
ATOM 6477 C CA . GLY A 1 822 ? -40.778 20.575 25.526 1.00 97.31 822 GLY A CA 1
ATOM 6478 C C . GLY A 1 822 ? -41.076 20.020 26.917 1.00 97.31 822 GLY A C 1
ATOM 6479 O O . GLY A 1 822 ? -40.425 19.080 27.380 1.00 97.31 822 GLY A O 1
ATOM 6480 N N . ARG A 1 823 ? -42.088 20.583 27.586 1.00 96.75 823 ARG A N 1
ATOM 6481 C CA . ARG A 1 823 ? -42.492 20.193 28.951 1.00 96.75 823 ARG A CA 1
ATOM 6482 C C . ARG A 1 823 ? -43.249 18.859 29.024 1.00 96.75 823 ARG A C 1
ATOM 6484 O O . ARG A 1 823 ? -43.269 18.208 30.072 1.00 96.75 823 ARG A O 1
ATOM 6491 N N . GLY A 1 824 ? -43.891 18.450 27.928 1.00 94.44 824 GLY A N 1
ATOM 6492 C CA . GLY A 1 824 ? -44.800 17.304 27.874 1.00 94.44 824 GLY A CA 1
ATOM 6493 C C . GLY A 1 824 ? -44.162 15.968 28.278 1.00 94.44 824 GLY A C 1
ATOM 6494 O O . GLY A 1 824 ? -42.999 15.678 27.992 1.00 94.44 824 GLY A O 1
ATOM 6495 N N . LYS A 1 825 ? -44.943 15.083 28.916 1.00 93.69 825 LYS A N 1
ATOM 6496 C CA . LYS A 1 825 ? -44.479 13.721 29.252 1.00 93.69 825 LYS A CA 1
ATOM 6497 C C . LYS A 1 825 ? -44.217 12.867 28.007 1.00 93.69 825 LYS A C 1
ATOM 6499 O O . LYS A 1 825 ? -43.441 11.917 28.095 1.00 93.69 825 LYS A O 1
ATOM 6504 N N . ASP A 1 826 ? -44.832 13.198 26.881 1.00 94.81 826 ASP A N 1
ATOM 6505 C CA . ASP A 1 826 ? -44.624 12.537 25.596 1.00 94.81 826 ASP A CA 1
ATOM 6506 C C . ASP A 1 826 ? -43.489 13.173 24.768 1.00 94.81 826 ASP A C 1
ATOM 6508 O O . ASP A 1 826 ? -43.200 12.699 23.670 1.00 94.81 826 ASP A O 1
ATOM 6512 N N . CYS A 1 827 ? -42.809 14.205 25.282 1.00 97.50 827 CYS A N 1
ATOM 6513 C CA . CYS A 1 827 ? -41.616 14.757 24.644 1.00 97.50 827 CYS A CA 1
ATOM 6514 C C . CYS A 1 827 ? -40.430 13.786 24.744 1.00 97.50 827 CYS A C 1
ATOM 6516 O O . CYS A 1 827 ? -40.252 13.081 25.743 1.00 97.50 827 CYS A O 1
ATOM 6518 N N . HIS A 1 828 ? -39.606 13.762 23.694 1.00 98.12 828 HIS A N 1
ATOM 6519 C CA . HIS A 1 828 ? -38.400 12.932 23.635 1.00 98.12 828 HIS A CA 1
ATOM 6520 C C . HIS A 1 828 ? -37.293 13.550 24.484 1.00 98.12 828 HIS A C 1
ATOM 6522 O O . HIS A 1 828 ? -36.603 12.843 25.218 1.00 98.12 828 HIS A O 1
ATOM 6528 N N . VAL A 1 829 ? -37.185 14.877 24.409 1.00 98.06 829 VAL A N 1
ATOM 6529 C CA . VAL A 1 829 ? -36.309 15.702 25.233 1.00 98.06 829 VAL A CA 1
ATOM 6530 C C . VAL A 1 829 ? -37.195 16.579 26.110 1.00 98.06 829 VAL A C 1
ATOM 6532 O O . VAL A 1 829 ? -38.033 17.324 25.605 1.00 98.06 829 VAL A O 1
ATOM 6535 N N . ARG A 1 830 ? -37.052 16.458 27.430 1.00 97.44 830 ARG A N 1
ATOM 6536 C CA . ARG A 1 830 ? -37.893 17.187 28.385 1.00 97.44 830 ARG A CA 1
ATOM 6537 C C . ARG A 1 830 ? -37.172 18.424 28.905 1.00 97.44 830 ARG A C 1
ATOM 6539 O O . ARG A 1 830 ? -36.134 18.278 29.539 1.00 97.44 830 ARG A O 1
ATOM 6546 N N . VAL A 1 831 ? -37.765 19.592 28.680 1.00 97.06 831 VAL A N 1
ATOM 6547 C CA . VAL A 1 831 ? -37.303 20.911 29.152 1.00 97.06 831 VAL A CA 1
ATOM 6548 C C . VAL A 1 831 ? -38.429 21.493 30.006 1.00 97.06 831 VAL A C 1
ATOM 6550 O O . VAL A 1 831 ? -39.581 21.494 29.570 1.00 97.06 831 VAL A O 1
ATOM 6553 N N . ARG A 1 832 ? -38.159 21.883 31.257 1.00 92.88 832 ARG A N 1
ATOM 6554 C CA . ARG A 1 832 ? -39.238 22.111 32.244 1.00 92.88 832 ARG A CA 1
ATOM 6555 C C . ARG A 1 832 ? -39.990 23.412 31.992 1.00 92.88 832 ARG A C 1
ATOM 6557 O O . ARG A 1 832 ? -41.209 23.425 32.157 1.00 92.88 832 ARG A O 1
ATOM 6564 N N . ALA A 1 833 ? -39.271 24.457 31.597 1.00 89.31 833 ALA A N 1
ATOM 6565 C CA . ALA A 1 833 ? -39.814 25.794 31.366 1.00 89.31 833 ALA A CA 1
ATOM 6566 C C . ALA A 1 833 ? -40.382 25.996 29.945 1.00 89.31 833 ALA A C 1
ATOM 6568 O O . ALA A 1 833 ? -40.934 27.043 29.634 1.00 89.31 833 ALA A O 1
ATOM 6569 N N . ALA A 1 834 ? -40.274 24.987 29.080 1.00 89.00 834 ALA A N 1
ATOM 6570 C CA . ALA A 1 834 ? -40.548 25.117 27.657 1.00 89.00 834 ALA A CA 1
ATOM 6571 C C . ALA A 1 834 ? -42.043 25.180 27.297 1.00 89.00 834 ALA A C 1
ATOM 6573 O O . ALA A 1 834 ? -42.731 24.152 27.323 1.00 89.00 834 ALA A O 1
ATOM 6574 N N . GLU A 1 835 ? -42.503 26.355 26.857 1.00 88.12 835 GLU A N 1
ATOM 6575 C CA . GLU A 1 835 ? -43.748 26.565 26.108 1.00 88.12 835 GLU A CA 1
ATOM 6576 C C . GLU A 1 835 ? -43.540 27.643 25.020 1.00 88.12 835 GLU A C 1
ATOM 6578 O O . GLU A 1 835 ? -42.966 28.689 25.323 1.00 88.12 835 GLU A O 1
ATOM 6583 N N . PRO A 1 836 ? -44.010 27.451 23.768 1.00 91.44 836 PRO A N 1
ATOM 6584 C CA . PRO A 1 836 ? -44.626 26.245 23.194 1.00 91.44 836 PRO A CA 1
ATOM 6585 C C . PRO A 1 836 ? -43.626 25.095 22.924 1.00 91.44 836 PRO A C 1
ATOM 6587 O O . PRO A 1 836 ? -42.419 25.252 23.069 1.00 91.44 836 PRO A O 1
ATOM 6590 N N . GLU A 1 837 ? -44.129 23.912 22.537 1.00 93.81 837 GLU A N 1
ATOM 6591 C CA . GLU A 1 837 ? -43.285 22.775 22.115 1.00 93.81 837 GLU A CA 1
ATOM 6592 C C . GLU A 1 837 ? -42.538 23.096 20.806 1.00 93.81 837 GLU A C 1
ATOM 6594 O O . GLU A 1 837 ? -43.112 23.667 19.874 1.00 93.81 837 GLU A O 1
ATOM 6599 N N . LEU A 1 838 ? -41.285 22.647 20.703 1.00 96.56 838 LEU A N 1
ATOM 6600 C CA . LEU A 1 838 ? -40.511 22.655 19.461 1.00 96.56 838 LEU A CA 1
ATOM 6601 C C . LEU A 1 838 ? -40.387 21.229 18.924 1.00 96.56 838 LEU A C 1
ATOM 6603 O O . LEU A 1 838 ? -40.458 20.251 19.681 1.00 96.56 838 LEU A O 1
ATOM 6607 N N . PHE A 1 839 ? -40.142 21.087 17.624 1.00 95.81 839 PHE A N 1
ATOM 6608 C CA . PHE A 1 839 ? -39.739 19.791 17.098 1.00 95.81 839 PHE A CA 1
ATOM 6609 C C . PHE A 1 839 ? -38.623 19.859 16.061 1.00 95.81 839 PHE A C 1
ATOM 6611 O O . PHE A 1 839 ? -38.549 20.784 15.256 1.00 95.81 839 PHE A O 1
ATOM 6618 N N . LEU A 1 840 ? -37.767 18.839 16.102 1.00 97.25 840 LEU A N 1
ATOM 6619 C CA . LEU A 1 840 ? -36.695 18.590 15.143 1.00 97.25 840 LEU A CA 1
ATOM 6620 C C . LEU A 1 840 ? -37.094 17.445 14.214 1.00 97.25 840 LEU A C 1
ATOM 6622 O O . LEU A 1 840 ? -37.694 16.475 14.671 1.00 97.25 840 LEU A O 1
ATOM 6626 N N . TRP A 1 841 ? -36.726 17.483 12.940 1.00 96.50 841 TRP A N 1
ATOM 6627 C CA . TRP A 1 841 ? -36.803 16.308 12.062 1.00 96.50 841 TRP A CA 1
ATOM 6628 C C . TRP A 1 841 ? -35.672 16.306 11.041 1.00 96.50 841 TRP A C 1
ATOM 6630 O O . TRP A 1 841 ? -35.036 17.329 10.804 1.00 96.50 841 TRP A O 1
ATOM 6640 N N . ALA A 1 842 ? -35.469 15.164 10.387 1.00 95.31 842 ALA A N 1
ATOM 6641 C CA . ALA A 1 842 ? -34.544 15.032 9.269 1.00 95.31 842 ALA A CA 1
ATOM 6642 C C . ALA A 1 842 ? -35.335 14.949 7.948 1.00 95.31 842 ALA A C 1
ATOM 6644 O O . ALA A 1 842 ? -35.925 13.898 7.667 1.00 95.31 842 ALA A O 1
ATOM 6645 N N . PRO A 1 843 ? -35.407 16.025 7.135 1.00 92.62 843 PRO A N 1
ATOM 6646 C CA . PRO A 1 843 ? -36.158 15.986 5.878 1.00 92.62 843 PRO A CA 1
ATOM 6647 C C . PRO A 1 843 ? -35.495 15.062 4.843 1.00 92.62 843 PRO A C 1
ATOM 6649 O O . PRO A 1 843 ? -36.175 14.539 3.966 1.00 92.62 843 PRO A O 1
ATOM 6652 N N . GLY A 1 844 ? -34.192 14.812 4.981 1.00 90.12 844 GLY A N 1
ATOM 6653 C CA . GLY A 1 844 ? -33.419 13.870 4.180 1.00 90.12 844 GLY A CA 1
ATOM 6654 C C . GLY A 1 844 ? -32.081 13.531 4.850 1.00 90.12 844 GLY A C 1
ATOM 6655 O O . GLY A 1 844 ? -31.825 14.005 5.962 1.00 90.12 844 GLY A O 1
ATOM 6656 N N . PRO A 1 845 ? -31.235 12.722 4.192 1.00 86.06 845 PRO A N 1
ATOM 6657 C CA . PRO A 1 845 ? -29.889 12.409 4.667 1.00 86.06 845 PRO A CA 1
ATOM 6658 C C . PRO A 1 845 ? -29.084 13.688 4.903 1.00 86.06 845 PRO A C 1
ATOM 6660 O O . PRO A 1 845 ? -29.172 14.628 4.116 1.00 86.06 845 PRO A O 1
ATOM 6663 N N . GLY A 1 846 ? -28.356 13.756 6.018 1.00 86.81 846 GLY A N 1
ATOM 6664 C CA . GLY A 1 846 ? -27.470 14.885 6.318 1.00 86.81 846 GLY A CA 1
ATOM 6665 C C . GLY A 1 846 ? -28.147 16.196 6.721 1.00 86.81 846 GLY A C 1
ATOM 6666 O O . GLY A 1 846 ? -27.462 17.103 7.191 1.00 86.81 846 GLY A O 1
ATOM 6667 N N . ARG A 1 847 ? -29.475 16.299 6.597 1.00 92.75 847 ARG A N 1
ATOM 6668 C CA . ARG A 1 847 ? -30.238 17.523 6.869 1.00 92.75 847 ARG A CA 1
ATOM 6669 C C . ARG A 1 847 ? -30.992 17.406 8.184 1.00 92.75 847 ARG A C 1
ATOM 6671 O O . ARG A 1 847 ? -31.600 16.375 8.475 1.00 92.75 847 ARG A O 1
ATOM 6678 N N . LEU A 1 848 ? -31.003 18.487 8.953 1.00 95.50 848 LEU A N 1
ATOM 6679 C CA . LEU A 1 848 ? -31.778 18.609 10.181 1.00 95.50 848 LEU A CA 1
ATOM 6680 C C . LEU A 1 848 ? -32.532 19.931 10.133 1.00 95.50 848 LEU A C 1
ATOM 6682 O O . LEU A 1 848 ? -31.944 20.970 9.857 1.00 95.50 848 LEU A O 1
ATOM 6686 N N . SER A 1 849 ? -33.826 19.895 10.411 1.00 96.44 849 SER A N 1
ATOM 6687 C CA . SER A 1 849 ? -34.659 21.090 10.459 1.00 96.44 849 SER A CA 1
ATOM 6688 C C . SER A 1 849 ? -35.311 21.204 11.820 1.00 96.44 849 SER A C 1
ATOM 6690 O O . SER A 1 849 ? -35.678 20.205 12.446 1.00 96.44 849 SER A O 1
ATOM 6692 N N . VAL A 1 850 ? -35.472 22.443 12.255 1.00 97.44 850 VAL A N 1
ATOM 6693 C CA . VAL A 1 850 ? -36.237 22.823 13.427 1.00 97.44 850 VAL A CA 1
ATOM 6694 C C . VAL A 1 850 ? -37.526 23.492 12.990 1.00 97.44 850 VAL A C 1
ATOM 6696 O O . VAL A 1 850 ? -37.560 24.204 11.992 1.00 97.44 850 VAL A O 1
ATOM 6699 N N . HIS A 1 851 ? -38.593 23.286 13.746 1.00 97.00 851 HIS A N 1
ATOM 6700 C CA . HIS A 1 851 ? -39.788 24.096 13.614 1.00 97.00 851 HIS A CA 1
ATOM 6701 C C . HIS A 1 851 ? -40.279 24.536 14.981 1.00 97.00 851 HIS A C 1
ATOM 6703 O O . HIS A 1 851 ? -40.435 23.728 15.906 1.00 97.00 851 HIS A O 1
ATOM 6709 N N . PHE A 1 852 ? -40.605 25.818 15.066 1.00 97.56 852 PHE A N 1
ATOM 6710 C CA . PHE A 1 852 ? -41.118 26.445 16.268 1.00 97.56 852 PHE A CA 1
ATOM 6711 C C . PHE A 1 852 ? -42.298 27.354 15.924 1.00 97.56 852 PHE A C 1
ATOM 6713 O O . PHE A 1 852 ? -42.269 28.088 14.940 1.00 97.56 852 PHE A O 1
ATOM 6720 N N . ALA A 1 853 ? -43.368 27.263 16.717 1.00 95.50 853 ALA A N 1
ATOM 6721 C CA . ALA A 1 853 ? -44.580 28.052 16.487 1.00 95.50 853 ALA A CA 1
ATOM 6722 C C . ALA A 1 853 ? -44.428 29.524 16.919 1.00 95.50 853 ALA A C 1
ATOM 6724 O O . ALA A 1 853 ? -45.192 30.369 16.462 1.00 95.50 853 ALA A O 1
ATOM 6725 N N . GLY A 1 854 ? -43.470 29.819 17.804 1.00 94.62 854 GLY A N 1
ATOM 6726 C CA . GLY A 1 854 ? -43.129 31.178 18.226 1.00 94.62 854 GLY A CA 1
ATOM 6727 C C . GLY A 1 854 ? -41.978 31.784 17.421 1.00 94.62 854 GLY A C 1
ATOM 6728 O O . GLY A 1 854 ? -41.540 31.233 16.411 1.00 94.62 854 GLY A O 1
ATOM 6729 N N . LEU A 1 855 ? -41.468 32.918 17.906 1.00 96.81 855 LEU A N 1
ATOM 6730 C CA . LEU A 1 855 ? -40.240 33.530 17.400 1.00 96.81 855 LEU A CA 1
ATOM 6731 C C . LEU A 1 855 ? -39.026 32.745 17.918 1.00 96.81 855 LEU A C 1
ATOM 6733 O O . LEU A 1 855 ? -38.852 32.602 19.129 1.00 96.81 855 LEU A O 1
ATOM 6737 N N . GLY A 1 856 ? -38.218 32.221 17.001 1.00 97.25 856 GLY A N 1
ATOM 6738 C CA . GLY A 1 856 ? -36.940 31.577 17.287 1.00 97.25 856 GLY A CA 1
ATOM 6739 C C . GLY A 1 856 ? -35.760 32.406 16.783 1.00 97.25 856 GLY A C 1
ATOM 6740 O O . GLY A 1 856 ? -35.928 33.321 15.981 1.00 97.25 856 GLY A O 1
ATOM 6741 N N . ASP A 1 857 ? -34.566 32.060 17.244 1.00 97.69 857 ASP A N 1
ATOM 6742 C CA . ASP A 1 857 ? -33.277 32.590 16.805 1.00 97.69 857 ASP A CA 1
ATOM 6743 C C . ASP A 1 857 ? -32.337 31.413 16.512 1.00 97.69 857 ASP A C 1
ATOM 6745 O O . ASP A 1 857 ? -32.260 30.470 17.301 1.00 97.69 857 ASP A O 1
ATOM 6749 N N . CYS A 1 858 ? -31.660 31.430 15.367 1.00 97.44 858 CYS A N 1
ATOM 6750 C CA . CYS A 1 858 ? -30.650 30.444 14.989 1.00 97.44 858 CYS A CA 1
ATOM 6751 C C . CYS A 1 858 ? -29.382 31.192 14.583 1.00 97.44 858 CYS A C 1
ATOM 6753 O O . CYS A 1 858 ? -29.383 31.896 13.576 1.00 97.44 858 CYS A O 1
ATOM 6755 N N . ASP A 1 859 ? -28.315 31.066 15.373 1.00 95.12 859 ASP A N 1
ATOM 6756 C CA . ASP A 1 859 ? -27.047 31.785 15.173 1.00 95.12 859 ASP A CA 1
ATOM 6757 C C . ASP A 1 859 ? -27.211 33.314 14.999 1.00 95.12 859 ASP A C 1
ATOM 6759 O O . ASP A 1 859 ? -26.482 33.948 14.237 1.00 95.12 859 ASP A O 1
ATOM 6763 N N . GLY A 1 860 ? -28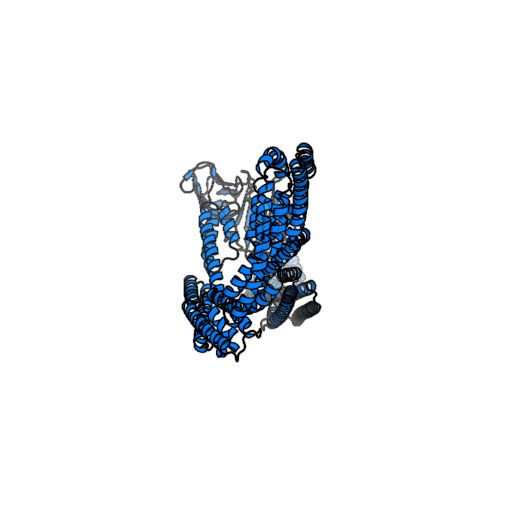.178 33.924 15.697 1.00 94.38 860 GLY A N 1
ATOM 6764 C CA . GLY A 1 860 ? -28.485 35.357 15.598 1.00 94.38 860 GLY A CA 1
ATOM 6765 C C . GLY A 1 860 ? -29.455 35.739 14.472 1.00 94.38 860 GLY A C 1
ATOM 6766 O O . GLY A 1 860 ? -29.798 36.916 14.340 1.00 94.38 860 GLY A O 1
ATOM 6767 N N . ALA A 1 861 ? -29.896 34.781 13.650 1.00 94.81 861 ALA A N 1
ATOM 6768 C CA . ALA A 1 861 ? -30.941 34.988 12.655 1.00 94.81 861 ALA A CA 1
ATOM 6769 C C . ALA A 1 861 ? -32.312 34.582 13.214 1.00 94.81 861 ALA A C 1
ATOM 6771 O O . ALA A 1 861 ? -32.569 33.407 13.495 1.00 94.81 861 ALA A O 1
ATOM 6772 N N . SER A 1 862 ? -33.225 35.548 13.324 1.00 96.69 862 SER A N 1
ATOM 6773 C CA . SER A 1 862 ? -34.593 35.281 13.771 1.00 96.69 862 SER A CA 1
ATOM 6774 C C . SER A 1 862 ? -35.398 34.493 12.732 1.00 96.69 862 SER A C 1
ATOM 6776 O O . SER A 1 862 ? -35.298 34.744 11.530 1.00 96.69 862 SER A O 1
ATOM 6778 N N . PHE A 1 863 ? -36.245 33.572 13.190 1.00 97.69 863 PHE A N 1
ATOM 6779 C CA . PHE A 1 863 ? -37.122 32.771 12.338 1.00 97.69 863 PHE A CA 1
ATOM 6780 C C . PHE A 1 863 ? -38.487 32.512 12.983 1.00 97.69 863 PHE A C 1
ATOM 6782 O O . PHE A 1 863 ? -38.650 32.571 14.200 1.00 97.69 863 PHE A O 1
ATOM 6789 N N . THR A 1 864 ? -39.481 32.209 12.149 1.00 95.56 864 THR A N 1
ATOM 6790 C CA . THR A 1 864 ? -40.800 31.714 12.571 1.00 95.56 864 THR A CA 1
ATOM 6791 C C . THR A 1 864 ? -41.167 30.520 11.697 1.00 95.56 864 THR A C 1
ATOM 6793 O O . THR A 1 864 ? -40.910 30.531 10.493 1.00 95.56 864 THR A O 1
ATOM 6796 N N . GLY A 1 865 ? -41.730 29.464 12.285 1.00 95.81 865 GLY A N 1
ATOM 6797 C CA . GLY A 1 865 ? -41.986 28.222 11.558 1.00 95.81 865 GLY A CA 1
ATOM 6798 C C . GLY A 1 865 ? -40.719 27.385 11.384 1.00 95.81 865 GLY A C 1
ATOM 6799 O O . GLY A 1 865 ? -40.054 27.073 12.368 1.00 95.81 865 GLY A O 1
ATOM 6800 N N . GLU A 1 866 ? -40.436 26.957 10.153 1.00 96.75 866 GLU A N 1
ATOM 6801 C CA . GLU A 1 866 ? -39.373 26.001 9.820 1.00 96.75 866 GLU A CA 1
ATOM 6802 C C . GLU A 1 866 ? -38.036 26.695 9.507 1.00 96.75 866 GLU A C 1
ATOM 6804 O O . GLU A 1 866 ? -37.996 27.666 8.757 1.00 96.75 866 GLU A O 1
ATOM 6809 N N . MET A 1 867 ? -36.942 26.165 10.054 1.00 97.00 867 MET A N 1
ATOM 6810 C CA . MET A 1 867 ? -35.568 26.600 9.802 1.00 97.00 867 MET A CA 1
ATOM 6811 C C . MET A 1 867 ? -34.665 25.376 9.630 1.00 97.00 867 MET A C 1
ATOM 6813 O O . MET A 1 867 ? -34.723 24.426 10.411 1.00 97.00 867 MET A O 1
ATOM 6817 N N . GLU A 1 868 ? -33.823 25.382 8.602 1.00 95.75 868 GLU A N 1
ATOM 6818 C CA . GLU A 1 868 ? -32.805 24.349 8.409 1.00 95.75 868 GLU A CA 1
ATOM 6819 C C . GLU A 1 868 ? -31.575 24.652 9.266 1.00 95.75 868 GLU A C 1
ATOM 6821 O O . GLU A 1 868 ? -31.076 25.776 9.287 1.00 95.75 868 GLU A O 1
ATOM 6826 N N . LEU A 1 869 ? -31.093 23.642 9.985 1.00 95.12 869 LEU A N 1
ATOM 6827 C CA . LEU A 1 869 ? -29.970 23.769 10.899 1.00 95.12 869 LEU A CA 1
ATOM 6828 C C . LEU A 1 869 ? -28.663 23.433 10.199 1.00 95.12 869 LEU A C 1
ATOM 6830 O O . LEU A 1 869 ? -28.565 22.457 9.454 1.00 95.12 869 LEU A O 1
ATOM 6834 N N . ARG A 1 870 ? -27.634 24.220 10.506 1.00 92.06 870 ARG A N 1
ATOM 6835 C CA . ARG A 1 870 ? -26.260 23.951 10.088 1.00 92.06 870 ARG A CA 1
ATOM 6836 C C . ARG A 1 870 ? -25.481 23.263 11.214 1.00 92.06 870 ARG A C 1
ATOM 6838 O O . ARG A 1 870 ? -25.809 23.443 12.388 1.00 92.06 870 ARG A O 1
ATOM 6845 N N . PRO A 1 871 ? -24.439 22.485 10.892 1.00 89.94 871 PRO A N 1
ATOM 6846 C CA . PRO A 1 871 ? -23.501 21.980 11.889 1.00 89.94 871 PRO A CA 1
ATOM 6847 C C . PRO A 1 871 ? -22.920 23.129 12.719 1.00 89.94 871 PRO A C 1
ATOM 6849 O O . PRO A 1 871 ? -22.477 24.139 12.179 1.00 89.94 871 PRO A O 1
ATOM 6852 N N . GLY A 1 872 ? -22.937 22.983 14.040 1.00 89.12 872 GLY A N 1
ATOM 6853 C CA . GLY A 1 872 ? -22.503 24.003 14.994 1.00 89.12 872 GLY A CA 1
ATOM 6854 C C . GLY A 1 872 ? -23.593 24.977 15.449 1.00 89.12 872 GLY A C 1
ATOM 6855 O O . GLY A 1 872 ? -23.338 25.695 16.422 1.00 89.12 872 GLY A O 1
ATOM 6856 N N . ALA A 1 873 ? -24.768 24.980 14.803 1.00 94.38 873 ALA A N 1
ATOM 6857 C CA . ALA A 1 873 ? -25.818 25.967 15.038 1.00 94.38 873 ALA A CA 1
ATOM 6858 C C . ALA A 1 873 ? -26.309 25.977 16.490 1.00 94.38 873 ALA A C 1
ATOM 6860 O O . ALA A 1 873 ? -26.533 24.922 17.099 1.00 94.38 873 ALA A O 1
ATOM 6861 N N . VAL A 1 874 ? -26.501 27.185 17.019 1.00 97.38 874 VAL A N 1
ATOM 6862 C CA . VAL A 1 874 ? -27.115 27.465 18.317 1.00 97.38 874 VAL A CA 1
ATOM 6863 C C . VAL A 1 874 ? -28.522 27.992 18.078 1.00 97.38 874 VAL A C 1
ATOM 6865 O O . VAL A 1 874 ? -28.712 29.039 17.462 1.00 97.38 874 VAL A O 1
ATOM 6868 N N . VAL A 1 875 ? -29.512 27.268 18.590 1.00 97.69 875 VAL A N 1
ATOM 6869 C CA . VAL A 1 875 ? -30.931 27.575 18.414 1.00 97.69 875 VAL A CA 1
ATOM 6870 C C . VAL A 1 875 ? -31.531 27.986 19.749 1.00 97.69 875 VAL A C 1
ATOM 6872 O O . VAL A 1 875 ? -31.370 27.284 20.749 1.00 97.69 875 VAL A O 1
ATOM 6875 N N . ARG A 1 876 ? -32.254 29.107 19.754 1.00 98.00 876 ARG A N 1
ATOM 6876 C CA . ARG A 1 876 ? -33.009 29.627 20.898 1.00 98.00 876 ARG A CA 1
ATOM 6877 C C . ARG A 1 876 ? -34.476 29.776 20.507 1.00 98.00 876 ARG A C 1
ATOM 6879 O O . ARG A 1 876 ? -34.797 30.454 19.537 1.00 98.00 876 ARG A O 1
ATOM 6886 N N . CYS A 1 877 ? -35.376 29.119 21.226 1.00 97.38 877 CYS A N 1
ATOM 6887 C CA . CYS A 1 877 ? -36.815 29.102 20.952 1.00 97.38 877 CYS A CA 1
ATOM 6888 C C . CYS A 1 877 ? -37.582 29.185 22.277 1.00 97.38 877 CYS A C 1
ATOM 6890 O O . CYS A 1 877 ? -37.825 28.162 22.921 1.00 97.38 877 CYS A O 1
ATOM 6892 N N . GLY A 1 878 ? -37.931 30.403 22.707 1.00 94.06 878 GLY A N 1
ATOM 6893 C CA . GLY A 1 878 ? -38.408 30.640 24.075 1.00 94.06 878 GLY A CA 1
ATOM 6894 C C . GLY A 1 878 ? -37.346 30.217 25.097 1.00 94.06 878 GLY A C 1
ATOM 6895 O O . GLY A 1 878 ? -36.182 30.574 24.953 1.00 94.06 878 GLY A O 1
ATOM 6896 N N . GLU A 1 879 ? -37.735 29.388 26.065 1.00 95.81 879 GLU A N 1
ATOM 6897 C CA . GLU A 1 879 ? -36.837 28.829 27.093 1.00 95.81 879 GLU A CA 1
ATOM 6898 C C . GLU A 1 879 ? -35.998 27.634 26.601 1.00 95.81 879 GLU A C 1
ATOM 6900 O O . GLU A 1 879 ? -35.260 27.018 27.369 1.00 95.81 879 GLU A O 1
ATOM 6905 N N . ILE A 1 880 ? -36.130 27.234 25.331 1.00 97.50 880 ILE A N 1
ATOM 6906 C CA . ILE A 1 880 ? -35.389 26.094 24.792 1.00 97.50 880 ILE A CA 1
ATOM 6907 C C . ILE A 1 880 ? -34.144 26.591 24.070 1.00 97.50 880 ILE A C 1
ATOM 6909 O O . ILE A 1 880 ? -34.239 27.186 22.996 1.00 97.50 880 ILE A O 1
ATOM 6913 N N . VAL A 1 881 ? -32.981 26.275 24.635 1.00 97.69 881 VAL A N 1
ATOM 6914 C CA . VAL A 1 881 ? -31.674 26.538 24.033 1.00 97.69 881 VAL A CA 1
ATOM 6915 C C . VAL A 1 881 ? -30.974 25.215 23.758 1.00 97.69 881 VAL A C 1
ATOM 6917 O O . VAL A 1 881 ? -30.850 24.360 24.643 1.00 97.69 881 VAL A O 1
ATOM 6920 N N . PHE A 1 882 ? -30.528 25.025 22.518 1.00 97.94 882 PHE A N 1
ATOM 6921 C CA . PHE A 1 882 ? -29.722 23.866 22.161 1.00 97.94 882 PHE A CA 1
ATOM 6922 C C . PHE A 1 882 ? -28.676 24.170 21.096 1.00 97.94 882 PHE A C 1
ATOM 6924 O O . PHE A 1 882 ? -28.804 25.109 20.310 1.00 97.94 882 PHE A O 1
ATOM 6931 N N . ARG A 1 883 ? -27.648 23.324 21.057 1.00 97.06 883 ARG A N 1
ATOM 6932 C CA . ARG A 1 883 ? -26.586 23.337 20.056 1.00 97.06 883 ARG A CA 1
ATOM 6933 C C . ARG A 1 883 ? -26.527 22.007 19.322 1.00 97.06 883 ARG A C 1
ATOM 6935 O O . ARG A 1 883 ? -26.699 20.952 19.934 1.00 97.06 883 ARG A O 1
ATOM 6942 N N . VAL A 1 884 ? -26.260 22.052 18.020 1.00 95.19 884 VAL A N 1
ATOM 6943 C CA . VAL A 1 884 ? -26.076 20.852 17.194 1.00 95.19 884 VAL A CA 1
ATOM 6944 C C . VAL A 1 884 ? -24.618 20.744 16.768 1.00 95.19 884 VAL A C 1
ATOM 6946 O O . VAL A 1 884 ? -24.103 21.641 16.115 1.00 95.19 884 VAL A O 1
ATOM 6949 N N . LEU A 1 885 ? -23.940 19.653 17.110 1.00 91.12 885 LEU A N 1
ATOM 6950 C CA . LEU A 1 885 ? -22.536 19.399 16.779 1.00 91.12 885 LEU A CA 1
ATOM 6951 C C . LEU A 1 885 ? -22.429 18.151 15.889 1.00 91.12 885 LEU A C 1
ATOM 6953 O O . LEU A 1 885 ? -23.086 17.157 16.187 1.00 91.12 885 LEU A O 1
ATOM 6957 N N . PRO A 1 886 ? -21.640 18.149 14.805 1.00 89.12 886 PRO A N 1
ATOM 6958 C CA . PRO A 1 886 ? -21.428 16.943 14.002 1.00 89.12 886 PRO A CA 1
ATOM 6959 C C . PRO A 1 886 ? -20.718 15.843 14.814 1.00 89.12 886 PRO A C 1
ATOM 6961 O O . PRO A 1 886 ? -20.028 16.135 15.793 1.00 89.12 886 PRO A O 1
ATOM 6964 N N . LEU A 1 887 ? -20.949 14.578 14.439 1.00 85.56 887 LEU A N 1
ATOM 6965 C CA . LEU A 1 887 ? -20.492 13.394 15.180 1.00 85.56 887 LEU A CA 1
ATOM 6966 C C . LEU A 1 887 ? -19.052 12.963 14.895 1.00 85.56 887 LEU A C 1
ATOM 6968 O O . LEU A 1 887 ? -18.708 12.783 13.706 1.00 85.56 887 LEU A O 1
#

Sequence (887 aa):
MWSRLILLMRAKRALRAGRLESALAVLEDPVLRNERRARDLREELLGSLEQRCLQRQEQGRLRLALADARRLHELDPERLGAAERIEEMEAALRAASEESARLEQQRESFERALAEGRLNEARDLLQSPSSEFSGEERQALELRLAERRKGASQALVRARKAVSSGLPSQAREAFGEARRLCSDSLSFRERLLGLSANWARERFHEVRAALAEGRAFDAAQALANWIQSEPESEDLVEAQDLLLSVGEQLAAQIRETAREGDFAAAHSLACQVPTPFGKIAALRQLRERVERAQVLVGEAERDPRRRVEALRRLQRETGWEALGAVLRQSEAEAGEIDRSLQEARDLLEKGEVEAGRAKVDAVLDRWAGCEEARALLDGLLEDERDRQQRLESAREDLRVGRLRQAEKQLLRLVSGGRAADAARALLRDISRLQKKMARELSSVRARLESGASPESLLASLERLERIQSDSPELEELRNIALRRRSQGERVGQFREALAARRSQPLIAALRSCFEQGHFDADDREDRRVFLDLGRELEKALREELQSGDVLFVYDVLRGLEVFVSKLGLEAGPLLASAEERIDAARREAELGLAALDARQASKAQQCLEDARAACANEPSVLRLAHKMRRLQGTQEDLREALRLAESDRAGACERLAGVGPTPRPLMSLAFDVKDKLARSGDFERGCRLEVEEAGEYLLFTEDRLRIGNASSTSYPQIPVLARIRPQHAVLERRVSFHGGVNYEVQSEEGSDTRLRGRLIEKAPLQHGDQVLLGGVLPISFRRPSRRSVSVLLRLEKGFESRGVTRMLWVKQGGRDGKVLIGRGKDCHVRVRAAEPELFLWAPGPGRLSVHFAGLGDCDGASFTGEMELRPGAVVRCGEIVFRVLPL

pLDDT: mean 85.93, std 11.48, range [40.19, 98.56]